Protein AF-A0AA87ZHC2-F1 (afdb_monomer)

Foldseek 3Di:
DDDDDDDDDDDDDDDDDDDDYDDDDDDDDDDDDDDDDDDDDDDDDDDDDDPVDDPVVVVPPPPVVVVVVVVVVVVVVVVVPPDDDDDDDDDDDDQDPLLVDAQKDKDFFDCVQQVLLVVLVVVLLVLLVVLLVVLVVDADPVPRVLLVLQSVLSVVVSLLCVLQCLLLNTFMAMDGDLVSLCSNQVDPPDDGNDFAEEEEEEDEDCQQPPLLLLLLQVQQQQQFPDDQLRYAYEYEYLLLAVLNVVLVLLSLVLSLLLNVLCVVVVDFDRRPVCSVPDPPDPCPPVPDDDDPVNVVSVVVNVVVVVVSVVVSVVSVVVSVDADPVGDADPVRHHRQSSDSQAGAKDKDKCFAPVNFHHPVRHGIHIYMYIYFGHHNVFDCQPVQNSQLLVLLLCLLVWFTQKYAYAYSFKHFRDSCLSSRFCSQLVGPPRNLQAFKEAEQEAAPLADPLNLLLLRVCCCQLRSQSSNQSPFHGFFDRHRMMGGSLLLLQDFRDDDPPPPPPPPPDDDDDDDDDDDDDDDDDDDDDDDDDDDDPPDDDDDDPDPDDDDPVVVVVVVVLCQAQNDQPSSSVSSVPNVSTTDDDDPVCPVVSVVSSSVSSHSCGPVRHCRLPNHHQHGFFLCSRRLSRLSSVLSQGGHHYHYDPGRRMYGHTDLAPVLVLLVLLRQLLRLQRCCVDPNHLVPPSPVGNHDPSNSSNSNSSSCLLVSLVSLLSLLQSLLCCLQVVHDNDDPADPVSVVSVVSSVVSVVSSVVSSCVSSVDDPSSVLSSQLSSSLSSQFSSVVSNVVNVCCVPVVDDDDDDDRRDPPPDDDDVCPVVSVVNSLDHDDDPSCVRLVVSLVSLLVSLLSSVLVCVVVPNPCVVRSVVSNVSSVVSCVSCVSVVCSVQDDDPPDPDPVVVVVVVVVSVVVVVPDDDDDDDDDDDDDDDDDDDDD

Secondary structure (DSSP, 8-state):
--------------------------------------------PPPPP-TTS-GGGGTTTSHHHHHHHHHHHHHHHHTTSS--------------GGGGS-SEEEEEPPHHHHHHHHHHHHHHHHHHHHHHHHHHHS--GGGHHHHHHHHHHHHHHHHHHHHHHGGGSS-EEEEE-HHHHHHHH--TTS---PPPEEEEEEES-TTTS-HHHHHHHHHHHHT-SS-GGGEEEEEEETT--HHHHHHHHHHHHHHHHHHHHHHHHT-S-S-HHHHHH--S-TT--TTS---HHHHHHHHHHHHHHHHHHHHHHHHHHHHTS--TT--B-TTSPBPTTSSTTSB--EEEEEESTTS---TTSPPPPEEEEEE--B-TTS---HHHHHHHHHHHHHHHHT--SEEEEEETTEEESSTTHHHHHHHHHT-TTTGGGEEEEE--EEEES--TT-TT-TT-HIIIIIIHHHHHHHT-PPP-SSSEEEEHHHHTTPPPPPP--------S--------S-----------------------------SS--SHHHHHHHHHHHHHH-S-HHHHHHHH-TTT------HHHHHHHHHHHHHHTSTTTTTTS-BTTTBSSPPSSS-HHHHHHHHHHHTT-EEEE---SS-SEEEEPP-SHHHHHHHHHHHHHHHHHHHHSTT-TTTTTTTSS--HHHHHHHHHHHHGGGGHHHHHHHHHHHHHHHHH---SSPPPPHHHHHHHHHHHHHHHHHHHHHHHHHT--HHHHHHHHHHHHHHIIIIIHHHHHHHHHHHHH----PPPPPP------SSSHHHHHHHHHT-----GGGHHHHHHHHHHHHHHHHHHHHHHHTTTTTHHHHHHHHHHHHHHHHHHHHHHHHHTTT-TT-SHHHHHHHHHHHHHHHHT-----------PPPPPP-----

pLDDT: mean 76.11, std 24.27, range [22.17, 98.5]

Organism: Ficus carica (NCBI:txid3494)

InterPro domains:
  IPR005150 Cellulose synthase [PF03552] (197-895)
  IPR029044 Nucleotide-diphospho-sugar transferases [G3DSA:3.90.550.10] (353-500)
  IPR029044 Nucleotide-diphospho-sugar transferases [SSF53448] (210-492)

Structure (mmCIF, N/CA/C/O backbone):
data_AF-A0AA87ZHC2-F1
#
_entry.id   AF-A0AA87ZHC2-F1
#
loop_
_atom_site.group_PDB
_atom_site.id
_atom_site.type_symbol
_atom_site.label_atom_id
_atom_site.label_alt_id
_atom_site.label_comp_id
_atom_site.label_asym_id
_atom_site.label_entity_id
_atom_site.label_seq_id
_atom_site.pdbx_PDB_ins_code
_atom_site.Cartn_x
_atom_site.Cartn_y
_atom_site.Cartn_z
_atom_site.occupancy
_atom_site.B_iso_or_equiv
_atom_site.auth_seq_id
_atom_site.auth_comp_id
_atom_site.auth_asym_id
_atom_site.auth_atom_id
_atom_site.pdbx_PDB_model_num
ATOM 1 N N . MET A 1 1 ? -36.572 71.016 9.465 1.00 31.11 1 MET A N 1
ATOM 2 C CA . MET A 1 1 ? -35.387 71.655 10.082 1.00 31.11 1 MET A CA 1
ATOM 3 C C . MET A 1 1 ? -34.132 71.050 9.484 1.00 31.11 1 MET A C 1
ATOM 5 O O . MET A 1 1 ? -33.757 69.951 9.841 1.00 31.11 1 MET A O 1
ATOM 9 N N . GLN A 1 2 ? -33.569 71.690 8.475 1.00 32.59 2 GLN A N 1
ATOM 10 C CA . GLN A 1 2 ? -34.267 72.702 7.675 1.00 32.59 2 GLN A CA 1
ATOM 11 C C . GLN A 1 2 ? -33.982 72.366 6.219 1.00 32.59 2 GLN A C 1
ATOM 13 O O . GLN A 1 2 ? -32.884 72.566 5.736 1.00 32.59 2 GLN A O 1
ATOM 18 N N . TYR A 1 3 ? -34.822 71.463 5.712 1.00 26.70 3 TYR A N 1
ATOM 19 C CA . TYR A 1 3 ? -35.963 71.785 4.845 1.00 26.70 3 TYR A CA 1
ATOM 20 C C . TYR A 1 3 ? -35.476 71.956 3.410 1.00 26.70 3 TYR A C 1
ATOM 22 O O . TYR A 1 3 ? -34.701 72.865 3.158 1.00 26.70 3 TYR A O 1
ATOM 30 N N . ASP A 1 4 ? -36.053 71.122 2.536 1.00 27.70 4 ASP A N 1
ATOM 31 C CA . ASP A 1 4 ? -36.396 71.458 1.151 1.00 27.70 4 ASP A CA 1
ATOM 32 C C . ASP A 1 4 ? -35.230 71.702 0.170 1.00 27.70 4 ASP A C 1
ATOM 34 O O . ASP A 1 4 ? -34.186 72.235 0.509 1.00 27.70 4 ASP A O 1
ATOM 38 N N . HIS A 1 5 ? -35.259 71.273 -1.088 1.00 31.70 5 HIS A N 1
ATOM 39 C CA . HIS A 1 5 ? -36.311 71.033 -2.083 1.00 31.70 5 HIS A CA 1
ATOM 40 C C . HIS A 1 5 ? -35.705 70.024 -3.109 1.00 31.70 5 HIS A C 1
ATOM 42 O O . HIS A 1 5 ? -34.486 69.898 -3.174 1.00 31.70 5 HIS A O 1
ATOM 48 N N . THR A 1 6 ? -36.382 69.250 -3.959 1.00 28.50 6 THR A N 1
ATOM 49 C CA . THR A 1 6 ? -37.748 69.267 -4.485 1.00 28.50 6 THR A CA 1
ATOM 50 C C . THR A 1 6 ? -38.011 67.935 -5.213 1.00 28.50 6 THR A C 1
ATOM 52 O O . THR A 1 6 ? -37.174 67.436 -5.960 1.00 28.50 6 THR A O 1
ATOM 55 N N . LEU A 1 7 ? -39.215 67.410 -4.981 1.00 25.09 7 LEU A N 1
ATOM 56 C CA . LEU A 1 7 ? -40.052 66.472 -5.759 1.00 25.09 7 LEU A CA 1
ATOM 57 C C . LEU A 1 7 ? -40.328 66.983 -7.214 1.00 25.09 7 LEU A C 1
ATOM 59 O O . LEU A 1 7 ? -39.813 68.058 -7.524 1.00 25.09 7 LEU A O 1
ATOM 63 N N . PRO A 1 8 ? -41.187 66.368 -8.085 1.00 43.50 8 PRO A N 1
ATOM 64 C CA . PRO A 1 8 ? -42.201 65.320 -7.836 1.00 43.50 8 PRO A CA 1
ATOM 65 C C . PRO A 1 8 ? -42.455 64.259 -8.954 1.00 43.50 8 PRO A C 1
ATOM 67 O O . PRO A 1 8 ? -41.939 64.324 -10.061 1.00 43.50 8 PRO A O 1
ATOM 70 N N . GLN A 1 9 ? -43.406 63.366 -8.630 1.00 28.11 9 GLN A N 1
ATOM 71 C CA . GLN A 1 9 ? -44.553 62.924 -9.458 1.00 28.11 9 GLN A CA 1
ATOM 72 C C . GLN A 1 9 ? -44.499 61.616 -10.285 1.00 28.11 9 GLN A C 1
ATOM 74 O O . GLN A 1 9 ? -43.941 61.527 -11.372 1.00 28.11 9 GLN A O 1
ATOM 79 N N . LEU A 1 10 ? -45.253 60.637 -9.755 1.00 27.33 10 LEU A N 1
ATOM 80 C CA . LEU A 1 10 ? -46.146 59.689 -10.454 1.00 27.33 10 LEU A CA 1
ATOM 81 C C . LEU A 1 10 ? -47.043 60.404 -11.498 1.00 27.33 10 LEU A C 1
ATOM 83 O O . LEU A 1 10 ? -47.338 61.585 -11.299 1.00 27.33 10 LEU A O 1
ATOM 87 N N . PRO A 1 11 ? -47.573 59.713 -12.535 1.00 40.25 11 PRO A N 1
ATOM 88 C CA . PRO A 1 11 ? -48.887 59.067 -12.373 1.00 40.25 11 PRO A CA 1
ATOM 89 C C . PRO A 1 11 ? -49.140 57.769 -13.175 1.00 40.25 11 PRO A C 1
ATOM 91 O O . PRO A 1 11 ? -48.411 57.378 -14.080 1.00 40.25 11 PRO A O 1
ATOM 94 N N . ASN A 1 12 ? -50.246 57.134 -12.777 1.00 25.98 12 ASN A N 1
ATOM 95 C CA . ASN A 1 12 ? -51.012 56.071 -13.429 1.00 25.98 12 ASN A CA 1
ATOM 96 C C . ASN A 1 12 ? -51.354 56.318 -14.914 1.00 25.98 12 ASN A C 1
ATOM 98 O O . ASN A 1 12 ? -51.529 57.461 -15.324 1.00 25.98 12 ASN A O 1
ATOM 102 N N . ALA A 1 13 ? -51.678 55.200 -15.585 1.00 27.06 13 ALA A N 1
ATOM 103 C CA . ALA A 1 13 ? -52.819 54.982 -16.496 1.00 27.06 13 ALA A CA 1
ATOM 104 C C . ALA A 1 13 ? -52.480 54.487 -17.922 1.00 27.06 13 ALA A C 1
ATOM 106 O O . ALA A 1 13 ? -51.641 55.031 -18.630 1.00 27.06 13 ALA A O 1
ATOM 107 N N . GLN A 1 14 ? -53.217 53.432 -18.304 1.00 25.62 14 GLN A N 1
ATOM 108 C CA . GLN A 1 14 ? -53.591 52.961 -19.658 1.00 25.62 14 GLN A CA 1
ATOM 109 C C . GLN A 1 14 ? -54.209 54.115 -20.514 1.00 25.62 14 GLN A C 1
ATOM 111 O O . GLN A 1 14 ? -54.388 55.179 -19.919 1.00 25.62 14 GLN A O 1
ATOM 116 N N . PRO A 1 15 ? -54.670 53.981 -21.799 1.00 41.97 15 PRO A N 1
ATOM 117 C CA . PRO A 1 15 ? -55.132 52.775 -22.534 1.00 41.97 15 PRO A CA 1
ATOM 118 C C . PRO A 1 15 ? -54.991 52.766 -24.098 1.00 41.97 15 PRO A C 1
ATOM 120 O O . PRO A 1 15 ? -54.439 53.678 -24.694 1.00 41.97 15 PRO A O 1
ATOM 123 N N . HIS A 1 16 ? -55.584 51.727 -24.724 1.00 25.98 16 HIS A N 1
ATOM 124 C CA . HIS A 1 16 ? -56.067 51.574 -26.127 1.00 25.98 16 HIS A CA 1
ATOM 125 C C . HIS A 1 16 ? -55.039 51.493 -27.287 1.00 25.98 16 HIS A C 1
ATOM 127 O O . HIS A 1 16 ? -54.141 52.310 -27.380 1.00 25.98 16 HIS A O 1
ATOM 133 N N . MET A 1 17 ? -54.992 50.443 -28.131 1.00 24.05 17 MET A N 1
ATOM 134 C CA . MET A 1 17 ? -55.915 49.810 -29.119 1.00 24.05 17 MET A CA 1
ATOM 135 C C . MET A 1 17 ? -55.617 50.237 -30.580 1.00 24.05 17 MET A C 1
ATOM 137 O O . MET A 1 17 ? -55.303 51.397 -30.805 1.00 24.05 17 MET A O 1
ATOM 141 N N . VAL A 1 18 ? -55.828 49.287 -31.523 1.00 25.59 18 VAL A N 1
ATOM 142 C CA . VAL A 1 18 ? -55.924 49.347 -33.021 1.00 25.59 18 VAL A CA 1
ATOM 143 C C . VAL A 1 18 ? -54.779 48.562 -33.711 1.00 25.59 18 VAL A C 1
ATOM 145 O O . VAL A 1 18 ? -53.622 48.930 -33.567 1.00 25.59 18 VAL A O 1
ATOM 148 N N . LYS A 1 19 ? -54.976 47.318 -34.208 1.00 25.64 19 LYS A N 1
ATOM 149 C CA . LYS A 1 19 ? -55.614 46.806 -35.467 1.00 25.64 19 LYS A CA 1
ATOM 150 C C . LYS A 1 19 ? -54.934 47.295 -36.762 1.00 25.64 19 LYS A C 1
ATOM 152 O O . LYS A 1 19 ? -54.627 48.470 -36.861 1.00 25.64 19 LYS A O 1
ATOM 157 N N . VAL A 1 20 ? -54.616 46.407 -37.717 1.00 26.98 20 VAL A N 1
ATOM 158 C CA . VAL A 1 20 ? -55.362 46.122 -38.981 1.00 26.98 20 VAL A CA 1
ATOM 159 C C . VAL A 1 20 ? -54.621 44.952 -39.697 1.00 26.98 20 VAL A C 1
ATOM 161 O O . VAL A 1 20 ? -53.397 45.002 -39.753 1.00 26.98 20 VAL A O 1
ATOM 164 N N . GLU A 1 21 ? -55.238 43.766 -39.887 1.00 28.72 21 GLU A N 1
ATOM 165 C CA . GLU A 1 21 ? -55.864 43.173 -41.120 1.00 28.72 21 GLU A CA 1
ATOM 166 C C . GLU A 1 21 ? -54.873 42.546 -42.133 1.00 28.72 21 GLU A C 1
ATOM 168 O O . GLU A 1 21 ? -53.756 43.026 -42.248 1.00 28.72 21 GLU A O 1
ATOM 173 N N . ALA A 1 22 ? -55.182 41.527 -42.953 1.00 30.75 22 ALA A N 1
ATOM 174 C CA . ALA A 1 22 ? -56.242 40.502 -43.055 1.00 30.75 22 ALA A CA 1
ATOM 175 C C . ALA A 1 22 ? -55.922 39.569 -44.265 1.00 30.75 22 ALA A C 1
ATOM 177 O O . ALA A 1 22 ? -54.946 39.812 -44.974 1.00 30.75 22 ALA A O 1
ATOM 178 N N . ALA A 1 23 ? -56.829 38.602 -44.500 1.00 29.08 23 ALA A N 1
ATOM 179 C CA . ALA A 1 23 ? -57.080 37.746 -45.679 1.00 29.08 23 ALA A CA 1
ATOM 180 C C . ALA A 1 23 ? -56.372 36.377 -45.760 1.00 29.08 23 ALA A C 1
ATOM 182 O O . ALA A 1 23 ? -55.173 36.277 -45.525 1.00 29.08 23 ALA A O 1
ATOM 183 N N . ASP A 1 24 ? -57.000 35.297 -46.235 1.00 32.06 24 ASP A N 1
ATOM 184 C CA . ASP A 1 24 ? -58.383 34.770 -46.188 1.00 32.06 24 ASP A CA 1
ATOM 185 C C . ASP A 1 24 ? -58.289 33.341 -46.776 1.00 32.06 24 ASP A C 1
ATOM 187 O O . ASP A 1 24 ? -57.481 33.125 -47.678 1.00 32.06 24 ASP A O 1
ATOM 191 N N . ASP A 1 25 ? -59.026 32.363 -46.233 1.00 28.48 25 ASP A N 1
ATOM 192 C CA . ASP A 1 25 ? -60.014 31.538 -46.967 1.00 28.48 25 ASP A CA 1
ATOM 193 C C . ASP A 1 25 ? -60.432 30.244 -46.226 1.00 28.48 25 ASP A C 1
ATOM 195 O O . ASP A 1 25 ? -59.640 29.496 -45.653 1.00 28.48 25 ASP A O 1
ATOM 199 N N . ASN A 1 26 ? -61.747 30.021 -46.260 1.00 32.19 26 ASN A N 1
ATOM 200 C CA . ASN A 1 26 ? -62.583 28.964 -45.656 1.00 32.19 26 ASN A CA 1
ATOM 201 C C . ASN A 1 26 ? -62.763 27.774 -46.659 1.00 32.19 26 ASN A C 1
ATOM 203 O O . ASN A 1 26 ? -62.153 27.849 -47.723 1.00 32.19 26 ASN A O 1
ATOM 207 N N . PRO A 1 27 ? -63.615 26.718 -46.468 1.00 47.16 27 PRO A N 1
ATOM 208 C CA . PRO A 1 27 ? -64.664 26.484 -45.455 1.00 47.16 27 PRO A CA 1
ATOM 209 C C . PRO A 1 27 ? -64.707 25.059 -44.812 1.00 47.16 27 PRO A C 1
ATOM 211 O O . PRO A 1 27 ? -64.013 24.134 -45.218 1.00 47.16 27 PRO A O 1
ATOM 214 N N . GLY A 1 28 ? -65.566 24.874 -43.790 1.00 26.36 28 GLY A N 1
ATOM 215 C CA . GLY A 1 28 ? -65.908 23.576 -43.145 1.00 26.36 28 GLY A CA 1
ATOM 216 C C . GLY A 1 28 ? -66.782 22.631 -44.014 1.00 26.36 28 GLY A C 1
ATOM 217 O O . GLY A 1 28 ? -66.849 22.877 -45.216 1.00 26.36 28 GLY A O 1
ATOM 218 N N . PRO A 1 29 ? -67.537 21.617 -43.482 1.00 48.72 29 PRO A N 1
ATOM 219 C CA . PRO A 1 29 ? -68.101 21.540 -42.116 1.00 48.72 29 PRO A CA 1
ATOM 220 C C . PRO A 1 29 ? -68.317 20.113 -41.485 1.00 48.72 29 PRO A C 1
ATOM 222 O O . PRO A 1 29 ? -68.061 19.084 -42.097 1.00 48.72 29 PRO A O 1
ATOM 225 N N . ARG A 1 30 ? -68.953 20.098 -40.291 1.00 27.59 30 ARG A N 1
ATOM 226 C CA . ARG A 1 30 ? -69.937 19.119 -39.726 1.00 27.59 30 ARG A CA 1
ATOM 227 C C . ARG A 1 30 ? -69.560 18.085 -38.635 1.00 27.59 30 ARG A C 1
ATOM 229 O O . ARG A 1 30 ? -68.548 17.404 -38.644 1.00 27.59 30 ARG A O 1
ATOM 236 N N . LYS A 1 31 ? -70.529 18.013 -37.706 1.00 28.00 31 LYS A N 1
ATOM 237 C CA . LYS A 1 31 ? -70.757 17.206 -36.492 1.00 28.00 31 LYS A CA 1
ATOM 238 C C . LYS A 1 31 ? -70.989 15.702 -36.762 1.00 28.00 31 LYS A C 1
ATOM 240 O O . LYS A 1 31 ? -71.682 15.399 -37.723 1.00 28.00 31 LYS A O 1
ATOM 245 N N . HIS A 1 32 ? -70.580 14.819 -35.837 1.00 27.73 32 HIS A N 1
ATOM 246 C CA . HIS A 1 32 ? -71.424 13.926 -34.995 1.00 27.73 32 HIS A CA 1
ATOM 247 C C . HIS A 1 32 ? -70.695 12.644 -34.517 1.00 27.73 32 HIS A C 1
ATOM 249 O O . HIS A 1 32 ? -70.118 11.905 -35.299 1.00 27.73 32 HIS A O 1
ATOM 255 N N . HIS A 1 33 ? -70.778 12.431 -33.199 1.00 26.30 33 HIS A N 1
ATOM 256 C CA . HIS A 1 33 ? -70.894 11.197 -32.404 1.00 26.30 33 HIS A CA 1
ATOM 257 C C . HIS A 1 33 ? -70.577 9.781 -32.957 1.00 26.30 33 HIS A C 1
ATOM 259 O O . HIS A 1 33 ? -71.157 9.330 -33.935 1.00 26.30 33 HIS A O 1
ATOM 265 N N . ALA A 1 34 ? -69.886 9.040 -32.068 1.00 27.33 34 ALA A N 1
ATOM 266 C CA . ALA A 1 34 ? -70.157 7.672 -31.576 1.00 27.33 34 ALA A CA 1
ATOM 267 C C . ALA A 1 34 ? -69.361 6.461 -32.126 1.00 27.33 34 ALA A C 1
ATOM 269 O O . ALA A 1 34 ? -69.506 6.047 -33.265 1.00 27.33 34 ALA A O 1
ATOM 270 N N . ASN A 1 35 ? -68.632 5.846 -31.176 1.00 28.20 35 ASN A N 1
ATOM 271 C CA . ASN A 1 35 ? -68.568 4.414 -30.833 1.00 28.20 35 ASN A CA 1
ATOM 272 C C . ASN A 1 35 ? -68.185 3.372 -31.903 1.00 28.20 35 ASN A C 1
ATOM 274 O O . ASN A 1 35 ? -69.004 3.009 -32.733 1.00 28.20 35 ASN A O 1
ATOM 278 N N . LEU A 1 36 ? -67.017 2.730 -31.742 1.00 27.66 36 LEU A N 1
ATOM 279 C CA . LEU A 1 36 ? -66.829 1.397 -31.120 1.00 27.66 36 LEU A CA 1
ATOM 280 C C . LEU A 1 36 ? -65.418 0.843 -31.435 1.00 27.66 36 LEU A C 1
ATOM 282 O O . LEU A 1 36 ? -64.934 0.900 -32.558 1.00 27.66 36 LEU A O 1
ATOM 286 N N . LEU A 1 37 ? -64.769 0.330 -30.386 1.00 32.41 37 LEU A N 1
ATOM 287 C CA . LEU A 1 37 ? -63.511 -0.446 -30.340 1.00 32.41 37 LEU A CA 1
ATOM 288 C C . LEU A 1 37 ? -63.624 -1.782 -31.139 1.00 32.41 37 LEU A C 1
ATOM 290 O O . LEU A 1 37 ? -64.762 -2.137 -31.446 1.00 32.41 37 LEU A O 1
ATOM 294 N N . PRO A 1 38 ? -62.551 -2.591 -31.399 1.00 42.56 38 PRO A N 1
ATOM 295 C CA . PRO A 1 38 ? -61.346 -2.738 -30.560 1.00 42.56 38 PRO A CA 1
ATOM 296 C C . PRO A 1 38 ? -59.979 -3.096 -31.219 1.00 42.56 38 PRO A C 1
ATOM 298 O O . PRO A 1 38 ? -59.876 -3.612 -32.322 1.00 42.56 38 PRO A O 1
ATOM 301 N N . SER A 1 39 ? -58.939 -2.956 -30.381 1.00 27.94 39 SER A N 1
ATOM 302 C CA . SER A 1 39 ? -57.760 -3.839 -30.228 1.00 27.94 39 SER A CA 1
ATOM 303 C C . SER A 1 39 ? -56.731 -3.977 -31.366 1.00 27.94 39 SER A C 1
ATOM 305 O O . SER A 1 39 ? -56.902 -4.726 -32.322 1.00 27.94 39 SER A O 1
ATOM 307 N N . GLY A 1 40 ? -55.549 -3.396 -31.121 1.00 24.92 40 GLY A N 1
ATOM 308 C CA . GLY A 1 40 ? -54.285 -3.721 -31.786 1.00 24.92 40 GLY A CA 1
ATOM 309 C C . GLY A 1 40 ? -53.086 -3.255 -30.948 1.00 24.92 40 GLY A C 1
ATOM 310 O O . GLY A 1 40 ? -52.884 -2.063 -30.754 1.00 24.92 40 GLY A O 1
ATOM 311 N N . LYS A 1 41 ? -52.334 -4.222 -30.412 1.00 29.22 41 LYS A N 1
ATOM 312 C CA . LYS A 1 41 ? -51.176 -4.134 -29.497 1.00 29.22 41 LYS A CA 1
ATOM 313 C C . LYS A 1 41 ? -50.097 -3.105 -29.890 1.00 29.22 41 LYS A C 1
ATOM 315 O O . LYS A 1 41 ? -49.656 -3.098 -31.033 1.00 29.22 41 LYS A O 1
ATOM 320 N N . LEU A 1 42 ? -49.529 -2.400 -28.901 1.00 28.36 42 LEU A N 1
ATOM 321 C CA . LEU A 1 42 ? -48.200 -1.773 -28.994 1.00 28.36 42 LEU A CA 1
ATOM 322 C C . LEU A 1 42 ? -47.421 -1.910 -27.673 1.00 28.36 42 LEU A C 1
ATOM 324 O O . LEU A 1 42 ? -47.949 -1.704 -26.584 1.00 28.36 42 LEU A O 1
ATOM 328 N N . GLN A 1 43 ? -46.164 -2.327 -27.819 1.00 28.27 43 GLN A N 1
ATOM 329 C CA . GLN A 1 43 ? -45.157 -2.576 -26.784 1.00 28.27 43 GLN A CA 1
ATOM 330 C C . GLN A 1 43 ? -44.782 -1.293 -26.014 1.00 28.27 43 GLN A C 1
ATOM 332 O O . GLN A 1 43 ? -44.786 -0.219 -26.618 1.00 28.27 43 GLN A O 1
ATOM 337 N N . PRO A 1 44 ? -44.340 -1.359 -24.742 1.00 31.89 44 PRO A N 1
ATOM 338 C CA . PRO A 1 44 ? -43.744 -0.204 -24.091 1.00 31.89 44 PRO A CA 1
ATOM 339 C C . PRO A 1 44 ? -42.242 -0.149 -24.398 1.00 31.89 44 PRO A C 1
ATOM 341 O O . PRO A 1 44 ? -41.423 -0.797 -23.747 1.00 31.89 44 PRO A O 1
ATOM 344 N N . GLY A 1 45 ? -41.879 0.658 -25.394 1.00 26.09 45 GLY A N 1
ATOM 345 C CA . GLY A 1 45 ? -40.528 1.198 -25.510 1.00 26.09 45 GLY A CA 1
ATOM 346 C C . GLY A 1 45 ? -40.289 2.215 -24.392 1.00 26.09 45 GLY A C 1
ATOM 347 O O . GLY A 1 45 ? -41.026 3.194 -24.273 1.00 26.09 45 GLY A O 1
ATOM 348 N N . GLY A 1 46 ? -39.272 1.982 -23.562 1.00 26.75 46 GLY A N 1
ATOM 349 C CA . GLY A 1 46 ? -38.835 2.940 -22.549 1.00 26.75 46 GLY A CA 1
ATOM 350 C C . GLY A 1 46 ? -38.312 4.214 -23.211 1.00 26.75 46 GLY A C 1
ATOM 351 O O . GLY A 1 46 ? -37.315 4.177 -23.930 1.00 26.75 46 GLY A O 1
ATOM 352 N N . ARG A 1 47 ? -38.982 5.347 -22.976 1.00 31.67 47 ARG A N 1
ATOM 353 C CA . ARG A 1 47 ? -38.458 6.667 -23.345 1.00 31.67 47 ARG A CA 1
ATOM 354 C C . ARG A 1 47 ? -37.353 7.062 -22.366 1.00 31.67 47 ARG A C 1
ATOM 356 O O . ARG A 1 47 ? -37.559 7.038 -21.156 1.00 31.67 47 ARG A O 1
ATOM 363 N N . SER A 1 48 ? -36.196 7.445 -22.900 1.00 32.22 48 SER A N 1
ATOM 364 C CA . SER A 1 48 ? -35.184 8.193 -22.152 1.00 32.22 48 SER A CA 1
ATOM 365 C C . SER A 1 48 ? -35.725 9.603 -21.885 1.00 32.22 48 SER A C 1
ATOM 367 O O . SER A 1 48 ? -36.284 10.224 -22.789 1.00 32.22 48 SER A O 1
ATOM 369 N N . LEU A 1 49 ? -35.637 10.064 -20.636 1.00 42.56 49 LEU A N 1
ATOM 370 C CA . LEU A 1 49 ? -36.065 11.405 -20.238 1.00 42.56 49 LEU A CA 1
ATOM 371 C C . LEU A 1 49 ? -35.116 12.449 -20.836 1.00 42.56 49 LEU A C 1
ATOM 373 O O . LEU A 1 49 ? -33.899 12.288 -20.775 1.00 42.56 49 LEU A O 1
ATOM 377 N N . ASP A 1 50 ? -35.692 13.508 -21.400 1.00 42.50 50 ASP A N 1
ATOM 378 C CA . ASP A 1 50 ? -34.964 14.656 -21.939 1.00 42.50 50 ASP A CA 1
ATOM 379 C C . ASP A 1 50 ? -34.230 15.393 -20.797 1.00 42.50 50 ASP A C 1
ATOM 381 O O . ASP A 1 50 ? -34.898 15.926 -19.904 1.00 42.50 50 ASP A O 1
ATOM 385 N N . PRO A 1 51 ? -32.883 15.432 -20.79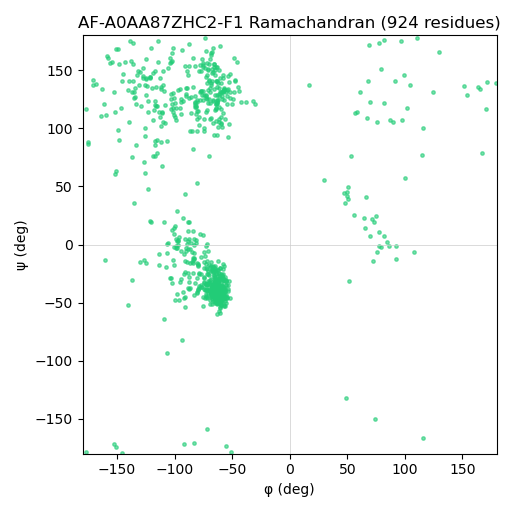5 1.00 48.56 51 PRO A N 1
ATOM 386 C CA . PRO A 1 51 ? -32.093 16.020 -19.713 1.00 48.56 51 PRO A CA 1
ATOM 387 C C . PRO A 1 51 ? -32.183 17.552 -19.646 1.00 48.56 51 PRO A C 1
ATOM 389 O O . PRO A 1 51 ? -31.647 18.147 -18.715 1.00 48.56 51 PRO A O 1
ATOM 392 N N . SER A 1 52 ? -32.846 18.201 -20.609 1.00 43.59 52 SER A N 1
ATOM 393 C CA . SER A 1 52 ? -33.029 19.656 -20.629 1.00 43.59 52 SER A CA 1
ATOM 394 C C . SER A 1 52 ? -34.252 20.153 -19.843 1.00 43.59 52 SER A C 1
ATOM 396 O O . SER A 1 52 ? -34.439 21.363 -19.717 1.00 43.59 52 SER A O 1
ATOM 398 N N . LYS A 1 53 ? -35.082 19.253 -19.289 1.00 39.31 53 LYS A N 1
ATOM 399 C CA . LYS A 1 53 ? -36.287 19.607 -18.517 1.00 39.31 53 LYS A CA 1
ATOM 400 C C . LYS A 1 53 ? -36.189 19.165 -17.061 1.00 39.31 53 LYS A C 1
ATOM 402 O O . LYS A 1 53 ? -35.820 18.031 -16.773 1.00 39.31 53 LYS A O 1
ATOM 407 N N . ASP A 1 54 ? -36.589 20.055 -16.155 1.00 49.41 54 ASP A N 1
ATOM 408 C CA . ASP A 1 54 ? -36.643 19.781 -14.719 1.00 49.41 54 ASP A CA 1
ATOM 409 C C . ASP A 1 54 ? -37.668 18.673 -14.396 1.00 49.41 54 ASP A C 1
ATOM 411 O O . ASP A 1 54 ? -38.757 18.622 -14.977 1.00 49.41 54 ASP A O 1
ATOM 415 N N . LEU A 1 55 ? -37.337 17.783 -13.454 1.00 52.09 55 LEU A N 1
ATOM 416 C CA . LEU A 1 55 ? -38.170 16.641 -13.042 1.00 52.09 55 LEU A CA 1
ATOM 417 C C . LEU A 1 55 ? -39.552 17.080 -12.531 1.00 52.09 55 LEU A C 1
ATOM 419 O O . LEU A 1 55 ? -40.531 16.341 -12.676 1.00 52.09 55 LEU A O 1
ATOM 423 N N . ALA A 1 56 ? -39.653 18.304 -12.008 1.00 51.62 56 ALA A N 1
ATOM 424 C CA . ALA A 1 56 ? -40.910 18.922 -11.595 1.00 51.62 56 ALA A CA 1
ATOM 425 C C . ALA A 1 56 ? -41.910 19.095 -12.757 1.00 51.62 56 ALA A C 1
ATOM 427 O O . ALA A 1 56 ? -43.119 18.985 -12.547 1.00 51.62 56 ALA A O 1
ATOM 428 N N . ALA A 1 57 ? -41.438 19.271 -13.998 1.00 50.09 57 ALA A N 1
ATOM 429 C CA . ALA A 1 57 ? -42.294 19.397 -15.182 1.00 50.09 57 ALA A CA 1
ATOM 430 C C . ALA A 1 57 ? -43.021 18.086 -15.544 1.00 50.09 57 ALA A C 1
ATOM 432 O O . ALA A 1 57 ? -44.037 18.112 -16.236 1.00 50.09 57 ALA A O 1
ATOM 433 N N . TYR A 1 58 ? -42.540 16.944 -15.040 1.00 54.94 58 TYR A N 1
ATOM 434 C CA . TYR A 1 58 ? -43.204 15.641 -15.157 1.00 54.94 58 TYR A CA 1
ATOM 435 C C . TYR A 1 58 ? -44.157 15.349 -13.982 1.00 54.94 58 TYR A C 1
ATOM 437 O O . TYR A 1 58 ? -44.730 14.263 -13.902 1.00 54.94 58 TYR A O 1
ATOM 445 N N . GLY A 1 59 ? -44.351 16.308 -13.068 1.00 43.44 59 GLY A N 1
ATOM 446 C CA . GLY A 1 59 ? -45.296 16.213 -11.952 1.00 43.44 59 GLY A CA 1
ATOM 447 C C . GLY A 1 59 ? -44.790 15.442 -10.727 1.00 43.44 59 GLY A C 1
ATOM 448 O O . GLY A 1 59 ? -45.569 15.230 -9.790 1.00 43.44 59 GLY A O 1
ATOM 449 N N . TYR A 1 60 ? -43.511 15.051 -10.702 1.00 40.06 60 TYR A N 1
ATOM 450 C CA . TYR A 1 60 ? -42.881 14.411 -9.545 1.00 40.06 60 TYR A CA 1
ATOM 451 C C . TYR A 1 60 ? -42.797 15.393 -8.366 1.00 40.06 60 TYR A C 1
ATOM 453 O O . TYR A 1 60 ? -42.255 16.487 -8.496 1.00 40.06 60 TYR A O 1
ATOM 461 N N . GLY A 1 61 ? -43.358 15.003 -7.215 1.00 51.66 61 GLY A N 1
ATOM 462 C CA . GLY A 1 61 ? -43.362 15.810 -5.984 1.00 51.66 61 GLY A CA 1
ATOM 463 C C . GLY A 1 61 ? -44.584 16.718 -5.774 1.00 51.66 61 GLY A C 1
ATOM 464 O O . GLY A 1 61 ? -44.679 17.362 -4.734 1.00 51.66 61 GLY A O 1
ATOM 465 N N . SER A 1 62 ? -45.550 16.751 -6.700 1.00 50.88 62 SER A N 1
ATOM 466 C CA . SER A 1 62 ? -46.806 17.498 -6.507 1.00 50.88 62 SER A CA 1
ATOM 467 C C . SER A 1 62 ? -47.777 16.793 -5.538 1.00 50.88 62 SER A C 1
ATOM 469 O O . SER A 1 62 ? -47.761 15.569 -5.397 1.00 50.88 62 SER A O 1
ATOM 471 N N . VAL A 1 63 ? -48.691 17.538 -4.899 1.00 51.31 63 VAL A N 1
ATOM 472 C CA . VAL A 1 63 ? -49.741 16.975 -4.013 1.00 51.31 63 VAL A CA 1
ATOM 473 C C . VAL A 1 63 ? -50.610 15.937 -4.750 1.00 51.31 63 VAL A C 1
ATOM 475 O O . VAL A 1 63 ? -51.004 14.925 -4.171 1.00 51.31 63 VAL A O 1
ATOM 478 N N . ALA A 1 64 ? -50.799 16.110 -6.063 1.00 46.38 64 ALA A N 1
ATOM 479 C CA . ALA A 1 64 ? -51.505 15.167 -6.934 1.00 46.38 64 ALA A CA 1
ATOM 480 C C . ALA A 1 64 ? -50.739 13.849 -7.194 1.00 46.38 64 ALA A C 1
ATOM 482 O O . ALA A 1 64 ? -51.352 12.838 -7.545 1.00 46.38 64 ALA A O 1
ATOM 483 N N . TRP A 1 65 ? -49.407 13.831 -7.043 1.00 45.12 65 TRP A N 1
ATOM 484 C CA . TRP A 1 65 ? -48.605 12.599 -7.048 1.00 45.12 65 TRP A CA 1
ATOM 485 C C . TRP A 1 65 ? -48.805 11.822 -5.745 1.00 45.12 65 TRP A C 1
ATOM 487 O O . TRP A 1 65 ? -49.085 10.625 -5.779 1.00 45.12 65 TRP A O 1
ATOM 497 N N . LYS A 1 66 ? -48.758 12.518 -4.601 1.00 53.56 66 LYS A N 1
ATOM 498 C CA . LYS A 1 66 ? -48.971 11.910 -3.280 1.00 53.56 66 LYS A CA 1
ATOM 499 C C . LYS A 1 66 ? -50.373 11.300 -3.153 1.00 53.56 66 LYS A C 1
ATOM 501 O O . LYS A 1 66 ? -50.485 10.144 -2.756 1.00 53.56 66 LYS A O 1
ATOM 506 N N . GLN A 1 67 ? -51.412 12.006 -3.609 1.00 50.84 67 GLN A N 1
ATOM 507 C CA . GLN A 1 67 ? -52.788 11.490 -3.637 1.00 50.84 67 GLN A CA 1
ATOM 508 C C . GLN A 1 67 ? -52.965 10.287 -4.576 1.00 50.84 67 GLN A C 1
ATOM 510 O O . GLN A 1 67 ? -53.647 9.333 -4.214 1.00 50.84 67 GLN A O 1
ATOM 515 N N . ARG A 1 68 ? -52.317 10.266 -5.752 1.00 53.94 68 ARG A N 1
ATOM 516 C CA . ARG A 1 68 ? -52.341 9.083 -6.637 1.00 53.94 68 ARG A CA 1
ATOM 517 C C . ARG A 1 68 ? -51.643 7.876 -6.014 1.00 53.94 68 ARG A C 1
ATOM 519 O O . ARG A 1 68 ? -52.105 6.753 -6.184 1.00 53.94 68 ARG A O 1
ATOM 526 N N . MET A 1 69 ? -50.564 8.108 -5.272 1.00 47.56 69 MET A N 1
ATOM 527 C CA . MET A 1 69 ? -49.823 7.062 -4.570 1.00 47.56 69 MET A CA 1
ATOM 528 C C . MET A 1 69 ? -50.619 6.500 -3.381 1.00 47.56 69 MET A C 1
ATOM 530 O O . MET A 1 69 ? -50.594 5.296 -3.139 1.00 47.56 69 MET A O 1
ATOM 534 N N . GLU A 1 70 ? -51.374 7.344 -2.675 1.00 56.22 70 GLU A N 1
ATOM 535 C CA . GLU A 1 70 ? -52.289 6.931 -1.601 1.00 56.22 70 GLU A CA 1
ATOM 536 C C . GLU A 1 70 ? -53.523 6.191 -2.141 1.00 56.22 70 GLU A C 1
ATOM 538 O O . GLU A 1 70 ? -53.868 5.132 -1.620 1.00 56.22 70 GLU A O 1
ATOM 543 N N . HIS A 1 71 ? -54.115 6.655 -3.246 1.00 47.25 71 HIS A N 1
ATOM 544 C CA . HIS A 1 71 ? -55.224 5.971 -3.923 1.00 47.25 71 HIS A CA 1
ATOM 545 C C . HIS A 1 71 ? -54.799 4.606 -4.499 1.00 47.25 71 HIS A C 1
ATOM 547 O O . HIS A 1 71 ? -55.563 3.642 -4.490 1.00 47.25 71 HIS A O 1
ATOM 553 N N . TRP A 1 72 ? -53.551 4.484 -4.965 1.00 46.34 72 TRP A N 1
ATOM 554 C CA . TRP A 1 72 ? -52.977 3.207 -5.396 1.00 46.34 72 TRP A CA 1
ATOM 555 C C . TRP A 1 72 ? -52.735 2.249 -4.215 1.00 46.34 72 TRP A C 1
ATOM 557 O O . TRP A 1 72 ? -53.045 1.062 -4.321 1.00 46.34 72 TRP A O 1
ATOM 567 N N . LYS A 1 73 ? -52.269 2.760 -3.064 1.00 50.38 73 LYS A N 1
ATOM 568 C CA . LYS A 1 73 ? -52.137 1.978 -1.819 1.00 50.38 73 LYS A CA 1
ATOM 569 C C . LYS A 1 73 ? -53.491 1.489 -1.292 1.00 50.38 73 LYS A C 1
ATOM 571 O O . LYS A 1 73 ? -53.593 0.334 -0.890 1.00 50.38 73 LYS A O 1
ATOM 576 N N . GLN A 1 74 ? -54.534 2.320 -1.334 1.00 47.41 74 GLN A N 1
ATOM 577 C CA . GLN A 1 74 ? -55.890 1.917 -0.938 1.00 47.41 74 GLN A CA 1
ATOM 578 C C . GLN A 1 74 ? -56.466 0.830 -1.857 1.00 47.41 74 GLN A C 1
ATOM 580 O O . GLN A 1 74 ? -57.009 -0.156 -1.359 1.00 47.41 74 GLN A O 1
ATOM 585 N N . ASN A 1 75 ? -56.262 0.937 -3.175 1.00 44.94 75 ASN A N 1
ATOM 586 C CA . ASN A 1 75 ? -56.679 -0.109 -4.114 1.00 44.94 75 ASN A CA 1
ATOM 587 C C . ASN A 1 75 ? -55.944 -1.443 -3.881 1.00 44.94 75 ASN A C 1
ATOM 589 O O . ASN A 1 75 ? -56.553 -2.503 -4.030 1.00 44.94 75 ASN A O 1
ATOM 593 N N . GLN A 1 76 ? -54.673 -1.424 -3.459 1.00 45.28 76 GLN A N 1
ATOM 594 C CA . GLN A 1 76 ? -53.973 -2.653 -3.066 1.00 45.28 76 GLN A CA 1
ATOM 595 C C . GLN A 1 76 ? -54.546 -3.277 -1.789 1.00 45.28 76 GLN A C 1
ATOM 597 O O . GLN A 1 76 ? -54.740 -4.489 -1.760 1.00 45.28 76 GLN A O 1
ATOM 602 N N . HIS A 1 77 ? -54.891 -2.476 -0.777 1.00 45.19 77 HIS A N 1
ATOM 603 C CA . HIS A 1 77 ? -55.540 -2.991 0.434 1.00 45.19 77 HIS A CA 1
ATOM 604 C C . HIS A 1 77 ? -56.931 -3.583 0.156 1.00 45.19 77 HIS A C 1
ATOM 606 O O . HIS A 1 77 ? -57.282 -4.591 0.764 1.00 45.19 77 HIS A O 1
ATOM 612 N N . SER A 1 78 ? -57.690 -3.031 -0.801 1.00 38.34 78 SER A N 1
ATOM 613 C CA . SER A 1 78 ? -58.993 -3.589 -1.204 1.00 38.34 78 SER A CA 1
ATOM 614 C C . SER A 1 78 ? -58.898 -4.915 -1.971 1.00 38.34 78 SER A C 1
ATOM 616 O O . SER A 1 78 ? -59.816 -5.724 -1.911 1.00 38.34 78 SER A O 1
ATOM 618 N N . ASN A 1 79 ? -57.772 -5.175 -2.645 1.00 39.66 79 ASN A N 1
ATOM 619 C CA . ASN A 1 79 ? -57.529 -6.434 -3.359 1.00 39.66 79 ASN A CA 1
ATOM 620 C C . ASN A 1 79 ? -56.961 -7.546 -2.456 1.00 39.66 79 ASN A C 1
ATOM 622 O O . ASN A 1 79 ? -56.826 -8.679 -2.907 1.00 39.66 79 ASN A O 1
ATOM 626 N N . LEU A 1 80 ? -56.630 -7.234 -1.198 1.00 42.59 80 LEU A N 1
ATOM 627 C CA . LEU A 1 80 ? -56.091 -8.167 -0.200 1.00 42.59 80 LEU A CA 1
ATOM 628 C C . LEU A 1 80 ? -57.154 -8.693 0.783 1.00 42.59 80 LEU A C 1
ATOM 630 O O . LEU A 1 80 ? -56.837 -9.541 1.609 1.00 42.59 80 LEU A O 1
ATOM 634 N N . SER A 1 81 ? -58.408 -8.233 0.694 1.00 34.62 81 SER A N 1
ATOM 635 C CA . SER A 1 81 ? -59.520 -8.690 1.545 1.00 34.62 81 SER A CA 1
ATOM 636 C C . SER A 1 81 ? -60.391 -9.792 0.921 1.00 34.62 81 SER A C 1
ATOM 638 O O . SER A 1 81 ? -61.395 -10.181 1.515 1.00 34.62 81 SER A O 1
ATOM 640 N N . ILE A 1 82 ? -60.014 -10.340 -0.240 1.00 43.25 82 ILE A N 1
ATOM 641 C CA . ILE A 1 82 ? -60.688 -11.496 -0.852 1.00 43.25 82 ILE A CA 1
ATOM 642 C C . ILE A 1 82 ? -59.706 -12.667 -0.927 1.00 43.25 82 ILE A C 1
ATOM 644 O O . ILE A 1 82 ? -59.157 -12.947 -1.985 1.00 43.25 82 ILE A O 1
ATOM 648 N N . GLN A 1 83 ? -59.465 -13.324 0.208 1.00 34.03 83 GLN A N 1
ATOM 649 C CA . GLN A 1 83 ? -59.070 -14.738 0.304 1.00 34.03 83 GLN A CA 1
ATOM 650 C C . GLN A 1 83 ? -59.010 -15.133 1.788 1.00 34.03 83 GLN A C 1
ATOM 652 O O . GLN A 1 83 ? -57.972 -15.045 2.432 1.00 34.03 83 GLN A O 1
ATOM 657 N N . ASN A 1 84 ? -60.158 -15.543 2.334 1.00 33.81 84 ASN A N 1
ATOM 658 C CA . ASN A 1 84 ? -60.202 -16.376 3.536 1.00 33.81 84 ASN A CA 1
ATOM 659 C C . ASN A 1 84 ? -60.110 -17.842 3.090 1.00 33.81 84 ASN A C 1
ATOM 661 O O . ASN A 1 84 ? -60.911 -18.273 2.259 1.00 33.81 84 ASN A O 1
ATOM 665 N N . GLY A 1 85 ? -59.153 -18.584 3.641 1.00 30.09 85 GLY A N 1
ATOM 666 C CA . GLY A 1 85 ? -58.990 -20.025 3.452 1.00 30.09 85 GLY A CA 1
A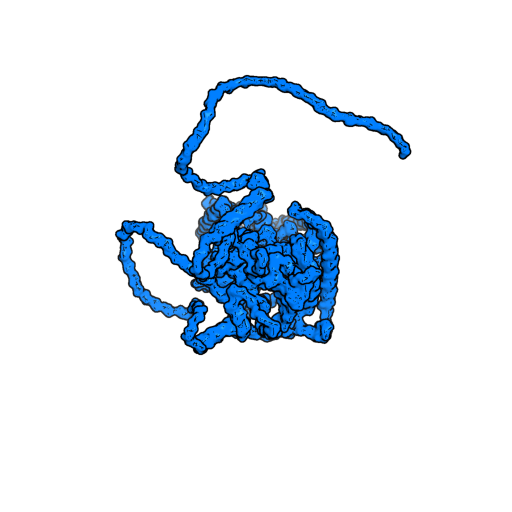TOM 667 C C . GLY A 1 85 ? -57.661 -20.497 4.040 1.00 30.09 85 GLY A C 1
ATOM 668 O O . GLY A 1 85 ? -56.613 -20.029 3.610 1.00 30.09 85 GLY A O 1
ATOM 669 N N . ASP A 1 86 ? -57.748 -21.362 5.047 1.00 37.00 86 ASP A N 1
ATOM 670 C CA . ASP A 1 86 ? -56.706 -21.789 5.989 1.00 37.00 86 ASP A CA 1
ATOM 671 C C . ASP A 1 86 ? -55.449 -22.447 5.375 1.00 37.00 86 ASP A C 1
ATOM 673 O O . ASP A 1 86 ? -55.563 -23.355 4.556 1.00 37.00 86 ASP A O 1
ATOM 677 N N . ASP A 1 87 ? -54.270 -21.965 5.804 1.00 30.27 87 ASP A N 1
ATOM 678 C CA . ASP A 1 87 ? -53.009 -22.671 6.160 1.00 30.27 87 ASP A CA 1
ATOM 679 C C . ASP A 1 87 ? -51.777 -21.763 5.901 1.00 30.27 87 ASP A C 1
ATOM 681 O O . ASP A 1 87 ? -51.721 -21.101 4.862 1.00 30.27 87 ASP A O 1
ATOM 685 N N . PRO A 1 88 ? -50.760 -21.687 6.794 1.00 31.31 88 PRO A N 1
ATOM 686 C CA . PRO A 1 88 ? -49.659 -20.737 6.641 1.00 31.31 88 PRO A CA 1
ATOM 687 C C . PRO A 1 88 ? -48.435 -21.357 5.941 1.00 31.31 88 PRO A C 1
ATOM 689 O O . PRO A 1 88 ? -47.776 -22.224 6.518 1.00 31.31 88 PRO A O 1
ATOM 692 N N . PRO A 1 89 ? -48.014 -20.867 4.759 1.00 32.78 89 PRO A N 1
ATOM 693 C CA . PRO A 1 89 ? -46.632 -20.979 4.334 1.00 32.78 89 PRO A CA 1
ATOM 694 C C . PRO A 1 89 ? -45.875 -19.704 4.720 1.00 32.78 89 PRO A C 1
ATOM 696 O O . PRO A 1 89 ? -46.240 -18.583 4.367 1.00 32.78 89 PRO A O 1
ATOM 699 N N . GLU A 1 90 ? -44.788 -19.915 5.446 1.00 36.00 90 GLU A N 1
ATOM 700 C CA . GLU A 1 90 ? -43.748 -18.957 5.800 1.00 36.00 90 GLU A CA 1
ATOM 701 C C . GLU A 1 90 ? -43.193 -18.278 4.526 1.00 36.00 90 GLU A C 1
ATOM 703 O O . GLU A 1 90 ? -42.306 -18.797 3.848 1.00 36.00 90 GLU A O 1
ATOM 708 N N . HIS A 1 91 ? -43.753 -17.129 4.140 1.00 31.42 91 HIS A N 1
ATOM 709 C CA . HIS A 1 91 ? -43.264 -16.334 3.016 1.00 31.42 91 HIS A CA 1
ATOM 710 C C . HIS A 1 91 ? -42.934 -14.917 3.486 1.00 31.42 91 HIS A C 1
ATOM 712 O O . HIS A 1 91 ? -43.816 -14.152 3.874 1.00 31.42 91 HIS A O 1
ATOM 718 N N . ASP A 1 92 ? -41.642 -14.574 3.429 1.00 34.84 92 ASP A N 1
ATOM 719 C CA . ASP A 1 92 ? -41.143 -13.206 3.580 1.00 34.84 92 ASP A CA 1
ATOM 720 C C . ASP A 1 92 ? -42.001 -12.221 2.762 1.00 34.84 92 ASP A C 1
ATOM 722 O O . ASP A 1 92 ? -42.283 -12.490 1.585 1.00 34.84 92 ASP A O 1
ATOM 726 N N . PRO A 1 93 ? -42.382 -11.057 3.322 1.00 38.84 93 PRO A N 1
ATOM 727 C CA . PRO A 1 93 ? -43.155 -10.068 2.586 1.00 38.84 93 PRO A CA 1
ATOM 728 C C . PRO A 1 93 ? -42.393 -9.643 1.320 1.00 38.84 93 PRO A C 1
ATOM 730 O O . PRO A 1 93 ? -41.159 -9.531 1.343 1.00 38.84 93 PRO A O 1
ATOM 733 N N . PRO A 1 94 ? -43.091 -9.388 0.199 1.00 43.47 94 PRO A N 1
ATOM 734 C CA . PRO A 1 94 ? -42.442 -9.083 -1.066 1.00 43.47 94 PRO A CA 1
ATOM 735 C C . PRO A 1 94 ? -41.605 -7.805 -0.928 1.00 43.47 94 PRO A C 1
ATOM 737 O O . PRO A 1 94 ? -42.135 -6.701 -0.822 1.00 43.47 94 PRO A O 1
ATOM 740 N N . LEU A 1 95 ? -40.272 -7.948 -0.920 1.00 52.44 95 LEU A N 1
ATOM 741 C CA . LEU A 1 95 ? -39.357 -6.816 -1.085 1.00 52.44 95 LEU A CA 1
ATOM 742 C C . LEU A 1 95 ? -39.765 -6.031 -2.341 1.00 52.44 95 LEU A C 1
ATOM 744 O O . LEU A 1 95 ? -39.910 -6.639 -3.403 1.00 52.44 95 LEU A O 1
ATOM 748 N N . MET A 1 96 ? -39.887 -4.702 -2.224 1.00 58.03 96 MET A N 1
ATOM 749 C CA . MET A 1 96 ? -40.096 -3.803 -3.366 1.00 58.03 96 MET A CA 1
ATOM 750 C C . MET A 1 96 ? -39.111 -4.123 -4.504 1.00 58.03 96 MET A C 1
ATOM 752 O O . MET A 1 96 ? -37.934 -4.395 -4.248 1.00 58.03 96 MET A O 1
ATOM 756 N N . ASP A 1 97 ? -39.559 -4.053 -5.760 1.00 60.62 97 ASP A N 1
ATOM 757 C CA . ASP A 1 97 ? -38.751 -4.435 -6.931 1.00 60.62 97 ASP A CA 1
ATOM 758 C C . ASP A 1 97 ? -37.428 -3.651 -7.048 1.00 60.62 97 ASP A C 1
ATOM 760 O O . ASP A 1 97 ? -36.407 -4.190 -7.483 1.00 60.62 97 ASP A O 1
ATOM 764 N N . GLU A 1 98 ? -37.391 -2.404 -6.574 1.00 61.09 98 GLU A N 1
ATOM 765 C CA . GLU A 1 98 ? -36.177 -1.575 -6.515 1.00 61.09 98 GLU A CA 1
ATOM 766 C C . GLU A 1 98 ? -35.123 -2.139 -5.556 1.00 61.09 98 GLU A C 1
ATOM 768 O O . GLU A 1 98 ? -33.924 -2.120 -5.849 1.00 61.09 98 GLU A O 1
ATOM 773 N N . ALA A 1 99 ? -35.558 -2.734 -4.445 1.00 61.03 99 ALA A N 1
ATOM 774 C CA . ALA A 1 99 ? -34.675 -3.370 -3.484 1.00 61.03 99 ALA A CA 1
ATOM 775 C C . ALA A 1 99 ? -34.129 -4.710 -3.992 1.00 61.03 99 ALA A C 1
ATOM 777 O O . ALA A 1 99 ? -33.246 -5.257 -3.345 1.00 61.03 99 ALA A O 1
ATOM 778 N N . ARG A 1 100 ? -34.562 -5.241 -5.147 1.00 72.31 100 ARG A N 1
ATOM 779 C CA . ARG A 1 100 ? -33.970 -6.432 -5.802 1.00 72.31 100 ARG A CA 1
ATOM 780 C C . ARG A 1 100 ? -32.879 -6.088 -6.822 1.00 72.31 100 ARG A C 1
ATOM 782 O O . ARG A 1 100 ? -32.168 -6.978 -7.285 1.00 72.31 100 ARG A O 1
ATOM 789 N N . GLN A 1 101 ? -32.695 -4.806 -7.137 1.00 83.56 101 GLN A N 1
ATOM 790 C CA . GLN A 1 101 ? -31.704 -4.344 -8.112 1.00 83.56 101 GLN A CA 1
ATOM 791 C C . GLN A 1 101 ? -30.252 -4.591 -7.653 1.00 83.56 101 GLN A C 1
ATOM 793 O O . GLN A 1 101 ? -29.979 -4.685 -6.452 1.00 83.56 101 GLN A O 1
ATOM 798 N N . PRO A 1 102 ? -29.282 -4.691 -8.580 1.00 87.50 102 PRO A N 1
ATOM 799 C CA . PRO A 1 102 ? -27.879 -4.872 -8.216 1.00 87.50 102 PRO A CA 1
ATOM 800 C C . PRO A 1 102 ? -27.348 -3.677 -7.408 1.00 87.50 102 PRO A C 1
ATOM 802 O O . PRO A 1 102 ? -27.634 -2.515 -7.722 1.00 87.50 102 PRO A O 1
ATOM 805 N N . LEU A 1 103 ? -26.555 -3.975 -6.372 1.00 92.06 103 LEU A N 1
ATOM 806 C CA . LEU A 1 103 ? -25.963 -2.976 -5.467 1.00 92.06 103 LEU A CA 1
ATOM 807 C C . LEU A 1 103 ? -24.716 -2.308 -6.058 1.00 92.06 103 LEU A C 1
ATOM 809 O O . LEU A 1 103 ? -24.297 -1.244 -5.604 1.00 92.06 103 LEU A O 1
ATOM 813 N N . 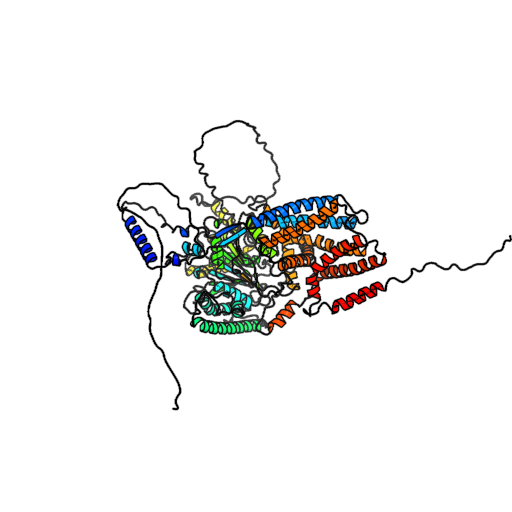SER A 1 104 ? -24.129 -2.931 -7.076 1.00 93.56 104 SER A N 1
ATOM 814 C CA . SER A 1 104 ? -22.985 -2.412 -7.811 1.00 93.56 104 SER A CA 1
ATOM 815 C C . SER A 1 104 ? -23.095 -2.747 -9.294 1.00 93.56 104 SER A C 1
ATOM 817 O O . SER A 1 104 ? -23.767 -3.704 -9.688 1.00 93.56 104 SER A O 1
ATOM 819 N N . ARG A 1 105 ? -22.418 -1.963 -10.130 1.00 92.06 105 ARG A N 1
ATOM 820 C CA . ARG A 1 105 ? -22.302 -2.214 -11.568 1.00 92.06 105 ARG A CA 1
ATOM 821 C C . ARG A 1 105 ? -20.839 -2.390 -11.929 1.00 92.06 105 ARG A C 1
ATOM 823 O O . ARG A 1 105 ? -19.997 -1.610 -11.508 1.00 92.06 105 ARG A O 1
ATOM 830 N N . LYS A 1 106 ? -20.551 -3.410 -12.737 1.00 93.12 106 LYS A N 1
ATOM 831 C CA . LYS A 1 106 ? -19.269 -3.575 -13.428 1.00 93.12 106 LYS A CA 1
ATOM 832 C C . LYS A 1 106 ? -19.478 -3.178 -14.883 1.00 93.12 106 LYS A C 1
ATOM 834 O O . LYS A 1 106 ? -20.353 -3.752 -15.532 1.00 93.12 106 LYS A O 1
ATOM 839 N N . TYR A 1 107 ? -18.685 -2.252 -15.402 1.00 92.06 107 TYR A N 1
ATOM 840 C CA . TYR A 1 107 ? -18.690 -1.921 -16.823 1.00 92.06 107 TYR A CA 1
ATOM 841 C C . TYR A 1 107 ? -17.267 -1.938 -17.381 1.00 92.06 107 TYR A C 1
ATOM 843 O O . TYR A 1 107 ? -16.282 -1.743 -16.670 1.00 92.06 107 TYR A O 1
ATOM 851 N N . ALA A 1 108 ? -17.162 -2.300 -18.656 1.00 90.25 108 ALA A N 1
ATOM 852 C CA . ALA A 1 108 ? -15.897 -2.267 -19.369 1.00 90.25 108 ALA A CA 1
ATOM 853 C C . ALA A 1 108 ? -15.632 -0.844 -19.867 1.00 90.25 108 ALA A C 1
ATOM 855 O O . ALA A 1 108 ? -16.573 -0.094 -20.138 1.00 90.25 108 ALA A O 1
ATOM 856 N N . ILE A 1 109 ? -14.357 -0.507 -20.038 1.00 91.88 109 ILE A N 1
ATOM 857 C CA . ILE A 1 109 ? -13.966 0.721 -20.732 1.00 91.88 109 ILE A CA 1
ATOM 858 C C . ILE A 1 109 ? -14.547 0.715 -22.151 1.00 91.88 109 ILE A C 1
ATOM 860 O O . ILE A 1 109 ? -14.655 -0.343 -22.781 1.00 91.88 109 ILE A O 1
ATOM 864 N N . SER A 1 110 ? -14.920 1.898 -22.649 1.00 93.06 110 SER A N 1
ATOM 865 C CA . SER A 1 110 ? -15.495 2.065 -23.984 1.00 93.06 110 SER A CA 1
ATOM 866 C C . SER A 1 110 ? -14.672 1.341 -25.051 1.00 93.06 110 SER A C 1
ATOM 868 O O . SER A 1 110 ? -13.452 1.519 -25.154 1.00 93.06 110 SER A O 1
ATOM 870 N N . SER A 1 111 ? -15.353 0.568 -25.902 1.00 91.56 111 SER A N 1
ATOM 871 C CA . SER A 1 111 ? -14.734 -0.162 -27.013 1.00 91.56 111 SER A CA 1
ATOM 872 C C . SER A 1 111 ? -13.932 0.752 -27.945 1.00 91.56 111 SER A C 1
ATOM 874 O O . SER A 1 111 ? -12.903 0.327 -28.466 1.00 91.56 111 SER A O 1
ATOM 876 N N . SER A 1 112 ? -14.346 2.016 -28.099 1.00 93.44 112 SER A N 1
ATOM 877 C CA . SER A 1 112 ? -13.646 3.012 -28.923 1.00 93.44 112 SER A CA 1
ATOM 878 C C . SER A 1 112 ? -12.272 3.415 -28.382 1.00 93.44 112 SER A C 1
ATOM 880 O O . SER A 1 112 ? -11.428 3.863 -29.153 1.00 93.44 112 SER A O 1
ATOM 882 N N . GLN A 1 113 ? -12.024 3.250 -27.082 1.00 92.06 113 GLN A N 1
ATOM 883 C CA . GLN A 1 113 ? -10.740 3.561 -26.451 1.00 92.06 113 GLN A CA 1
ATOM 884 C C . GLN A 1 113 ? -9.874 2.307 -26.294 1.00 92.06 113 GLN A C 1
ATOM 886 O O . GLN A 1 113 ? -8.678 2.343 -26.582 1.00 92.06 113 GLN A O 1
ATOM 891 N N . ILE A 1 114 ? -10.472 1.182 -25.885 1.00 94.31 114 ILE A N 1
ATOM 892 C CA . ILE A 1 114 ? -9.709 -0.026 -25.542 1.00 94.31 114 ILE A CA 1
ATOM 893 C C . ILE A 1 114 ? -9.322 -0.881 -26.756 1.00 94.31 114 ILE A C 1
ATOM 895 O O . ILE A 1 114 ? -8.257 -1.496 -26.752 1.00 94.31 114 ILE A O 1
ATOM 899 N N . ASN A 1 115 ? -10.142 -0.932 -27.813 1.00 95.19 115 ASN A N 1
ATOM 900 C CA . ASN A 1 115 ? -9.821 -1.748 -28.989 1.00 95.19 115 ASN A CA 1
ATOM 901 C C . ASN A 1 115 ? -8.589 -1.221 -29.748 1.00 95.19 115 ASN A C 1
ATOM 903 O O . ASN A 1 115 ? -7.717 -2.038 -30.045 1.00 95.19 115 ASN A O 1
ATOM 907 N N . PRO A 1 116 ? -8.432 0.099 -29.993 1.00 96.50 116 PRO A N 1
ATOM 908 C CA . PRO A 1 116 ? -7.193 0.636 -30.559 1.00 96.50 116 PRO A CA 1
ATOM 909 C C . PRO A 1 116 ? -5.957 0.309 -29.713 1.00 96.50 116 PRO A C 1
ATOM 911 O O . PRO A 1 116 ? -4.928 -0.077 -30.262 1.00 96.50 116 PRO A O 1
ATOM 914 N N . TYR A 1 117 ? -6.072 0.395 -28.381 1.00 95.94 117 TYR A N 1
ATOM 915 C CA . TYR A 1 117 ? -4.996 0.033 -27.453 1.00 95.94 117 TYR A CA 1
ATOM 916 C C . TYR A 1 117 ? -4.596 -1.447 -27.591 1.00 95.94 117 TYR A C 1
ATOM 918 O O . TYR A 1 117 ? -3.421 -1.770 -27.729 1.00 95.94 117 TYR A O 1
ATOM 926 N N . ARG A 1 118 ? -5.565 -2.366 -27.662 1.00 95.69 118 ARG A N 1
ATOM 927 C CA . ARG A 1 118 ? -5.278 -3.796 -27.879 1.00 95.69 118 ARG A CA 1
ATOM 928 C C . ARG A 1 118 ? -4.603 -4.060 -29.219 1.00 95.69 118 ARG A C 1
ATOM 930 O O . ARG A 1 118 ? -3.642 -4.823 -29.273 1.00 95.69 118 ARG A O 1
ATOM 937 N N . ILE A 1 119 ? -5.087 -3.427 -30.288 1.00 96.50 119 ILE A N 1
ATOM 938 C CA . ILE A 1 119 ? -4.518 -3.583 -31.631 1.00 96.50 119 ILE A CA 1
ATOM 939 C C . ILE A 1 119 ? -3.060 -3.116 -31.638 1.00 96.50 119 ILE A C 1
ATOM 941 O O . ILE A 1 119 ? -2.193 -3.861 -32.094 1.00 96.50 119 ILE A O 1
ATOM 945 N N . ILE A 1 120 ? -2.764 -1.933 -31.083 1.00 96.69 120 ILE A N 1
ATOM 946 C CA . ILE A 1 120 ? -1.394 -1.408 -31.095 1.00 96.69 120 ILE A CA 1
ATOM 947 C C . ILE A 1 120 ? -0.437 -2.253 -30.247 1.00 96.69 120 ILE A C 1
ATOM 949 O O . ILE A 1 120 ? 0.711 -2.422 -30.641 1.00 96.69 120 ILE A O 1
ATOM 953 N N . ILE A 1 121 ? -0.891 -2.849 -29.137 1.00 96.12 121 ILE A N 1
ATOM 954 C CA . ILE A 1 121 ? -0.063 -3.758 -28.324 1.00 96.12 121 ILE A CA 1
ATOM 955 C C . ILE A 1 121 ? 0.311 -5.012 -29.113 1.00 96.12 121 ILE A C 1
ATOM 957 O O . ILE A 1 121 ? 1.461 -5.443 -29.062 1.00 96.12 121 ILE A O 1
ATOM 961 N N . ILE A 1 122 ? -0.633 -5.590 -29.862 1.00 97.06 122 ILE A N 1
ATOM 962 C CA . ILE A 1 122 ? -0.359 -6.763 -30.701 1.00 97.06 122 ILE A CA 1
ATOM 963 C C . ILE A 1 122 ? 0.586 -6.401 -31.847 1.00 97.06 122 ILE A C 1
ATOM 965 O O . ILE A 1 122 ? 1.554 -7.122 -32.080 1.00 97.06 122 ILE A O 1
ATOM 969 N N . ILE A 1 123 ? 0.373 -5.262 -32.513 1.00 96.56 123 ILE A N 1
ATOM 970 C CA . ILE A 1 123 ? 1.302 -4.762 -33.538 1.00 96.56 123 ILE A CA 1
ATOM 971 C C . ILE A 1 123 ? 2.696 -4.566 -32.932 1.00 96.56 123 ILE A C 1
ATOM 973 O O . ILE A 1 123 ? 3.683 -5.035 -33.494 1.00 96.56 123 ILE A O 1
ATOM 977 N N . ARG A 1 124 ? 2.784 -3.947 -31.750 1.00 96.81 124 ARG A N 1
ATOM 978 C CA . ARG A 1 124 ? 4.043 -3.750 -31.027 1.00 96.81 124 ARG A CA 1
ATOM 979 C C . ARG A 1 124 ? 4.729 -5.075 -30.712 1.00 96.81 124 ARG A C 1
ATOM 981 O O . ARG A 1 124 ? 5.939 -5.159 -30.877 1.00 96.81 124 ARG A O 1
ATOM 988 N N . LEU A 1 125 ? 3.984 -6.100 -30.298 1.00 96.50 125 LEU A N 1
ATOM 989 C CA . LEU A 1 125 ? 4.523 -7.435 -30.034 1.00 96.50 125 LEU A CA 1
ATOM 990 C C . LEU A 1 125 ? 5.123 -8.067 -31.301 1.00 96.50 125 LEU A C 1
ATOM 992 O O . LEU A 1 125 ? 6.218 -8.620 -31.247 1.00 96.50 125 LEU A O 1
ATOM 996 N N . VAL A 1 126 ? 4.441 -7.942 -32.443 1.00 96.19 126 VAL A N 1
ATOM 997 C CA . VAL A 1 126 ? 4.928 -8.442 -33.740 1.00 96.19 126 VAL A CA 1
ATOM 998 C C . VAL A 1 126 ? 6.191 -7.695 -34.178 1.00 96.19 126 VAL A C 1
ATOM 1000 O O . VAL A 1 126 ? 7.197 -8.323 -34.508 1.00 96.19 126 VAL A O 1
ATOM 1003 N N . VAL A 1 127 ? 6.174 -6.359 -34.123 1.00 95.94 127 VAL A N 1
ATOM 1004 C CA . VAL A 1 127 ? 7.332 -5.512 -34.454 1.00 95.94 127 VAL A CA 1
ATOM 1005 C C . VAL A 1 127 ? 8.516 -5.818 -33.536 1.00 95.94 127 VAL A C 1
ATOM 1007 O O . VAL A 1 127 ? 9.644 -5.922 -34.011 1.00 95.94 127 VAL A O 1
ATOM 1010 N N . LEU A 1 128 ? 8.273 -6.022 -32.239 1.00 95.62 128 LEU A N 1
ATOM 1011 C CA . LEU A 1 128 ? 9.295 -6.417 -31.271 1.00 95.62 128 LEU A CA 1
ATOM 1012 C C . LEU A 1 128 ? 9.901 -7.787 -31.610 1.00 95.62 128 LEU A C 1
ATOM 1014 O O . LEU A 1 128 ? 11.113 -7.955 -31.504 1.00 95.62 128 LEU A O 1
ATOM 1018 N N . GLY A 1 129 ? 9.089 -8.745 -32.065 1.00 95.06 129 GLY A N 1
ATOM 1019 C CA . GLY A 1 129 ? 9.562 -10.048 -32.536 1.00 95.06 129 GLY A CA 1
ATOM 1020 C C . GLY A 1 129 ? 10.512 -9.930 -33.731 1.00 95.06 129 GLY A C 1
ATOM 1021 O O . GLY A 1 129 ? 11.610 -10.486 -33.698 1.00 95.06 129 GLY A O 1
ATOM 1022 N N . PHE A 1 130 ? 10.138 -9.151 -34.752 1.00 94.06 130 PHE A N 1
ATOM 1023 C CA . PHE A 1 130 ? 11.009 -8.886 -35.905 1.00 94.06 130 PHE A CA 1
ATOM 1024 C C . PHE A 1 130 ? 12.277 -8.125 -35.518 1.00 94.06 130 PHE A C 1
ATOM 1026 O O . PHE A 1 130 ? 13.365 -8.474 -35.975 1.00 94.06 130 PHE A O 1
ATOM 1033 N N . PHE A 1 131 ? 12.154 -7.132 -34.635 1.00 93.44 131 PHE A N 1
ATOM 1034 C CA . PHE A 1 131 ? 13.287 -6.393 -34.091 1.00 93.44 131 PHE A CA 1
ATOM 1035 C C . PHE A 1 131 ? 14.285 -7.330 -33.398 1.00 93.44 131 PHE A C 1
ATOM 1037 O O . PHE A 1 131 ? 15.465 -7.327 -33.744 1.00 93.44 131 PHE A O 1
ATOM 1044 N N . LEU A 1 132 ? 13.829 -8.177 -32.470 1.00 93.56 132 LEU A N 1
ATOM 1045 C CA . LEU A 1 132 ? 14.703 -9.107 -31.748 1.00 93.56 132 LEU A CA 1
ATOM 1046 C C . LEU A 1 132 ? 15.303 -10.171 -32.672 1.00 93.56 132 LEU A C 1
ATOM 1048 O O . LEU A 1 132 ? 16.485 -10.488 -32.548 1.00 93.56 132 LEU A O 1
ATOM 1052 N N . HIS A 1 133 ? 14.528 -10.690 -33.626 1.00 93.31 133 HIS A N 1
ATOM 1053 C CA . HIS A 1 133 ? 15.035 -11.632 -34.623 1.00 93.31 133 HIS A CA 1
ATOM 1054 C C . HIS A 1 133 ? 16.152 -11.010 -35.470 1.00 93.31 133 HIS A C 1
ATOM 1056 O O . HIS A 1 133 ? 17.209 -11.619 -35.647 1.00 93.31 133 HIS A O 1
ATOM 1062 N N . TYR A 1 134 ? 15.961 -9.773 -35.936 1.00 91.12 134 TYR A N 1
ATOM 1063 C CA . TYR A 1 134 ? 16.999 -9.028 -36.646 1.00 91.12 134 TYR A CA 1
ATOM 1064 C C . TYR A 1 134 ? 18.239 -8.832 -35.767 1.00 91.12 134 TYR A C 1
ATOM 1066 O O . TYR A 1 134 ? 19.358 -9.116 -36.197 1.00 91.12 134 TYR A O 1
ATOM 1074 N N . ARG A 1 135 ? 18.044 -8.409 -34.511 1.00 90.75 135 ARG A N 1
ATOM 1075 C CA . ARG A 1 135 ? 19.136 -8.192 -33.557 1.00 90.75 135 ARG A CA 1
ATOM 1076 C C . ARG A 1 135 ? 19.957 -9.453 -33.324 1.00 90.75 135 ARG A C 1
ATOM 1078 O O . ARG A 1 135 ? 21.173 -9.334 -33.328 1.00 90.75 135 ARG A O 1
ATOM 1085 N N . LEU A 1 136 ? 19.324 -10.619 -33.179 1.00 91.19 136 LEU A N 1
ATOM 1086 C CA . LEU A 1 136 ? 19.986 -11.913 -32.955 1.00 91.19 136 LEU A CA 1
ATOM 1087 C C . LEU A 1 136 ? 20.729 -12.446 -34.189 1.00 91.19 136 LEU A C 1
ATOM 1089 O O . LEU A 1 136 ? 21.765 -13.090 -34.045 1.00 91.19 136 LEU A O 1
ATOM 1093 N N . THR A 1 137 ? 20.220 -12.181 -35.392 1.00 90.81 137 THR A N 1
ATOM 1094 C CA . THR A 1 137 ? 20.802 -12.681 -36.652 1.00 90.81 137 THR A CA 1
ATOM 1095 C C . THR A 1 137 ? 21.947 -11.817 -37.186 1.00 90.81 137 THR A C 1
ATOM 1097 O O . THR A 1 137 ? 22.726 -12.293 -38.008 1.00 90.81 137 THR A O 1
ATOM 1100 N N . HIS A 1 138 ? 22.097 -10.580 -36.697 1.00 89.75 138 HIS A N 1
ATOM 1101 C CA . HIS A 1 138 ? 23.110 -9.623 -37.158 1.00 89.75 138 HIS A CA 1
ATOM 1102 C C . HIS A 1 138 ? 24.078 -9.218 -36.025 1.00 89.75 138 HIS A C 1
ATOM 1104 O O . HIS A 1 138 ? 23.970 -8.116 -35.471 1.00 89.75 138 HIS A O 1
ATOM 1110 N N . PRO A 1 139 ? 25.036 -10.091 -35.652 1.00 88.75 139 PRO A N 1
ATOM 1111 C CA . PRO A 1 139 ? 26.014 -9.794 -34.612 1.00 88.75 139 PRO A CA 1
ATOM 1112 C C . PRO A 1 139 ? 27.064 -8.771 -35.058 1.00 88.75 139 PRO A C 1
ATOM 1114 O O . PRO A 1 139 ? 27.622 -8.856 -36.153 1.00 88.75 139 PRO A O 1
ATOM 1117 N N . VAL A 1 140 ? 27.410 -7.839 -34.165 1.00 89.06 140 VAL A N 1
ATOM 1118 C CA . VAL A 1 140 ? 28.491 -6.866 -34.399 1.00 89.06 140 VAL A CA 1
ATOM 1119 C C . VAL A 1 140 ? 29.831 -7.486 -34.008 1.00 89.06 140 VAL A C 1
ATOM 1121 O O . VAL A 1 140 ? 30.201 -7.495 -32.833 1.00 89.06 140 VAL A O 1
ATOM 1124 N N . LYS A 1 141 ? 30.572 -8.010 -34.992 1.00 86.06 141 LYS A N 1
ATOM 1125 C CA . LYS A 1 141 ? 31.844 -8.725 -34.769 1.00 86.06 141 LYS A CA 1
ATOM 1126 C C . LYS A 1 141 ? 32.902 -7.853 -34.075 1.00 86.06 141 LYS A C 1
ATOM 1128 O O . LYS A 1 141 ? 33.529 -8.309 -33.121 1.00 86.06 141 LYS A O 1
ATOM 1133 N N . ASP A 1 142 ? 33.005 -6.577 -34.444 1.00 85.69 142 ASP A N 1
ATOM 1134 C CA . ASP A 1 142 ? 33.993 -5.637 -33.880 1.00 85.69 142 ASP A CA 1
ATOM 1135 C C . ASP A 1 142 ? 33.770 -5.317 -32.392 1.00 85.69 142 ASP A C 1
ATOM 1137 O O . ASP A 1 142 ? 34.684 -4.893 -31.670 1.00 85.69 142 ASP A O 1
ATOM 1141 N N . ALA A 1 143 ? 32.548 -5.535 -31.905 1.00 88.06 143 ALA A N 1
ATOM 1142 C CA . ALA A 1 143 ? 32.107 -5.216 -30.554 1.00 88.06 143 ALA A CA 1
ATOM 1143 C C . ALA A 1 143 ? 31.304 -6.364 -29.923 1.00 88.06 143 ALA A C 1
ATOM 1145 O O . ALA A 1 143 ? 30.383 -6.113 -29.146 1.00 88.06 143 ALA A O 1
ATOM 1146 N N . TYR A 1 144 ? 31.668 -7.618 -30.217 1.00 90.44 144 TYR A N 1
ATOM 1147 C CA . TYR A 1 144 ? 30.846 -8.791 -29.896 1.00 90.44 144 TYR A CA 1
ATOM 1148 C C . TYR A 1 144 ? 30.401 -8.855 -28.428 1.00 90.44 144 TYR A C 1
ATOM 1150 O O . TYR A 1 144 ? 29.220 -9.031 -28.153 1.00 90.44 144 TYR A O 1
ATOM 1158 N N . LYS A 1 145 ? 31.311 -8.612 -27.473 1.00 91.69 145 LYS A N 1
ATOM 1159 C CA . LYS A 1 145 ? 30.975 -8.602 -26.035 1.00 91.69 145 LYS A CA 1
ATOM 1160 C C . LYS A 1 145 ? 29.931 -7.534 -25.674 1.00 91.69 145 LYS A C 1
ATOM 1162 O O . LYS A 1 145 ? 29.015 -7.819 -24.915 1.00 91.69 145 LYS A O 1
ATOM 1167 N N . LEU A 1 146 ? 30.051 -6.321 -26.223 1.00 91.38 146 LEU A N 1
ATOM 1168 C CA . LEU A 1 146 ? 29.095 -5.229 -25.980 1.00 91.38 146 LEU A CA 1
ATOM 1169 C C . LEU A 1 146 ? 27.742 -5.518 -26.639 1.00 91.38 146 LEU A C 1
ATOM 1171 O O . LEU A 1 146 ? 26.697 -5.244 -26.053 1.00 91.38 146 LEU A O 1
ATOM 1175 N N . TRP A 1 147 ? 27.770 -6.102 -27.837 1.00 93.94 147 TRP A N 1
ATOM 1176 C CA . TRP A 1 147 ? 26.574 -6.535 -28.550 1.00 93.94 147 TRP A CA 1
ATOM 1177 C C . TRP A 1 147 ? 25.817 -7.622 -27.780 1.00 93.94 147 TRP A C 1
ATOM 1179 O O . TRP A 1 147 ? 24.626 -7.445 -27.540 1.00 93.94 147 TRP A O 1
ATOM 1189 N N . VAL A 1 148 ? 26.500 -8.679 -27.316 1.00 94.06 148 VAL A N 1
ATOM 1190 C CA . VAL A 1 148 ? 25.887 -9.753 -26.512 1.00 94.06 148 VAL A CA 1
ATOM 1191 C C . VAL A 1 148 ? 25.210 -9.173 -25.270 1.00 94.06 148 VAL A C 1
ATOM 1193 O O . VAL A 1 148 ? 24.043 -9.467 -25.021 1.00 94.06 148 VAL A O 1
ATOM 1196 N N . THR A 1 149 ? 25.904 -8.306 -24.522 1.00 94.44 149 THR A N 1
ATOM 1197 C CA . THR A 1 149 ? 25.327 -7.655 -23.336 1.00 94.44 149 THR A CA 1
ATOM 1198 C C . THR A 1 149 ? 24.063 -6.870 -23.680 1.00 94.44 149 THR A C 1
ATOM 1200 O O . THR A 1 149 ? 23.062 -6.997 -22.978 1.00 94.44 149 THR A O 1
ATOM 1203 N N . SER A 1 150 ? 24.076 -6.095 -24.770 1.00 94.81 150 SER A N 1
ATOM 1204 C CA . SER A 1 150 ? 22.899 -5.334 -25.205 1.00 94.81 150 SER A CA 1
ATOM 1205 C C . SER A 1 150 ? 21.728 -6.232 -25.570 1.00 94.81 150 SER A C 1
ATOM 1207 O O . SER A 1 150 ? 20.626 -6.010 -25.084 1.00 94.81 150 SER A O 1
ATOM 1209 N N . VAL A 1 151 ? 21.963 -7.276 -26.370 1.00 95.06 151 VAL A N 1
ATOM 1210 C CA . VAL A 1 151 ? 20.904 -8.191 -26.813 1.00 95.06 151 VAL A CA 1
ATOM 1211 C C . VAL A 1 151 ? 20.291 -8.939 -25.629 1.00 95.06 151 VAL A C 1
ATOM 1213 O O . VAL A 1 151 ? 19.072 -9.055 -25.558 1.00 95.06 151 VAL A O 1
ATOM 1216 N N . ILE A 1 152 ? 21.095 -9.381 -24.657 1.00 95.88 152 ILE A N 1
ATOM 1217 C CA . ILE A 1 152 ? 20.579 -10.005 -23.427 1.00 95.88 152 ILE A CA 1
ATOM 1218 C C . ILE A 1 152 ? 19.679 -9.029 -22.656 1.00 95.88 152 ILE A C 1
ATOM 1220 O O . ILE A 1 152 ? 18.591 -9.412 -22.224 1.00 95.88 152 ILE A O 1
ATOM 1224 N N . CYS A 1 153 ? 20.096 -7.766 -22.511 1.00 96.56 153 CYS A N 1
ATOM 1225 C CA . CYS A 1 153 ? 19.281 -6.745 -21.848 1.00 96.56 153 CYS A CA 1
ATOM 1226 C C . CYS A 1 153 ? 17.980 -6.467 -22.619 1.00 96.56 153 CYS A C 1
ATOM 1228 O O . CYS A 1 153 ? 16.911 -6.425 -22.017 1.00 96.56 153 CYS A O 1
ATOM 1230 N N . GLU A 1 154 ? 18.051 -6.327 -23.945 1.00 95.62 154 GLU A N 1
ATOM 1231 C CA . GLU A 1 154 ? 16.898 -6.093 -24.825 1.00 95.62 154 GLU A CA 1
ATOM 1232 C C . GLU A 1 154 ? 15.882 -7.246 -24.749 1.00 95.62 154 GLU A C 1
ATOM 1234 O O . GLU A 1 154 ? 14.681 -7.001 -24.622 1.00 95.62 154 GLU A O 1
ATOM 1239 N N . VAL A 1 155 ? 16.347 -8.502 -24.756 1.00 96.62 155 VAL A N 1
ATOM 1240 C CA . VAL A 1 155 ? 15.493 -9.689 -24.583 1.00 96.62 155 VAL A CA 1
ATOM 1241 C C . VAL A 1 155 ? 14.845 -9.697 -23.197 1.00 96.62 155 VAL A C 1
ATOM 1243 O O . VAL A 1 155 ? 13.648 -9.964 -23.084 1.00 96.62 155 VAL A O 1
ATOM 1246 N N . TRP A 1 156 ? 15.590 -9.357 -22.141 1.00 96.62 156 TRP A N 1
ATOM 1247 C CA . TRP A 1 156 ? 15.023 -9.262 -20.795 1.00 96.62 156 TRP A CA 1
ATOM 1248 C C . TRP A 1 156 ? 13.948 -8.175 -20.701 1.00 96.62 156 TRP A C 1
ATOM 1250 O O . TRP A 1 156 ? 12.874 -8.420 -20.152 1.00 96.62 156 TRP A O 1
ATOM 1260 N N . PHE A 1 157 ? 14.186 -6.985 -21.260 1.00 96.31 157 PHE A N 1
ATOM 1261 C CA . PHE A 1 157 ? 13.182 -5.918 -21.268 1.00 96.31 157 PHE A CA 1
ATOM 1262 C C . PHE A 1 157 ? 11.957 -6.280 -22.096 1.00 96.31 157 PHE A C 1
ATOM 1264 O O . PHE A 1 157 ? 10.849 -5.939 -21.693 1.00 96.31 157 PHE A O 1
ATOM 1271 N N . ALA A 1 158 ? 12.123 -7.004 -23.204 1.00 96.12 158 ALA A N 1
ATOM 1272 C CA . ALA A 1 158 ? 10.999 -7.522 -23.972 1.00 96.12 158 ALA A CA 1
ATOM 1273 C C . ALA A 1 158 ? 10.127 -8.461 -23.125 1.00 96.12 158 ALA A C 1
ATOM 1275 O O . ALA A 1 158 ? 8.910 -8.287 -23.078 1.00 96.12 158 ALA A O 1
ATOM 1276 N N . LEU A 1 159 ? 10.740 -9.402 -22.400 1.00 95.31 159 LEU A N 1
ATOM 1277 C CA . LEU A 1 159 ? 10.027 -10.301 -21.487 1.00 95.31 159 LEU A CA 1
ATOM 1278 C C . LEU A 1 159 ? 9.355 -9.534 -20.341 1.00 95.31 159 LEU A C 1
ATOM 1280 O O . LEU A 1 159 ? 8.170 -9.738 -20.084 1.00 95.31 159 LEU A O 1
ATOM 1284 N N . SER A 1 160 ? 10.076 -8.612 -19.698 1.00 95.12 160 SER A N 1
ATOM 1285 C CA . SER A 1 160 ? 9.537 -7.761 -18.630 1.00 95.12 160 SER A CA 1
ATOM 1286 C C . SER A 1 160 ? 8.345 -6.935 -19.118 1.00 95.12 160 SER A C 1
ATOM 1288 O O . SER A 1 160 ? 7.354 -6.816 -18.405 1.00 95.12 160 SER A O 1
ATOM 1290 N N . TRP A 1 161 ? 8.412 -6.395 -20.336 1.00 95.31 161 TRP A N 1
ATOM 1291 C CA . TRP A 1 161 ? 7.327 -5.629 -20.942 1.00 95.31 161 TRP A CA 1
ATOM 1292 C C . TRP A 1 161 ? 6.100 -6.504 -21.226 1.00 95.31 161 TRP A C 1
ATOM 1294 O O . TRP A 1 161 ? 4.984 -6.102 -20.914 1.00 95.31 161 TRP A O 1
ATOM 1304 N N . ILE A 1 162 ? 6.282 -7.718 -21.754 1.00 95.25 162 ILE A N 1
ATOM 1305 C CA . ILE A 1 162 ? 5.174 -8.658 -21.997 1.00 95.25 162 ILE A CA 1
ATOM 1306 C C . ILE A 1 162 ? 4.461 -9.012 -20.684 1.00 95.25 162 ILE A C 1
ATOM 1308 O O . ILE A 1 162 ? 3.229 -8.958 -20.616 1.00 95.25 162 ILE A O 1
ATOM 1312 N N . LEU A 1 163 ? 5.232 -9.344 -19.641 1.00 94.56 163 LEU A N 1
ATOM 1313 C CA . LEU A 1 163 ? 4.704 -9.683 -18.315 1.00 94.56 163 LEU A CA 1
ATOM 1314 C C . LEU A 1 163 ? 3.935 -8.518 -17.681 1.00 94.56 163 LEU A C 1
ATOM 1316 O O . LEU A 1 163 ? 2.936 -8.743 -17.002 1.00 94.56 163 LEU A O 1
ATOM 1320 N N . ASP A 1 164 ? 4.376 -7.286 -17.919 1.00 93.50 164 ASP A N 1
ATOM 1321 C CA . ASP A 1 164 ? 3.742 -6.078 -17.402 1.00 93.50 164 ASP A CA 1
ATOM 1322 C C . ASP A 1 164 ? 2.494 -5.656 -18.203 1.00 93.50 164 ASP A C 1
ATOM 1324 O O . ASP A 1 164 ? 1.506 -5.196 -17.627 1.00 93.50 164 ASP A O 1
ATOM 1328 N N . GLN A 1 165 ? 2.490 -5.813 -19.528 1.00 95.06 165 GLN A N 1
ATOM 1329 C CA . GLN A 1 165 ? 1.398 -5.325 -20.376 1.00 95.06 165 GLN A CA 1
ATOM 1330 C C . GLN A 1 165 ? 0.180 -6.239 -20.413 1.00 95.06 165 GLN A C 1
ATOM 1332 O O . GLN A 1 165 ? -0.950 -5.755 -20.398 1.00 95.06 165 GLN A O 1
ATOM 1337 N N . PHE A 1 166 ? 0.363 -7.559 -20.467 1.00 95.31 166 PHE A N 1
ATOM 1338 C CA . PHE A 1 166 ? -0.775 -8.471 -20.603 1.00 95.31 166 PHE A CA 1
ATOM 1339 C C . PHE A 1 166 ? -1.777 -8.407 -19.439 1.00 95.31 166 PHE A C 1
ATOM 1341 O O . PHE A 1 166 ? -2.978 -8.462 -19.708 1.00 95.31 166 PHE A O 1
ATOM 1348 N N . PRO A 1 167 ? -1.373 -8.213 -18.170 1.00 95.19 167 PRO A N 1
ATOM 1349 C CA . PRO A 1 167 ? -2.328 -7.983 -17.086 1.00 95.19 167 PRO A CA 1
ATOM 1350 C C . PRO A 1 167 ? -3.242 -6.759 -17.289 1.00 95.19 167 PRO A C 1
ATOM 1352 O O . PRO A 1 167 ? -4.337 -6.712 -16.733 1.00 95.19 167 PRO A O 1
ATOM 1355 N N . LYS A 1 168 ? -2.851 -5.794 -18.134 1.00 94.94 168 LYS A N 1
ATOM 1356 C CA . LYS A 1 168 ? -3.641 -4.597 -18.477 1.00 94.94 168 LYS A CA 1
ATOM 1357 C C . LYS A 1 168 ? -4.675 -4.833 -19.586 1.00 94.94 168 LYS A C 1
ATOM 1359 O O . LYS A 1 168 ? -5.334 -3.894 -20.017 1.00 94.94 168 LYS A O 1
ATOM 1364 N N . TRP A 1 169 ? -4.843 -6.065 -20.075 1.00 94.56 169 TRP A N 1
ATOM 1365 C CA . TRP A 1 169 ? -5.656 -6.369 -21.265 1.00 94.56 169 TRP A CA 1
ATOM 1366 C C . TRP A 1 169 ? -7.164 -6.086 -21.110 1.00 94.56 169 TRP A C 1
ATOM 1368 O O . TRP A 1 169 ? -7.868 -5.770 -22.083 1.00 94.56 169 TRP A O 1
ATOM 1378 N N . LEU A 1 170 ? -7.688 -6.232 -19.889 1.00 93.69 170 LEU A N 1
ATOM 1379 C CA . LEU A 1 170 ? -9.121 -6.164 -19.583 1.00 93.69 170 LEU A CA 1
ATOM 1380 C C . LEU A 1 170 ? -9.412 -5.139 -18.480 1.00 93.69 170 LEU A C 1
ATOM 1382 O O . LEU A 1 170 ? -9.944 -5.526 -17.447 1.00 93.69 170 LEU A O 1
ATOM 1386 N N . PRO A 1 171 ? -9.115 -3.843 -18.662 1.00 95.25 171 PRO A N 1
ATOM 1387 C CA . PRO A 1 171 ? -9.421 -2.865 -17.634 1.00 95.25 171 PRO A CA 1
ATOM 1388 C C . PRO A 1 171 ? -10.937 -2.714 -17.479 1.00 95.25 171 PRO A C 1
ATOM 1390 O O . PRO A 1 171 ? -11.700 -2.750 -18.454 1.00 95.25 171 PRO A O 1
ATOM 1393 N N . VAL A 1 172 ? -11.376 -2.581 -16.232 1.00 94.81 172 VAL A N 1
ATOM 1394 C CA . VAL A 1 172 ? -12.790 -2.452 -15.868 1.00 94.81 172 VAL A CA 1
ATOM 1395 C C . VAL A 1 172 ? -12.963 -1.365 -14.826 1.00 94.81 172 VAL A C 1
ATOM 1397 O O . VAL A 1 172 ? -12.050 -1.067 -14.058 1.00 94.81 172 VAL A O 1
ATOM 1400 N N . GLU A 1 173 ? -14.164 -0.808 -14.789 1.00 93.38 173 GLU A N 1
ATOM 1401 C CA . GLU A 1 173 ? -14.568 0.153 -13.777 1.00 93.38 173 GLU A CA 1
ATOM 1402 C C . GLU A 1 173 ? -15.835 -0.322 -13.070 1.00 93.38 173 GLU A C 1
ATOM 1404 O O . GLU A 1 173 ? -16.568 -1.211 -13.539 1.00 93.38 173 GLU A O 1
ATOM 1409 N N . ARG A 1 174 ? -16.050 0.235 -11.878 1.00 93.75 174 ARG A N 1
ATOM 1410 C CA . ARG A 1 174 ? -17.141 -0.154 -10.998 1.00 93.75 174 ARG A CA 1
ATOM 1411 C C . ARG A 1 174 ? -17.775 1.045 -10.339 1.00 93.75 174 ARG A C 1
ATOM 1413 O O . ARG A 1 174 ? -17.087 1.934 -9.857 1.00 93.75 174 ARG A O 1
ATOM 1420 N N . GLU A 1 175 ? -19.089 0.967 -10.236 1.00 93.19 175 GLU A N 1
ATOM 1421 C CA . GLU A 1 175 ? -19.923 1.917 -9.514 1.00 93.19 175 GLU A CA 1
ATOM 1422 C C . GLU A 1 175 ? -20.662 1.212 -8.380 1.00 93.19 175 GLU A C 1
ATOM 1424 O O . GLU A 1 175 ? -21.050 0.042 -8.496 1.00 93.19 175 GLU A O 1
ATOM 1429 N N . THR A 1 176 ? -20.888 1.947 -7.296 1.00 95.06 176 THR A N 1
ATOM 1430 C CA . THR A 1 176 ? -21.664 1.523 -6.129 1.00 95.06 176 THR A CA 1
ATOM 1431 C C . THR A 1 176 ? -22.947 2.343 -6.025 1.00 95.06 176 THR A C 1
ATOM 1433 O O . THR A 1 176 ? -22.968 3.539 -6.308 1.00 95.06 176 THR A O 1
ATOM 1436 N N . TYR A 1 177 ? -24.039 1.705 -5.600 1.00 94.44 177 TYR A N 1
ATOM 1437 C CA . TYR A 1 177 ? -25.337 2.361 -5.428 1.00 94.44 177 TYR A CA 1
ATOM 1438 C C . TYR A 1 177 ? -25.764 2.317 -3.961 1.00 94.44 177 TYR A C 1
ATOM 1440 O O . TYR A 1 177 ? -26.516 1.437 -3.537 1.00 94.44 177 TYR A O 1
ATOM 1448 N N . LEU A 1 178 ? -25.292 3.294 -3.184 1.00 93.81 178 LEU A N 1
ATOM 1449 C CA . LEU A 1 178 ? -25.505 3.354 -1.731 1.00 93.81 178 LEU A CA 1
ATOM 1450 C C . LEU A 1 178 ? -26.988 3.430 -1.342 1.00 93.81 178 LEU A C 1
ATOM 1452 O O . LEU A 1 178 ? -27.406 2.769 -0.400 1.00 93.81 178 LEU A O 1
ATOM 1456 N N . HIS A 1 179 ? -27.805 4.153 -2.112 1.00 91.56 179 HIS A N 1
ATOM 1457 C CA . HIS A 1 179 ? -29.250 4.244 -1.879 1.00 91.56 179 HIS A CA 1
ATOM 1458 C C . HIS A 1 179 ? -29.937 2.867 -1.903 1.00 91.56 179 HIS A C 1
ATOM 1460 O O . HIS A 1 179 ? -30.769 2.567 -1.053 1.00 91.56 179 HIS A O 1
ATOM 1466 N N . ARG A 1 180 ? -29.544 1.985 -2.836 1.00 92.50 180 ARG A N 1
ATOM 1467 C CA . ARG A 1 180 ? -30.100 0.623 -2.933 1.00 92.50 180 ARG A CA 1
ATOM 1468 C C . ARG A 1 180 ? -29.660 -0.266 -1.773 1.00 92.50 180 ARG A C 1
ATOM 1470 O O . ARG A 1 180 ? -30.411 -1.149 -1.371 1.00 92.50 180 ARG A O 1
ATOM 1477 N N . LEU A 1 181 ? -28.452 -0.042 -1.249 1.00 92.88 181 LEU A N 1
ATOM 1478 C CA . LEU A 1 181 ? -27.969 -0.732 -0.053 1.00 92.88 181 LEU A CA 1
ATOM 1479 C C . LEU A 1 181 ? -28.839 -0.360 1.152 1.00 92.88 181 LEU A C 1
ATOM 1481 O O . LEU A 1 181 ? -29.331 -1.259 1.831 1.00 92.88 181 LEU A O 1
ATOM 1485 N N . SER A 1 182 ? -29.074 0.937 1.362 1.00 91.88 182 SER A N 1
ATOM 1486 C CA . SER A 1 182 ? -29.911 1.433 2.456 1.00 91.88 182 SER A CA 1
ATOM 1487 C C . SER A 1 182 ? -31.358 0.960 2.331 1.00 91.88 182 SER A C 1
ATOM 1489 O O . SER A 1 182 ? -31.874 0.373 3.272 1.00 91.88 182 SER A O 1
ATOM 1491 N N . LEU A 1 183 ? -31.981 1.054 1.150 1.00 90.19 183 LEU A N 1
ATOM 1492 C CA . LEU A 1 183 ? -33.337 0.524 0.935 1.00 90.19 183 LEU A CA 1
ATOM 1493 C C . LEU A 1 183 ? -33.476 -0.970 1.278 1.00 90.19 183 LEU A C 1
ATOM 1495 O O . LEU A 1 183 ? -34.534 -1.411 1.725 1.00 90.19 183 LEU A O 1
ATOM 1499 N N . ARG A 1 184 ? -32.427 -1.768 1.038 1.00 89.81 184 ARG A N 1
ATOM 1500 C CA . ARG A 1 184 ? -32.460 -3.217 1.273 1.00 89.81 184 ARG A CA 1
ATOM 1501 C C . ARG A 1 184 ? -32.186 -3.586 2.731 1.00 89.81 184 ARG A C 1
ATOM 1503 O O . ARG A 1 184 ? -32.860 -4.474 3.246 1.00 89.81 184 ARG A O 1
ATOM 1510 N N . TYR A 1 185 ? -31.194 -2.957 3.362 1.00 90.56 185 TYR A N 1
ATOM 1511 C CA . TYR A 1 185 ? -30.657 -3.382 4.663 1.00 90.56 185 TYR A CA 1
ATOM 1512 C C . TYR A 1 185 ? -30.905 -2.397 5.814 1.00 90.56 185 TYR A C 1
ATOM 1514 O O . TYR A 1 185 ? -30.642 -2.736 6.963 1.00 90.56 185 TYR A O 1
ATOM 1522 N N . GLU A 1 186 ? -31.421 -1.202 5.546 1.00 88.62 186 GLU A N 1
ATOM 1523 C CA . GLU A 1 186 ? -31.738 -0.171 6.541 1.00 88.62 186 GLU A CA 1
ATOM 1524 C C . GLU A 1 186 ? -33.199 0.260 6.373 1.00 88.62 186 GLU A C 1
ATOM 1526 O O . GLU A 1 186 ? -33.506 1.345 5.885 1.00 88.62 186 GLU A O 1
ATOM 1531 N N . LYS A 1 187 ? -34.121 -0.630 6.748 1.00 85.50 187 LYS A N 1
ATOM 1532 C CA . LYS A 1 187 ? -35.558 -0.343 6.705 1.00 85.50 187 LYS A CA 1
ATOM 1533 C C . LYS A 1 187 ? -35.937 0.586 7.858 1.00 85.50 187 LYS A C 1
ATOM 1535 O O . LYS A 1 187 ? -35.577 0.323 9.004 1.00 85.50 187 LYS A O 1
ATOM 1540 N N . GLU A 1 188 ? -36.686 1.646 7.562 1.00 79.88 188 GLU A N 1
ATOM 1541 C CA . GLU A 1 188 ? -37.173 2.575 8.586 1.00 79.88 188 GLU A CA 1
ATOM 1542 C C . GLU A 1 188 ? -37.999 1.838 9.655 1.00 79.88 188 GLU A C 1
ATOM 1544 O O . GLU A 1 188 ? -38.836 0.992 9.341 1.00 79.88 188 GLU A O 1
ATOM 1549 N N . GLY A 1 189 ? -37.734 2.136 10.930 1.00 80.19 189 GLY A N 1
ATOM 1550 C CA . GLY A 1 189 ? -38.401 1.501 12.074 1.00 80.19 189 GLY A CA 1
ATOM 1551 C C . GLY A 1 189 ? -37.907 0.092 12.433 1.00 80.19 189 GLY A C 1
ATOM 1552 O O . GLY A 1 189 ? -38.382 -0.470 13.416 1.00 80.19 189 GLY A O 1
ATOM 1553 N N . GLN A 1 190 ? -36.950 -0.481 11.690 1.00 86.75 190 GLN A N 1
ATOM 1554 C CA . GLN A 1 190 ? -36.323 -1.771 12.004 1.00 86.75 190 GLN A CA 1
ATOM 1555 C C . GLN A 1 190 ? -34.835 -1.610 12.333 1.00 86.75 190 GLN A C 1
ATOM 1557 O O . GLN A 1 190 ? -34.182 -0.652 11.919 1.00 86.75 190 GLN A O 1
ATOM 1562 N N . ALA A 1 191 ? -34.278 -2.576 13.068 1.00 85.31 191 ALA A N 1
ATOM 1563 C CA . ALA A 1 191 ? -32.840 -2.628 13.310 1.00 85.31 191 ALA A CA 1
ATOM 1564 C C . ALA A 1 191 ? -32.074 -2.817 11.989 1.00 85.31 191 ALA A C 1
ATOM 1566 O O . ALA A 1 191 ? -32.486 -3.592 11.122 1.00 85.31 191 ALA A O 1
ATOM 1567 N N . SER A 1 192 ? -30.935 -2.131 11.850 1.00 90.62 192 SER A N 1
ATOM 1568 C CA . SER A 1 192 ? -30.110 -2.229 10.647 1.00 90.62 192 SER A CA 1
ATOM 1569 C C . SER A 1 192 ? -29.600 -3.658 10.438 1.00 90.62 192 SER A C 1
ATOM 1571 O O . SER A 1 192 ? -28.977 -4.266 11.315 1.00 90.62 192 SER A O 1
ATOM 1573 N N . GLN A 1 193 ? -29.829 -4.181 9.235 1.00 91.75 193 GLN A N 1
ATOM 1574 C CA . GLN A 1 193 ? -29.351 -5.486 8.779 1.00 91.75 193 GLN A CA 1
ATOM 1575 C C . GLN A 1 193 ? -27.946 -5.409 8.161 1.00 91.75 193 GLN A C 1
ATOM 1577 O O . GLN A 1 193 ? -27.434 -6.402 7.635 1.00 91.75 193 GLN A O 1
ATOM 1582 N N . LEU A 1 194 ? -27.305 -4.237 8.207 1.00 93.88 194 LEU A N 1
ATOM 1583 C CA . LEU A 1 194 ? -25.907 -4.092 7.830 1.00 93.88 194 LEU A CA 1
ATOM 1584 C C . LEU A 1 194 ? -25.017 -4.973 8.716 1.00 93.88 194 LEU A C 1
ATOM 1586 O O . LEU A 1 194 ? -25.213 -5.112 9.928 1.00 93.88 194 LEU A O 1
ATOM 1590 N N . ARG A 1 195 ? -24.020 -5.600 8.090 1.00 93.94 195 ARG A N 1
ATOM 1591 C CA . ARG A 1 195 ? -23.089 -6.498 8.779 1.00 93.94 195 ARG A CA 1
ATOM 1592 C C . ARG A 1 195 ? -22.026 -5.695 9.527 1.00 93.94 195 ARG A C 1
ATOM 1594 O O . ARG A 1 195 ? -21.648 -4.608 9.095 1.00 93.94 195 ARG A O 1
ATOM 1601 N N . ALA A 1 196 ? -21.547 -6.242 10.641 1.00 95.38 196 ALA A N 1
ATOM 1602 C CA . ALA A 1 196 ? -20.511 -5.598 11.440 1.00 95.38 196 ALA A CA 1
ATOM 1603 C C . ALA A 1 196 ? -19.160 -5.543 10.704 1.00 95.38 196 ALA A C 1
ATOM 1605 O O . ALA A 1 196 ? -18.849 -6.418 9.887 1.00 95.38 196 ALA A O 1
ATOM 1606 N N . VAL A 1 197 ? -18.364 -4.521 11.019 1.00 97.44 197 VAL A N 1
ATOM 1607 C CA . VAL A 1 197 ? -17.014 -4.293 10.500 1.00 97.44 197 VAL A CA 1
ATOM 1608 C C . VAL A 1 197 ? -16.077 -3.949 11.659 1.00 97.44 197 VAL A C 1
ATOM 1610 O O . VAL A 1 197 ? -16.267 -2.939 12.340 1.00 97.44 197 VAL A O 1
ATOM 1613 N N . ASP A 1 198 ? -15.036 -4.758 11.840 1.00 98.06 198 ASP A N 1
ATOM 1614 C CA . ASP A 1 198 ? -13.920 -4.417 12.725 1.00 98.06 198 ASP A CA 1
ATOM 1615 C C . ASP A 1 198 ? -12.860 -3.651 11.926 1.00 98.06 198 ASP A C 1
ATOM 1617 O O . ASP A 1 198 ? -12.515 -4.039 10.810 1.00 98.06 198 ASP A O 1
ATOM 1621 N N . ILE A 1 199 ? -12.333 -2.562 12.474 1.00 98.50 199 ILE A N 1
ATOM 1622 C CA . ILE A 1 199 ? -11.348 -1.701 11.815 1.00 98.50 199 ILE A CA 1
ATOM 1623 C C . ILE A 1 199 ? -10.048 -1.768 12.602 1.00 98.50 199 ILE A C 1
ATOM 1625 O O . ILE A 1 199 ? -10.021 -1.433 13.783 1.00 98.50 199 ILE A O 1
ATOM 1629 N N . PHE A 1 200 ? -8.982 -2.222 11.957 1.00 98.38 200 PHE A N 1
ATOM 1630 C CA . PHE A 1 200 ? -7.680 -2.464 12.564 1.00 98.38 200 PHE A CA 1
ATOM 1631 C C . PHE A 1 200 ? -6.715 -1.340 12.207 1.00 98.38 200 PHE A C 1
ATOM 1633 O O . PHE A 1 200 ? -6.552 -1.014 11.033 1.00 98.38 200 PHE A O 1
ATOM 1640 N N . VAL A 1 201 ? -6.068 -0.785 13.230 1.00 97.69 201 VAL A N 1
ATOM 1641 C CA . VAL A 1 201 ? -4.993 0.202 13.121 1.00 97.69 201 VAL A CA 1
ATOM 1642 C C . VAL A 1 201 ? -3.769 -0.346 13.838 1.00 97.69 201 VAL A C 1
ATOM 1644 O O . VAL A 1 201 ? -3.839 -0.676 15.020 1.00 97.69 201 VAL A O 1
ATOM 1647 N N . THR A 1 202 ? -2.638 -0.443 13.146 1.00 94.44 202 THR A N 1
ATOM 1648 C CA . THR A 1 202 ? -1.369 -0.887 13.747 1.00 94.44 202 THR A CA 1
ATOM 1649 C C . THR A 1 202 ? -0.392 0.274 13.869 1.00 94.44 202 THR A C 1
ATOM 1651 O O . THR A 1 202 ? -0.170 0.980 12.885 1.00 94.44 202 THR A O 1
ATOM 1654 N N . THR A 1 203 ? 0.220 0.433 15.041 1.00 92.88 203 THR A N 1
ATOM 1655 C CA . THR A 1 203 ? 1.298 1.396 15.314 1.00 92.88 203 THR A CA 1
ATOM 1656 C C . THR A 1 203 ? 2.514 0.668 15.877 1.00 92.88 203 THR A C 1
ATOM 1658 O O . THR A 1 203 ? 2.370 -0.313 16.611 1.00 92.88 203 THR A O 1
ATOM 1661 N N . VAL A 1 204 ? 3.717 1.111 15.504 1.00 88.38 204 VAL A N 1
ATOM 1662 C CA . VAL A 1 204 ? 4.966 0.451 15.925 1.00 88.38 204 VAL A CA 1
ATOM 1663 C C . VAL A 1 204 ? 5.624 1.164 17.097 1.00 88.38 204 VAL A C 1
ATOM 1665 O O . VAL A 1 204 ? 6.086 0.508 18.023 1.00 88.38 204 VAL A O 1
ATOM 1668 N N . ASP A 1 205 ? 5.746 2.486 17.018 1.00 86.50 205 ASP A N 1
ATOM 1669 C CA . ASP A 1 205 ? 6.508 3.283 17.979 1.00 86.50 205 ASP A CA 1
ATOM 1670 C C . ASP A 1 205 ? 6.063 4.752 17.887 1.00 86.50 205 ASP A C 1
ATOM 1672 O O . ASP A 1 205 ? 6.204 5.353 16.812 1.00 86.50 205 ASP A O 1
ATOM 1676 N N . PRO A 1 206 ? 5.566 5.355 18.982 1.00 87.25 206 PRO A N 1
ATOM 1677 C CA . PRO A 1 206 ? 5.063 6.726 18.964 1.00 87.25 206 PRO A CA 1
ATOM 1678 C C . PRO A 1 206 ? 6.141 7.779 18.661 1.00 87.25 206 PRO A C 1
ATOM 1680 O O . PRO A 1 206 ? 5.816 8.889 18.242 1.00 87.25 206 PRO A O 1
ATOM 1683 N N . MET A 1 207 ? 7.430 7.459 18.820 1.00 83.44 207 MET A N 1
ATOM 1684 C CA . MET A 1 207 ? 8.522 8.373 18.462 1.00 83.44 207 MET A CA 1
ATOM 1685 C C . MET A 1 207 ? 8.795 8.399 16.954 1.00 83.44 207 MET A C 1
ATOM 1687 O O . MET A 1 207 ? 9.324 9.380 16.431 1.00 83.44 207 MET A O 1
ATOM 1691 N N . LYS A 1 208 ? 8.442 7.328 16.235 1.00 82.00 208 LYS A N 1
ATOM 1692 C CA . LYS A 1 208 ? 8.581 7.239 14.770 1.00 82.00 208 LYS A CA 1
ATOM 1693 C C . LYS A 1 208 ? 7.299 7.627 14.049 1.00 82.00 208 LYS A C 1
ATOM 1695 O O . LYS A 1 208 ? 7.363 8.103 12.913 1.00 82.00 208 LYS A O 1
ATOM 1700 N N . GLU A 1 209 ? 6.167 7.382 14.697 1.00 83.75 209 GLU A N 1
ATOM 1701 C CA . GLU A 1 209 ? 4.816 7.609 14.205 1.00 83.75 209 GLU A CA 1
ATOM 1702 C C . GLU A 1 209 ? 4.085 8.481 15.234 1.00 83.75 209 GLU A C 1
ATOM 1704 O O . GLU A 1 209 ? 3.550 7.952 16.207 1.00 83.75 209 GLU A O 1
ATOM 1709 N N . PRO A 1 210 ? 4.091 9.819 15.063 1.00 87.75 210 PRO A N 1
ATOM 1710 C CA . PRO A 1 210 ? 3.606 10.737 16.088 1.00 87.75 210 PRO A CA 1
ATOM 1711 C C . PRO A 1 210 ? 2.182 10.391 16.553 1.00 87.75 210 PRO A C 1
ATOM 1713 O O . PRO A 1 210 ? 1.305 10.219 15.698 1.00 87.75 210 PRO A O 1
ATOM 1716 N N . PRO A 1 211 ? 1.895 10.368 17.872 1.00 92.31 211 PRO A N 1
ATOM 1717 C CA . PRO A 1 211 ? 0.589 9.952 18.389 1.00 92.31 211 PRO A CA 1
ATOM 1718 C C . PRO A 1 211 ? -0.581 10.764 17.834 1.00 92.31 211 PRO A C 1
ATOM 1720 O O . PRO A 1 211 ? -1.669 10.226 17.655 1.00 92.31 211 PRO A O 1
ATOM 1723 N N . ILE A 1 212 ? -0.357 12.040 17.497 1.00 94.00 212 ILE A N 1
ATOM 1724 C CA . ILE A 1 212 ? -1.378 12.899 16.887 1.00 94.00 212 ILE A CA 1
ATOM 1725 C C . ILE A 1 212 ? -1.851 12.379 15.520 1.00 94.00 212 ILE A C 1
ATOM 1727 O O . ILE A 1 212 ? -3.023 12.532 15.178 1.00 94.00 212 ILE A O 1
ATOM 1731 N N . VAL A 1 213 ? -0.977 11.731 14.743 1.00 92.69 213 VAL A N 1
ATOM 1732 C CA . VAL A 1 213 ? -1.334 11.129 13.449 1.00 92.69 213 VAL A CA 1
ATOM 1733 C C . VAL A 1 213 ? -2.242 9.923 13.685 1.00 92.69 213 VAL A C 1
ATOM 1735 O O . VAL A 1 213 ? -3.328 9.851 13.111 1.00 92.69 213 VAL A O 1
ATOM 1738 N N . THR A 1 214 ? -1.854 9.042 14.611 1.00 94.75 214 THR A N 1
ATOM 1739 C CA . THR A 1 214 ? -2.668 7.891 15.027 1.00 94.75 214 THR A CA 1
ATOM 1740 C C . THR A 1 214 ? -4.025 8.337 15.578 1.00 94.75 214 THR A C 1
ATOM 1742 O O . THR A 1 214 ? -5.054 7.790 15.183 1.00 94.75 214 THR A O 1
ATOM 1745 N N . ALA A 1 215 ? -4.058 9.378 16.415 1.00 96.69 215 ALA A N 1
ATOM 1746 C CA . ALA A 1 215 ? -5.286 9.950 16.961 1.00 96.69 215 ALA A CA 1
ATOM 1747 C C . ALA A 1 215 ? -6.232 10.459 15.864 1.00 96.69 215 ALA A C 1
ATOM 1749 O O . ALA A 1 215 ? -7.422 10.154 15.882 1.00 96.69 215 ALA A O 1
ATOM 1750 N N . ASN A 1 216 ? -5.715 11.181 14.866 1.00 96.31 216 ASN A N 1
ATOM 1751 C CA . ASN A 1 216 ? -6.508 11.660 13.731 1.00 96.31 216 ASN A CA 1
ATOM 1752 C C . ASN A 1 216 ? -7.110 10.511 12.908 1.00 96.31 216 ASN A C 1
ATOM 1754 O O . ASN A 1 216 ? -8.276 10.580 12.509 1.00 96.31 216 ASN A O 1
ATOM 1758 N N . THR A 1 217 ? -6.342 9.443 12.692 1.00 96.75 217 THR A N 1
ATOM 1759 C CA . THR A 1 217 ? -6.826 8.225 12.034 1.00 96.75 217 THR A CA 1
ATOM 1760 C C . THR A 1 217 ? -7.950 7.578 12.844 1.00 96.75 217 THR A C 1
ATOM 1762 O O . THR A 1 217 ? -9.029 7.346 12.297 1.00 96.75 217 THR A O 1
ATOM 1765 N N . VAL A 1 218 ? -7.766 7.388 14.155 1.00 98.00 218 VAL A N 1
ATOM 1766 C CA . VAL A 1 218 ? -8.794 6.837 15.058 1.00 98.00 218 VAL A CA 1
ATOM 1767 C C . VAL A 1 218 ? -10.058 7.705 15.075 1.00 98.00 218 VAL A C 1
ATOM 1769 O O . VAL A 1 218 ? -11.160 7.185 14.920 1.00 98.00 218 VAL A O 1
ATOM 1772 N N . LEU A 1 219 ? -9.930 9.030 15.168 1.00 98.12 219 LEU A N 1
ATOM 1773 C CA . LEU A 1 219 ? -11.070 9.956 15.135 1.00 98.12 219 LEU A CA 1
ATOM 1774 C C . LEU A 1 219 ? -11.841 9.873 13.813 1.00 98.12 219 LEU A C 1
ATOM 1776 O O . LEU A 1 219 ? -13.072 9.904 13.818 1.00 98.12 219 LEU A O 1
ATOM 1780 N N . SER A 1 220 ? -11.136 9.715 12.688 1.00 97.81 220 SER A N 1
ATOM 1781 C CA . SER A 1 220 ? -11.777 9.526 11.382 1.00 97.81 220 SER A CA 1
ATOM 1782 C C . SER A 1 220 ? -12.578 8.221 11.305 1.00 97.81 220 SER A C 1
ATOM 1784 O O . SER A 1 220 ? -13.642 8.190 10.688 1.00 97.81 220 SER A O 1
ATOM 1786 N N . ILE A 1 221 ? -12.093 7.171 11.976 1.00 98.00 221 ILE A N 1
ATOM 1787 C CA . ILE A 1 221 ? -12.730 5.854 12.056 1.00 98.00 221 ILE A CA 1
ATOM 1788 C C . ILE A 1 221 ? -13.983 5.901 12.933 1.00 98.00 221 ILE A C 1
ATOM 1790 O O . ILE A 1 221 ? -15.030 5.398 12.536 1.00 98.00 221 ILE A O 1
ATOM 1794 N N . LEU A 1 222 ? -13.914 6.538 14.101 1.00 97.19 222 LEU A N 1
ATOM 1795 C CA . LEU A 1 222 ? -15.056 6.644 15.018 1.00 97.19 222 LEU A CA 1
ATOM 1796 C C . LEU A 1 222 ? -16.197 7.513 14.450 1.00 97.19 222 LEU A C 1
ATOM 1798 O O . LEU A 1 222 ? -17.348 7.382 14.867 1.00 97.19 222 LEU A O 1
ATOM 1802 N N . ALA A 1 223 ? -15.896 8.381 13.480 1.00 96.94 223 ALA A N 1
ATOM 1803 C CA . ALA A 1 223 ? -16.842 9.302 12.848 1.00 96.94 223 ALA A CA 1
ATOM 1804 C C . ALA A 1 223 ? -17.384 8.830 11.479 1.00 96.94 223 ALA A C 1
ATOM 1806 O O . ALA A 1 223 ? -17.936 9.642 10.728 1.00 96.94 223 ALA A O 1
ATOM 1807 N N . VAL A 1 224 ? -17.240 7.547 11.128 1.00 96.75 224 VAL A N 1
ATOM 1808 C CA . VAL A 1 224 ? -17.797 6.985 9.883 1.00 96.75 224 VAL A CA 1
ATOM 1809 C C . VAL A 1 224 ? -19.327 7.019 9.848 1.00 96.75 224 VAL A C 1
ATOM 1811 O O . VAL A 1 224 ? -20.005 6.961 10.879 1.00 96.75 224 VAL A O 1
ATOM 1814 N N . ASP A 1 225 ? -19.878 7.079 8.634 1.00 95.62 225 ASP A N 1
ATOM 1815 C CA . ASP A 1 225 ? -21.315 6.955 8.390 1.00 95.62 225 ASP A CA 1
ATOM 1816 C C . ASP A 1 225 ? -21.696 5.469 8.312 1.00 95.62 225 ASP A C 1
ATOM 1818 O O . ASP A 1 225 ? -21.770 4.868 7.238 1.00 95.62 225 ASP A O 1
ATOM 1822 N N . TYR A 1 226 ? -21.871 4.868 9.487 1.00 95.94 226 TYR A N 1
ATOM 1823 C CA . TYR A 1 226 ? -22.314 3.490 9.676 1.00 95.94 226 TYR A CA 1
ATOM 1824 C C . TYR A 1 226 ? -23.000 3.352 11.052 1.00 95.94 226 TYR A C 1
ATOM 1826 O O . TYR A 1 226 ? -22.717 4.171 11.942 1.00 95.94 226 TYR A O 1
ATOM 1834 N N . PRO A 1 227 ? -23.883 2.352 11.259 1.00 94.56 227 PRO A N 1
ATOM 1835 C CA . PRO A 1 227 ? -24.493 2.109 12.567 1.00 94.56 227 PRO A CA 1
ATOM 1836 C C . PRO A 1 227 ? -23.441 1.866 13.660 1.00 94.56 227 PRO A C 1
ATOM 1838 O O . PRO A 1 227 ? -22.463 1.142 13.445 1.00 94.56 227 PRO A O 1
ATOM 1841 N N . VAL A 1 228 ? -23.618 2.505 14.821 1.00 92.44 228 VAL A N 1
ATOM 1842 C CA . VAL A 1 228 ? -22.602 2.566 15.892 1.00 92.44 228 VAL A CA 1
ATOM 1843 C C . VAL A 1 228 ? -22.321 1.195 16.502 1.00 92.44 228 VAL A C 1
ATOM 1845 O O . VAL A 1 228 ? -21.174 0.871 16.789 1.00 92.44 228 VAL A O 1
ATOM 1848 N N . GLU A 1 229 ? -23.344 0.353 16.591 1.00 90.56 229 GLU A N 1
ATOM 1849 C CA . GLU A 1 229 ? -23.297 -1.012 17.104 1.00 90.56 229 GLU A CA 1
ATOM 1850 C C . GLU A 1 229 ? -22.625 -2.002 16.140 1.00 90.56 229 GLU A C 1
ATOM 1852 O O . GLU A 1 229 ? -22.360 -3.150 16.499 1.00 90.56 229 GLU A O 1
ATOM 1857 N N . LYS A 1 230 ? -22.355 -1.577 14.899 1.00 93.69 230 LYS A N 1
ATOM 1858 C CA . LYS A 1 230 ? -21.760 -2.408 13.845 1.00 93.69 230 LYS A CA 1
ATOM 1859 C C . LYS A 1 230 ? -20.304 -2.057 13.549 1.00 93.69 230 LYS A C 1
ATOM 1861 O O . LYS A 1 230 ? -19.678 -2.783 12.783 1.00 93.69 230 LYS A O 1
ATOM 1866 N N . VAL A 1 231 ? -19.761 -0.981 14.119 1.00 95.75 231 VAL A N 1
ATOM 1867 C CA . VAL A 1 231 ? -18.357 -0.583 13.931 1.00 95.75 231 VAL A CA 1
ATOM 1868 C C . VAL A 1 231 ? -17.591 -0.749 15.232 1.00 95.75 231 VAL A C 1
ATOM 1870 O O . VAL A 1 231 ? -18.031 -0.312 16.292 1.00 95.75 231 VAL A O 1
ATOM 1873 N N . SER A 1 232 ? -16.413 -1.356 15.155 1.00 96.81 232 SER A N 1
ATOM 1874 C CA . SER A 1 232 ? -15.470 -1.416 16.273 1.00 96.81 232 SER A CA 1
ATOM 1875 C C . SER A 1 232 ? -14.062 -1.101 15.785 1.00 96.81 232 SER A C 1
ATOM 1877 O O . SER A 1 232 ? -13.609 -1.644 14.782 1.00 96.81 232 SER A O 1
ATOM 1879 N N . CYS A 1 233 ? -13.375 -0.199 16.478 1.00 98.12 233 CYS A N 1
ATOM 1880 C CA . CYS A 1 233 ? -12.010 0.216 16.183 1.00 98.12 233 CYS A CA 1
ATOM 1881 C C . CYS A 1 233 ? -11.039 -0.496 17.126 1.00 98.12 233 CYS A C 1
ATOM 1883 O O . CYS A 1 233 ? -11.169 -0.406 18.346 1.00 98.12 233 CYS A O 1
ATOM 1885 N N . TYR A 1 234 ? -10.040 -1.160 16.558 1.00 98.38 234 TYR A N 1
ATOM 1886 C CA . TYR A 1 234 ? -8.978 -1.852 17.273 1.00 98.38 234 TYR A CA 1
ATOM 1887 C C . TYR A 1 234 ? -7.639 -1.207 16.943 1.00 98.38 234 TYR A C 1
ATOM 1889 O O . TYR A 1 234 ? -7.252 -1.139 15.777 1.00 98.38 234 TYR A O 1
ATOM 1897 N N . VAL A 1 235 ? -6.921 -0.760 17.968 1.00 98.00 235 VAL A N 1
ATOM 1898 C CA . VAL A 1 235 ? -5.584 -0.182 17.834 1.00 98.00 235 VAL A CA 1
ATOM 1899 C C . VAL A 1 235 ? -4.579 -1.138 18.462 1.00 98.00 235 VAL A C 1
ATOM 1901 O O . VAL A 1 235 ? -4.594 -1.346 19.673 1.00 98.00 235 VAL A O 1
ATOM 1904 N N . SER A 1 236 ? -3.718 -1.728 17.634 1.00 96.62 236 SER A N 1
ATOM 1905 C CA . SER A 1 236 ? -2.606 -2.567 18.081 1.00 96.62 236 SER A CA 1
ATOM 1906 C C . SER A 1 236 ? -1.335 -1.739 18.190 1.00 96.62 236 SER A C 1
ATOM 1908 O O . SER A 1 236 ? -0.870 -1.187 17.191 1.00 96.62 236 SER A O 1
ATOM 1910 N N . ASP A 1 237 ? -0.744 -1.725 19.378 1.00 94.94 237 ASP A N 1
ATOM 1911 C CA . ASP A 1 237 ? 0.523 -1.064 19.672 1.00 94.94 237 ASP A CA 1
ATOM 1912 C C . ASP A 1 237 ? 1.635 -2.093 19.890 1.00 94.94 237 ASP A C 1
ATOM 1914 O O . ASP A 1 237 ? 1.723 -2.751 20.933 1.00 94.94 237 ASP A O 1
ATOM 1918 N N . ASP A 1 238 ? 2.495 -2.225 18.880 1.00 91.88 238 ASP A N 1
ATOM 1919 C CA . ASP A 1 238 ? 3.676 -3.082 18.940 1.00 91.88 238 ASP A CA 1
ATOM 1920 C C . ASP A 1 238 ? 4.789 -2.469 19.816 1.00 91.88 238 ASP A C 1
ATOM 1922 O O . ASP A 1 238 ? 5.710 -3.189 20.196 1.00 91.88 238 ASP A O 1
ATOM 1926 N N . GLY A 1 239 ? 4.734 -1.181 20.155 1.00 90.12 239 GLY A N 1
ATOM 1927 C CA . GLY A 1 239 ? 5.714 -0.528 21.024 1.00 90.12 239 GLY A CA 1
ATOM 1928 C C . GLY A 1 239 ? 5.420 -0.693 22.514 1.00 90.12 239 GLY A C 1
ATOM 1929 O O . GLY A 1 239 ? 6.305 -0.428 23.322 1.00 90.12 239 GLY A O 1
ATOM 1930 N N . ALA A 1 240 ? 4.200 -1.117 22.871 1.00 93.31 240 ALA A N 1
ATOM 1931 C CA . ALA A 1 240 ? 3.702 -1.188 24.251 1.00 93.31 240 ALA A CA 1
ATOM 1932 C C . ALA A 1 240 ? 3.963 0.109 25.045 1.00 93.31 240 ALA A C 1
ATOM 1934 O O . ALA A 1 240 ? 4.277 0.083 26.238 1.00 93.31 240 ALA A O 1
ATOM 1935 N N . ALA A 1 241 ? 3.878 1.257 24.369 1.00 92.75 241 ALA A N 1
ATOM 1936 C CA . ALA A 1 241 ? 4.336 2.528 24.902 1.00 92.75 241 ALA A CA 1
ATOM 1937 C C . ALA A 1 241 ? 3.213 3.235 25.667 1.00 92.75 241 ALA A C 1
ATOM 1939 O O . ALA A 1 241 ? 2.133 3.474 25.120 1.00 92.75 241 ALA A O 1
ATOM 1940 N N . MET A 1 242 ? 3.500 3.666 26.902 1.00 93.25 242 MET A N 1
ATOM 1941 C CA . MET A 1 242 ? 2.544 4.421 27.724 1.00 93.25 242 MET A CA 1
ATOM 1942 C C . MET A 1 242 ? 2.040 5.686 27.007 1.00 93.25 242 MET A C 1
ATOM 1944 O O . MET A 1 242 ? 0.861 6.014 27.095 1.00 93.25 242 MET A O 1
ATOM 1948 N N . LEU A 1 243 ? 2.898 6.347 26.219 1.00 94.38 243 LEU A N 1
ATOM 1949 C CA . LEU A 1 243 ? 2.526 7.512 25.408 1.00 94.38 243 LEU A CA 1
ATOM 1950 C C . LEU A 1 243 ? 1.371 7.214 24.440 1.00 94.38 243 LEU A C 1
ATOM 1952 O O . LEU A 1 243 ? 0.449 8.017 24.322 1.00 94.38 243 LEU A O 1
ATOM 1956 N N . THR A 1 244 ? 1.402 6.072 23.746 1.00 94.56 244 THR A N 1
ATOM 1957 C CA . THR A 1 244 ? 0.322 5.673 22.832 1.00 94.56 244 THR A CA 1
ATOM 1958 C C . THR A 1 244 ? -0.975 5.462 23.608 1.00 94.56 244 THR A C 1
ATOM 1960 O O . THR A 1 244 ? -2.033 5.917 23.179 1.00 94.56 244 THR A O 1
ATOM 1963 N N . PHE A 1 245 ? -0.890 4.809 24.768 1.00 94.44 245 PHE A N 1
ATOM 1964 C CA . PHE A 1 245 ? -2.031 4.544 25.638 1.00 94.44 245 PHE A CA 1
ATOM 1965 C C . PHE A 1 245 ? -2.674 5.835 26.179 1.00 94.44 245 PHE A C 1
ATOM 1967 O O . PHE A 1 245 ? -3.878 6.033 26.005 1.00 94.44 245 PHE A O 1
ATOM 1974 N N . GLU A 1 246 ? -1.885 6.745 26.763 1.00 94.12 246 GLU A N 1
ATOM 1975 C CA . GLU A 1 246 ? -2.374 8.041 27.260 1.00 94.12 246 GLU A CA 1
ATOM 1976 C C . GLU A 1 246 ? -2.944 8.897 26.116 1.00 94.12 246 GLU A C 1
ATOM 1978 O O . GLU A 1 246 ? -4.018 9.484 26.254 1.00 94.12 246 GLU A O 1
ATOM 1983 N N . ALA A 1 247 ? -2.286 8.911 24.949 1.00 96.00 247 ALA A N 1
ATOM 1984 C CA . ALA A 1 247 ? -2.781 9.627 23.776 1.00 96.00 247 ALA A CA 1
ATOM 1985 C C . ALA A 1 247 ? -4.133 9.084 23.285 1.00 96.00 247 ALA A C 1
ATOM 1987 O O . ALA A 1 247 ? -4.999 9.867 22.890 1.00 96.00 247 ALA A O 1
ATOM 1988 N N . LEU A 1 248 ? -4.347 7.764 23.317 1.00 96.12 248 LEU A N 1
ATOM 1989 C CA . LEU A 1 248 ? -5.637 7.156 22.976 1.00 96.12 248 LEU A CA 1
ATOM 1990 C C . LEU A 1 248 ? -6.729 7.496 23.994 1.00 96.12 248 LEU A C 1
ATOM 1992 O O . LEU A 1 248 ? -7.867 7.729 23.586 1.00 96.12 248 LEU A O 1
ATOM 1996 N N . SER A 1 249 ? -6.385 7.570 25.281 1.00 94.50 249 SER A N 1
ATOM 1997 C CA . SER A 1 249 ? -7.308 8.008 26.331 1.00 94.50 249 SER A CA 1
ATOM 1998 C C . SER A 1 249 ? -7.804 9.435 26.064 1.00 94.50 249 SER A C 1
ATOM 2000 O O . SER A 1 249 ? -9.007 9.655 25.913 1.00 94.50 249 SER A O 1
ATOM 2002 N N . GLU A 1 250 ? -6.891 10.386 25.840 1.00 95.62 250 GLU A N 1
ATOM 2003 C CA . GLU A 1 250 ? -7.231 11.767 25.454 1.00 95.62 250 GLU A CA 1
ATOM 2004 C C . GLU A 1 250 ? -8.031 11.833 24.144 1.00 95.62 250 GLU A C 1
ATOM 2006 O O . GLU A 1 250 ? -8.967 12.623 23.995 1.00 95.62 250 GLU A O 1
ATOM 2011 N N . THR A 1 251 ? -7.686 10.975 23.180 1.00 97.12 251 THR A N 1
ATOM 2012 C CA . THR A 1 251 ? -8.401 10.879 21.900 1.00 97.12 251 THR A CA 1
ATOM 2013 C C . THR A 1 251 ? -9.842 10.423 22.108 1.00 97.12 251 THR A C 1
ATOM 2015 O O . THR A 1 251 ? -10.741 10.928 21.434 1.00 97.12 251 THR A O 1
ATOM 2018 N N . SER A 1 252 ? -10.082 9.496 23.040 1.00 95.25 252 SER A N 1
ATOM 2019 C CA . SER A 1 252 ? -11.422 8.994 23.347 1.00 95.25 252 SER A CA 1
ATOM 2020 C C . SER A 1 252 ? -12.327 10.086 23.923 1.00 95.25 252 SER A C 1
ATOM 2022 O O . SER A 1 252 ? -13.472 10.217 23.491 1.00 95.25 252 SER A O 1
ATOM 2024 N N . GLU A 1 253 ? -11.790 10.949 24.787 1.00 94.75 253 GLU A N 1
ATOM 2025 C CA . GLU A 1 253 ? -12.518 12.090 25.347 1.00 94.75 253 GLU A CA 1
ATOM 2026 C C . GLU A 1 253 ? -12.821 13.155 24.289 1.00 94.75 253 GLU A C 1
ATOM 2028 O O . GLU A 1 253 ? -13.951 13.644 24.188 1.00 94.75 253 GLU A O 1
ATOM 2033 N N . PHE A 1 254 ? -11.860 13.465 23.413 1.00 96.94 254 PHE A N 1
ATOM 2034 C CA . PHE A 1 254 ? -12.120 14.374 22.296 1.00 96.94 254 PHE A CA 1
ATOM 2035 C C . PHE A 1 254 ? -13.139 13.793 21.296 1.00 96.94 254 PHE A C 1
ATOM 2037 O O . PHE A 1 254 ? -13.989 14.526 20.776 1.00 96.94 254 PHE A O 1
ATOM 2044 N N . ALA A 1 255 ? -13.129 12.474 21.065 1.00 96.56 255 ALA A N 1
ATOM 2045 C CA . ALA A 1 255 ? -14.078 11.802 20.178 1.00 96.56 255 ALA A CA 1
ATOM 2046 C C . ALA A 1 255 ? -15.539 12.022 20.607 1.00 96.56 255 ALA A C 1
ATOM 2048 O O . ALA A 1 255 ? -16.391 12.232 19.740 1.00 96.56 255 ALA A O 1
ATOM 2049 N N . ARG A 1 256 ? -15.826 12.072 21.919 1.00 95.31 256 ARG A N 1
ATOM 2050 C CA . ARG A 1 256 ? -17.175 12.352 22.457 1.00 95.31 256 ARG A CA 1
ATOM 2051 C C . ARG A 1 256 ? -17.744 13.692 21.993 1.00 95.31 256 ARG A C 1
ATOM 2053 O O . ARG A 1 256 ? -18.959 13.824 21.886 1.00 95.31 256 ARG A O 1
ATOM 2060 N N . LYS A 1 257 ? -16.881 14.676 21.717 1.00 95.56 257 LYS A N 1
ATOM 2061 C CA . LYS A 1 257 ? -17.258 16.003 21.200 1.00 95.56 257 LYS A CA 1
ATOM 2062 C C . LYS A 1 257 ? -17.218 16.044 19.668 1.00 95.56 257 LYS A C 1
ATOM 2064 O O . LYS A 1 257 ? -18.094 16.624 19.028 1.00 95.56 257 LYS A O 1
ATOM 2069 N N . TRP A 1 258 ? -16.209 15.416 19.064 1.00 96.50 258 TRP A N 1
ATOM 2070 C CA . TRP A 1 258 ? -15.961 15.455 17.619 1.00 96.50 258 TRP A CA 1
ATOM 2071 C C . TRP A 1 258 ? -16.959 14.637 16.792 1.00 96.50 258 TRP A C 1
ATOM 2073 O O . TRP A 1 258 ? -17.451 15.117 15.769 1.00 96.50 258 TRP A O 1
ATOM 2083 N N . VAL A 1 259 ? -17.279 13.413 17.219 1.00 95.81 259 VAL A N 1
ATOM 2084 C CA . VAL A 1 259 ? -18.170 12.493 16.492 1.00 95.81 259 VAL A CA 1
ATOM 2085 C C . VAL A 1 259 ? -19.586 13.059 16.304 1.00 95.81 259 VAL A C 1
ATOM 2087 O O . VAL A 1 259 ? -20.049 13.067 15.156 1.00 95.81 259 VAL A O 1
ATOM 2090 N N . PRO A 1 260 ? -20.281 13.583 17.338 1.00 94.44 260 PRO A N 1
ATOM 2091 C CA . PRO A 1 260 ? -21.611 14.160 17.140 1.00 94.44 260 PRO A CA 1
ATOM 2092 C C . PRO A 1 260 ? -21.578 15.392 16.230 1.00 94.44 260 PRO A C 1
ATOM 2094 O O . PRO A 1 260 ? -22.436 15.520 15.356 1.00 94.44 260 PRO A O 1
ATOM 2097 N N . PHE A 1 261 ? -20.560 16.254 16.352 1.00 94.19 261 PHE A N 1
ATOM 2098 C CA . PHE A 1 261 ? -20.361 17.394 15.449 1.00 94.19 261 PHE A CA 1
ATOM 2099 C C . PHE A 1 261 ? -20.194 16.936 13.992 1.00 94.19 261 PHE A C 1
ATOM 2101 O O . PHE A 1 261 ? -20.873 17.434 13.089 1.00 94.19 261 PHE A O 1
ATOM 2108 N N . CYS A 1 262 ? -19.348 15.927 13.770 1.00 93.94 262 CYS A N 1
ATOM 2109 C CA . CYS A 1 262 ? -19.130 15.316 12.466 1.00 93.94 262 CYS A CA 1
ATOM 2110 C C . CYS A 1 262 ? -20.426 14.800 11.843 1.00 93.94 262 CYS A C 1
ATOM 2112 O O . CYS A 1 262 ? -20.721 15.103 10.683 1.00 93.94 262 CYS A O 1
ATOM 2114 N N . LYS A 1 263 ? -21.184 13.985 12.582 1.00 91.50 263 LYS A N 1
ATOM 2115 C CA . LYS A 1 263 ? -22.399 13.344 12.066 1.00 91.50 263 LYS A CA 1
ATOM 2116 C C . LYS A 1 263 ? -23.507 14.370 11.816 1.00 91.50 263 LYS A C 1
ATOM 2118 O O . LYS A 1 263 ? -24.074 14.375 10.727 1.00 91.50 263 LYS A O 1
ATOM 2123 N N . LYS A 1 264 ? -23.728 15.301 12.752 1.00 91.00 264 LYS A N 1
ATOM 2124 C CA . LYS A 1 264 ? -24.756 16.353 12.661 1.00 91.00 264 LYS A CA 1
ATOM 2125 C C . LYS A 1 264 ? -24.603 17.232 11.421 1.00 91.00 264 LYS A C 1
ATOM 2127 O O . LYS A 1 264 ? -25.584 17.493 10.735 1.00 91.00 264 LYS A O 1
ATOM 2132 N N . PHE A 1 265 ? -23.383 17.670 11.116 1.00 90.00 265 PHE A N 1
ATOM 2133 C CA . PHE A 1 265 ? -23.129 18.566 9.982 1.00 90.00 265 PHE A CA 1
ATOM 2134 C C . PHE A 1 265 ? -22.622 17.848 8.727 1.00 90.00 265 PHE A C 1
ATOM 2136 O O . PHE A 1 265 ? -22.421 18.488 7.700 1.00 90.00 265 PHE A O 1
ATOM 2143 N N . SER A 1 266 ? -22.440 16.523 8.781 1.00 90.38 266 SER A N 1
ATOM 2144 C CA . SER A 1 266 ? -21.927 15.714 7.664 1.00 90.38 266 SER A CA 1
ATOM 2145 C C . SER A 1 266 ? -20.627 16.265 7.055 1.00 90.38 266 SER A C 1
ATOM 2147 O O . SER A 1 266 ? -20.465 16.258 5.837 1.00 90.38 266 SER A O 1
ATOM 2149 N N . ILE A 1 267 ? -19.714 16.766 7.895 1.00 90.25 267 ILE A N 1
ATOM 2150 C CA . ILE A 1 267 ? -18.451 17.363 7.431 1.00 90.25 267 ILE A CA 1
ATOM 2151 C C . ILE A 1 267 ? -17.503 16.299 6.882 1.00 90.25 267 ILE A C 1
ATOM 2153 O O . ILE A 1 267 ? -17.483 15.169 7.370 1.00 90.25 267 ILE A O 1
ATOM 2157 N N . GLU A 1 268 ? -16.649 16.680 5.935 1.00 90.12 268 GLU A N 1
ATOM 2158 C CA . GLU A 1 268 ? -15.571 15.830 5.438 1.00 90.12 268 GLU A CA 1
ATOM 2159 C C . GLU A 1 268 ? -14.318 16.664 5.091 1.00 90.12 268 GLU A C 1
ATOM 2161 O O . GLU A 1 268 ? -14.458 17.778 4.582 1.00 90.12 268 GLU A O 1
ATOM 2166 N N . PRO A 1 269 ? -13.086 16.141 5.266 1.00 92.56 269 PRO A N 1
ATOM 2167 C CA . PRO A 1 269 ? -12.746 14.817 5.800 1.00 92.56 269 PRO A CA 1
ATOM 2168 C C . PRO A 1 269 ? -13.072 14.668 7.293 1.00 92.56 269 PRO A C 1
ATOM 2170 O O . PRO A 1 269 ? -13.295 15.652 7.991 1.00 92.56 269 PRO A O 1
ATOM 2173 N N . ARG A 1 270 ? -13.097 13.423 7.787 1.00 93.25 270 ARG A N 1
ATOM 2174 C CA . ARG A 1 270 ? -13.396 13.111 9.200 1.00 93.25 270 ARG A CA 1
ATOM 2175 C C . ARG A 1 270 ? -12.189 13.247 10.134 1.00 93.25 270 ARG A C 1
ATOM 2177 O O . ARG A 1 270 ? -12.362 13.227 11.349 1.00 93.25 270 ARG A O 1
ATOM 2184 N N . ALA A 1 271 ? -10.986 13.391 9.579 1.00 95.06 271 ALA A N 1
ATOM 2185 C CA . ALA A 1 271 ? -9.774 13.677 10.339 1.00 95.06 271 ALA A CA 1
ATOM 2186 C C . ALA A 1 271 ? -9.686 15.186 10.652 1.00 95.06 271 ALA A C 1
ATOM 2188 O O . ALA A 1 271 ? -9.624 15.984 9.709 1.00 95.06 271 ALA A O 1
ATOM 2189 N N . PRO A 1 272 ? -9.681 15.599 11.933 1.00 94.56 272 PRO A N 1
ATOM 2190 C CA . PRO A 1 272 ? -9.755 17.011 12.308 1.00 94.56 272 PRO A CA 1
ATOM 2191 C C . PRO A 1 272 ? -8.538 17.836 11.872 1.00 94.56 272 PRO A C 1
ATOM 2193 O O . PRO A 1 272 ? -8.742 18.955 11.402 1.00 94.56 272 PRO A O 1
ATOM 2196 N N . GLU A 1 273 ? -7.308 17.307 11.935 1.00 92.12 273 GLU A N 1
ATOM 2197 C CA . GLU A 1 273 ? -6.104 18.029 11.476 1.00 92.12 273 GLU A CA 1
ATOM 2198 C C . GLU A 1 273 ? -6.266 18.469 10.020 1.00 92.12 273 GLU A C 1
ATOM 2200 O O . GLU A 1 273 ? -6.122 19.644 9.689 1.00 92.12 273 GLU A O 1
ATOM 2205 N N . TRP A 1 274 ? -6.657 17.532 9.157 1.00 89.44 274 TRP A N 1
ATOM 2206 C CA . TRP A 1 274 ? -6.830 17.778 7.729 1.00 89.44 274 TRP A CA 1
ATOM 2207 C C . TRP A 1 274 ? -8.065 18.621 7.421 1.00 89.44 274 TRP A C 1
ATOM 2209 O O . TRP A 1 274 ? -8.027 19.449 6.513 1.00 89.44 274 TRP A O 1
ATOM 2219 N N . TYR A 1 275 ? -9.151 18.454 8.178 1.00 90.81 275 TYR A N 1
ATOM 2220 C CA . TYR A 1 275 ? -10.349 19.278 8.032 1.00 90.81 275 TYR A CA 1
ATOM 2221 C C . TYR A 1 275 ? -10.070 20.750 8.361 1.00 90.81 275 TYR A C 1
ATOM 2223 O O . TYR A 1 275 ? -10.442 21.633 7.589 1.00 90.81 275 TYR A O 1
ATOM 2231 N N . PHE A 1 276 ? -9.391 21.031 9.478 1.00 91.25 276 PHE A N 1
ATOM 2232 C CA . PHE A 1 276 ? -9.099 22.403 9.898 1.00 91.25 276 PHE A CA 1
ATOM 2233 C C . PHE A 1 276 ? -7.926 23.042 9.147 1.00 91.25 276 PHE A C 1
ATOM 2235 O O . PHE A 1 276 ? -7.906 24.268 9.027 1.00 91.25 276 PHE A O 1
ATOM 2242 N N . ALA A 1 277 ? -6.989 22.247 8.619 1.00 86.88 277 ALA A N 1
ATOM 2243 C CA . ALA A 1 277 ? -5.902 22.731 7.765 1.00 86.88 277 ALA A CA 1
ATOM 2244 C C . ALA A 1 277 ? -6.364 23.090 6.342 1.00 86.88 277 ALA A C 1
ATOM 2246 O O . ALA A 1 277 ? -5.680 23.837 5.637 1.00 86.88 277 ALA A O 1
ATOM 2247 N N . ASN A 1 278 ? -7.510 22.566 5.897 1.00 79.50 278 ASN A N 1
ATOM 2248 C CA . ASN A 1 278 ? -8.002 22.812 4.550 1.00 79.50 278 ASN A CA 1
ATOM 2249 C C . ASN A 1 278 ? -8.393 24.291 4.359 1.00 79.50 278 ASN A C 1
ATOM 2251 O O . ASN A 1 278 ? -9.234 24.825 5.081 1.00 79.50 278 ASN A O 1
ATOM 2255 N N . LYS A 1 279 ? -7.792 24.947 3.357 1.00 71.31 279 LYS A N 1
ATOM 2256 C CA . LYS A 1 279 ? -8.037 26.362 3.015 1.00 71.31 279 LYS A CA 1
ATOM 2257 C C . LYS A 1 279 ? -9.277 26.570 2.128 1.00 71.31 279 LYS A C 1
ATOM 2259 O O . LYS A 1 279 ? -9.558 27.702 1.748 1.00 71.31 279 LYS A O 1
ATOM 2264 N N . VAL A 1 280 ? -9.987 25.499 1.759 1.00 69.50 280 VAL A N 1
ATOM 2265 C CA . VAL A 1 280 ? -11.243 25.581 0.995 1.00 69.50 280 VAL A CA 1
ATOM 2266 C C . VAL A 1 280 ? -12.301 26.316 1.818 1.00 69.50 280 VAL A C 1
ATOM 2268 O O . VAL A 1 280 ? -12.392 26.128 3.032 1.00 69.50 280 VAL A O 1
ATOM 2271 N N . ASP A 1 281 ? -13.097 27.151 1.148 1.00 68.50 281 ASP A N 1
ATOM 2272 C CA . ASP A 1 281 ? -14.186 27.883 1.784 1.00 68.50 281 ASP A CA 1
ATOM 2273 C C . ASP A 1 281 ? -15.214 26.902 2.370 1.00 68.50 281 ASP A C 1
ATOM 2275 O O . ASP A 1 281 ? -15.982 26.258 1.656 1.00 68.50 281 ASP A O 1
ATOM 2279 N N . TYR A 1 282 ? -15.195 26.780 3.696 1.00 69.00 282 TYR A N 1
ATOM 2280 C CA . TYR A 1 282 ? -16.037 25.874 4.475 1.00 69.00 282 TYR A CA 1
ATOM 2281 C C . TYR A 1 282 ? -17.506 26.323 4.539 1.00 69.00 282 TYR A C 1
ATOM 2283 O O . TYR A 1 282 ? -18.312 25.647 5.179 1.00 69.00 282 TYR A O 1
ATOM 2291 N N . LEU A 1 283 ? -17.847 27.466 3.932 1.00 68.50 283 LEU A N 1
ATOM 2292 C CA . LEU A 1 283 ? -19.214 27.972 3.791 1.00 68.50 283 LEU A CA 1
ATOM 2293 C C . LEU A 1 283 ? -19.797 27.723 2.390 1.00 68.50 283 LEU A C 1
ATOM 2295 O O . LEU A 1 283 ? -21.008 27.828 2.227 1.00 68.50 283 LEU A O 1
ATOM 2299 N N . ASN A 1 284 ? -18.973 27.359 1.400 1.00 58.75 284 ASN A N 1
ATOM 2300 C CA . ASN A 1 284 ? -19.386 27.200 -0.001 1.00 58.75 284 ASN A CA 1
ATOM 2301 C C . ASN A 1 284 ? -19.833 25.773 -0.356 1.00 58.75 284 ASN A C 1
ATOM 2303 O O . ASN A 1 284 ? -19.488 25.258 -1.423 1.00 58.75 284 ASN A O 1
ATOM 2307 N N . ASP A 1 285 ? -20.618 25.128 0.507 1.00 56.78 285 ASP A N 1
ATOM 2308 C CA . ASP A 1 285 ? -21.338 23.923 0.092 1.00 56.78 285 ASP A CA 1
ATOM 2309 C C . ASP A 1 285 ? -22.596 24.361 -0.674 1.00 56.78 285 ASP A C 1
ATOM 2311 O O . ASP A 1 285 ? -23.593 24.765 -0.076 1.00 56.78 285 ASP A O 1
ATOM 2315 N N . LYS A 1 286 ? -22.522 24.362 -2.014 1.00 48.31 286 LYS A N 1
ATOM 2316 C CA . LYS A 1 286 ? -23.580 24.879 -2.910 1.00 48.31 286 LYS A CA 1
ATOM 2317 C C . LYS A 1 286 ? -24.941 24.196 -2.715 1.00 48.31 286 LYS A C 1
ATOM 2319 O O . LYS A 1 286 ? -25.953 24.757 -3.123 1.00 48.31 286 LYS A O 1
ATOM 2324 N N . ASP A 1 287 ? -24.955 23.036 -2.061 1.00 51.31 287 ASP A N 1
ATOM 2325 C CA . ASP A 1 287 ? -26.120 22.164 -1.943 1.00 51.31 287 ASP A CA 1
ATOM 2326 C C . ASP A 1 287 ? -26.764 22.168 -0.542 1.00 51.31 287 ASP A C 1
ATOM 2328 O O . ASP A 1 287 ? -27.752 21.461 -0.324 1.00 51.31 287 ASP A O 1
ATOM 2332 N N . LYS A 1 288 ? -26.246 22.941 0.433 1.00 56.66 288 LYS A N 1
ATOM 2333 C CA . LYS A 1 288 ? -26.814 22.992 1.794 1.00 56.66 288 LYS A CA 1
ATOM 2334 C C . LYS A 1 288 ? -26.899 24.413 2.362 1.00 56.66 288 LYS A C 1
ATOM 2336 O O . LYS A 1 288 ? -25.895 25.122 2.387 1.00 56.66 288 LYS A O 1
ATOM 2341 N N . PRO A 1 289 ? -28.054 24.827 2.919 1.00 58.22 289 PRO A N 1
ATOM 2342 C CA . PRO A 1 289 ? -28.137 26.081 3.655 1.00 58.22 289 PRO A CA 1
ATOM 2343 C C . PRO A 1 289 ? -27.230 26.013 4.892 1.00 58.22 289 PRO A C 1
ATOM 2345 O O . PRO A 1 289 ? -27.353 25.107 5.720 1.00 58.22 289 PRO A O 1
ATOM 2348 N N . VAL A 1 290 ? -26.311 26.974 5.027 1.00 63.25 290 VAL A N 1
ATOM 2349 C CA . VAL A 1 290 ? -25.438 27.083 6.202 1.00 63.25 290 VAL A CA 1
ATOM 2350 C C . VAL A 1 290 ? -26.311 27.366 7.424 1.00 63.25 290 VAL A C 1
ATOM 2352 O O . VAL A 1 290 ? -26.806 28.479 7.600 1.00 63.25 290 VAL A O 1
ATOM 2355 N N . LEU A 1 291 ? -26.504 26.367 8.291 1.00 68.94 291 LEU A N 1
ATOM 2356 C CA . LEU A 1 291 ? -27.198 26.580 9.559 1.00 68.94 291 LEU A CA 1
ATOM 2357 C C . LEU A 1 291 ? -26.433 27.630 10.388 1.00 68.94 291 LEU A C 1
ATOM 2359 O O . LEU A 1 291 ? -25.232 27.460 10.606 1.00 68.94 291 LEU A O 1
ATOM 2363 N N . PRO A 1 292 ? -27.090 28.667 10.942 1.00 72.81 292 PRO A N 1
ATOM 2364 C CA . PRO A 1 292 ? -26.422 29.658 11.793 1.00 72.81 292 PRO A CA 1
ATOM 2365 C C . PRO A 1 292 ? -25.677 29.038 12.990 1.00 72.81 292 PRO A C 1
ATOM 2367 O O . PRO A 1 292 ? -24.630 29.533 13.416 1.00 72.81 292 PRO A O 1
ATOM 2370 N N . SER A 1 293 ? -26.173 27.906 13.502 1.00 84.56 293 SER A N 1
ATOM 2371 C CA . SER A 1 293 ? -25.532 27.124 14.565 1.00 84.56 293 SER A CA 1
ATOM 2372 C C . SER A 1 293 ? -24.181 26.528 14.153 1.00 84.56 293 SER A C 1
ATOM 2374 O O . SER A 1 293 ? -23.284 26.434 14.994 1.00 84.56 293 SER A O 1
ATOM 2376 N N . PHE A 1 294 ? -23.978 26.211 12.869 1.00 87.88 294 PHE A N 1
ATOM 2377 C CA . PHE A 1 294 ? -22.744 25.604 12.363 1.00 87.88 294 PHE A CA 1
ATOM 2378 C C . PHE A 1 294 ? -21.519 26.478 12.633 1.00 87.88 294 PHE A C 1
ATOM 2380 O O . PHE A 1 294 ? -20.507 25.989 13.126 1.00 87.88 294 PHE A O 1
ATOM 2387 N N . ILE A 1 295 ? -21.601 27.788 12.377 1.00 86.06 295 ILE A N 1
ATOM 2388 C CA . ILE A 1 295 ? -20.461 28.705 12.548 1.00 86.06 295 ILE A CA 1
ATOM 2389 C C . ILE A 1 295 ? -20.054 28.811 14.025 1.00 86.06 295 ILE A C 1
ATOM 2391 O O . ILE A 1 295 ? -18.864 28.920 14.344 1.00 86.06 295 ILE A O 1
ATOM 2395 N N . LYS A 1 296 ? -21.033 28.805 14.939 1.00 90.19 296 LYS A N 1
ATOM 2396 C CA . LYS A 1 296 ? -20.789 28.846 16.388 1.00 90.19 296 LYS A CA 1
ATOM 2397 C C . LYS A 1 296 ? -20.163 27.535 16.869 1.00 90.19 296 LYS A C 1
ATOM 2399 O O . LYS A 1 296 ? -19.107 27.573 17.498 1.00 90.19 296 LYS A O 1
ATOM 2404 N N . GLU A 1 297 ? -20.766 26.399 16.524 1.00 92.12 297 GLU A N 1
ATOM 2405 C CA . GLU A 1 297 ? -20.297 25.067 16.931 1.00 92.12 297 GLU A CA 1
ATOM 2406 C C . GLU A 1 297 ? -18.926 24.737 16.324 1.00 92.12 297 GLU A C 1
ATOM 2408 O O . GLU A 1 297 ? -18.026 24.314 17.045 1.00 92.12 297 GLU A O 1
ATOM 2413 N N . ARG A 1 298 ? -18.694 25.046 15.041 1.00 92.12 298 ARG A N 1
ATOM 2414 C CA . ARG A 1 298 ? -17.392 24.854 14.381 1.00 92.12 298 ARG A CA 1
ATOM 2415 C C . ARG A 1 298 ? -16.276 25.628 15.078 1.00 92.12 298 ARG A C 1
ATOM 2417 O O . ARG A 1 298 ? -15.180 25.100 15.235 1.00 92.12 298 ARG A O 1
ATOM 2424 N N . ARG A 1 299 ? -16.528 26.878 15.488 1.00 91.19 299 ARG A N 1
ATOM 2425 C CA . ARG A 1 299 ? -15.539 27.685 16.226 1.00 91.19 299 ARG A CA 1
ATOM 2426 C C . ARG A 1 299 ? -15.240 27.099 17.603 1.00 91.19 299 ARG A C 1
ATOM 2428 O O . ARG A 1 299 ? -14.080 27.102 17.998 1.00 91.19 299 ARG A O 1
ATOM 2435 N N . ALA A 1 300 ? -16.254 26.606 18.313 1.00 94.94 300 ALA A N 1
ATOM 2436 C CA . ALA A 1 300 ? -16.063 25.943 19.601 1.00 94.94 300 ALA A CA 1
ATOM 2437 C C . ALA A 1 300 ? -15.227 24.662 19.449 1.00 94.94 300 ALA A C 1
ATOM 2439 O O . ALA A 1 300 ? -14.191 24.535 20.093 1.00 94.94 300 ALA A O 1
ATOM 2440 N N . ILE A 1 301 ? -15.600 23.784 18.513 1.00 95.69 301 ILE A N 1
ATOM 2441 C CA . ILE A 1 301 ? -14.882 22.529 18.249 1.00 95.69 301 ILE A CA 1
ATOM 2442 C C . ILE A 1 301 ? -13.454 22.775 17.751 1.00 95.69 301 ILE A C 1
ATOM 2444 O O . ILE A 1 301 ? -12.552 22.025 18.107 1.00 95.69 301 ILE A O 1
ATOM 2448 N N . LYS A 1 302 ? -13.209 23.841 16.977 1.00 95.00 302 LYS A N 1
ATOM 2449 C CA . LYS A 1 302 ? -11.842 24.206 16.585 1.00 95.00 302 LYS A CA 1
ATOM 2450 C C . LYS A 1 302 ? -10.968 24.521 17.805 1.00 95.00 302 LYS A C 1
ATOM 2452 O O . LYS A 1 302 ? -9.835 24.068 17.848 1.00 95.00 302 LYS A O 1
ATOM 2457 N N . ARG A 1 303 ? -11.478 25.271 18.789 1.00 96.06 303 ARG A N 1
ATOM 2458 C CA . ARG A 1 303 ? -10.722 25.574 20.022 1.00 96.06 303 ARG A CA 1
ATOM 2459 C C . ARG A 1 303 ? -10.445 24.312 20.831 1.00 96.06 303 ARG A C 1
ATOM 2461 O O . ARG A 1 303 ? -9.303 24.071 21.190 1.00 96.06 303 ARG A O 1
ATOM 2468 N N . GLU A 1 304 ? -11.466 23.480 21.012 1.00 96.88 304 GLU A N 1
ATOM 2469 C CA . GLU A 1 304 ? -11.349 22.174 21.672 1.00 96.88 304 GLU A CA 1
ATOM 2470 C C . GLU A 1 304 ? -10.299 21.277 20.999 1.00 96.88 304 GLU A C 1
ATOM 2472 O O . GLU A 1 304 ? -9.548 20.578 21.675 1.00 96.88 304 GLU A O 1
ATOM 2477 N N . TYR A 1 305 ? -10.213 21.320 19.666 1.00 96.81 305 TYR A N 1
ATOM 2478 C CA . TYR A 1 305 ? -9.204 20.581 18.916 1.00 96.81 305 TYR A CA 1
ATOM 2479 C C . TYR A 1 305 ? -7.784 21.123 19.134 1.00 96.81 305 TYR A C 1
ATOM 2481 O O . TYR A 1 305 ? -6.857 20.338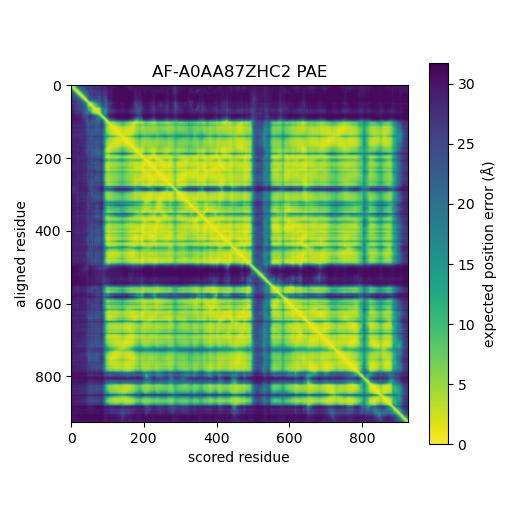 19.319 1.00 96.81 305 TYR A O 1
ATOM 2489 N N . GLU A 1 306 ? -7.593 22.444 19.149 1.00 96.56 306 GLU A N 1
ATOM 2490 C CA . GLU A 1 306 ? -6.279 23.033 19.448 1.00 96.56 306 GLU A CA 1
ATOM 2491 C C . GLU A 1 306 ? -5.840 22.731 20.890 1.00 96.56 306 GLU A C 1
ATOM 2493 O O . GLU A 1 306 ? -4.689 22.369 21.121 1.00 96.56 306 GLU A O 1
ATOM 2498 N N . GLU A 1 307 ? -6.755 22.782 21.861 1.00 96.88 307 GLU A N 1
ATOM 2499 C CA . GLU A 1 307 ? -6.471 22.373 23.243 1.00 96.88 307 GLU A CA 1
ATOM 2500 C C . GLU A 1 307 ? -6.109 20.886 23.336 1.00 96.88 307 GLU A C 1
ATOM 2502 O O . GLU A 1 307 ? -5.152 20.520 24.019 1.00 96.88 307 GLU A O 1
ATOM 2507 N N . PHE A 1 308 ? -6.829 20.025 22.611 1.00 97.31 308 PHE A N 1
ATOM 2508 C CA . PHE A 1 308 ? -6.492 18.609 22.480 1.00 97.31 308 PHE A CA 1
ATOM 2509 C C . PHE A 1 308 ? -5.078 18.414 21.908 1.00 97.31 308 PHE A C 1
ATOM 2511 O O . PHE A 1 308 ? -4.292 17.654 22.475 1.00 97.31 308 PHE A O 1
ATOM 2518 N N . LYS A 1 309 ? -4.701 19.144 20.850 1.00 95.69 309 LYS A N 1
ATOM 2519 C CA . LYS A 1 309 ? -3.337 19.103 20.291 1.00 95.69 309 LYS A CA 1
ATOM 2520 C C . LYS A 1 309 ? -2.283 19.505 21.315 1.00 95.69 309 LYS A C 1
ATOM 2522 O O . LYS A 1 309 ? -1.249 18.848 21.405 1.00 95.69 309 LYS A O 1
ATOM 2527 N N . VAL A 1 310 ? -2.538 20.552 22.100 1.00 96.62 310 VAL A N 1
ATOM 2528 C CA . VAL A 1 310 ? -1.628 20.988 23.168 1.00 96.62 310 VAL A CA 1
ATOM 2529 C C . VAL A 1 310 ? -1.455 19.892 24.221 1.00 96.62 310 VAL A C 1
ATOM 2531 O O . VAL A 1 310 ? -0.319 19.599 24.592 1.00 96.62 310 VAL A O 1
ATOM 2534 N N . ARG A 1 311 ? -2.539 19.229 24.652 1.00 96.81 311 ARG A N 1
ATOM 2535 C CA . ARG A 1 311 ? -2.460 18.103 25.601 1.00 96.81 311 ARG A CA 1
ATOM 2536 C C . ARG A 1 311 ? -1.648 16.937 25.042 1.00 96.81 311 ARG A C 1
ATOM 2538 O O . ARG A 1 311 ? -0.737 16.465 25.716 1.00 96.81 311 ARG A O 1
ATOM 2545 N N . ILE A 1 312 ? -1.889 16.532 23.793 1.00 95.00 312 ILE A N 1
ATOM 2546 C CA . ILE A 1 312 ? -1.093 15.484 23.133 1.00 95.00 312 ILE A CA 1
ATOM 2547 C C . ILE A 1 312 ? 0.389 15.876 23.056 1.00 95.00 312 ILE A C 1
ATOM 2549 O O . ILE A 1 312 ? 1.255 15.067 23.379 1.00 95.00 312 ILE A O 1
ATOM 2553 N N . ASN A 1 313 ? 0.704 17.119 22.686 1.00 94.06 313 ASN A N 1
ATOM 2554 C CA . ASN A 1 313 ? 2.087 17.595 22.629 1.00 94.06 313 ASN A CA 1
ATOM 2555 C C . ASN A 1 313 ? 2.760 17.598 24.011 1.00 94.06 313 ASN A C 1
ATOM 2557 O O . ASN A 1 313 ? 3.939 17.258 24.113 1.00 94.06 313 ASN A O 1
ATOM 2561 N N . ALA A 1 314 ? 2.021 17.926 25.074 1.00 94.94 314 ALA A N 1
ATOM 2562 C CA . ALA A 1 314 ? 2.518 17.834 26.443 1.00 94.94 314 ALA A CA 1
ATOM 2563 C C . ALA A 1 314 ? 2.844 16.381 26.833 1.00 94.94 314 ALA A C 1
ATOM 2565 O O . ALA A 1 314 ? 3.897 16.135 27.423 1.00 94.94 314 ALA A O 1
ATOM 2566 N N . LEU A 1 315 ? 2.005 15.413 26.440 1.00 93.50 315 LEU A N 1
ATOM 2567 C CA . LEU A 1 315 ? 2.283 13.984 26.634 1.00 93.50 315 LEU A CA 1
ATOM 2568 C C . LEU A 1 315 ? 3.533 13.540 25.865 1.00 93.50 315 LEU A C 1
ATOM 2570 O O . LEU A 1 315 ? 4.391 12.864 26.427 1.00 93.50 315 LEU A O 1
ATOM 2574 N N . VAL A 1 316 ? 3.686 13.965 24.606 1.00 93.31 316 VAL A N 1
ATOM 2575 C CA . VAL A 1 316 ? 4.879 13.665 23.795 1.00 93.31 316 VAL A CA 1
ATOM 2576 C C . VAL A 1 316 ? 6.142 14.232 24.449 1.00 93.31 316 VAL A C 1
ATOM 2578 O O . VAL A 1 316 ? 7.144 13.529 24.554 1.00 93.31 316 VAL A O 1
ATOM 2581 N N . ALA A 1 317 ? 6.101 15.476 24.934 1.00 92.12 317 ALA A N 1
ATOM 2582 C CA . ALA A 1 317 ? 7.231 16.096 25.624 1.00 92.12 317 ALA A CA 1
ATOM 2583 C C . ALA A 1 317 ? 7.565 15.393 26.953 1.00 92.12 317 ALA A C 1
ATOM 2585 O O . ALA A 1 317 ? 8.739 15.192 27.264 1.00 92.12 317 ALA A O 1
ATOM 2586 N N . LYS A 1 318 ? 6.547 14.971 27.717 1.00 90.44 318 LYS A N 1
ATOM 2587 C CA . LYS A 1 318 ? 6.712 14.171 28.943 1.00 90.44 318 LYS A CA 1
ATOM 2588 C C . LYS A 1 318 ? 7.375 12.826 28.636 1.00 90.44 318 LYS A C 1
ATOM 2590 O O . LYS A 1 318 ? 8.323 12.448 29.316 1.00 90.44 318 LYS A O 1
ATOM 2595 N N . ALA A 1 319 ? 6.937 12.146 27.578 1.00 88.88 319 ALA A N 1
ATOM 2596 C CA . ALA A 1 319 ? 7.429 10.830 27.175 1.00 88.88 319 ALA A CA 1
ATOM 2597 C C . ALA A 1 319 ? 8.902 10.806 26.730 1.00 88.88 319 ALA A C 1
ATOM 2599 O O . ALA A 1 319 ? 9.534 9.752 26.771 1.00 88.88 319 ALA A O 1
ATOM 2600 N N . GLN A 1 320 ? 9.477 11.952 26.343 1.00 88.38 320 GLN A N 1
ATOM 2601 C CA . GLN A 1 320 ? 10.908 12.054 26.025 1.00 88.38 320 GLN A CA 1
ATOM 2602 C C . GLN A 1 320 ? 11.808 11.863 27.255 1.00 88.38 320 GLN A C 1
ATOM 2604 O O . GLN A 1 320 ? 12.980 11.521 27.107 1.00 88.38 320 GLN A O 1
ATOM 2609 N N . LYS A 1 321 ? 11.277 12.082 28.463 1.00 87.81 321 LYS A N 1
ATOM 2610 C CA . LYS A 1 321 ? 11.995 11.924 29.730 1.00 87.81 321 LYS A CA 1
ATOM 2611 C C . LYS A 1 321 ? 11.504 10.661 30.431 1.00 87.81 321 LYS A C 1
ATOM 2613 O O . LYS A 1 321 ? 10.560 10.707 31.213 1.00 87.81 321 LYS A O 1
ATOM 2618 N N . VAL A 1 322 ? 12.139 9.533 30.125 1.00 84.38 322 VAL A N 1
ATOM 2619 C CA . VAL A 1 322 ? 11.809 8.243 30.746 1.00 84.38 322 VAL A CA 1
ATOM 2620 C C . VAL A 1 322 ? 12.257 8.252 32.218 1.00 84.38 322 VAL A C 1
ATOM 2622 O O . VAL A 1 322 ? 13.431 8.531 32.469 1.00 84.38 322 VAL A O 1
ATOM 2625 N N . PRO A 1 323 ? 11.372 7.967 33.192 1.00 87.81 323 PRO A N 1
ATOM 2626 C CA . PRO A 1 323 ? 11.759 7.857 34.599 1.00 87.81 323 PRO A CA 1
ATOM 2627 C C . PRO A 1 323 ? 12.708 6.675 34.842 1.00 87.81 323 PRO A C 1
ATOM 2629 O O . PRO A 1 323 ? 12.543 5.618 34.235 1.00 87.81 323 PRO A O 1
ATOM 2632 N N . GLU A 1 324 ? 13.649 6.808 35.783 1.00 84.31 324 GLU A N 1
ATOM 2633 C CA . GLU A 1 324 ? 14.607 5.734 36.117 1.00 84.31 324 GLU A CA 1
ATOM 2634 C C . GLU A 1 324 ? 13.922 4.462 36.635 1.00 84.31 324 GLU A C 1
ATOM 2636 O O . GLU A 1 324 ? 14.343 3.353 36.318 1.00 84.31 324 GLU A O 1
ATOM 2641 N N . GLN A 1 325 ? 12.831 4.616 37.392 1.00 83.50 325 GLN A N 1
ATOM 2642 C CA . GLN A 1 325 ? 12.037 3.499 37.921 1.00 83.50 325 GLN A CA 1
ATOM 2643 C C . GLN A 1 325 ? 11.043 2.923 36.895 1.00 83.50 325 GLN A C 1
ATOM 2645 O O . GLN A 1 325 ? 10.269 2.022 37.215 1.00 83.50 325 GLN A O 1
ATOM 2650 N N . GLY A 1 326 ? 11.063 3.424 35.656 1.00 87.25 326 GLY A N 1
ATOM 2651 C CA . GLY A 1 326 ? 10.087 3.098 34.625 1.00 87.25 326 GLY A CA 1
ATOM 2652 C C . GLY A 1 326 ? 8.793 3.901 34.753 1.00 87.25 326 GLY A C 1
ATOM 2653 O O . GLY A 1 326 ? 8.599 4.708 35.662 1.00 87.25 326 GLY A O 1
ATOM 2654 N N . TRP A 1 327 ? 7.900 3.702 33.792 1.00 90.50 327 TRP A N 1
ATOM 2655 C CA . TRP A 1 327 ? 6.599 4.353 33.772 1.00 90.50 327 TRP A CA 1
ATOM 2656 C C . TRP A 1 327 ? 5.670 3.757 34.831 1.00 90.50 327 TRP A C 1
ATOM 2658 O O . TRP A 1 327 ? 5.678 2.545 35.072 1.00 90.50 327 TRP A O 1
ATOM 2668 N N . THR A 1 328 ? 4.837 4.609 35.422 1.00 88.81 328 THR A N 1
ATOM 2669 C CA . THR A 1 328 ? 3.791 4.248 36.384 1.00 88.81 328 THR A CA 1
ATOM 2670 C C . THR A 1 328 ? 2.441 4.769 35.905 1.00 88.81 328 THR A C 1
ATOM 2672 O O . THR A 1 328 ? 2.343 5.848 35.318 1.00 88.81 328 THR A O 1
ATOM 2675 N N . MET A 1 329 ? 1.393 3.981 36.121 1.00 85.62 329 MET A N 1
ATOM 2676 C CA . MET A 1 329 ? 0.010 4.367 35.864 1.00 85.62 329 MET A CA 1
ATOM 2677 C C . MET A 1 329 ? -0.481 5.382 36.908 1.00 85.62 329 MET A C 1
ATOM 2679 O O . MET A 1 329 ? 0.139 5.587 37.952 1.00 85.62 329 MET A O 1
ATOM 2683 N N . GLN A 1 330 ? -1.621 6.021 36.633 1.00 80.12 330 GLN A N 1
ATOM 2684 C CA . GLN A 1 330 ? -2.221 7.011 37.541 1.00 80.12 330 GLN A CA 1
ATOM 2685 C C . GLN A 1 330 ? -2.652 6.417 38.891 1.00 80.12 330 GLN A C 1
ATOM 2687 O O . GLN A 1 330 ? -2.707 7.137 39.882 1.00 80.12 330 GLN A O 1
ATOM 2692 N N . ASP A 1 331 ? -2.931 5.115 38.936 1.00 80.69 331 ASP A N 1
ATOM 2693 C CA . ASP A 1 331 ? -3.265 4.368 40.153 1.00 80.69 331 ASP A CA 1
ATOM 2694 C C . ASP A 1 331 ? -2.028 3.950 40.977 1.00 80.69 331 ASP A C 1
ATOM 2696 O O . ASP A 1 331 ? -2.160 3.299 42.011 1.00 80.69 331 ASP A O 1
ATOM 2700 N N . GLY A 1 332 ? -0.823 4.326 40.533 1.00 83.31 332 GLY A N 1
ATOM 2701 C CA . GLY A 1 332 ? 0.444 4.014 41.191 1.00 83.31 332 GLY A CA 1
ATOM 2702 C C . GLY A 1 332 ? 1.044 2.657 40.815 1.00 83.31 332 GLY A C 1
ATOM 2703 O O . GLY A 1 332 ? 2.138 2.337 41.281 1.00 83.31 332 GLY A O 1
ATOM 2704 N N . THR A 1 333 ? 0.390 1.862 39.964 1.00 88.06 333 THR A N 1
ATOM 2705 C CA . THR A 1 333 ? 0.937 0.576 39.510 1.00 88.06 333 THR A CA 1
ATOM 2706 C C . THR A 1 333 ? 2.029 0.762 38.444 1.00 88.06 333 THR A C 1
ATOM 2708 O O . THR A 1 333 ? 2.001 1.732 37.678 1.00 88.06 333 THR A O 1
ATOM 2711 N N . PRO A 1 334 ? 3.035 -0.130 38.364 1.00 91.12 334 PRO A N 1
ATOM 2712 C CA . PRO A 1 334 ? 4.051 -0.056 37.317 1.00 91.12 334 PRO A CA 1
ATOM 2713 C C . PRO A 1 334 ? 3.447 -0.380 35.944 1.00 91.12 334 PRO A C 1
ATOM 2715 O O . PRO A 1 334 ? 2.667 -1.321 35.803 1.00 91.12 334 PRO A O 1
ATOM 2718 N N . TRP A 1 335 ? 3.847 0.361 34.909 1.00 93.12 335 TRP A N 1
ATOM 2719 C CA . TRP A 1 335 ? 3.406 0.110 33.537 1.00 93.12 335 TRP A CA 1
ATOM 2720 C C . TRP A 1 335 ? 3.892 -1.273 33.054 1.00 93.12 335 TRP A C 1
ATOM 2722 O O . TRP A 1 335 ? 5.106 -1.506 32.995 1.00 93.12 335 TRP A O 1
ATOM 2732 N N . PRO A 1 336 ? 2.990 -2.190 32.647 1.00 89.88 336 PRO A N 1
ATOM 2733 C CA . PRO A 1 336 ? 3.377 -3.543 32.245 1.00 89.88 336 PRO A CA 1
ATOM 2734 C C . PRO A 1 336 ? 4.309 -3.582 31.028 1.00 89.88 336 PRO A C 1
ATOM 2736 O O . PRO A 1 336 ? 5.094 -4.515 30.889 1.00 89.88 336 PRO A O 1
ATOM 2739 N N . GLY A 1 337 ? 4.243 -2.571 30.156 1.00 90.25 337 GLY A N 1
ATOM 2740 C CA . GLY A 1 337 ? 5.064 -2.446 28.949 1.00 90.25 337 GLY A CA 1
ATOM 2741 C C . GLY A 1 337 ? 6.406 -1.732 29.149 1.00 90.25 337 GLY A C 1
ATOM 2742 O O . GLY A 1 337 ? 6.966 -1.240 28.175 1.00 90.25 337 GLY A O 1
ATOM 2743 N N . ASN A 1 338 ? 6.928 -1.623 30.380 1.00 89.44 338 ASN A N 1
ATOM 2744 C CA . ASN A 1 338 ? 8.222 -0.967 30.635 1.00 89.44 338 ASN A CA 1
ATOM 2745 C C . ASN A 1 338 ? 9.389 -1.625 29.876 1.00 89.44 338 ASN A C 1
ATOM 2747 O O . ASN A 1 338 ? 10.328 -0.937 29.477 1.00 89.44 338 ASN A O 1
ATOM 2751 N N . ASN A 1 339 ? 9.317 -2.937 29.627 1.00 89.75 339 ASN A N 1
ATOM 2752 C CA . ASN A 1 339 ? 10.251 -3.650 28.759 1.00 89.75 339 ASN A CA 1
ATOM 2753 C C . ASN A 1 339 ? 9.558 -4.094 27.461 1.00 89.75 339 ASN A C 1
ATOM 2755 O O . ASN A 1 339 ? 8.824 -5.075 27.432 1.00 89.75 339 ASN A O 1
ATOM 2759 N N . VAL A 1 340 ? 9.855 -3.410 26.354 1.00 87.75 340 VAL A N 1
ATOM 2760 C CA . VAL A 1 340 ? 9.245 -3.672 25.033 1.00 87.75 340 VAL A CA 1
ATOM 2761 C C . VAL A 1 340 ? 9.533 -5.090 24.504 1.00 87.75 340 VAL A C 1
ATOM 2763 O O . VAL A 1 340 ? 8.774 -5.622 23.695 1.00 87.75 340 VAL A O 1
ATOM 2766 N N . GLY A 1 341 ? 10.633 -5.719 24.931 1.00 87.56 341 GLY A N 1
ATOM 2767 C CA . GLY A 1 341 ? 10.998 -7.081 24.524 1.00 87.56 341 GLY A CA 1
ATOM 2768 C C . GLY A 1 341 ? 10.434 -8.192 25.417 1.00 87.56 341 GLY A C 1
ATOM 2769 O O . GLY A 1 341 ? 10.458 -9.355 25.011 1.00 87.56 341 GLY A O 1
ATOM 2770 N N . ASP A 1 342 ? 9.952 -7.852 26.614 1.00 93.00 342 ASP A N 1
ATOM 2771 C CA . ASP A 1 342 ? 9.430 -8.793 27.611 1.00 93.00 342 ASP A CA 1
ATOM 2772 C C . ASP A 1 342 ? 8.312 -8.127 28.421 1.00 93.00 342 ASP A C 1
ATOM 2774 O O . ASP A 1 342 ? 8.562 -7.468 29.431 1.00 93.00 342 ASP A O 1
ATOM 2778 N N . HIS A 1 343 ? 7.077 -8.263 27.945 1.00 92.62 343 HIS A N 1
ATOM 2779 C CA . HIS A 1 343 ? 5.902 -7.708 28.607 1.00 92.62 343 HIS A CA 1
ATOM 2780 C C . HIS A 1 343 ? 4.664 -8.571 28.379 1.00 92.62 343 HIS A C 1
ATOM 2782 O O . HIS A 1 343 ? 4.535 -9.285 27.379 1.00 92.62 343 HIS A O 1
ATOM 2788 N N . LEU A 1 344 ? 3.721 -8.464 29.316 1.00 90.69 344 LEU A N 1
ATOM 2789 C CA . LEU A 1 344 ? 2.427 -9.132 29.237 1.00 90.69 344 LEU A CA 1
ATOM 2790 C C . LEU A 1 344 ? 1.543 -8.509 28.148 1.00 90.69 344 LEU A C 1
ATOM 2792 O O . LEU A 1 344 ? 1.695 -7.340 27.783 1.00 90.69 344 LEU A O 1
ATOM 2796 N N . GLY A 1 345 ? 0.600 -9.305 27.640 1.00 91.31 345 GLY A N 1
ATOM 2797 C CA . GLY A 1 345 ? -0.450 -8.809 26.757 1.00 91.31 345 GLY A CA 1
ATOM 2798 C C . GLY A 1 345 ? -1.413 -7.890 27.511 1.00 91.31 345 GLY A C 1
ATOM 2799 O O . GLY A 1 345 ? -1.814 -8.192 28.633 1.00 91.31 345 GLY A O 1
ATOM 2800 N N . MET A 1 346 ? -1.787 -6.775 26.892 1.00 92.25 346 MET A N 1
ATOM 2801 C CA . MET A 1 346 ? -2.661 -5.751 27.466 1.00 92.25 346 MET A CA 1
ATOM 2802 C C . MET A 1 346 ? -3.863 -5.528 26.553 1.00 92.25 346 MET A C 1
ATOM 2804 O O . MET A 1 346 ? -3.706 -5.420 25.337 1.00 92.25 346 MET A O 1
ATOM 2808 N N . ILE A 1 347 ? -5.057 -5.432 27.138 1.00 93.19 347 ILE A N 1
ATOM 2809 C CA . ILE A 1 347 ? -6.294 -5.092 26.430 1.00 93.19 347 ILE A CA 1
ATOM 2810 C C . ILE A 1 347 ? -7.033 -4.043 27.256 1.00 93.19 347 ILE A C 1
ATOM 2812 O O . ILE A 1 347 ? -7.306 -4.275 28.429 1.00 93.19 347 ILE A O 1
ATOM 2816 N N . GLN A 1 348 ? -7.388 -2.920 26.634 1.00 91.38 348 GLN A N 1
ATOM 2817 C CA . GLN A 1 348 ? -8.204 -1.873 27.247 1.00 91.38 348 GLN A CA 1
ATOM 2818 C C . GLN A 1 348 ? -9.340 -1.474 26.306 1.00 91.38 348 GLN A C 1
ATOM 2820 O O . GLN A 1 348 ? -9.124 -1.287 25.111 1.00 91.38 348 GLN A O 1
ATOM 2825 N N . VAL A 1 349 ? -10.548 -1.301 26.841 1.00 91.69 349 VAL A N 1
ATOM 2826 C CA . VAL A 1 349 ? -11.702 -0.778 26.093 1.00 91.69 349 VAL A CA 1
ATOM 2827 C C . VAL A 1 349 ? -11.996 0.639 26.586 1.00 91.69 349 VAL A C 1
ATOM 2829 O O . VAL A 1 349 ? -12.250 0.829 27.771 1.00 91.69 349 VAL A O 1
ATOM 2832 N N . PHE A 1 350 ? -11.931 1.630 25.694 1.00 89.19 350 PHE A N 1
ATOM 2833 C CA . PHE A 1 350 ? -12.133 3.051 26.022 1.00 89.19 350 PHE A CA 1
ATOM 2834 C C . PHE A 1 350 ? -13.568 3.525 25.759 1.00 89.19 350 PHE A C 1
ATOM 2836 O O . PHE A 1 350 ? -14.177 4.180 26.596 1.00 89.19 350 PHE A O 1
ATOM 2843 N N . LEU A 1 351 ? -14.108 3.192 24.584 1.00 88.19 351 LEU A N 1
ATOM 2844 C CA . LEU A 1 351 ? -15.453 3.575 24.135 1.00 88.19 351 LEU A CA 1
ATOM 2845 C C . LEU A 1 351 ? -16.295 2.331 23.839 1.00 88.19 351 LEU A C 1
ATOM 2847 O O . LEU A 1 351 ? -15.766 1.222 23.744 1.00 88.19 351 LEU A O 1
ATOM 2851 N N . GLY A 1 352 ? -17.596 2.522 23.632 1.00 82.88 352 GLY A N 1
ATOM 2852 C CA . GLY A 1 352 ? -18.593 1.471 23.420 1.00 82.88 352 GLY A CA 1
ATOM 2853 C C . GLY A 1 352 ? -19.612 1.452 24.559 1.00 82.88 352 GLY A C 1
ATOM 2854 O O . GLY A 1 352 ? -19.642 2.371 25.371 1.00 82.88 352 GLY A O 1
ATOM 2855 N N . HIS A 1 353 ? -20.407 0.385 24.653 1.00 75.62 353 HIS A N 1
ATOM 2856 C CA . HIS A 1 353 ? -21.493 0.273 25.639 1.00 75.62 353 HIS A CA 1
ATOM 2857 C C . HIS A 1 353 ? -21.048 0.510 27.099 1.00 75.62 353 HIS A C 1
ATOM 2859 O O . HIS A 1 353 ? -21.738 1.167 27.868 1.00 75.62 353 HIS A O 1
ATOM 2865 N N . SER A 1 354 ? -19.854 0.039 27.475 1.00 72.19 354 SER A N 1
ATOM 2866 C CA . SER A 1 354 ? -19.279 0.227 28.817 1.00 72.19 354 SER A CA 1
ATOM 2867 C C . SER A 1 354 ? -18.428 1.497 28.968 1.00 72.19 354 SER A C 1
ATOM 2869 O O . SER A 1 354 ? -17.954 1.783 30.061 1.00 72.19 354 SER A O 1
ATOM 2871 N N . GLY A 1 355 ? -18.186 2.235 27.880 1.00 70.06 355 GLY A N 1
ATOM 2872 C CA . GLY A 1 355 ? -17.239 3.353 27.812 1.00 70.06 355 GLY A CA 1
ATOM 2873 C C . GLY A 1 355 ? -17.890 4.734 27.897 1.00 70.06 355 GLY A C 1
ATOM 2874 O O . GLY A 1 355 ? -17.252 5.723 27.554 1.00 70.06 355 GLY A O 1
ATOM 2875 N N . GLY A 1 356 ? -19.158 4.833 28.304 1.00 74.81 356 GLY A N 1
ATOM 2876 C CA . GLY A 1 356 ? -19.905 6.093 28.408 1.00 74.81 356 GLY A CA 1
ATOM 2877 C C . GLY A 1 356 ? -20.417 6.651 27.070 1.00 74.81 356 GLY A C 1
ATOM 2878 O O . GLY A 1 356 ? -20.074 6.162 25.996 1.00 74.81 356 GLY A O 1
ATOM 2879 N N . HIS A 1 357 ? -21.219 7.716 27.141 1.00 86.06 357 HIS A N 1
ATOM 2880 C CA . HIS A 1 357 ? -21.938 8.289 25.993 1.00 86.06 357 HIS A CA 1
ATOM 2881 C C . HIS A 1 357 ? -21.265 9.551 25.416 1.00 86.06 357 HIS A C 1
ATOM 2883 O O . HIS A 1 357 ? -20.332 10.105 26.008 1.00 86.06 357 HIS A O 1
ATOM 2889 N N . ASP A 1 358 ? -21.729 10.000 24.247 1.00 86.12 358 ASP A N 1
ATOM 2890 C CA . ASP A 1 358 ? -21.383 11.300 23.665 1.00 86.12 358 ASP A CA 1
ATOM 2891 C C . ASP A 1 358 ? -22.077 12.463 24.409 1.00 86.12 358 ASP A C 1
ATOM 2893 O O . ASP A 1 358 ? -22.872 12.266 25.334 1.00 86.12 358 ASP A O 1
ATOM 2897 N N . THR A 1 359 ? -21.804 13.703 23.991 1.00 82.81 359 THR A N 1
ATOM 2898 C CA . THR A 1 359 ? -22.434 14.905 24.576 1.00 82.81 359 THR A CA 1
ATOM 2899 C C . THR A 1 359 ? -23.960 14.935 24.444 1.00 82.81 359 THR A C 1
ATOM 2901 O O . THR A 1 359 ? -24.626 15.649 25.189 1.00 82.81 359 THR A O 1
ATOM 2904 N N . ASN A 1 360 ? -24.517 14.168 23.506 1.00 86.69 360 ASN A N 1
ATOM 2905 C CA . ASN A 1 360 ? -25.944 14.053 23.225 1.00 86.69 360 ASN A CA 1
ATOM 2906 C C . ASN A 1 360 ? -26.557 12.779 23.843 1.00 86.69 360 ASN A C 1
ATOM 2908 O O . ASN A 1 360 ? -27.712 12.473 23.559 1.00 86.69 360 ASN A O 1
ATOM 2912 N N . ARG A 1 361 ? -25.807 12.058 24.693 1.00 86.50 361 ARG A N 1
ATOM 2913 C CA . ARG A 1 361 ? -26.176 10.778 25.322 1.00 86.50 361 ARG A CA 1
ATOM 2914 C C . ARG A 1 361 ? -26.360 9.596 24.356 1.00 86.50 361 ARG A C 1
ATOM 2916 O O . ARG A 1 361 ? -27.005 8.619 24.718 1.00 86.50 361 ARG A O 1
ATOM 2923 N N . ASN A 1 362 ? -25.767 9.641 23.167 1.00 89.31 362 ASN A N 1
ATOM 2924 C CA . ASN A 1 362 ? -25.714 8.503 22.247 1.00 89.31 362 ASN A CA 1
ATOM 2925 C C . ASN A 1 362 ? -24.453 7.662 22.470 1.00 89.31 362 ASN A C 1
ATOM 2927 O O . ASN A 1 362 ? -23.415 8.165 22.904 1.00 89.31 362 ASN A O 1
ATOM 2931 N N . GLU A 1 363 ? -24.524 6.380 22.128 1.00 90.94 363 GLU A N 1
ATOM 2932 C CA . GLU A 1 363 ? -23.357 5.499 22.141 1.00 90.94 363 GLU A CA 1
ATOM 2933 C C . GLU A 1 363 ? -22.382 5.824 20.996 1.00 90.94 363 GLU A C 1
ATOM 2935 O O . GLU A 1 363 ? -22.781 6.190 19.886 1.00 90.94 363 GLU A O 1
ATOM 2940 N N . LEU A 1 364 ? -21.084 5.648 21.258 1.00 93.12 364 LEU A N 1
ATOM 2941 C CA . LEU A 1 364 ? -20.029 5.717 20.246 1.00 93.12 364 LEU A CA 1
ATOM 2942 C C . LEU A 1 364 ? -19.545 4.310 19.859 1.00 93.12 364 LEU A C 1
ATOM 2944 O O . LEU A 1 364 ? -19.647 3.385 20.670 1.00 93.12 364 LEU A O 1
ATOM 2948 N N . PRO A 1 365 ? -18.951 4.143 18.659 1.00 94.75 365 PRO A N 1
ATOM 2949 C CA . PRO A 1 365 ? -18.290 2.897 18.286 1.00 94.75 365 PRO A CA 1
ATOM 2950 C C . PRO A 1 365 ? -17.239 2.477 19.319 1.00 94.75 365 PRO A C 1
ATOM 2952 O O . PRO A 1 365 ? -16.537 3.314 19.895 1.00 94.75 365 PRO A O 1
ATOM 2955 N N . ARG A 1 366 ? -17.104 1.164 19.530 1.00 93.69 366 ARG A N 1
ATOM 2956 C CA . ARG A 1 366 ? -16.142 0.614 20.491 1.00 93.69 366 ARG A CA 1
ATOM 2957 C C . ARG A 1 366 ? -14.710 0.951 20.070 1.00 93.69 366 ARG A C 1
ATOM 2959 O O . ARG A 1 366 ? -14.362 0.767 18.906 1.00 93.69 366 ARG A O 1
ATOM 2966 N N . LEU A 1 367 ? -13.877 1.381 21.018 1.00 96.56 367 LEU A N 1
ATOM 2967 C CA . LEU A 1 367 ? -12.438 1.587 20.819 1.00 96.56 367 LEU A CA 1
ATOM 2968 C C . LEU A 1 367 ? -11.661 0.649 21.744 1.00 96.56 367 LEU A C 1
ATOM 2970 O O . LEU A 1 367 ? -11.759 0.778 22.964 1.00 96.56 367 LEU A O 1
ATOM 2974 N N . VAL A 1 368 ? -10.904 -0.281 21.166 1.00 95.88 368 VAL A N 1
ATOM 2975 C CA . VAL A 1 368 ? -10.124 -1.291 21.889 1.00 95.88 368 VAL A CA 1
ATOM 2976 C C . VAL A 1 368 ? -8.636 -1.074 21.623 1.00 95.88 368 VAL A C 1
ATOM 2978 O O . VAL A 1 368 ? -8.190 -1.152 20.479 1.00 95.88 368 VAL A O 1
ATOM 2981 N N . TYR A 1 369 ? -7.863 -0.818 22.672 1.00 96.38 369 TYR A N 1
ATOM 2982 C CA . TYR A 1 369 ? -6.404 -0.830 22.642 1.00 96.38 369 TYR A CA 1
ATOM 2983 C C . TYR A 1 369 ? -5.889 -2.223 22.970 1.00 96.38 369 TYR A C 1
ATOM 2985 O O . TYR A 1 369 ? -6.362 -2.857 23.915 1.00 96.38 369 TYR A O 1
ATOM 2993 N N . ILE A 1 370 ? -4.921 -2.690 22.188 1.00 95.94 370 ILE A N 1
ATOM 2994 C CA . ILE A 1 370 ? -4.293 -3.994 22.362 1.00 95.94 370 ILE A CA 1
ATOM 2995 C C . ILE A 1 370 ? -2.782 -3.840 22.248 1.00 95.94 370 ILE A C 1
ATOM 2997 O O . ILE A 1 370 ? -2.271 -3.250 21.298 1.00 95.94 370 ILE A O 1
ATOM 3001 N N . SER A 1 371 ? -2.064 -4.464 23.171 1.00 95.31 371 SER A N 1
ATOM 3002 C CA . SER A 1 371 ? -0.650 -4.772 23.012 1.00 95.31 371 SER A CA 1
ATOM 3003 C C . SER A 1 371 ? -0.459 -6.269 23.221 1.00 95.31 371 SER A C 1
ATOM 3005 O O . SER A 1 371 ? -0.970 -6.841 24.183 1.00 95.31 371 SER A O 1
ATOM 3007 N N . ARG A 1 372 ? 0.208 -6.936 22.280 1.00 94.31 372 ARG A N 1
ATOM 3008 C CA . ARG A 1 372 ? 0.405 -8.395 22.322 1.00 94.31 372 ARG A CA 1
ATOM 3009 C C . ARG A 1 372 ? 1.465 -8.760 23.347 1.00 94.31 372 ARG A C 1
ATOM 3011 O O . ARG A 1 372 ? 2.375 -7.978 23.572 1.00 94.31 372 ARG A O 1
ATOM 3018 N N . GLU A 1 373 ? 1.413 -9.971 23.887 1.00 94.56 373 GLU A N 1
ATOM 3019 C CA . GLU A 1 373 ? 2.506 -10.454 24.732 1.00 94.56 373 GLU A CA 1
ATOM 3020 C C . GLU A 1 373 ? 3.791 -10.626 23.906 1.00 94.56 373 GLU A C 1
ATOM 3022 O O . GLU A 1 373 ? 3.776 -11.217 22.817 1.00 94.56 373 GLU A O 1
ATOM 3027 N N . LYS A 1 374 ? 4.916 -10.145 24.440 1.00 93.50 374 LYS A N 1
ATOM 3028 C CA . LYS A 1 374 ? 6.244 -10.314 23.841 1.00 93.50 374 LYS A CA 1
ATOM 3029 C C . LYS A 1 374 ? 7.209 -10.896 24.847 1.00 93.50 374 LYS A C 1
ATOM 3031 O O . LYS A 1 374 ? 7.132 -10.578 26.025 1.00 93.50 374 LYS A O 1
ATOM 3036 N N . ARG A 1 375 ? 8.099 -11.763 24.363 1.00 92.50 375 ARG A N 1
ATOM 3037 C CA . ARG A 1 375 ? 9.090 -12.496 25.156 1.00 92.50 375 ARG A CA 1
ATOM 3038 C C . ARG A 1 375 ? 10.363 -12.658 24.324 1.00 92.50 375 ARG A C 1
ATOM 3040 O O . ARG A 1 375 ? 10.242 -13.035 23.157 1.00 92.50 375 ARG A O 1
ATOM 3047 N N . PRO A 1 376 ? 11.573 -12.542 24.900 1.00 88.19 376 PRO A N 1
ATOM 3048 C CA . PRO A 1 376 ? 12.826 -12.529 24.133 1.00 88.19 376 PRO A CA 1
ATOM 3049 C C . PRO A 1 376 ? 13.085 -13.764 23.254 1.00 88.19 376 PRO A C 1
ATOM 3051 O O . PRO A 1 376 ? 13.817 -13.688 22.271 1.00 88.19 376 PRO A O 1
ATOM 3054 N N . ARG A 1 377 ? 12.505 -14.921 23.601 1.00 86.88 377 ARG A N 1
ATOM 3055 C CA . ARG A 1 377 ? 12.696 -16.193 22.878 1.00 86.88 377 ARG A CA 1
ATOM 3056 C C . ARG A 1 377 ? 11.686 -16.434 21.750 1.00 86.88 377 ARG A C 1
ATOM 3058 O O . ARG A 1 377 ? 11.786 -17.451 21.070 1.00 86.88 377 ARG A O 1
ATOM 3065 N N . PHE A 1 378 ? 10.715 -15.543 21.555 1.00 86.38 378 PHE A N 1
ATOM 3066 C CA . PHE A 1 378 ? 9.647 -15.712 20.570 1.00 86.38 378 PHE A CA 1
ATOM 3067 C C . PHE A 1 378 ? 9.808 -14.728 19.410 1.00 86.38 378 PHE A C 1
ATOM 3069 O O . PHE A 1 378 ? 10.081 -13.549 19.602 1.00 86.38 378 PHE A O 1
ATOM 3076 N N . ASN A 1 379 ? 9.612 -15.204 18.179 1.00 86.75 379 ASN A N 1
ATOM 3077 C CA . ASN A 1 379 ? 9.528 -14.318 17.022 1.00 86.75 379 ASN A CA 1
ATOM 3078 C C . ASN A 1 379 ? 8.108 -13.745 16.924 1.00 86.75 379 ASN A C 1
ATOM 3080 O O . ASN A 1 379 ? 7.134 -14.489 16.922 1.00 86.75 379 ASN A O 1
ATOM 3084 N N . HIS A 1 380 ? 7.991 -12.423 16.824 1.00 86.75 380 HIS A N 1
ATOM 3085 C CA . HIS A 1 380 ? 6.698 -11.729 16.861 1.00 86.75 380 HIS A CA 1
ATOM 3086 C C . HIS A 1 380 ? 6.164 -11.325 15.482 1.00 86.75 380 HIS A C 1
ATOM 3088 O O . HIS A 1 380 ? 5.082 -10.740 15.393 1.00 86.75 380 HIS A O 1
ATOM 3094 N N . HIS A 1 381 ? 6.924 -11.603 14.415 1.00 88.44 381 HIS A N 1
ATOM 3095 C CA . HIS A 1 381 ? 6.512 -11.425 13.017 1.00 88.44 381 HIS A CA 1
ATOM 3096 C C . HIS A 1 381 ? 6.038 -10.005 12.642 1.00 88.44 381 HIS A C 1
ATOM 3098 O O . HIS A 1 381 ? 5.293 -9.834 11.678 1.00 88.44 381 HIS A O 1
ATOM 3104 N N . LYS A 1 382 ? 6.500 -8.973 13.370 1.00 88.19 382 LYS A N 1
ATOM 3105 C CA . LYS A 1 382 ? 6.201 -7.548 13.116 1.00 88.19 382 LYS A CA 1
ATOM 3106 C C . LYS A 1 382 ? 4.684 -7.325 12.912 1.00 88.19 382 LYS A C 1
ATOM 3108 O O . LYS A 1 382 ? 3.880 -7.863 13.676 1.00 88.19 382 LYS A O 1
ATOM 3113 N N . LYS A 1 383 ? 4.306 -6.591 11.853 1.00 90.94 383 LYS A N 1
ATOM 3114 C CA . LYS A 1 383 ? 2.922 -6.268 11.481 1.00 90.94 383 LYS A CA 1
ATOM 3115 C C . LYS A 1 383 ? 2.074 -7.508 11.195 1.00 90.94 383 LYS A C 1
ATOM 3117 O O . LYS A 1 383 ? 0.943 -7.560 11.660 1.00 90.94 383 LYS A O 1
ATOM 3122 N N . ALA A 1 384 ? 2.605 -8.526 10.514 1.00 92.75 384 ALA A N 1
ATOM 3123 C CA . ALA A 1 384 ? 1.851 -9.749 10.217 1.00 92.75 384 ALA A CA 1
ATOM 3124 C C . ALA A 1 384 ? 1.351 -10.438 11.500 1.00 92.75 384 ALA A C 1
ATOM 3126 O O . ALA A 1 384 ? 0.179 -10.798 11.603 1.00 92.75 384 ALA A O 1
ATOM 3127 N N . GLY A 1 385 ? 2.220 -10.552 12.510 1.00 94.00 385 GLY A N 1
ATOM 3128 C CA . GLY A 1 385 ? 1.829 -11.089 13.812 1.00 94.00 385 GLY A CA 1
ATOM 3129 C C . GLY A 1 385 ? 0.840 -10.183 14.556 1.00 94.00 385 GLY A C 1
ATOM 3130 O O . GLY A 1 385 ? -0.049 -10.684 15.244 1.00 94.00 385 GLY A O 1
ATOM 3131 N N . ALA A 1 386 ? 0.971 -8.855 14.421 1.00 94.88 386 ALA A N 1
ATOM 3132 C CA . ALA A 1 386 ? 0.041 -7.895 15.021 1.00 94.88 386 ALA A CA 1
ATOM 3133 C C . ALA A 1 386 ? -1.367 -8.071 14.449 1.00 94.88 386 ALA A C 1
ATOM 3135 O O . ALA A 1 386 ? -2.331 -8.247 15.193 1.00 94.88 386 ALA A O 1
ATOM 3136 N N . MET A 1 387 ? -1.461 -8.140 13.122 1.00 95.75 387 MET A N 1
ATOM 3137 C CA . MET A 1 387 ? -2.705 -8.387 12.403 1.00 95.75 387 MET A CA 1
ATOM 3138 C C . MET A 1 387 ? -3.320 -9.737 12.773 1.00 95.75 387 MET A C 1
ATOM 3140 O O . MET A 1 387 ? -4.517 -9.806 13.038 1.00 95.75 387 MET A O 1
ATOM 3144 N N . ASN A 1 388 ? -2.524 -10.806 12.861 1.00 96.38 388 ASN A N 1
ATOM 3145 C CA . ASN A 1 388 ? -3.034 -12.126 13.237 1.00 96.38 388 ASN A CA 1
ATOM 3146 C C . ASN A 1 388 ? -3.574 -12.165 14.671 1.00 96.38 388 ASN A C 1
ATOM 3148 O O . ASN A 1 388 ? -4.641 -12.738 14.898 1.00 96.38 388 ASN A O 1
ATOM 3152 N N . ALA A 1 389 ? -2.907 -11.514 15.627 1.00 96.56 389 ALA A N 1
ATOM 3153 C CA . ALA A 1 389 ? -3.440 -11.398 16.981 1.00 96.56 389 ALA A CA 1
ATOM 3154 C C . ALA A 1 389 ? -4.735 -10.574 17.018 1.00 96.56 389 ALA A C 1
ATOM 3156 O O . ALA A 1 389 ? -5.686 -10.990 17.677 1.00 96.56 389 ALA A O 1
ATOM 3157 N N . LEU A 1 390 ? -4.809 -9.467 16.262 1.00 97.44 390 LEU A N 1
ATOM 3158 C CA . LEU A 1 390 ? -6.029 -8.665 16.113 1.00 97.44 390 LEU A CA 1
ATOM 3159 C C . LEU A 1 390 ? -7.195 -9.488 15.541 1.00 97.44 390 LEU A C 1
ATOM 3161 O O . LEU A 1 390 ? -8.317 -9.404 16.040 1.00 97.44 390 LEU A O 1
ATOM 3165 N N . VAL A 1 391 ? -6.944 -10.338 14.539 1.00 96.62 391 VAL A N 1
ATOM 3166 C CA . VAL A 1 391 ? -7.974 -11.237 13.992 1.00 96.62 391 VAL A CA 1
ATOM 3167 C C . VAL A 1 391 ? -8.506 -12.179 15.071 1.00 96.62 391 VAL A C 1
ATOM 3169 O O . VAL A 1 391 ? -9.721 -12.373 15.148 1.00 96.62 391 VAL A O 1
ATOM 3172 N N . ARG A 1 392 ? -7.628 -12.773 15.888 1.00 95.62 392 ARG A N 1
ATOM 3173 C CA . ARG A 1 392 ? -8.030 -13.714 16.945 1.00 95.62 392 ARG A CA 1
ATOM 3174 C C . ARG A 1 392 ? -8.813 -13.024 18.053 1.00 95.62 392 ARG A C 1
ATOM 3176 O O . ARG A 1 392 ? -9.917 -13.445 18.377 1.00 95.62 392 ARG A O 1
ATOM 3183 N N . VAL A 1 393 ? -8.278 -11.936 18.593 1.00 95.25 393 VAL A N 1
ATOM 3184 C CA . VAL A 1 393 ? -8.889 -11.228 19.722 1.00 95.25 393 VAL A CA 1
ATOM 3185 C C . VAL A 1 393 ? -10.209 -10.564 19.342 1.00 95.25 393 VAL A C 1
ATOM 3187 O O . VAL A 1 393 ? -11.164 -10.635 20.113 1.00 95.25 393 VAL A O 1
ATOM 3190 N N . SER A 1 394 ? -10.339 -9.993 18.138 1.00 95.19 394 SER A N 1
ATOM 3191 C CA . SER A 1 394 ? -11.621 -9.408 17.735 1.00 95.19 394 SER A CA 1
ATOM 3192 C C . SER A 1 394 ? -12.677 -10.481 17.445 1.00 95.19 394 SER A C 1
ATOM 3194 O O . SER A 1 394 ? -13.855 -10.236 17.678 1.00 95.19 394 SER A O 1
ATOM 3196 N N . ALA A 1 395 ? -12.287 -11.709 17.075 1.00 92.38 395 ALA A N 1
ATOM 3197 C CA . ALA A 1 395 ? -13.224 -12.834 16.996 1.00 92.38 395 ALA A CA 1
ATOM 3198 C C . ALA A 1 395 ? -13.807 -13.227 18.363 1.00 92.38 395 ALA A C 1
ATOM 3200 O O . ALA A 1 395 ? -14.928 -13.721 18.428 1.00 92.38 395 ALA A O 1
ATOM 3201 N N . VAL A 1 396 ? -13.069 -13.003 19.451 1.00 90.94 396 VAL A N 1
ATOM 3202 C CA . VAL A 1 396 ? -13.564 -13.236 20.816 1.00 90.94 396 VAL A CA 1
ATOM 3203 C C . VAL A 1 396 ? -14.448 -12.072 21.282 1.00 90.94 396 VAL A C 1
ATOM 3205 O O . VAL A 1 396 ? -15.465 -12.294 21.929 1.00 90.94 396 VAL A O 1
ATOM 3208 N N . LEU A 1 397 ? -14.092 -10.828 20.942 1.00 89.25 397 LEU A N 1
ATOM 3209 C CA . LEU A 1 397 ? -14.740 -9.632 21.498 1.00 89.25 397 LEU A CA 1
ATOM 3210 C C . LEU A 1 397 ? -15.986 -9.140 20.736 1.00 89.25 397 LEU A C 1
ATOM 3212 O O . LEU A 1 397 ? -16.908 -8.615 21.366 1.00 89.25 397 LEU A O 1
ATOM 3216 N N . THR A 1 398 ? -15.998 -9.226 19.403 1.00 89.75 398 THR A N 1
ATOM 3217 C CA . THR A 1 398 ? -17.073 -8.676 18.539 1.00 89.75 398 THR A CA 1
ATOM 3218 C C . THR A 1 398 ? -17.483 -9.613 17.407 1.00 89.75 398 THR A C 1
ATOM 3220 O O . THR A 1 398 ? -18.641 -9.599 16.997 1.00 89.75 398 THR A O 1
ATOM 3223 N N . ASN A 1 399 ? -16.553 -10.430 16.907 1.00 91.69 399 ASN A N 1
ATOM 3224 C CA . ASN A 1 399 ? -16.735 -11.381 15.813 1.00 91.69 399 ASN A CA 1
ATOM 3225 C C . ASN A 1 399 ? -17.376 -10.769 14.553 1.00 91.69 399 ASN A C 1
ATOM 3227 O O . ASN A 1 399 ? -18.344 -11.302 14.002 1.00 91.69 399 ASN A O 1
ATOM 3231 N N . ALA A 1 400 ? -16.852 -9.630 14.082 1.00 94.06 400 ALA A N 1
ATOM 3232 C CA . ALA A 1 400 ? -17.361 -9.008 12.863 1.00 94.06 400 ALA A CA 1
ATOM 3233 C C . ALA A 1 400 ? -16.981 -9.828 11.611 1.00 94.06 400 ALA A C 1
ATOM 3235 O O . ALA A 1 400 ? -15.806 -10.159 11.434 1.00 94.06 400 ALA A O 1
ATOM 3236 N N . PRO A 1 401 ? -17.907 -10.116 10.677 1.00 94.19 401 PRO A N 1
ATOM 3237 C CA . PRO A 1 401 ? -17.612 -10.910 9.476 1.00 94.19 401 PRO A CA 1
ATOM 3238 C C . PRO A 1 401 ? -16.656 -10.212 8.496 1.00 94.19 401 PRO A C 1
ATOM 3240 O O . PRO A 1 401 ? -16.054 -10.875 7.640 1.00 94.19 401 PRO A O 1
ATOM 3243 N N . TYR A 1 402 ? -16.509 -8.890 8.613 1.00 97.06 402 TYR A N 1
ATOM 3244 C CA . TYR A 1 402 ? -15.635 -8.076 7.781 1.00 97.06 402 TYR A CA 1
ATOM 3245 C C . TYR A 1 402 ? -14.604 -7.323 8.620 1.00 97.06 402 TYR A C 1
ATOM 3247 O O . TYR A 1 402 ? -14.903 -6.865 9.721 1.00 97.06 402 TYR A O 1
ATOM 3255 N N . ILE A 1 403 ? -13.392 -7.195 8.082 1.00 98.12 403 ILE A N 1
ATOM 3256 C CA . ILE A 1 403 ? -12.255 -6.548 8.742 1.00 98.12 403 ILE A CA 1
ATOM 3257 C C . ILE A 1 403 ? -11.659 -5.515 7.791 1.00 98.12 403 ILE A C 1
ATOM 3259 O O . ILE A 1 403 ? -11.187 -5.877 6.717 1.00 98.12 403 ILE A O 1
ATOM 3263 N N . LEU A 1 404 ? -11.649 -4.242 8.167 1.00 98.38 404 LEU A N 1
ATOM 3264 C CA . LEU A 1 404 ? -10.924 -3.195 7.453 1.00 98.38 404 LEU A CA 1
ATOM 3265 C C . LEU A 1 404 ? -9.532 -3.039 8.065 1.00 98.38 404 LEU A C 1
ATOM 3267 O O . LEU A 1 404 ? -9.414 -2.756 9.250 1.00 98.38 404 LEU A O 1
ATOM 3271 N N . ASN A 1 405 ? -8.484 -3.171 7.257 1.00 97.31 405 ASN A N 1
ATOM 3272 C CA . ASN A 1 405 ? -7.123 -2.864 7.692 1.00 97.31 405 ASN A CA 1
ATOM 3273 C C . ASN A 1 405 ? -6.695 -1.445 7.280 1.00 97.31 405 ASN A C 1
ATOM 3275 O O . ASN A 1 405 ? -6.836 -1.081 6.105 1.00 97.31 405 ASN A O 1
ATOM 3279 N N . LEU A 1 406 ? -6.114 -0.692 8.219 1.00 95.44 406 LEU A N 1
ATOM 3280 C CA . LEU A 1 406 ? -5.533 0.632 8.015 1.00 95.44 406 LEU A CA 1
ATOM 3281 C C . LEU A 1 406 ? -4.178 0.795 8.712 1.00 95.44 406 LEU A C 1
ATOM 3283 O O . LEU A 1 406 ? -3.970 0.375 9.847 1.00 95.44 406 LEU A O 1
ATOM 3287 N N . ASP A 1 407 ? -3.264 1.476 8.027 1.00 92.81 407 ASP A N 1
ATOM 3288 C CA . ASP A 1 407 ? -2.048 2.003 8.647 1.00 92.81 407 ASP A CA 1
ATOM 3289 C C . ASP A 1 407 ? -2.362 3.243 9.495 1.00 92.81 407 ASP A C 1
ATOM 3291 O O . ASP A 1 407 ? -3.297 3.989 9.202 1.00 92.81 407 ASP A O 1
ATOM 3295 N N . CYS A 1 408 ? -1.552 3.506 10.525 1.00 90.56 408 CYS A N 1
ATOM 3296 C CA . CYS A 1 408 ? -1.760 4.633 11.442 1.00 90.56 408 CYS A CA 1
ATOM 3297 C C . CYS A 1 408 ? -1.731 6.014 10.760 1.00 90.56 408 CYS A C 1
ATOM 3299 O O . CYS A 1 408 ? -2.267 6.975 11.306 1.00 90.56 408 CYS A O 1
ATOM 3301 N N . ASP A 1 409 ? -1.131 6.118 9.572 1.00 87.69 409 ASP A N 1
ATOM 3302 C CA . ASP A 1 409 ? -1.027 7.333 8.763 1.00 87.69 409 ASP A CA 1
ATOM 3303 C C . ASP A 1 409 ? -2.082 7.442 7.657 1.00 87.69 409 ASP A C 1
ATOM 3305 O O . ASP A 1 409 ? -2.031 8.402 6.890 1.00 87.69 409 ASP A O 1
ATOM 3309 N N . HIS A 1 410 ? -3.021 6.494 7.563 1.00 92.25 410 HIS A N 1
ATOM 3310 C CA . HIS A 1 410 ? -4.108 6.509 6.588 1.00 92.25 410 HIS A CA 1
ATOM 3311 C C . HIS A 1 410 ? -5.459 6.683 7.278 1.00 92.25 410 HIS A C 1
ATOM 3313 O O . HIS A 1 410 ? -5.946 5.790 7.968 1.00 92.25 410 HIS A O 1
ATOM 3319 N N . TYR A 1 411 ? -6.105 7.816 7.021 1.00 94.88 411 TYR A N 1
ATOM 3320 C CA . TYR A 1 411 ? -7.397 8.166 7.597 1.00 94.88 411 TYR A CA 1
ATOM 3321 C C . TYR A 1 411 ? -8.538 7.994 6.585 1.00 94.88 411 TYR A C 1
ATOM 3323 O O . TYR A 1 411 ? -8.338 7.976 5.364 1.00 94.88 411 TYR A O 1
ATOM 3331 N N . ILE A 1 412 ? -9.767 7.901 7.098 1.00 96.12 412 ILE A N 1
ATOM 3332 C CA . ILE A 1 412 ? -10.983 7.834 6.282 1.00 96.12 412 ILE A CA 1
ATOM 3333 C C . ILE A 1 412 ? -11.346 9.242 5.804 1.00 96.12 412 ILE A C 1
ATOM 3335 O O . ILE A 1 412 ? -11.777 10.100 6.579 1.00 96.12 412 ILE A O 1
ATOM 3339 N N . ASN A 1 413 ? -11.178 9.484 4.506 1.00 94.75 413 ASN A N 1
ATOM 3340 C CA . ASN A 1 413 ? -11.505 10.760 3.875 1.00 94.75 413 ASN A CA 1
ATOM 3341 C C . ASN A 1 413 ? -12.974 10.820 3.422 1.00 94.75 413 ASN A C 1
ATOM 3343 O O . ASN A 1 413 ? -13.604 11.866 3.567 1.00 94.75 413 ASN A O 1
ATOM 3347 N N . ASN A 1 414 ? -13.521 9.715 2.905 1.00 94.00 414 ASN A N 1
ATOM 3348 C CA . ASN A 1 414 ? -14.941 9.578 2.565 1.00 94.00 414 ASN A CA 1
ATOM 3349 C C . ASN A 1 414 ? -15.647 8.741 3.638 1.00 94.00 414 ASN A C 1
ATOM 3351 O O . ASN A 1 414 ? -15.365 7.551 3.801 1.00 94.00 414 ASN A O 1
ATOM 3355 N N . SER A 1 415 ? -16.605 9.336 4.343 1.00 95.19 415 SER A N 1
ATOM 3356 C CA . SER A 1 415 ? -17.305 8.656 5.441 1.00 95.19 415 SER A CA 1
ATOM 3357 C C . SER A 1 415 ? -18.207 7.500 5.015 1.00 95.19 415 SER A C 1
ATOM 3359 O O . SER A 1 415 ? -18.551 6.664 5.848 1.00 95.19 415 SER A O 1
ATOM 3361 N N . LYS A 1 416 ? -18.529 7.410 3.721 1.00 95.75 416 LYS A N 1
ATOM 3362 C CA . LYS A 1 416 ? -19.370 6.363 3.128 1.00 95.75 416 LYS A CA 1
ATOM 3363 C C . LYS A 1 416 ? -18.582 5.135 2.666 1.00 95.75 416 LYS A C 1
ATOM 3365 O O . LYS A 1 416 ? -19.183 4.176 2.191 1.00 95.75 416 LYS A O 1
ATOM 3370 N N . THR A 1 417 ? -17.260 5.120 2.840 1.00 95.81 417 THR A N 1
ATOM 3371 C CA . THR A 1 417 ? -16.370 4.041 2.368 1.00 95.81 417 THR A CA 1
ATOM 3372 C C . THR A 1 417 ? -16.803 2.644 2.837 1.00 95.81 417 THR A C 1
ATOM 3374 O O . THR A 1 417 ? -16.767 1.688 2.063 1.00 95.81 417 THR A O 1
ATOM 3377 N N . LEU A 1 418 ? -17.264 2.500 4.087 1.00 97.25 418 LEU A N 1
ATOM 3378 C CA . LEU A 1 418 ? -17.752 1.207 4.590 1.00 97.25 418 LEU A CA 1
ATOM 3379 C C . LEU A 1 418 ? -19.006 0.745 3.842 1.00 97.25 418 LEU A C 1
ATOM 3381 O O . LEU A 1 418 ? -19.104 -0.419 3.456 1.00 97.25 418 LEU A O 1
ATOM 3385 N N . ARG A 1 419 ? -19.936 1.667 3.572 1.00 97.00 419 ARG A N 1
ATOM 3386 C CA . ARG A 1 419 ? -21.151 1.397 2.793 1.00 97.00 419 ARG A CA 1
ATOM 3387 C C . ARG A 1 419 ? -20.800 0.997 1.357 1.00 97.00 419 ARG A C 1
ATOM 3389 O O . ARG A 1 419 ? -21.359 0.033 0.841 1.00 97.00 419 ARG A O 1
ATOM 3396 N N . GLU A 1 420 ? -19.822 1.660 0.740 1.00 96.88 420 GLU A N 1
ATOM 3397 C CA . GLU A 1 420 ? -19.320 1.293 -0.593 1.00 96.88 420 GLU A CA 1
ATOM 3398 C C . GLU A 1 420 ? -18.740 -0.125 -0.624 1.00 96.88 420 GLU A C 1
ATOM 3400 O O . GLU A 1 420 ? -19.045 -0.899 -1.532 1.00 96.88 420 GLU A O 1
ATOM 3405 N N . ALA A 1 421 ? -17.956 -0.509 0.387 1.00 97.38 421 ALA A N 1
ATOM 3406 C CA . ALA A 1 421 ? -17.447 -1.873 0.496 1.00 97.38 421 ALA A CA 1
ATOM 3407 C C . ALA A 1 421 ? -18.587 -2.896 0.657 1.00 97.38 421 ALA A C 1
ATOM 3409 O O . ALA A 1 421 ? -18.572 -3.956 0.020 1.00 97.38 421 ALA A O 1
ATOM 3410 N N . MET A 1 422 ? -19.609 -2.572 1.458 1.00 96.81 422 MET A N 1
ATOM 3411 C CA . MET A 1 422 ? -20.768 -3.444 1.665 1.00 96.81 422 MET A CA 1
ATOM 3412 C C . MET A 1 422 ? -21.600 -3.646 0.395 1.00 96.81 422 MET A C 1
ATOM 3414 O O . MET A 1 422 ? -22.100 -4.752 0.193 1.00 96.81 422 MET A O 1
ATOM 3418 N N . CYS A 1 423 ? -21.672 -2.668 -0.517 1.00 96.25 423 CYS A N 1
ATOM 3419 C CA . CYS A 1 423 ? -22.308 -2.859 -1.828 1.00 96.25 423 CYS A CA 1
ATOM 3420 C C . CYS A 1 423 ? -21.723 -4.045 -2.612 1.00 96.25 423 CYS A C 1
ATOM 3422 O O . CYS A 1 423 ? -22.449 -4.684 -3.370 1.00 96.25 423 CYS A O 1
ATOM 3424 N N . PHE A 1 424 ? -20.435 -4.359 -2.436 1.00 96.25 424 PHE A N 1
ATOM 3425 C CA . PHE A 1 424 ? -19.809 -5.522 -3.068 1.00 96.25 424 PHE A CA 1
ATOM 3426 C C . PHE A 1 424 ? -19.887 -6.773 -2.196 1.00 96.25 424 PHE A C 1
ATOM 3428 O O . PHE A 1 424 ? -20.200 -7.851 -2.697 1.00 96.25 424 PHE A O 1
ATOM 3435 N N . MET A 1 425 ? -19.598 -6.648 -0.900 1.00 94.75 425 MET A N 1
ATOM 3436 C CA . MET A 1 425 ? -19.466 -7.795 0.008 1.00 94.75 425 MET A CA 1
ATOM 3437 C C . MET A 1 425 ? -20.811 -8.427 0.381 1.00 94.75 425 MET A C 1
ATOM 3439 O O . MET A 1 425 ? -20.878 -9.643 0.582 1.00 94.75 425 MET A O 1
ATOM 3443 N N . MET A 1 426 ? -21.871 -7.616 0.452 1.00 92.94 426 MET A N 1
ATOM 3444 C CA . MET A 1 426 ? -23.235 -8.036 0.788 1.00 92.94 426 MET A CA 1
ATOM 3445 C C . MET A 1 426 ? -24.114 -8.281 -0.445 1.00 92.94 426 MET A C 1
ATOM 3447 O O . MET A 1 426 ? -25.284 -8.620 -0.295 1.00 92.94 426 MET A O 1
ATOM 3451 N N . ASP A 1 427 ? -23.580 -8.156 -1.665 1.00 90.38 427 ASP A N 1
ATOM 3452 C CA . ASP A 1 427 ? -24.330 -8.513 -2.871 1.00 90.38 427 ASP A CA 1
ATOM 3453 C C . ASP A 1 427 ? -24.668 -10.025 -2.860 1.00 90.38 427 ASP A C 1
ATOM 3455 O O . ASP A 1 427 ? -23.749 -10.852 -2.817 1.00 90.38 427 ASP A O 1
ATOM 3459 N N . PRO A 1 428 ? -25.955 -10.426 -2.918 1.00 85.75 428 PRO A N 1
ATOM 3460 C CA . PRO A 1 428 ? -26.344 -11.834 -2.813 1.00 85.75 428 PRO A CA 1
ATOM 3461 C C . PRO A 1 428 ? -25.785 -12.733 -3.925 1.00 85.75 428 PRO A C 1
ATOM 3463 O O . PRO A 1 428 ? -25.576 -13.929 -3.704 1.00 85.75 428 PRO A O 1
ATOM 3466 N N . LEU A 1 429 ? -25.545 -12.173 -5.117 1.00 84.12 429 LEU A N 1
ATOM 3467 C CA . LEU A 1 429 ? -25.113 -12.906 -6.307 1.00 84.12 429 LEU A CA 1
ATOM 3468 C C . LEU A 1 429 ? -23.589 -12.952 -6.415 1.00 84.12 429 LEU A C 1
ATOM 3470 O O . LEU A 1 429 ? -23.001 -13.998 -6.708 1.00 84.12 429 LEU A O 1
ATOM 3474 N N . LEU A 1 430 ? -22.937 -11.807 -6.211 1.00 84.12 430 LEU A N 1
ATOM 3475 C CA . LEU A 1 430 ? -21.503 -11.652 -6.457 1.00 84.12 430 LEU A CA 1
ATOM 3476 C C . LEU A 1 430 ? -20.668 -11.642 -5.172 1.00 84.12 430 LEU A C 1
ATOM 3478 O O . LEU A 1 430 ? -19.525 -12.104 -5.204 1.00 84.12 430 LEU A O 1
ATOM 3482 N N . GLY A 1 431 ? -21.231 -11.191 -4.050 1.00 88.00 431 GLY A N 1
ATOM 3483 C CA . GLY A 1 431 ? -20.502 -10.910 -2.811 1.00 88.00 431 GLY A CA 1
ATOM 3484 C C . GLY A 1 431 ? -19.937 -12.140 -2.105 1.00 88.00 431 GLY A C 1
ATOM 3485 O O . GLY A 1 431 ? -18.855 -12.067 -1.520 1.00 88.00 431 GLY A O 1
ATOM 3486 N N . LYS A 1 432 ? -20.584 -13.309 -2.236 1.00 88.88 432 LYS A N 1
ATOM 3487 C CA . LYS A 1 432 ? -20.146 -14.565 -1.586 1.00 88.88 432 LYS A CA 1
ATOM 3488 C C . LYS A 1 432 ? -18.734 -15.015 -1.982 1.00 88.88 432 LYS A C 1
ATOM 3490 O O . LYS A 1 432 ? -18.081 -15.712 -1.216 1.00 88.88 432 LYS A O 1
ATOM 3495 N N . ARG A 1 433 ? -18.257 -14.630 -3.171 1.00 90.75 433 ARG A N 1
ATOM 3496 C CA . ARG A 1 433 ? -16.918 -14.985 -3.684 1.00 90.75 433 ARG A CA 1
ATOM 3497 C C . ARG A 1 433 ? -15.877 -13.886 -3.485 1.00 90.75 433 ARG A C 1
ATOM 3499 O O . ARG A 1 433 ? -14.719 -14.085 -3.853 1.00 90.75 433 ARG A O 1
ATOM 3506 N N . VAL A 1 434 ? -16.280 -12.736 -2.946 1.00 95.62 434 VAL A N 1
ATOM 3507 C CA . VAL A 1 434 ? -15.367 -11.624 -2.697 1.00 95.62 434 VAL A CA 1
ATOM 3508 C C . VAL A 1 434 ? -14.629 -11.875 -1.385 1.00 95.62 434 VAL A C 1
ATOM 3510 O O . VAL A 1 434 ? -15.262 -12.008 -0.333 1.00 95.62 434 VAL A O 1
ATOM 3513 N N . CYS A 1 435 ? -13.299 -11.969 -1.454 1.00 95.88 435 CYS A N 1
ATOM 3514 C CA . CYS A 1 435 ? -12.450 -12.063 -0.268 1.00 95.88 435 CYS A CA 1
ATOM 3515 C C . CYS A 1 435 ? -12.084 -10.699 0.294 1.00 95.88 435 CYS A C 1
ATOM 3517 O O . CYS A 1 435 ? -12.014 -10.569 1.511 1.00 95.88 435 CYS A O 1
ATOM 3519 N N . TYR A 1 436 ? -11.842 -9.704 -0.557 1.00 98.00 436 TYR A N 1
ATOM 3520 C CA . TYR A 1 436 ? -11.584 -8.347 -0.106 1.00 98.00 436 TYR A CA 1
ATOM 3521 C C . TYR A 1 436 ? -11.902 -7.285 -1.158 1.00 98.00 436 TYR A C 1
ATOM 3523 O O . TYR A 1 436 ? -11.892 -7.553 -2.365 1.00 98.00 436 TYR A O 1
ATOM 3531 N N . VAL A 1 437 ? -12.168 -6.070 -0.679 1.00 98.25 437 VAL A N 1
ATOM 3532 C CA . VAL A 1 437 ? -12.330 -4.854 -1.486 1.00 98.25 437 VAL A CA 1
ATOM 3533 C C . VAL A 1 437 ? -11.149 -3.929 -1.204 1.00 98.25 437 VAL A C 1
ATOM 3535 O O . VAL A 1 437 ? -11.006 -3.446 -0.081 1.00 98.25 437 VAL A O 1
ATOM 3538 N N . GLN A 1 438 ? -10.311 -3.695 -2.214 1.00 98.19 438 GLN A N 1
ATOM 3539 C CA . GLN A 1 438 ? -9.155 -2.803 -2.148 1.00 98.19 438 GLN A CA 1
ATOM 3540 C C . GLN A 1 438 ? -9.531 -1.418 -2.681 1.00 98.19 438 GLN A C 1
ATOM 3542 O O . GLN A 1 438 ? -10.116 -1.296 -3.760 1.00 98.19 438 GLN A O 1
ATOM 3547 N N . PHE A 1 439 ? -9.131 -0.381 -1.951 1.00 97.12 439 PHE A N 1
ATOM 3548 C CA . PHE A 1 439 ? -9.269 1.012 -2.367 1.00 97.12 439 PHE A CA 1
ATOM 3549 C C . PHE A 1 439 ? -7.910 1.601 -2.793 1.00 97.12 439 PHE A C 1
ATOM 3551 O O . PHE A 1 439 ? -6.867 1.144 -2.310 1.00 97.12 439 PHE A O 1
ATOM 3558 N N . PRO A 1 440 ? -7.880 2.601 -3.696 1.00 94.75 440 PRO A N 1
ATOM 3559 C CA . PRO A 1 440 ? -6.659 3.329 -4.038 1.00 94.75 440 PRO A CA 1
ATOM 3560 C C . PRO A 1 440 ? -6.086 4.046 -2.815 1.00 94.75 440 PRO A C 1
ATOM 3562 O O . PRO A 1 440 ? -6.812 4.751 -2.111 1.00 94.75 440 PRO A O 1
ATOM 3565 N N . GLN A 1 441 ? -4.773 3.940 -2.614 1.00 90.44 441 GLN A N 1
ATOM 3566 C CA . GLN A 1 441 ? -4.067 4.781 -1.650 1.00 90.44 441 GLN A CA 1
ATOM 3567 C C . GLN A 1 441 ? -3.799 6.135 -2.301 1.00 90.44 441 GLN A C 1
ATOM 3569 O O . GLN A 1 441 ? -3.185 6.215 -3.365 1.00 90.44 441 GLN A O 1
ATOM 3574 N N . ARG A 1 442 ? -4.287 7.208 -1.681 1.00 91.50 442 ARG A N 1
ATOM 3575 C CA . ARG A 1 442 ? -4.000 8.582 -2.099 1.00 91.50 442 ARG A CA 1
ATOM 3576 C C . ARG A 1 442 ? -3.249 9.287 -0.982 1.00 91.50 442 ARG A C 1
ATOM 3578 O O . ARG A 1 442 ? -3.473 8.989 0.187 1.00 91.50 442 ARG A O 1
ATOM 3585 N N . PHE A 1 443 ? -2.386 10.231 -1.340 1.00 88.69 443 PHE A N 1
ATOM 3586 C CA . PHE A 1 443 ? -1.573 10.941 -0.359 1.00 88.69 443 PHE A CA 1
ATOM 3587 C C . PHE A 1 443 ? -1.801 12.451 -0.399 1.00 88.69 443 PHE A C 1
ATOM 3589 O O . PHE A 1 443 ? -1.993 13.034 -1.469 1.00 88.69 443 PHE A O 1
ATOM 3596 N N . ASP A 1 444 ? -1.761 13.067 0.778 1.00 83.31 444 ASP A N 1
ATOM 3597 C CA . ASP A 1 444 ? -1.724 14.512 0.977 1.00 83.31 444 ASP A CA 1
ATOM 3598 C C . ASP A 1 444 ? -0.266 15.000 1.112 1.00 83.31 444 ASP A C 1
ATOM 3600 O O . ASP A 1 444 ? 0.666 14.203 1.250 1.00 83.31 444 ASP A O 1
ATOM 3604 N N . GLY A 1 445 ? -0.053 16.320 1.046 1.00 73.50 445 GLY A N 1
ATOM 3605 C CA . GLY A 1 445 ? 1.273 16.928 1.249 1.00 73.50 445 GLY A CA 1
ATOM 3606 C C . GLY A 1 445 ? 2.273 16.721 0.102 1.00 73.50 445 GLY A C 1
ATOM 3607 O O . GLY A 1 445 ? 3.478 16.850 0.298 1.00 73.50 445 GLY A O 1
ATOM 3608 N N . ILE A 1 446 ? 1.792 16.391 -1.099 1.00 75.25 446 ILE A N 1
ATOM 3609 C CA . ILE A 1 446 ? 2.636 16.203 -2.286 1.00 75.25 446 ILE A CA 1
ATOM 3610 C C . ILE A 1 446 ? 2.915 17.562 -2.944 1.00 75.25 446 ILE A C 1
ATOM 3612 O O . ILE A 1 446 ? 1.992 18.353 -3.146 1.00 75.25 446 ILE A O 1
ATOM 3616 N N . ASP A 1 447 ? 4.173 17.814 -3.328 1.00 70.69 447 ASP A N 1
ATOM 3617 C CA . ASP A 1 447 ? 4.554 18.973 -4.151 1.00 70.69 447 ASP A CA 1
ATOM 3618 C C . ASP A 1 447 ? 3.687 19.048 -5.423 1.00 70.69 447 ASP A C 1
ATOM 3620 O O . ASP A 1 447 ? 3.329 18.024 -6.011 1.00 70.69 447 ASP A O 1
ATOM 3624 N N . LYS A 1 448 ? 3.396 20.264 -5.900 1.00 70.50 448 LYS A N 1
ATOM 3625 C CA . LYS A 1 448 ? 2.642 20.504 -7.145 1.00 70.50 448 LYS A CA 1
ATOM 3626 C C . LYS A 1 448 ? 3.241 19.755 -8.336 1.00 70.50 448 LYS A C 1
ATOM 3628 O O . LYS A 1 448 ? 2.510 19.357 -9.235 1.00 70.50 448 LYS A O 1
ATOM 3633 N N . HIS A 1 449 ? 4.559 19.567 -8.329 1.00 69.88 449 HIS A N 1
ATOM 3634 C CA . HIS A 1 449 ? 5.288 18.878 -9.387 1.00 69.88 449 HIS A CA 1
ATOM 3635 C C . HIS A 1 449 ? 5.562 17.400 -9.085 1.00 69.88 449 HIS A C 1
ATOM 3637 O O . HIS A 1 449 ? 6.291 16.805 -9.859 1.00 69.88 449 HIS A O 1
ATOM 3643 N N . ASP A 1 450 ? 5.091 16.817 -7.978 1.00 78.44 450 ASP A N 1
ATOM 3644 C CA . ASP A 1 450 ? 5.300 15.404 -7.597 1.00 78.44 450 ASP A CA 1
ATOM 3645 C C . ASP A 1 450 ? 6.623 14.781 -8.108 1.00 78.44 450 ASP A C 1
ATOM 3647 O O . ASP A 1 450 ? 6.644 13.805 -8.860 1.00 78.44 450 ASP A O 1
ATOM 3651 N N . ARG A 1 451 ? 7.762 15.409 -7.777 1.00 74.38 451 ARG A N 1
ATOM 3652 C CA . ARG A 1 451 ? 9.068 15.085 -8.390 1.00 74.38 451 ARG A CA 1
ATOM 3653 C C . ARG A 1 451 ? 9.473 13.623 -8.210 1.00 74.38 451 ARG A C 1
ATOM 3655 O O . ARG A 1 451 ? 10.219 13.096 -9.029 1.00 74.38 451 ARG A O 1
ATOM 3662 N N . TYR A 1 452 ? 9.014 13.010 -7.126 1.00 76.38 452 TYR A N 1
ATOM 3663 C CA . TYR A 1 452 ? 9.356 11.648 -6.730 1.00 76.38 452 TYR A CA 1
ATOM 3664 C C . TYR A 1 452 ? 8.243 10.639 -7.049 1.00 76.38 452 TYR A C 1
ATOM 3666 O O . TYR A 1 452 ? 8.303 9.512 -6.560 1.00 76.38 452 TYR A O 1
ATOM 3674 N N . ALA A 1 453 ? 7.244 11.035 -7.853 1.00 84.06 453 ALA A N 1
ATOM 3675 C CA . ALA A 1 453 ? 6.119 10.196 -8.272 1.00 84.06 453 ALA A CA 1
ATOM 3676 C C . ALA A 1 453 ? 5.429 9.487 -7.087 1.00 84.06 453 ALA A C 1
ATOM 3678 O O . ALA A 1 453 ? 5.085 8.303 -7.146 1.00 84.06 453 ALA A O 1
ATOM 3679 N N . ASN A 1 454 ? 5.242 10.206 -5.977 1.00 82.19 454 ASN A N 1
ATOM 3680 C CA . ASN A 1 454 ? 4.670 9.664 -4.747 1.00 82.19 454 ASN A CA 1
ATOM 3681 C C . ASN A 1 454 ? 3.198 9.276 -4.913 1.00 82.19 454 ASN A C 1
ATOM 3683 O O . ASN A 1 454 ? 2.720 8.407 -4.185 1.00 82.19 454 ASN A O 1
ATOM 3687 N N . ARG A 1 455 ? 2.479 9.870 -5.876 1.00 83.81 455 ARG A N 1
ATOM 3688 C CA . ARG A 1 455 ? 1.091 9.486 -6.175 1.00 83.81 455 ARG A CA 1
ATOM 3689 C C . ARG A 1 455 ? 0.962 8.068 -6.727 1.00 83.81 455 ARG A C 1
ATOM 3691 O O . ARG A 1 455 ? -0.099 7.474 -6.565 1.00 83.81 455 ARG A O 1
ATOM 3698 N N . ASN A 1 456 ? 2.008 7.548 -7.377 1.00 86.88 456 ASN A N 1
ATOM 3699 C CA . ASN A 1 456 ? 2.029 6.223 -8.005 1.00 86.88 456 ASN A CA 1
ATOM 3700 C C . ASN A 1 456 ? 0.775 5.941 -8.869 1.00 86.88 456 ASN A C 1
ATOM 3702 O O . ASN A 1 456 ? 0.156 4.877 -8.773 1.00 86.88 456 ASN A O 1
ATOM 3706 N N . THR A 1 457 ? 0.358 6.928 -9.676 1.00 86.69 457 THR A N 1
ATOM 3707 C CA . THR A 1 457 ? -0.913 6.884 -10.419 1.00 86.69 457 THR A CA 1
ATOM 3708 C C . THR A 1 457 ? -0.935 5.790 -11.476 1.00 86.69 457 THR A C 1
ATOM 3710 O O . THR A 1 457 ? -1.962 5.150 -11.646 1.00 86.69 457 THR A O 1
ATOM 3713 N N . VAL A 1 458 ? 0.193 5.464 -12.112 1.00 90.19 458 VAL A N 1
ATOM 3714 C CA . VAL A 1 458 ? 0.263 4.339 -13.065 1.00 90.19 458 VAL A CA 1
ATOM 3715 C C . VAL A 1 458 ? -0.136 3.020 -12.391 1.00 90.19 458 VAL A C 1
ATOM 3717 O O . VAL A 1 458 ? -0.962 2.268 -12.904 1.00 90.19 458 VAL A O 1
ATOM 3720 N N . PHE A 1 459 ? 0.368 2.744 -11.190 1.00 92.94 459 PHE A N 1
ATOM 3721 C CA . PHE A 1 459 ? 0.014 1.518 -10.481 1.00 92.94 459 PHE A CA 1
ATOM 3722 C C . PHE A 1 459 ? -1.465 1.483 -10.060 1.00 92.94 459 PHE A C 1
ATOM 3724 O O . PHE A 1 459 ? -2.152 0.492 -10.312 1.00 92.94 459 PHE A O 1
ATOM 3731 N N . PHE A 1 460 ? -1.975 2.556 -9.447 1.00 93.94 460 PHE A N 1
ATOM 3732 C CA . PHE A 1 460 ? -3.344 2.578 -8.916 1.00 93.94 460 PHE A CA 1
ATOM 3733 C C . PHE A 1 460 ? -4.424 2.814 -9.986 1.00 93.94 460 PHE A C 1
ATOM 3735 O O . PHE A 1 460 ? -5.490 2.212 -9.916 1.00 93.94 460 PHE A O 1
ATOM 3742 N N . ASP A 1 461 ? -4.164 3.632 -11.003 1.00 92.75 461 ASP A N 1
ATOM 3743 C CA . ASP A 1 461 ? -5.172 4.042 -11.988 1.00 92.75 461 ASP A CA 1
ATOM 3744 C C . ASP A 1 461 ? -5.087 3.274 -13.318 1.00 92.75 461 ASP A C 1
ATOM 3746 O O . ASP A 1 461 ? -6.079 3.232 -14.048 1.00 92.75 461 ASP A O 1
ATOM 3750 N N . ILE A 1 462 ? -3.962 2.607 -13.617 1.00 94.38 462 ILE A N 1
ATOM 3751 C CA . ILE A 1 462 ? -3.795 1.761 -14.815 1.00 94.38 462 ILE A CA 1
ATOM 3752 C C . ILE A 1 462 ? -3.743 0.283 -14.412 1.00 94.38 462 ILE A C 1
ATOM 3754 O O . ILE A 1 462 ? -4.643 -0.489 -14.760 1.00 94.38 462 ILE A O 1
ATOM 3758 N N . ASN A 1 463 ? -2.722 -0.124 -13.649 1.00 95.12 463 ASN A N 1
ATOM 3759 C CA . ASN A 1 463 ? -2.456 -1.547 -13.395 1.00 95.12 463 ASN A CA 1
ATOM 3760 C C . ASN A 1 463 ? -3.589 -2.204 -12.596 1.00 95.12 463 ASN A C 1
ATOM 3762 O O . ASN A 1 463 ? -4.120 -3.231 -13.014 1.00 95.12 463 ASN A O 1
ATOM 3766 N N . MET A 1 464 ? -4.006 -1.596 -11.482 1.00 95.50 464 MET A N 1
ATOM 3767 C CA . MET A 1 464 ? -5.055 -2.153 -10.615 1.00 95.50 464 MET A CA 1
ATOM 3768 C C . MET A 1 464 ? -6.411 -2.288 -11.312 1.00 95.50 464 MET A C 1
ATOM 3770 O O . MET A 1 464 ? -7.104 -3.288 -11.109 1.00 95.50 464 MET A O 1
ATOM 3774 N N . LYS A 1 465 ? -6.770 -1.335 -12.186 1.00 95.00 465 LYS A N 1
ATOM 3775 C CA . LYS A 1 465 ? -7.982 -1.433 -13.017 1.00 95.00 465 LYS A CA 1
ATOM 3776 C C . LYS A 1 465 ? -7.897 -2.596 -14.012 1.00 95.00 465 LYS A C 1
ATOM 3778 O O . LYS A 1 465 ? -8.902 -3.267 -14.248 1.00 95.00 465 LYS A O 1
ATOM 3783 N N . GLY A 1 466 ? -6.710 -2.859 -14.567 1.00 94.81 466 GLY A N 1
ATOM 3784 C CA . GLY A 1 466 ? -6.429 -4.032 -15.403 1.00 94.81 466 GLY A CA 1
ATOM 3785 C C . GLY A 1 466 ? -6.663 -5.354 -14.664 1.00 94.81 466 GLY A C 1
ATOM 3786 O O . GLY A 1 466 ? -7.413 -6.211 -15.138 1.00 94.81 466 GLY A O 1
ATOM 3787 N N . LEU A 1 467 ? -6.097 -5.480 -13.459 1.00 95.75 467 LEU A N 1
ATOM 3788 C CA . LEU A 1 467 ? -6.219 -6.682 -12.622 1.00 95.75 467 LEU A CA 1
ATOM 3789 C C . LEU A 1 467 ? -7.658 -6.958 -12.169 1.00 95.75 467 LEU A C 1
ATOM 3791 O O . LEU A 1 467 ? -8.107 -8.108 -12.168 1.00 95.75 467 LEU A O 1
ATOM 3795 N N . ASP A 1 468 ? -8.439 -5.915 -11.869 1.00 96.25 468 ASP A N 1
ATOM 3796 C CA . ASP A 1 468 ? -9.853 -6.059 -11.486 1.00 96.25 468 ASP A CA 1
ATOM 3797 C C . ASP A 1 468 ? -10.734 -6.683 -12.592 1.00 96.25 468 ASP A C 1
ATOM 3799 O O . ASP A 1 468 ? -11.786 -7.298 -12.338 1.00 96.25 468 ASP A O 1
ATOM 3803 N N . GLY A 1 469 ? -10.280 -6.606 -13.844 1.00 94.12 469 GLY A N 1
ATOM 3804 C CA . GLY A 1 469 ? -10.891 -7.295 -14.971 1.00 94.12 469 GLY A CA 1
ATOM 3805 C C . GLY A 1 469 ? -10.791 -8.811 -14.903 1.00 94.12 469 GLY A C 1
ATOM 3806 O O . GLY A 1 469 ? -11.722 -9.502 -15.340 1.00 94.12 469 GLY A O 1
ATOM 3807 N N . ILE A 1 470 ? -9.692 -9.313 -14.338 1.00 95.12 470 ILE A N 1
ATOM 3808 C CA . ILE A 1 470 ? -9.266 -10.711 -14.370 1.00 95.12 470 ILE A CA 1
ATOM 3809 C C . ILE A 1 470 ? -9.772 -11.432 -13.120 1.00 95.12 470 ILE A C 1
ATOM 3811 O O . ILE A 1 470 ? -10.803 -12.117 -13.186 1.00 95.12 470 ILE A O 1
ATOM 3815 N N . GLN A 1 471 ? -9.075 -11.301 -11.991 1.00 95.56 471 GLN A N 1
ATOM 3816 C CA . GLN A 1 471 ? -9.441 -11.917 -10.714 1.00 95.56 471 GLN A CA 1
ATOM 3817 C C . GLN A 1 471 ? -9.568 -10.896 -9.576 1.00 95.56 471 GLN A C 1
ATOM 3819 O O . GLN A 1 471 ? -10.236 -11.198 -8.585 1.00 95.56 471 GLN A O 1
ATOM 3824 N N . GLY A 1 472 ? -9.050 -9.682 -9.747 1.00 95.25 472 GLY A N 1
ATOM 3825 C CA . GLY A 1 472 ? -9.109 -8.631 -8.738 1.00 95.25 472 GLY A CA 1
ATOM 3826 C C . GLY A 1 472 ? -7.738 -8.003 -8.481 1.00 95.25 472 GLY A C 1
ATOM 3827 O O . GLY A 1 472 ? -6.727 -8.571 -8.873 1.00 95.25 472 GLY A O 1
ATOM 3828 N N . PRO A 1 473 ? -7.679 -6.841 -7.814 1.00 96.31 473 PRO A N 1
ATOM 3829 C CA . PRO A 1 473 ? -6.418 -6.201 -7.444 1.00 96.31 473 PRO A CA 1
ATOM 3830 C C . PRO A 1 473 ? -5.638 -7.040 -6.425 1.00 96.31 473 PRO A C 1
ATOM 3832 O O . PRO A 1 473 ? -6.240 -7.777 -5.639 1.00 96.31 473 PRO A O 1
ATOM 3835 N N . ILE A 1 474 ? -4.318 -6.857 -6.383 1.00 95.38 474 ILE A N 1
ATOM 3836 C CA . ILE A 1 474 ? -3.471 -7.375 -5.301 1.00 95.38 474 ILE A CA 1
ATOM 3837 C C . ILE A 1 474 ? -3.676 -6.558 -4.016 1.00 95.38 474 ILE A C 1
ATOM 3839 O O . ILE A 1 474 ? -4.006 -5.371 -4.065 1.00 95.38 474 ILE A O 1
ATOM 3843 N N . TYR A 1 475 ? -3.465 -7.184 -2.859 1.00 96.44 475 TYR A N 1
ATOM 3844 C CA . TYR A 1 475 ? -3.506 -6.497 -1.569 1.00 96.44 475 TYR A CA 1
ATOM 3845 C C . TYR A 1 475 ? -2.216 -5.692 -1.339 1.00 96.44 475 TYR A C 1
ATOM 3847 O O . TYR A 1 475 ? -1.122 -6.216 -1.530 1.00 96.44 475 TYR A O 1
ATOM 3855 N N . VAL A 1 476 ? -2.358 -4.427 -0.927 1.00 93.25 476 VAL A N 1
ATOM 3856 C CA . VAL A 1 476 ? -1.255 -3.441 -0.842 1.00 93.25 476 VAL A CA 1
ATOM 3857 C C . VAL A 1 476 ? -1.035 -2.867 0.567 1.00 93.25 476 VAL A C 1
ATOM 3859 O O . VAL A 1 476 ? -0.500 -1.771 0.728 1.00 93.25 476 VAL A O 1
ATOM 3862 N N . GLY A 1 477 ? -1.510 -3.561 1.604 1.00 91.44 477 GLY A N 1
ATOM 3863 C CA . GLY A 1 477 ? -1.117 -3.288 2.993 1.00 91.44 477 GLY A CA 1
ATOM 3864 C C . GLY A 1 477 ? -1.991 -2.318 3.802 1.00 91.44 477 GLY A C 1
ATOM 3865 O O . GLY A 1 477 ? -1.846 -2.295 5.025 1.00 91.44 477 GLY A O 1
ATOM 3866 N N . THR A 1 478 ? -2.909 -1.570 3.177 1.00 93.62 478 THR A N 1
ATOM 3867 C CA . THR A 1 478 ? -3.857 -0.642 3.841 1.00 93.62 478 THR A CA 1
ATOM 3868 C C . THR A 1 478 ? -5.077 -0.353 2.950 1.00 93.62 478 THR A C 1
ATOM 3870 O O . THR A 1 478 ? -5.045 -0.607 1.739 1.00 93.62 478 THR A O 1
ATOM 3873 N N . GLY A 1 479 ? -6.165 0.156 3.539 1.00 95.62 479 GLY A N 1
ATOM 3874 C CA . GLY A 1 479 ? -7.377 0.575 2.827 1.00 95.62 479 GLY A CA 1
ATOM 3875 C C . GLY A 1 479 ? -8.121 -0.593 2.183 1.00 95.62 479 GLY A C 1
ATOM 3876 O O . GLY A 1 479 ? -8.544 -0.500 1.031 1.00 95.62 479 GLY A O 1
ATOM 3877 N N . CYS A 1 480 ? -8.217 -1.718 2.894 1.00 97.69 480 CYS A N 1
ATOM 3878 C CA . CYS A 1 480 ? -8.751 -2.965 2.353 1.00 97.69 480 CYS A CA 1
ATOM 3879 C C . CYS A 1 480 ? -9.730 -3.633 3.325 1.00 97.69 480 CYS A C 1
ATOM 3881 O O . CYS A 1 480 ? -9.380 -3.877 4.481 1.00 97.69 480 CYS A O 1
ATOM 3883 N N . VAL A 1 481 ? -10.944 -3.936 2.851 1.00 98.25 481 VAL A N 1
ATOM 3884 C CA . VAL A 1 481 ? -11.993 -4.614 3.633 1.00 98.25 481 VAL A CA 1
ATOM 3885 C C . VAL A 1 481 ? -11.998 -6.099 3.298 1.00 98.25 481 VAL A C 1
ATOM 3887 O O . VAL A 1 481 ? -12.450 -6.488 2.224 1.00 98.25 481 VAL A O 1
ATOM 3890 N N . PHE A 1 482 ? -11.523 -6.927 4.221 1.00 98.06 482 PHE A N 1
ATOM 3891 C CA . PHE A 1 482 ? -11.448 -8.379 4.120 1.00 98.06 482 PHE A CA 1
ATOM 3892 C C . PHE A 1 482 ? -12.705 -9.074 4.633 1.00 98.06 482 PHE A C 1
ATOM 3894 O O . PHE A 1 482 ? -13.340 -8.640 5.590 1.00 98.06 482 PHE A O 1
ATOM 3901 N N . ARG A 1 483 ? -13.013 -10.229 4.046 1.00 95.69 483 ARG A N 1
ATOM 3902 C CA . ARG A 1 483 ? -13.911 -11.244 4.597 1.00 95.69 483 ARG A CA 1
ATOM 3903 C C . ARG A 1 483 ? -13.130 -12.103 5.586 1.00 95.69 483 ARG A C 1
ATOM 3905 O O . ARG A 1 483 ? -12.173 -12.773 5.198 1.00 95.69 483 ARG A O 1
ATOM 3912 N N . ARG A 1 484 ? -13.591 -12.160 6.834 1.00 94.62 484 ARG A N 1
ATOM 3913 C CA . ARG A 1 484 ? -12.951 -12.918 7.920 1.00 94.62 484 ARG A CA 1
ATOM 3914 C C . ARG A 1 484 ? -12.751 -14.402 7.585 1.00 94.62 484 ARG A C 1
ATOM 3916 O O . ARG A 1 484 ? -11.658 -14.922 7.767 1.00 94.62 484 ARG A O 1
ATOM 3923 N N . GLN A 1 485 ? -13.750 -15.065 6.997 1.00 91.50 485 GLN A N 1
ATOM 3924 C CA . GLN A 1 485 ? -13.631 -16.473 6.566 1.00 91.50 485 GLN A CA 1
ATOM 3925 C C . GLN A 1 485 ? -12.479 -16.702 5.578 1.00 91.50 485 GLN A C 1
ATOM 3927 O O . GLN A 1 485 ? -11.800 -17.725 5.631 1.00 91.50 485 GLN A O 1
ATOM 3932 N N . ALA A 1 486 ? -12.238 -15.748 4.679 1.00 92.94 486 ALA A N 1
ATOM 3933 C CA . ALA A 1 486 ? -11.161 -15.880 3.712 1.00 92.94 486 ALA A CA 1
ATOM 3934 C C . ALA A 1 486 ? -9.785 -15.780 4.400 1.00 92.94 486 ALA A C 1
ATOM 3936 O O . ALA A 1 486 ? -8.863 -16.492 4.013 1.00 92.94 486 ALA A O 1
ATOM 3937 N N . LEU A 1 487 ? -9.664 -14.970 5.461 1.00 94.12 487 LEU A N 1
ATOM 3938 C CA . LEU A 1 487 ? -8.463 -14.901 6.305 1.00 94.12 487 LEU A CA 1
ATOM 3939 C C . LEU A 1 487 ? -8.257 -16.173 7.139 1.00 94.12 487 LEU A C 1
ATOM 3941 O O . LEU A 1 487 ? -7.121 -16.572 7.362 1.00 94.12 487 LEU A O 1
ATOM 3945 N N . TYR A 1 488 ? -9.328 -16.865 7.533 1.00 92.19 488 TYR A N 1
ATOM 3946 C CA . TYR A 1 488 ? -9.247 -18.175 8.198 1.00 92.19 488 TYR A CA 1
ATOM 3947 C C . TYR A 1 488 ? -8.827 -19.334 7.277 1.00 92.19 488 TYR A C 1
ATOM 3949 O O . TYR A 1 488 ? -8.711 -20.480 7.717 1.00 92.19 488 TYR A O 1
ATOM 3957 N N . GLY A 1 489 ? -8.575 -19.054 5.995 1.00 85.88 489 GLY A N 1
ATOM 3958 C CA . GLY A 1 489 ? -8.133 -20.059 5.033 1.00 85.88 489 GLY A CA 1
ATOM 3959 C C . GLY A 1 489 ? -9.252 -21.004 4.590 1.00 85.88 489 GLY A C 1
ATOM 3960 O O . GLY A 1 489 ? -8.976 -22.134 4.186 1.00 85.88 489 GLY A O 1
ATOM 3961 N N . PHE A 1 490 ? -10.520 -20.581 4.677 1.00 84.81 490 PHE A N 1
ATOM 3962 C CA . PHE A 1 490 ? -11.609 -21.304 4.020 1.00 84.81 490 PHE A CA 1
ATOM 3963 C C . PHE A 1 490 ? -11.509 -21.138 2.498 1.00 84.81 490 PHE A C 1
ATOM 3965 O O . PHE A 1 490 ? -11.166 -20.067 1.990 1.00 84.81 490 PHE A O 1
ATOM 3972 N N . GLY A 1 491 ? -11.809 -22.207 1.757 1.00 79.88 491 GLY A N 1
ATOM 3973 C CA . GLY A 1 491 ? -11.925 -22.153 0.300 1.00 79.88 491 GLY A CA 1
ATOM 3974 C C . GLY A 1 491 ? -13.141 -21.340 -0.145 1.00 79.88 491 GLY A C 1
ATOM 3975 O O . GLY A 1 491 ? -14.064 -21.098 0.634 1.00 79.88 491 GLY A O 1
ATOM 3976 N N . THR A 1 492 ? -13.158 -20.922 -1.411 1.00 83.19 492 THR A N 1
ATOM 3977 C CA . THR A 1 492 ? -14.336 -20.227 -1.948 1.00 83.19 492 THR A CA 1
ATOM 3978 C C . THR A 1 492 ? -15.596 -21.094 -1.896 1.00 83.19 492 THR A C 1
ATOM 3980 O O . THR A 1 492 ? -15.527 -22.296 -2.170 1.00 83.19 492 THR A O 1
ATOM 3983 N N . PRO A 1 493 ? -16.775 -20.500 -1.625 1.00 77.88 493 PRO A N 1
ATOM 3984 C CA . PRO A 1 493 ? -18.035 -21.223 -1.725 1.00 77.88 493 PRO A CA 1
ATOM 3985 C C . PRO A 1 493 ? -18.218 -21.807 -3.134 1.00 77.88 493 PRO A C 1
ATOM 3987 O O . PRO A 1 493 ? -18.174 -21.073 -4.130 1.00 77.88 493 PRO A O 1
ATOM 3990 N N . LYS A 1 494 ? -18.434 -23.128 -3.228 1.00 67.12 494 LYS A N 1
ATOM 3991 C CA . LYS A 1 494 ? -18.659 -23.818 -4.508 1.00 67.12 494 LYS A CA 1
ATOM 3992 C C . LYS A 1 494 ? -19.912 -23.249 -5.184 1.00 67.12 494 LYS A C 1
ATOM 3994 O O . LYS A 1 494 ? -20.978 -23.147 -4.578 1.00 67.12 494 LYS A O 1
ATOM 3999 N N . THR A 1 495 ? -19.809 -22.907 -6.467 1.00 55.69 495 THR A N 1
ATOM 4000 C CA . THR A 1 495 ? -20.980 -22.560 -7.279 1.00 55.69 495 THR A CA 1
ATOM 4001 C C . THR A 1 495 ? -21.879 -23.786 -7.397 1.00 55.69 495 THR A C 1
ATOM 4003 O O . THR A 1 495 ? -21.463 -24.778 -8.002 1.00 55.69 495 THR A O 1
ATOM 4006 N N . LYS A 1 496 ? -23.116 -23.730 -6.884 1.00 44.47 496 LYS A N 1
ATOM 4007 C CA . LYS A 1 496 ? -24.147 -24.677 -7.327 1.00 44.47 496 LYS A CA 1
ATOM 4008 C C . LYS A 1 496 ? -24.270 -24.482 -8.837 1.00 44.47 496 LYS A C 1
ATOM 4010 O O . LYS A 1 496 ? -24.624 -23.389 -9.279 1.00 44.47 496 LYS A O 1
ATOM 4015 N N . LYS A 1 497 ? -23.894 -25.490 -9.633 1.00 32.19 497 LYS A N 1
ATOM 4016 C CA . LYS A 1 497 ? -24.201 -25.476 -11.066 1.00 32.19 497 LYS A CA 1
ATOM 4017 C C . LYS A 1 497 ? -25.710 -25.277 -11.162 1.00 32.19 497 LYS A C 1
ATOM 4019 O O . LYS A 1 497 ? -26.456 -26.062 -10.582 1.00 32.19 497 LYS A O 1
ATOM 4024 N N . SER A 1 498 ? -26.138 -24.210 -11.834 1.00 33.03 498 SER A N 1
ATOM 4025 C CA . SER A 1 498 ? -27.518 -24.114 -12.295 1.00 33.03 498 SER A CA 1
ATOM 4026 C C . SER A 1 498 ? -27.804 -25.418 -13.030 1.00 33.03 498 SER A C 1
ATOM 4028 O O . SER A 1 498 ? -27.057 -25.777 -13.944 1.00 33.03 498 SER A O 1
ATOM 4030 N N . THR A 1 499 ? -28.805 -26.173 -12.586 1.00 29.89 499 THR A N 1
ATOM 4031 C CA . THR A 1 499 ? -29.372 -27.230 -13.412 1.00 29.89 499 THR A CA 1
ATOM 4032 C C . THR A 1 499 ? -29.800 -26.538 -14.693 1.00 29.89 499 THR A C 1
ATOM 4034 O O . THR A 1 499 ? -30.712 -25.714 -14.678 1.00 29.89 499 THR A O 1
ATOM 4037 N N . ASN A 1 500 ? -29.072 -26.786 -15.785 1.00 31.73 500 ASN A N 1
ATOM 4038 C CA . ASN A 1 500 ? -29.471 -26.312 -17.097 1.00 31.73 500 ASN A CA 1
ATOM 4039 C C . ASN A 1 500 ? -30.908 -26.793 -17.307 1.00 31.73 500 ASN A C 1
ATOM 4041 O O . ASN A 1 500 ? -31.139 -27.972 -17.561 1.00 31.73 500 ASN A O 1
ATOM 4045 N N . ARG A 1 501 ? -31.880 -25.886 -17.178 1.00 36.84 501 ARG A N 1
ATOM 4046 C CA . ARG A 1 501 ? -33.205 -26.068 -17.756 1.00 36.84 501 ARG A CA 1
ATOM 4047 C C . ARG A 1 501 ? -33.011 -25.945 -19.261 1.00 36.84 501 ARG A C 1
ATOM 4049 O O . ARG A 1 501 ? -33.259 -24.899 -19.848 1.00 36.84 501 ARG A O 1
ATOM 4056 N N . THR A 1 502 ? -32.478 -26.991 -19.881 1.00 32.84 502 THR A N 1
ATOM 4057 C CA . THR A 1 502 ? -32.652 -27.184 -21.313 1.00 32.84 502 THR A CA 1
ATOM 4058 C C . THR A 1 502 ? -34.131 -27.464 -21.512 1.00 32.84 502 THR A C 1
ATOM 4060 O O . THR A 1 502 ? -34.620 -28.532 -21.146 1.00 32.84 502 THR A O 1
ATOM 4063 N N . CYS A 1 503 ? -34.853 -26.464 -22.016 1.00 32.62 503 CYS A N 1
ATOM 4064 C CA . CYS A 1 503 ? -36.188 -26.652 -22.558 1.00 32.62 503 CYS A CA 1
ATOM 4065 C C . CYS A 1 503 ? -36.133 -27.789 -23.580 1.00 32.62 503 CYS A C 1
ATOM 4067 O O . CYS A 1 503 ? -35.318 -27.779 -24.501 1.00 32.62 503 CYS A O 1
ATOM 4069 N N . ASN A 1 504 ? -36.996 -28.777 -23.373 1.00 37.56 504 ASN A N 1
ATOM 4070 C CA . ASN A 1 504 ? -37.066 -30.023 -24.120 1.00 37.56 504 ASN A CA 1
ATOM 4071 C C . ASN A 1 504 ? -37.810 -29.821 -25.453 1.00 37.56 504 ASN A C 1
ATOM 4073 O O . ASN A 1 504 ? -38.788 -30.501 -25.748 1.00 37.56 504 ASN A O 1
ATOM 4077 N N . CYS A 1 505 ? -37.380 -28.835 -26.241 1.00 37.75 505 CYS A N 1
ATOM 4078 C CA . CYS A 1 505 ? -38.056 -28.439 -27.469 1.00 37.75 505 CYS A CA 1
ATOM 4079 C C . CYS A 1 505 ? -37.025 -28.197 -28.574 1.00 37.75 505 CYS A C 1
ATOM 4081 O O . CYS A 1 505 ? -36.749 -27.047 -28.887 1.00 37.75 505 CYS A O 1
ATOM 4083 N N . TRP A 1 506 ? -36.458 -29.263 -29.151 1.00 26.19 506 TRP A N 1
ATOM 4084 C CA . TRP A 1 506 ? -36.184 -29.342 -30.595 1.00 26.19 506 TRP A CA 1
ATOM 4085 C C . TRP A 1 506 ? -35.922 -30.794 -31.040 1.00 26.19 506 TRP A C 1
ATOM 4087 O O . TRP A 1 506 ? -35.195 -31.517 -30.354 1.00 26.19 506 TRP A O 1
ATOM 4097 N N . PRO A 1 507 ? -36.535 -31.253 -32.150 1.00 37.62 507 PRO A N 1
ATOM 4098 C CA . PRO A 1 507 ? -36.473 -32.639 -32.580 1.00 37.62 507 PRO A CA 1
ATOM 4099 C C . PRO A 1 507 ? -35.261 -32.946 -33.469 1.00 37.62 507 PRO A C 1
ATOM 4101 O O . PRO A 1 507 ? -34.717 -32.102 -34.175 1.00 37.62 507 PRO A O 1
ATOM 4104 N N . LYS A 1 508 ? -34.889 -34.224 -33.396 1.00 34.94 508 LYS A N 1
ATOM 4105 C CA . LYS A 1 508 ? -33.895 -34.989 -34.157 1.00 34.94 508 LYS A CA 1
ATOM 4106 C C . LYS A 1 508 ? -33.659 -34.519 -35.603 1.00 34.94 508 LYS A C 1
ATOM 4108 O O . LYS A 1 508 ? -34.524 -34.715 -36.450 1.00 34.94 508 LYS A O 1
ATOM 4113 N N . TRP A 1 509 ? -32.414 -34.151 -35.917 1.00 26.42 509 TRP A N 1
ATOM 4114 C CA . TRP A 1 509 ? -31.796 -34.520 -37.195 1.00 26.42 509 TRP A CA 1
ATOM 4115 C C . TRP A 1 509 ? -30.265 -34.593 -37.076 1.00 26.42 509 TRP A C 1
ATOM 4117 O O . TRP A 1 509 ? -29.643 -33.680 -36.543 1.00 26.42 509 TRP A O 1
ATOM 4127 N N . GLY A 1 510 ? -29.671 -35.687 -37.570 1.00 27.22 510 GLY A N 1
ATOM 4128 C CA . GLY A 1 510 ? -28.255 -35.721 -37.961 1.00 27.22 510 GLY A CA 1
ATOM 4129 C C . GLY A 1 510 ? -27.247 -36.346 -36.992 1.00 27.22 510 GLY A C 1
ATOM 4130 O O . GLY A 1 510 ? -26.260 -35.714 -36.639 1.00 27.22 510 GLY A O 1
ATOM 4131 N N . CYS A 1 511 ? -27.441 -37.612 -36.617 1.00 26.58 511 CYS A N 1
ATOM 4132 C CA . CYS A 1 511 ? -26.332 -38.495 -36.237 1.00 26.58 511 CYS A CA 1
ATOM 4133 C C . CYS A 1 511 ? -25.602 -38.922 -37.520 1.00 26.58 511 CYS A C 1
ATOM 4135 O O . CYS A 1 511 ? -26.275 -39.475 -38.380 1.00 26.58 511 CYS A O 1
ATOM 4137 N N . CYS A 1 512 ? -24.287 -38.694 -37.636 1.00 27.16 512 CYS A N 1
ATOM 4138 C CA . CYS A 1 512 ? -23.316 -39.552 -38.342 1.00 27.16 512 CYS A CA 1
ATOM 4139 C C . CYS A 1 512 ? -21.904 -38.936 -38.276 1.00 27.16 512 CYS A C 1
ATOM 4141 O O . CYS A 1 512 ? -21.754 -37.743 -38.509 1.00 27.16 512 CYS A O 1
ATOM 4143 N N . LEU A 1 513 ? -20.895 -39.797 -38.055 1.00 27.89 513 LEU A N 1
ATOM 4144 C CA . LEU A 1 513 ? -19.435 -39.559 -37.965 1.00 27.89 513 LEU A CA 1
ATOM 4145 C C . LEU A 1 513 ? -18.937 -39.169 -36.555 1.00 27.89 513 LEU A C 1
ATOM 4147 O O . LEU A 1 513 ? -19.142 -38.059 -36.096 1.00 27.89 513 LEU A O 1
ATOM 4151 N N . GLY A 1 514 ? -18.237 -39.994 -35.779 1.00 26.16 514 GLY A N 1
ATOM 4152 C CA . GLY A 1 514 ? -17.782 -41.371 -35.921 1.00 26.16 514 GLY A CA 1
ATOM 4153 C C . GLY A 1 514 ? -17.214 -41.801 -34.561 1.00 26.16 514 GLY A C 1
ATOM 4154 O O . GLY A 1 514 ? -16.549 -41.020 -33.879 1.00 26.16 514 GLY A O 1
ATOM 4155 N N . LYS A 1 515 ? -17.538 -43.023 -34.129 1.00 29.50 515 LYS A N 1
ATOM 4156 C CA . LYS A 1 515 ? -16.994 -43.640 -32.915 1.00 29.50 515 LYS A CA 1
ATOM 4157 C C . LYS A 1 515 ? -15.523 -43.987 -33.146 1.00 29.50 515 LYS A C 1
ATOM 4159 O O . LYS A 1 515 ? -15.216 -44.771 -34.034 1.00 29.50 515 LYS A O 1
ATOM 4164 N N . GLY A 1 516 ? -14.645 -43.445 -32.310 1.00 25.53 516 GLY A N 1
ATOM 4165 C CA . GLY A 1 516 ? -13.281 -43.927 -32.124 1.00 25.53 516 GLY A CA 1
ATOM 4166 C C . GLY A 1 516 ? -13.063 -44.206 -30.644 1.00 25.53 516 GLY A C 1
ATOM 4167 O O . GLY A 1 516 ? -12.875 -43.281 -29.856 1.00 25.53 516 GLY A O 1
ATOM 4168 N N . GLU A 1 517 ? -13.142 -45.478 -30.267 1.00 28.42 517 GLU A N 1
ATOM 4169 C CA . GLU A 1 517 ? -12.785 -45.966 -28.939 1.00 28.42 517 GLU A CA 1
ATOM 4170 C C . GLU A 1 517 ? -11.320 -45.628 -28.629 1.00 28.42 517 GLU A C 1
ATOM 4172 O O . GLU A 1 517 ? -10.413 -45.976 -29.385 1.00 28.42 517 GLU A O 1
ATOM 4177 N N . LYS A 1 518 ? -11.062 -44.992 -27.481 1.00 26.78 518 LYS A N 1
ATOM 4178 C CA . LYS A 1 518 ? -9.734 -45.005 -26.863 1.00 26.78 518 LYS A CA 1
ATOM 4179 C C . LYS A 1 518 ? -9.825 -45.654 -25.492 1.00 26.78 518 LYS A C 1
ATOM 4181 O O . LYS A 1 518 ? -10.358 -45.090 -24.539 1.00 26.78 518 LYS A O 1
ATOM 4186 N N . LYS A 1 519 ? -9.290 -46.875 -25.459 1.00 24.41 519 LYS A N 1
ATOM 4187 C CA . LYS A 1 519 ? -8.986 -47.699 -24.291 1.00 24.41 519 LYS A CA 1
ATOM 4188 C C . LYS A 1 519 ? -8.322 -46.862 -23.192 1.00 24.41 519 LYS A C 1
ATOM 4190 O O . LYS A 1 519 ? -7.351 -46.149 -23.450 1.00 24.41 519 LYS A O 1
ATOM 4195 N N . LYS A 1 520 ? -8.821 -47.003 -21.959 1.00 24.72 520 LYS A N 1
ATOM 4196 C CA . LYS A 1 520 ? -8.090 -46.648 -20.737 1.00 24.72 520 LYS A CA 1
ATOM 4197 C C . LYS A 1 520 ? -6.812 -47.487 -20.700 1.00 24.72 520 LYS A C 1
ATOM 4199 O O . LYS A 1 520 ? -6.881 -48.695 -20.506 1.00 24.72 520 LYS A O 1
ATOM 4204 N N . ALA A 1 521 ? -5.669 -46.844 -20.900 1.00 24.59 521 ALA A N 1
ATOM 4205 C CA . ALA A 1 521 ? -4.384 -47.380 -20.486 1.00 24.59 521 ALA A CA 1
ATOM 4206 C C . ALA A 1 521 ? -4.079 -46.804 -19.101 1.00 24.59 521 ALA A C 1
ATOM 4208 O O . ALA A 1 521 ? -3.883 -45.595 -18.955 1.00 24.59 521 ALA A O 1
ATOM 4209 N N . GLU A 1 522 ? -4.083 -47.667 -18.089 1.00 28.08 522 GLU A N 1
ATOM 4210 C CA . GLU A 1 522 ? -3.456 -47.388 -16.803 1.00 28.08 522 GLU A CA 1
ATOM 4211 C C . GLU A 1 522 ? -1.967 -47.128 -17.039 1.00 28.08 522 GLU A C 1
ATOM 4213 O O . GLU A 1 522 ? -1.230 -47.994 -17.507 1.00 28.08 522 GLU A O 1
ATOM 4218 N N . LYS A 1 523 ? -1.522 -45.911 -16.726 1.00 23.36 523 LYS A N 1
ATOM 4219 C CA . LYS A 1 523 ? -0.109 -45.610 -16.525 1.00 23.36 523 LYS A CA 1
ATOM 4220 C C . LYS A 1 523 ? 0.085 -45.285 -15.054 1.00 23.36 523 LYS A C 1
ATOM 4222 O O . LYS A 1 523 ? -0.244 -44.195 -14.592 1.00 23.36 523 LYS A O 1
ATOM 4227 N N . ILE A 1 524 ? 0.610 -46.275 -14.342 1.00 31.19 524 ILE A N 1
ATOM 4228 C CA . ILE A 1 524 ? 1.264 -46.124 -13.048 1.00 31.19 524 ILE A CA 1
ATOM 4229 C C . ILE A 1 524 ? 2.445 -45.177 -13.267 1.00 31.19 524 ILE A C 1
ATOM 4231 O O . ILE A 1 524 ? 3.457 -45.574 -13.832 1.00 31.19 524 ILE A O 1
ATOM 4235 N N . ASN A 1 525 ? 2.308 -43.930 -12.826 1.00 23.31 525 ASN A N 1
ATOM 4236 C CA . ASN A 1 525 ? 3.445 -43.070 -12.529 1.00 23.31 525 ASN A CA 1
ATOM 4237 C C . ASN A 1 525 ? 3.412 -42.781 -11.029 1.00 23.31 525 ASN A C 1
ATOM 4239 O O . ASN A 1 525 ? 2.787 -41.838 -10.548 1.00 23.31 525 ASN A O 1
ATOM 4243 N N . SER A 1 526 ? 4.098 -43.664 -10.305 1.00 27.91 526 SER A N 1
ATOM 4244 C CA . SER A 1 526 ? 4.863 -43.297 -9.120 1.00 27.91 526 SER A CA 1
ATOM 4245 C C . SER A 1 526 ? 5.602 -41.993 -9.422 1.00 27.91 526 SER A C 1
ATOM 4247 O O . SER A 1 526 ? 6.284 -41.931 -10.438 1.00 27.91 526 SER A O 1
ATOM 4249 N N . TRP A 1 527 ? 5.355 -40.965 -8.610 1.00 22.17 527 TRP A N 1
ATOM 4250 C CA . TRP A 1 527 ? 6.262 -39.920 -8.111 1.00 22.17 527 TRP A CA 1
ATOM 4251 C C . TRP A 1 527 ? 5.410 -39.096 -7.133 1.00 22.17 527 TRP A C 1
ATOM 4253 O O . TRP A 1 527 ? 4.705 -38.157 -7.498 1.00 22.17 527 TRP A O 1
ATOM 4263 N N . LYS A 1 528 ? 5.393 -39.541 -5.871 1.00 22.47 528 LYS A N 1
ATOM 4264 C CA . LYS A 1 528 ? 4.751 -38.846 -4.750 1.00 22.47 528 LYS A CA 1
ATOM 4265 C C . LYS A 1 528 ? 5.629 -37.649 -4.372 1.00 22.47 528 LYS A C 1
ATOM 4267 O O . LYS A 1 528 ? 6.614 -37.804 -3.662 1.00 22.47 528 LYS A O 1
ATOM 4272 N N . GLY A 1 529 ? 5.268 -36.468 -4.865 1.00 23.58 529 GLY A N 1
ATOM 4273 C CA . GLY A 1 529 ? 5.609 -35.195 -4.236 1.00 23.58 529 GLY A CA 1
ATOM 4274 C C . GLY A 1 529 ? 4.399 -34.727 -3.433 1.00 23.58 529 GLY A C 1
ATOM 4275 O O . GLY A 1 529 ? 3.326 -34.529 -3.999 1.00 23.58 529 GLY A O 1
ATOM 4276 N N . GLU A 1 530 ? 4.544 -34.610 -2.116 1.00 29.22 530 GLU A N 1
ATOM 4277 C CA . GLU A 1 530 ? 3.506 -34.112 -1.212 1.00 29.22 530 GLU A CA 1
ATOM 4278 C C . GLU A 1 530 ? 3.146 -32.655 -1.545 1.00 29.22 530 GLU A C 1
ATOM 4280 O O . GLU A 1 530 ? 3.854 -31.720 -1.175 1.00 29.22 530 GLU A O 1
ATOM 4285 N N . ALA A 1 531 ? 2.028 -32.442 -2.241 1.00 24.53 531 ALA A N 1
ATOM 4286 C CA . ALA A 1 531 ? 1.405 -31.129 -2.363 1.00 24.53 531 ALA A CA 1
ATOM 4287 C C . ALA A 1 531 ? -0.116 -31.246 -2.562 1.00 24.53 531 ALA A C 1
ATOM 4289 O O . ALA A 1 531 ? -0.594 -31.716 -3.589 1.00 24.53 531 ALA A O 1
ATOM 4290 N N . LEU A 1 532 ? -0.849 -30.761 -1.553 1.00 35.03 532 LEU A N 1
ATOM 4291 C CA . LEU A 1 532 ? -2.257 -30.344 -1.560 1.00 35.03 532 LEU A CA 1
ATOM 4292 C C . LEU A 1 532 ? -3.309 -31.340 -2.092 1.00 35.03 532 LEU A C 1
ATOM 4294 O O . LEU A 1 532 ? -3.961 -31.113 -3.107 1.00 35.03 532 LEU A O 1
ATOM 4298 N N . GLN A 1 533 ? -3.621 -32.338 -1.268 1.00 24.44 533 GLN A N 1
ATOM 4299 C CA . GLN A 1 533 ? -5.004 -32.790 -1.077 1.00 24.44 533 GLN A CA 1
ATOM 4300 C C . GLN A 1 533 ? -5.430 -32.423 0.348 1.00 24.44 533 GLN A C 1
ATOM 4302 O O . GLN A 1 533 ? -5.231 -33.175 1.295 1.00 24.44 533 GLN A O 1
ATOM 4307 N N . GLY A 1 534 ? -5.962 -31.211 0.513 1.00 27.19 534 GLY A N 1
ATOM 4308 C CA . GLY A 1 534 ? -6.734 -30.862 1.701 1.00 27.19 534 GLY A CA 1
ATOM 4309 C C . GLY A 1 534 ? -8.152 -31.384 1.511 1.00 27.19 534 GLY A C 1
ATOM 4310 O O . GLY A 1 534 ? -8.839 -30.906 0.611 1.00 27.19 534 GLY A O 1
ATOM 4311 N N . SER A 1 535 ? -8.533 -32.380 2.317 1.00 27.45 535 SER A N 1
ATOM 4312 C CA . SER A 1 535 ? -9.840 -33.040 2.325 1.00 27.45 535 SER A CA 1
ATOM 4313 C C . SER A 1 535 ? -11.004 -32.086 2.082 1.00 27.45 535 SER A C 1
ATOM 4315 O O . SER A 1 535 ? -11.248 -31.141 2.833 1.00 27.45 535 SER A O 1
ATOM 4317 N N . GLU A 1 536 ? -11.749 -32.420 1.038 1.00 35.84 536 GLU A N 1
ATOM 4318 C CA . GLU A 1 536 ? -13.169 -32.160 0.935 1.00 35.84 536 GLU A CA 1
ATOM 4319 C C . GLU A 1 536 ? -13.886 -32.960 2.023 1.00 35.84 536 GLU A C 1
ATOM 4321 O O . GLU A 1 536 ? -13.781 -34.176 2.037 1.00 35.84 536 GLU A O 1
ATOM 4326 N N . GLU A 1 537 ? -14.613 -32.287 2.907 1.00 27.19 537 GLU A N 1
ATOM 4327 C CA . GLU A 1 537 ? -15.833 -32.810 3.523 1.00 27.19 537 GLU A CA 1
ATOM 4328 C C . GLU A 1 537 ? -16.565 -31.623 4.149 1.00 27.19 537 GLU A C 1
ATOM 4330 O O . GLU A 1 537 ? -16.090 -30.969 5.078 1.00 27.19 537 GLU A O 1
ATOM 4335 N N . GLY A 1 538 ? -17.703 -31.267 3.554 1.00 27.44 538 GLY A N 1
ATOM 4336 C CA . GLY A 1 538 ? -18.647 -30.374 4.202 1.00 27.44 538 GLY A CA 1
ATOM 4337 C C . GLY A 1 538 ? -19.299 -31.150 5.334 1.00 27.44 538 GLY A C 1
ATOM 4338 O O . GLY A 1 538 ? -19.993 -32.127 5.068 1.00 27.44 538 GLY A O 1
ATOM 4339 N N . ILE A 1 539 ? -19.075 -30.714 6.570 1.00 29.48 539 ILE A N 1
ATOM 4340 C CA . ILE A 1 539 ? -19.764 -31.238 7.748 1.00 29.48 539 ILE A CA 1
ATOM 4341 C C . ILE A 1 539 ? -21.241 -30.848 7.613 1.00 29.48 539 ILE A C 1
ATOM 4343 O O . ILE A 1 539 ? -21.643 -29.733 7.940 1.00 29.48 539 ILE A O 1
ATOM 4347 N N . LYS A 1 540 ? -22.052 -31.754 7.064 1.00 24.61 540 LYS A N 1
ATOM 4348 C CA . LYS A 1 540 ? -23.458 -31.845 7.444 1.00 24.61 540 LYS A CA 1
ATOM 4349 C C . LYS A 1 540 ? -23.479 -32.629 8.745 1.00 24.61 540 LYS A C 1
ATOM 4351 O O . LYS A 1 540 ? -22.947 -33.733 8.786 1.00 24.61 540 LYS A O 1
ATOM 4356 N N . VAL A 1 541 ? -24.067 -32.043 9.781 1.00 26.80 541 VAL A N 1
ATOM 4357 C CA . VAL A 1 541 ? -24.404 -32.746 11.019 1.00 26.80 541 VAL A CA 1
ATOM 4358 C C . VAL A 1 541 ? -25.343 -33.888 10.629 1.00 26.80 541 VAL A C 1
ATOM 4360 O O . VAL A 1 541 ? -26.502 -33.658 10.295 1.00 26.80 541 VAL A O 1
ATOM 4363 N N . VAL A 1 542 ? -24.797 -35.097 10.551 1.00 24.22 542 VAL A N 1
ATOM 4364 C CA . VAL A 1 542 ? -25.561 -36.340 10.533 1.00 24.22 542 VAL A CA 1
ATOM 4365 C C . VAL A 1 542 ? -25.457 -36.860 11.956 1.00 24.22 542 VAL A C 1
ATOM 4367 O O . VAL A 1 542 ? -24.367 -37.172 12.431 1.00 24.22 542 VAL A O 1
ATOM 4370 N N . GLU A 1 543 ? -26.580 -36.836 12.664 1.00 27.78 543 GLU A N 1
ATOM 4371 C CA . GLU A 1 543 ? -26.702 -37.453 13.978 1.00 27.78 543 GLU A CA 1
ATOM 4372 C C . GLU A 1 543 ? -26.471 -38.964 13.846 1.00 27.78 543 GLU A C 1
ATOM 4374 O O . GLU A 1 543 ? -27.153 -39.632 13.072 1.00 27.78 543 GLU A O 1
ATOM 4379 N N . GLY A 1 544 ? -25.505 -39.483 14.611 1.00 32.41 544 GLY A N 1
ATOM 4380 C CA . GLY A 1 544 ? -25.304 -40.918 14.827 1.00 32.41 544 GLY A CA 1
ATOM 4381 C C . GLY A 1 544 ? -23.995 -41.482 14.271 1.00 32.41 544 GLY A C 1
ATOM 4382 O O . GLY A 1 544 ? -24.027 -42.122 13.233 1.00 32.41 544 GLY A O 1
ATOM 43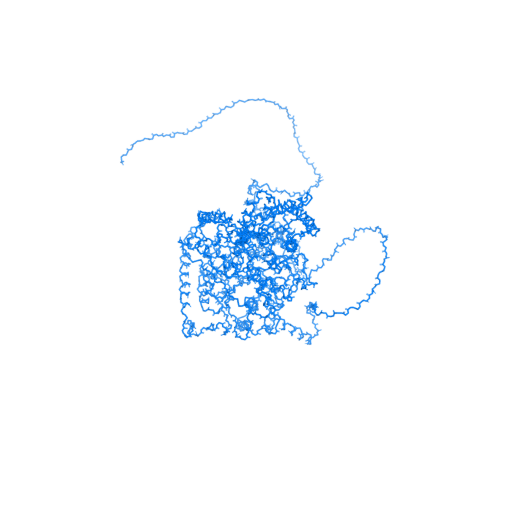83 N N . GLU A 1 545 ? -22.877 -41.237 14.977 1.00 30.94 545 GLU A N 1
ATOM 4384 C CA . GLU A 1 545 ? -21.642 -42.061 15.098 1.00 30.94 545 GLU A CA 1
ATOM 4385 C C . GLU A 1 545 ? -20.529 -41.187 15.745 1.00 30.94 545 GLU A C 1
ATOM 4387 O O . GLU A 1 545 ? -19.705 -40.568 15.073 1.00 30.94 545 GLU A O 1
ATOM 4392 N N . THR A 1 546 ? -20.567 -41.019 17.076 1.00 41.12 546 THR A N 1
ATOM 4393 C CA . THR A 1 546 ? -20.135 -39.774 17.760 1.00 41.12 546 THR A CA 1
ATOM 4394 C C . THR A 1 546 ? -19.034 -39.903 18.830 1.00 41.12 546 THR A C 1
ATOM 4396 O O . THR A 1 546 ? -19.145 -39.306 19.898 1.00 41.12 546 THR A O 1
ATOM 4399 N N . SER A 1 547 ? -17.914 -40.593 18.584 1.00 34.16 547 SER A N 1
ATOM 4400 C CA . SER A 1 547 ? -16.768 -40.459 19.518 1.00 34.16 547 SER A CA 1
ATOM 4401 C C . SER A 1 547 ? -15.385 -40.402 18.874 1.00 34.16 547 SER A C 1
ATOM 4403 O O . SER A 1 547 ? -14.648 -39.453 19.120 1.00 34.16 547 SER A O 1
ATOM 4405 N N . SER A 1 548 ? -15.002 -41.335 18.003 1.00 33.50 548 SER A N 1
ATOM 4406 C CA . SER A 1 548 ? -13.655 -41.315 17.402 1.00 33.50 548 SER A CA 1
ATOM 4407 C C . SER A 1 548 ? -13.490 -40.255 16.304 1.00 33.50 548 SER A C 1
ATOM 4409 O O . SER A 1 548 ? -12.438 -39.631 16.183 1.00 33.50 548 SER A O 1
ATOM 4411 N N . THR A 1 549 ? -14.531 -40.016 15.509 1.00 40.06 549 THR A N 1
ATOM 4412 C CA . THR A 1 549 ? -14.552 -39.058 14.390 1.00 40.06 549 THR A CA 1
ATOM 4413 C C . THR A 1 549 ? -14.679 -37.606 14.855 1.00 40.06 549 THR A C 1
ATOM 4415 O O . THR A 1 549 ? -14.038 -36.732 14.266 1.00 40.06 549 THR A O 1
ATOM 4418 N N . SER A 1 550 ? -15.425 -37.338 15.936 1.00 51.03 550 SER A N 1
ATOM 4419 C CA . SER A 1 550 ? -15.519 -35.993 16.529 1.00 51.03 550 SER A CA 1
ATOM 4420 C C . SER A 1 550 ? -14.185 -35.565 17.145 1.00 51.03 550 SER A C 1
ATOM 4422 O O . SER A 1 550 ? -13.702 -34.480 16.827 1.00 51.03 550 SER A O 1
ATOM 4424 N N . LEU A 1 551 ? -13.513 -36.452 17.887 1.00 48.56 551 LEU A N 1
ATOM 4425 C CA . LEU A 1 551 ? -12.196 -36.187 18.481 1.00 48.56 551 LEU A CA 1
ATOM 4426 C C . LEU A 1 551 ? -11.120 -35.895 17.420 1.00 48.56 551 LEU A C 1
ATOM 4428 O O . LEU A 1 551 ? -10.333 -34.961 17.568 1.00 48.56 551 LEU A O 1
ATOM 4432 N N . ILE A 1 552 ? -11.106 -36.641 16.307 1.00 50.88 552 ILE A N 1
ATOM 4433 C CA . ILE A 1 552 ? -10.184 -36.384 15.183 1.00 50.88 552 ILE A CA 1
ATOM 4434 C C . ILE A 1 552 ? -10.502 -35.040 14.502 1.00 50.88 552 ILE A C 1
ATOM 4436 O O . ILE A 1 552 ? -9.595 -34.370 14.000 1.00 50.88 552 ILE A O 1
ATOM 4440 N N . SER A 1 553 ? -11.773 -34.626 14.469 1.00 72.81 553 SER A N 1
ATOM 4441 C CA . SER A 1 553 ? -12.183 -33.330 13.917 1.00 72.81 553 SER A CA 1
ATOM 4442 C C . SER A 1 553 ? -11.791 -32.155 14.822 1.00 72.81 553 SER A C 1
ATOM 4444 O O . SER A 1 553 ? -11.277 -31.153 14.322 1.00 72.81 553 SER A O 1
ATOM 4446 N N . GLU A 1 554 ? -11.914 -32.309 16.142 1.00 74.44 554 GLU A N 1
ATOM 4447 C CA . GLU A 1 554 ? -11.518 -31.308 17.138 1.00 74.44 554 GLU A CA 1
ATOM 4448 C C . GLU A 1 554 ? -10.000 -31.122 17.171 1.00 74.44 554 GLU A C 1
ATOM 4450 O O . GLU A 1 554 ? -9.524 -29.999 17.029 1.00 74.44 554 GLU A O 1
ATOM 4455 N N . GLN A 1 555 ? -9.219 -32.207 17.196 1.00 78.50 555 GLN A N 1
ATOM 4456 C CA . GLN A 1 555 ? -7.752 -32.131 17.131 1.00 78.50 555 GLN A CA 1
ATOM 4457 C C . GLN A 1 555 ? -7.253 -31.441 15.851 1.00 78.50 555 GLN A C 1
ATOM 4459 O O . GLN A 1 555 ? -6.258 -30.709 15.866 1.00 78.50 555 GLN A O 1
ATOM 4464 N N . LYS A 1 556 ? -7.941 -31.643 14.718 1.00 84.12 556 LYS A N 1
ATOM 4465 C CA . LYS A 1 556 ? -7.636 -30.934 13.465 1.00 84.12 556 LYS A CA 1
ATOM 4466 C C . LYS A 1 556 ? -7.957 -29.444 13.568 1.00 84.12 556 LYS A C 1
ATOM 4468 O O . LYS A 1 556 ? -7.175 -28.636 13.065 1.00 84.12 556 LYS A O 1
ATOM 4473 N N . LEU A 1 557 ? -9.073 -29.073 14.196 1.00 85.62 557 LEU A N 1
ATOM 4474 C CA . LEU A 1 557 ? -9.444 -27.675 14.423 1.00 85.62 557 LEU A CA 1
ATOM 4475 C C . LEU A 1 557 ? -8.485 -26.988 15.399 1.00 85.62 557 LEU A C 1
ATOM 4477 O O . LEU A 1 557 ? -8.061 -25.873 15.114 1.00 85.62 557 LEU A O 1
ATOM 4481 N N . GLU A 1 558 ? -8.059 -27.661 16.466 1.00 86.81 558 GLU A N 1
ATOM 4482 C CA . GLU A 1 558 ? -7.063 -27.146 17.411 1.00 86.81 558 GLU A CA 1
ATOM 4483 C C . GLU A 1 558 ? -5.702 -26.937 16.748 1.00 86.81 558 GLU A C 1
ATOM 4485 O O . GLU A 1 558 ? -5.089 -25.878 16.886 1.00 86.81 558 GLU A O 1
ATOM 4490 N N . LYS A 1 559 ? -5.236 -27.909 15.954 1.00 89.69 559 LYS A N 1
ATOM 4491 C CA . LYS A 1 559 ? -4.001 -27.753 15.175 1.00 89.69 559 LYS A CA 1
ATOM 4492 C C . LYS A 1 559 ? -4.113 -26.599 14.177 1.00 89.69 559 LYS A C 1
ATOM 4494 O O . LYS A 1 559 ? -3.139 -25.896 13.922 1.00 89.69 559 LYS A O 1
ATOM 4499 N N . LYS A 1 560 ? -5.296 -26.389 13.601 1.00 89.56 560 LYS A N 1
ATOM 4500 C CA . LYS A 1 560 ? -5.521 -25.340 12.610 1.00 89.56 560 LYS A CA 1
ATOM 4501 C C . LYS A 1 560 ? -5.599 -23.947 13.251 1.00 89.56 560 LYS A C 1
ATOM 4503 O O . LYS A 1 560 ? -4.875 -23.047 12.836 1.00 89.56 560 LYS A O 1
ATOM 4508 N N . TYR A 1 561 ? -6.458 -23.772 14.250 1.00 90.56 561 TYR A N 1
ATOM 4509 C CA . TYR A 1 561 ? -6.860 -22.474 14.801 1.00 90.56 561 TYR A CA 1
ATOM 4510 C C . TYR A 1 561 ? -6.287 -22.162 16.188 1.00 90.56 561 TYR A C 1
ATOM 4512 O O . TYR A 1 561 ? -6.226 -20.984 16.554 1.00 90.56 561 TYR A O 1
ATOM 4520 N N . GLY A 1 562 ? -5.831 -23.171 16.926 1.00 91.25 562 GLY A N 1
ATOM 4521 C CA . GLY A 1 562 ? -5.278 -23.063 18.276 1.00 91.25 562 GLY A CA 1
ATOM 4522 C C . GLY A 1 562 ? -6.167 -23.683 19.356 1.00 91.25 562 GLY A C 1
ATOM 4523 O O . GLY A 1 562 ? -7.254 -24.175 19.081 1.00 91.25 562 GLY A O 1
ATOM 4524 N N . GLN A 1 563 ? -5.672 -23.652 20.594 1.00 89.19 563 GLN A N 1
ATOM 4525 C CA . GLN A 1 563 ? -6.236 -24.372 21.747 1.00 89.19 563 GLN A CA 1
ATOM 4526 C C . GLN A 1 563 ? -7.489 -23.717 22.358 1.00 89.19 563 GLN A C 1
ATOM 4528 O O . GLN A 1 563 ? -8.148 -24.315 23.202 1.00 89.19 563 GLN A O 1
ATOM 4533 N N . SER A 1 564 ? -7.821 -22.487 21.961 1.00 88.81 564 SER A N 1
ATOM 4534 C CA . SER A 1 564 ? -8.986 -21.773 22.486 1.00 88.81 564 SER A CA 1
ATOM 4535 C C . SER A 1 564 ? -10.287 -22.331 21.906 1.00 88.81 564 SER A C 1
ATOM 4537 O O . SER A 1 564 ? -10.629 -22.067 20.750 1.00 88.81 564 SER A O 1
ATOM 4539 N N . SER A 1 565 ? -11.058 -23.051 22.723 1.00 84.62 565 SER A N 1
ATOM 4540 C CA . SER A 1 565 ? -12.376 -23.570 22.332 1.00 84.62 565 SER A CA 1
ATOM 4541 C C . SER A 1 565 ? -13.376 -22.448 22.028 1.00 84.62 565 SER A C 1
ATOM 4543 O O . SER A 1 565 ? -14.180 -22.564 21.101 1.00 84.62 565 SER A O 1
ATOM 4545 N N . VAL A 1 566 ? -13.288 -21.325 22.748 1.00 86.06 566 VAL A N 1
ATOM 4546 C CA . VAL A 1 566 ? -14.118 -20.130 22.527 1.00 86.06 566 VAL A CA 1
ATOM 4547 C C . VAL A 1 566 ? -13.819 -19.513 21.163 1.00 86.06 566 VAL A C 1
ATOM 4549 O O . VAL A 1 566 ? -14.743 -19.226 20.401 1.00 86.06 566 VAL A O 1
ATOM 4552 N N . PHE A 1 567 ? -12.537 -19.347 20.819 1.00 87.62 567 PHE A N 1
ATOM 4553 C CA . PHE A 1 567 ? -12.140 -18.843 19.509 1.00 87.62 567 PHE A CA 1
ATOM 4554 C C . PHE A 1 567 ? -12.583 -19.796 18.397 1.00 87.62 567 PHE A C 1
ATOM 4556 O O . PHE A 1 567 ? -13.228 -19.355 17.449 1.00 87.62 567 PHE A O 1
ATOM 4563 N N . VAL A 1 568 ? -12.302 -21.097 18.525 1.00 86.25 568 VAL A N 1
ATOM 4564 C CA . VAL A 1 568 ? -12.697 -22.107 17.530 1.00 86.25 568 VAL A CA 1
ATOM 4565 C C . VAL A 1 568 ? -14.211 -22.085 17.310 1.00 86.25 568 VAL A C 1
ATOM 4567 O O . VAL A 1 568 ? -14.654 -21.988 16.167 1.00 86.25 568 VAL A O 1
ATOM 4570 N N . THR A 1 569 ? -15.010 -22.057 18.377 1.00 83.38 569 THR A N 1
ATOM 4571 C CA . THR A 1 569 ? -16.476 -21.968 18.281 1.00 83.38 569 THR A CA 1
ATOM 4572 C C . THR A 1 569 ? -16.920 -20.677 17.587 1.00 83.38 569 THR A C 1
ATOM 4574 O O . THR A 1 569 ? -17.747 -20.716 16.676 1.00 83.38 569 THR A O 1
ATOM 4577 N N . SER A 1 570 ? -16.308 -19.539 17.933 1.00 82.94 570 SER A N 1
ATOM 4578 C CA . SER A 1 570 ? -16.563 -18.249 17.280 1.00 82.94 570 SER A CA 1
ATOM 4579 C C . SER A 1 570 ? -16.261 -18.286 15.773 1.00 82.94 570 SER A C 1
ATOM 4581 O O . SER A 1 570 ? -17.024 -17.742 14.968 1.00 82.94 570 SER A O 1
ATOM 4583 N N . THR A 1 571 ? -15.210 -19.008 15.354 1.00 80.06 571 THR A N 1
ATOM 4584 C CA . THR A 1 571 ? -14.896 -19.192 13.926 1.00 80.06 571 THR A CA 1
ATOM 4585 C C . THR A 1 571 ? -15.897 -20.070 13.168 1.00 80.06 571 THR A C 1
ATOM 4587 O O . THR A 1 571 ? -15.955 -19.999 11.941 1.00 80.06 571 THR A O 1
ATOM 4590 N N . LEU A 1 572 ? -16.699 -20.888 13.852 1.00 77.50 572 LEU A N 1
ATOM 4591 C CA . LEU A 1 572 ? -17.722 -21.723 13.214 1.00 77.50 572 LEU A CA 1
ATOM 4592 C C . LEU A 1 572 ? -19.066 -20.986 13.068 1.00 77.50 572 LEU A C 1
ATOM 4594 O O . LEU A 1 572 ? -19.819 -21.272 12.143 1.00 77.50 572 LEU A O 1
ATOM 4598 N N . GLN A 1 573 ? -19.335 -19.976 13.901 1.00 68.75 573 GLN A N 1
ATOM 4599 C CA . GLN A 1 573 ? -20.599 -19.215 13.943 1.00 68.75 573 GLN A CA 1
ATOM 4600 C C . GLN A 1 573 ? -20.654 -17.998 12.985 1.00 68.75 573 GLN A C 1
ATOM 4602 O O . GLN A 1 573 ? -21.458 -17.081 13.155 1.00 68.75 573 GLN A O 1
ATOM 4607 N N . ILE A 1 574 ? -19.797 -17.946 11.957 1.00 59.44 574 ILE A N 1
ATOM 4608 C CA . ILE A 1 574 ? -19.553 -16.712 11.180 1.00 59.44 574 ILE A CA 1
ATOM 4609 C C . ILE A 1 574 ? -20.722 -16.290 10.263 1.00 59.44 574 ILE A C 1
ATOM 4611 O O . ILE A 1 574 ? -20.780 -15.120 9.880 1.00 59.44 574 ILE A O 1
ATOM 4615 N N . GLU A 1 575 ? -21.643 -17.183 9.872 1.00 55.22 575 GLU A N 1
ATOM 4616 C CA . GLU A 1 575 ? -22.720 -16.805 8.930 1.00 55.22 575 GLU A CA 1
ATOM 4617 C C . GLU A 1 575 ? -23.649 -15.709 9.488 1.00 55.22 575 GLU A C 1
ATOM 4619 O O . GLU A 1 575 ? -24.055 -14.816 8.734 1.00 55.22 575 GLU A O 1
ATOM 4624 N N . ASP A 1 576 ? -23.868 -15.693 10.807 1.00 52.91 576 ASP A N 1
ATOM 4625 C CA . ASP A 1 576 ? -24.634 -14.647 11.492 1.00 52.91 576 ASP A CA 1
ATOM 4626 C C . ASP A 1 576 ? -23.758 -13.624 12.235 1.00 52.91 576 ASP A C 1
ATOM 4628 O O . ASP A 1 576 ? -24.099 -12.435 12.247 1.00 52.91 576 ASP A O 1
ATOM 4632 N N . GLY A 1 577 ? -22.569 -14.032 12.703 1.00 57.09 577 GLY A N 1
ATOM 4633 C CA . GLY A 1 577 ? -21.615 -13.179 13.423 1.00 57.09 577 GLY A CA 1
ATOM 4634 C C . GLY A 1 577 ? -22.100 -12.758 14.819 1.00 57.09 577 GLY A C 1
ATOM 4635 O O . GLY A 1 577 ? -23.252 -12.966 15.189 1.00 57.09 577 GLY A O 1
ATOM 4636 N N . GLY A 1 578 ? -21.213 -12.131 15.598 1.00 62.97 578 GLY A N 1
ATOM 4637 C CA . GLY A 1 578 ? -21.501 -11.681 16.968 1.00 62.97 578 GLY A CA 1
ATOM 4638 C C . GLY A 1 578 ? -21.039 -12.644 18.070 1.00 62.97 578 GLY A C 1
ATOM 4639 O O . GLY A 1 578 ? -20.511 -13.722 17.799 1.00 62.97 578 GLY A O 1
ATOM 4640 N N . THR A 1 579 ? -21.194 -12.212 19.324 1.00 61.03 579 THR A N 1
ATOM 4641 C CA . THR A 1 579 ? -20.833 -12.967 20.534 1.00 61.03 579 THR A CA 1
ATOM 4642 C C . THR A 1 579 ? -22.090 -13.411 21.302 1.00 61.03 579 THR A C 1
ATOM 4644 O O . THR A 1 579 ? -23.105 -12.705 21.267 1.00 61.03 579 THR A O 1
ATOM 4647 N N . PRO A 1 580 ? -22.061 -14.553 22.018 1.00 54.62 580 PRO A N 1
ATOM 4648 C CA . PRO A 1 580 ? -23.132 -14.932 22.943 1.00 54.62 580 PRO A CA 1
ATOM 4649 C C . PRO A 1 580 ? -23.346 -13.836 24.004 1.00 54.62 580 PRO A C 1
ATOM 4651 O O . PRO A 1 580 ? -22.380 -13.328 24.575 1.00 54.62 580 PRO A O 1
ATOM 4654 N N . LYS A 1 581 ? -24.600 -13.435 24.257 1.00 47.50 581 LYS A N 1
ATOM 4655 C CA . LYS A 1 581 ? -24.937 -12.328 25.175 1.00 47.50 581 LYS A CA 1
ATOM 4656 C C . LYS A 1 581 ? -25.048 -12.811 26.633 1.00 47.50 581 LYS A C 1
ATOM 4658 O O . LYS A 1 581 ? -25.834 -13.711 26.904 1.00 47.50 581 LYS A O 1
ATOM 4663 N N . GLY A 1 582 ? -24.324 -12.170 27.562 1.00 48.59 582 GLY A N 1
ATOM 4664 C CA . GLY A 1 582 ? -24.477 -12.326 29.022 1.00 48.59 582 GLY A CA 1
ATOM 4665 C C . GLY A 1 582 ? -23.375 -11.620 29.839 1.00 48.59 582 GLY A C 1
ATOM 4666 O O . GLY A 1 582 ? -22.209 -11.661 29.457 1.00 48.59 582 GLY A O 1
ATOM 4667 N N . GLU A 1 583 ? -23.715 -10.983 30.967 1.00 45.06 583 GLU A N 1
ATOM 4668 C CA . GLU A 1 583 ? -22.767 -10.208 31.805 1.00 45.06 583 GLU A CA 1
ATOM 4669 C C . GLU A 1 583 ? -21.699 -11.081 32.489 1.00 45.06 583 GLU A C 1
ATOM 4671 O O . GLU A 1 583 ? -20.522 -10.722 32.507 1.00 45.06 583 GLU A O 1
ATOM 4676 N N . SER A 1 584 ? -22.069 -12.285 32.949 1.00 48.53 584 SER A N 1
ATOM 4677 C CA . SER A 1 584 ? -21.129 -13.285 33.494 1.00 48.53 584 SER A CA 1
ATOM 4678 C C . SER A 1 584 ? -20.082 -13.743 32.463 1.00 48.53 584 SER A C 1
ATOM 4680 O O . SER A 1 584 ? -18.968 -14.123 32.830 1.00 48.53 584 SER A O 1
ATOM 4682 N N . TYR A 1 585 ? -20.397 -13.635 31.168 1.00 59.97 585 TYR A N 1
ATOM 4683 C CA . TYR A 1 585 ? -19.502 -14.010 30.077 1.00 59.97 585 TYR A CA 1
ATOM 4684 C C . TYR A 1 585 ? -18.400 -12.969 29.832 1.00 59.97 585 TYR A C 1
ATOM 4686 O O . TYR A 1 585 ? -17.324 -13.336 29.371 1.00 59.97 585 TYR A O 1
ATOM 4694 N N . VAL A 1 586 ? -18.592 -11.691 30.180 1.00 64.06 586 VAL A N 1
ATOM 4695 C CA . VAL A 1 586 ? -17.652 -10.608 29.825 1.00 64.06 586 VAL A CA 1
ATOM 4696 C C . VAL A 1 586 ? -16.275 -10.794 30.473 1.00 64.06 586 VAL A C 1
ATOM 4698 O O . VAL A 1 586 ? -15.258 -10.698 29.787 1.00 64.06 586 VAL A O 1
ATOM 4701 N N . ALA A 1 587 ? -16.219 -11.137 31.763 1.00 65.19 587 ALA A N 1
ATOM 4702 C CA . ALA A 1 587 ? -14.950 -11.402 32.451 1.00 65.19 587 ALA A CA 1
ATOM 4703 C C . ALA A 1 587 ? -14.228 -12.636 31.875 1.00 65.19 587 ALA A C 1
ATOM 4705 O O . ALA A 1 587 ? -13.009 -12.622 31.687 1.00 65.19 587 ALA A O 1
ATOM 4706 N N . SER A 1 588 ? -14.987 -13.683 31.528 1.00 76.12 588 SER A N 1
ATOM 4707 C CA . SER A 1 588 ? -14.441 -14.872 30.865 1.00 76.12 588 SER A CA 1
ATOM 4708 C C . SER A 1 588 ? -13.913 -14.559 29.457 1.00 76.12 588 SER A C 1
ATOM 4710 O O . SER A 1 588 ? -12.841 -15.037 29.089 1.00 76.12 588 SER A O 1
ATOM 4712 N N . LEU A 1 589 ? -14.590 -13.673 28.714 1.00 81.06 589 LEU A N 1
ATOM 4713 C CA . LEU A 1 589 ? -14.176 -13.217 27.386 1.00 81.06 589 LEU A CA 1
ATOM 4714 C C . LEU A 1 589 ? -12.874 -12.417 27.440 1.00 81.06 589 LEU A C 1
ATOM 4716 O O . LEU A 1 589 ? -12.044 -12.587 26.556 1.00 81.06 589 LEU A O 1
ATOM 4720 N N . PHE A 1 590 ? -12.653 -11.582 28.461 1.00 82.38 590 PHE A N 1
ATOM 4721 C CA . PHE A 1 590 ? -11.383 -10.860 28.611 1.00 82.38 590 PHE A CA 1
ATOM 4722 C C . PHE A 1 590 ? -10.214 -11.791 28.932 1.00 82.38 590 PHE A C 1
ATOM 4724 O O . PHE A 1 590 ? -9.147 -11.654 28.333 1.00 82.38 590 PHE A O 1
ATOM 4731 N N . LYS A 1 591 ? -10.413 -12.771 29.823 1.00 86.06 591 LYS A N 1
ATOM 4732 C CA . LYS A 1 591 ? -9.395 -13.795 30.106 1.00 86.06 591 LYS A CA 1
ATOM 4733 C C . LYS A 1 591 ? -9.018 -14.559 28.835 1.00 86.06 591 LYS A C 1
ATOM 4735 O O . LYS A 1 591 ? -7.838 -14.762 28.555 1.00 86.06 591 LYS A O 1
ATOM 4740 N N . GLU A 1 592 ? -10.021 -14.922 28.046 1.00 89.88 592 GLU A N 1
ATOM 4741 C CA . GLU A 1 592 ? -9.831 -15.618 26.779 1.00 89.88 592 GLU A CA 1
ATOM 4742 C C . GLU A 1 592 ? -9.168 -14.733 25.714 1.00 89.88 592 GLU A C 1
ATOM 4744 O O . GLU A 1 592 ? -8.248 -15.159 25.018 1.00 89.88 592 GLU A O 1
ATOM 4749 N N . ALA A 1 593 ? -9.572 -13.465 25.627 1.00 91.12 593 ALA A N 1
ATOM 4750 C CA . ALA A 1 593 ? -8.984 -12.472 24.739 1.00 91.12 593 ALA A CA 1
ATOM 4751 C C . ALA A 1 593 ? -7.482 -12.282 25.016 1.00 91.12 593 ALA A C 1
ATOM 4753 O O . ALA A 1 593 ? -6.699 -12.193 24.072 1.00 91.12 593 ALA A O 1
ATOM 4754 N N . ILE A 1 594 ? -7.070 -12.281 26.291 1.00 89.94 594 ILE A N 1
ATOM 4755 C CA . ILE A 1 594 ? -5.655 -12.244 26.695 1.00 89.94 594 ILE A CA 1
ATOM 4756 C C . ILE A 1 594 ? -4.939 -13.546 26.301 1.00 89.94 594 ILE A C 1
ATOM 4758 O O . ILE A 1 594 ? -3.823 -13.503 25.783 1.00 89.94 594 ILE A O 1
ATOM 4762 N N . HIS A 1 595 ? -5.578 -14.706 26.480 1.00 92.56 595 HIS A N 1
ATOM 4763 C CA . HIS A 1 595 ? -4.992 -15.995 26.103 1.00 92.56 595 HIS A CA 1
ATOM 4764 C C . HIS A 1 595 ? -4.675 -16.080 24.599 1.00 92.56 595 HIS A C 1
ATOM 4766 O O . HIS A 1 595 ? -3.564 -16.468 24.221 1.00 92.56 595 HIS A O 1
ATOM 4772 N N . VAL A 1 596 ? -5.598 -15.654 23.728 1.00 93.31 596 VAL A N 1
ATOM 4773 C CA . VAL A 1 596 ? -5.418 -15.745 22.266 1.00 93.31 596 VAL A CA 1
ATOM 4774 C C . VAL A 1 596 ? -4.383 -14.763 21.696 1.00 93.31 596 VAL A C 1
ATOM 4776 O O . VAL A 1 596 ? -3.940 -14.937 20.557 1.00 93.31 596 VAL A O 1
ATOM 4779 N N . ILE A 1 597 ? -3.956 -13.750 22.458 1.00 94.38 597 ILE A N 1
ATOM 4780 C CA . ILE A 1 597 ? -2.873 -12.820 22.071 1.00 94.38 597 ILE A CA 1
ATOM 4781 C C . ILE A 1 597 ? -1.516 -13.166 22.700 1.00 94.38 597 ILE A C 1
ATOM 4783 O O . ILE A 1 597 ? -0.555 -12.413 22.522 1.00 94.38 597 ILE A O 1
ATOM 4787 N N . SER A 1 598 ? -1.428 -14.288 23.420 1.00 92.94 598 SER A N 1
ATOM 4788 C CA . SER A 1 598 ? -0.180 -14.757 24.026 1.00 92.94 598 SER A CA 1
ATOM 4789 C C . SER A 1 598 ? 0.868 -15.131 22.972 1.00 92.94 598 SER A C 1
ATOM 4791 O O . SER A 1 598 ? 0.550 -15.582 21.865 1.00 92.94 598 SER A O 1
ATOM 4793 N N . CYS A 1 599 ? 2.149 -14.979 23.316 1.00 88.62 599 CYS A N 1
ATOM 4794 C CA . CYS A 1 599 ? 3.251 -15.208 22.375 1.00 88.62 599 CYS A CA 1
ATOM 4795 C C . CYS A 1 599 ? 3.378 -16.679 21.939 1.00 88.62 599 CYS A C 1
ATOM 4797 O O . CYS A 1 599 ? 3.870 -16.967 20.849 1.00 88.62 599 CYS A O 1
ATOM 4799 N N . GLY A 1 600 ? 2.928 -17.613 22.784 1.00 88.94 600 GLY A N 1
ATOM 4800 C CA . GLY A 1 600 ? 2.984 -19.054 22.535 1.00 88.94 600 GLY A CA 1
ATOM 4801 C C . GLY A 1 600 ? 1.829 -19.607 21.701 1.00 88.94 600 GLY A C 1
ATOM 4802 O O . GLY A 1 600 ? 1.937 -20.734 21.217 1.00 88.94 600 GLY A O 1
ATOM 4803 N N . TYR A 1 601 ? 0.758 -18.831 21.497 1.00 92.00 601 TYR A N 1
ATOM 4804 C CA . TYR A 1 601 ? -0.479 -19.315 20.875 1.00 92.00 601 TYR A CA 1
ATOM 4805 C C . TYR A 1 601 ? -0.253 -19.880 19.462 1.00 92.00 601 TYR A C 1
ATOM 4807 O O . TYR A 1 601 ? -0.877 -20.856 19.056 1.00 92.00 601 TYR A O 1
ATOM 4815 N N . GLU A 1 602 ? 0.681 -19.296 18.710 1.00 91.50 602 GLU A N 1
ATOM 4816 C CA . GLU A 1 602 ? 0.895 -19.620 17.295 1.00 91.50 602 GLU A CA 1
ATOM 4817 C C . GLU A 1 602 ? 1.843 -20.812 17.071 1.00 91.50 602 GLU A C 1
ATOM 4819 O O . GLU A 1 602 ? 1.851 -21.397 15.986 1.00 91.50 602 GLU A O 1
ATOM 4824 N N . ALA A 1 603 ? 2.613 -21.223 18.085 1.00 85.69 603 ALA A N 1
ATOM 4825 C CA . ALA A 1 603 ? 3.775 -22.104 17.922 1.00 85.69 603 ALA A CA 1
ATOM 4826 C C . ALA A 1 603 ? 3.453 -23.468 17.277 1.00 85.69 603 ALA A C 1
ATOM 4828 O O . ALA A 1 603 ? 4.215 -23.962 16.443 1.00 85.69 603 ALA A O 1
ATOM 4829 N N . LYS A 1 604 ? 2.314 -24.072 17.637 1.00 86.69 604 LYS A N 1
ATOM 4830 C CA . LYS A 1 604 ? 1.877 -25.395 17.146 1.00 86.69 604 LYS A CA 1
ATOM 4831 C C . LYS A 1 604 ? 0.679 -25.321 16.198 1.00 86.69 604 LYS A C 1
ATOM 4833 O O . LYS A 1 604 ? -0.001 -26.322 15.996 1.00 86.69 604 LYS A O 1
ATOM 4838 N N . THR A 1 605 ? 0.437 -24.146 15.622 1.00 92.62 605 THR A N 1
ATOM 4839 C CA . THR A 1 605 ? -0.730 -23.898 14.770 1.00 92.62 605 THR A CA 1
ATOM 4840 C C . THR A 1 605 ? -0.345 -23.609 13.319 1.00 92.62 605 THR A C 1
ATOM 4842 O O . THR A 1 605 ? 0.843 -23.495 12.979 1.00 92.62 605 THR A O 1
ATOM 4845 N N . GLU A 1 606 ? -1.360 -23.475 12.464 1.00 93.25 606 GLU A N 1
ATOM 4846 C CA . GLU A 1 606 ? -1.223 -23.064 11.061 1.00 93.25 606 GLU A CA 1
ATOM 4847 C C . GLU A 1 606 ? -1.274 -21.532 10.862 1.00 93.25 606 GLU A C 1
ATOM 4849 O O . GLU A 1 606 ? -1.195 -21.047 9.725 1.00 93.25 606 GLU A O 1
ATOM 4854 N N . TRP A 1 607 ? -1.366 -20.751 11.950 1.00 94.25 607 TRP A N 1
ATOM 4855 C CA . TRP A 1 607 ? -1.305 -19.286 11.910 1.00 94.25 607 TRP A CA 1
ATOM 4856 C C . TRP A 1 607 ? -0.001 -18.791 11.285 1.00 94.25 607 TRP A C 1
ATOM 4858 O O . TRP A 1 607 ? 1.091 -19.253 11.611 1.00 94.25 607 TRP A O 1
ATOM 4868 N N . GLY A 1 608 ? -0.131 -17.866 10.336 1.00 90.38 608 GLY A N 1
ATOM 4869 C CA . GLY A 1 608 ? 0.969 -17.298 9.567 1.00 90.38 608 GLY A CA 1
ATOM 4870 C C . GLY A 1 608 ? 1.599 -18.231 8.532 1.00 90.38 608 GLY A C 1
ATOM 4871 O O . GLY A 1 608 ? 2.311 -17.757 7.653 1.00 90.38 608 GLY A O 1
ATOM 4872 N N . LYS A 1 609 ? 1.330 -19.539 8.576 1.00 89.81 609 LYS A N 1
ATOM 4873 C CA . LYS A 1 609 ? 1.810 -20.504 7.572 1.00 89.81 609 LYS A CA 1
ATOM 4874 C C . LYS A 1 609 ? 0.799 -20.658 6.442 1.00 89.81 609 LYS A C 1
ATOM 4876 O O . LYS A 1 609 ? 1.128 -20.490 5.272 1.00 89.81 609 LYS A O 1
ATOM 4881 N N . GLU A 1 610 ? -0.443 -20.957 6.812 1.00 87.31 610 GLU A N 1
ATOM 4882 C CA . GLU A 1 610 ? -1.551 -21.200 5.883 1.00 87.31 610 GLU A CA 1
ATOM 4883 C C . GLU A 1 610 ? -2.772 -20.311 6.191 1.00 87.31 610 GLU A C 1
ATOM 4885 O O . GLU A 1 610 ? -3.675 -20.205 5.360 1.00 87.31 610 GLU A O 1
ATOM 4890 N N . ILE A 1 611 ? -2.803 -19.665 7.365 1.00 92.62 611 ILE A N 1
ATOM 4891 C CA . ILE A 1 611 ? -3.943 -18.895 7.890 1.00 92.62 611 ILE A CA 1
ATOM 4892 C C . ILE A 1 611 ? -3.513 -17.487 8.295 1.00 92.62 611 ILE A C 1
ATOM 4894 O O . ILE A 1 611 ? -2.431 -17.293 8.846 1.00 92.62 611 ILE A O 1
ATOM 4898 N N . GLY A 1 612 ? -4.399 -16.515 8.087 1.00 93.81 612 GLY A N 1
ATOM 4899 C CA . GLY A 1 612 ? -4.171 -15.115 8.416 1.00 93.81 612 GLY A CA 1
ATOM 4900 C C . GLY A 1 612 ? -3.205 -14.441 7.444 1.00 93.81 612 GLY A C 1
ATOM 4901 O O . GLY A 1 612 ? -3.130 -14.791 6.266 1.00 93.81 612 GLY A O 1
ATOM 4902 N N . TRP A 1 613 ? -2.472 -13.455 7.949 1.00 95.38 613 TRP A N 1
ATOM 4903 C CA . TRP A 1 613 ? -1.354 -12.826 7.257 1.00 95.38 613 TRP A CA 1
ATOM 4904 C C . TRP A 1 613 ? -0.161 -13.771 7.231 1.00 95.38 613 TRP A C 1
ATOM 4906 O O . TRP A 1 613 ? 0.278 -14.241 8.281 1.00 95.38 613 TRP A O 1
ATOM 4916 N N . ILE A 1 614 ? 0.362 -14.029 6.034 1.00 93.94 614 ILE A N 1
ATOM 4917 C CA . ILE A 1 614 ? 1.399 -15.037 5.804 1.00 93.94 614 ILE A CA 1
ATOM 4918 C C . ILE A 1 614 ? 2.777 -14.520 6.233 1.00 93.94 614 ILE A C 1
ATOM 4920 O O . ILE A 1 614 ? 3.195 -13.424 5.863 1.00 93.94 614 ILE A O 1
ATOM 4924 N N . TYR A 1 615 ? 3.502 -15.327 7.003 1.00 91.06 615 TYR A N 1
ATOM 4925 C CA . TYR A 1 615 ? 4.839 -15.032 7.511 1.00 91.06 615 TYR A CA 1
ATOM 4926 C C . TYR A 1 615 ? 5.927 -15.367 6.485 1.00 91.06 615 TYR A C 1
ATOM 4928 O O . TYR A 1 615 ? 5.742 -16.181 5.584 1.00 91.06 615 TYR A O 1
ATOM 4936 N N . GLY A 1 616 ? 7.109 -14.772 6.667 1.00 76.19 616 GLY A N 1
ATOM 4937 C CA . GLY A 1 616 ? 8.328 -15.160 5.945 1.00 76.19 616 GLY A CA 1
ATOM 4938 C C . GLY A 1 616 ? 8.807 -14.181 4.873 1.00 76.19 616 GLY A C 1
ATOM 4939 O O . GLY A 1 616 ? 9.911 -14.362 4.373 1.00 76.19 616 GLY A O 1
ATOM 4940 N N . SER A 1 617 ? 8.045 -13.127 4.571 1.00 79.94 617 SER A N 1
ATOM 4941 C CA . SER A 1 617 ? 8.488 -12.016 3.716 1.00 79.94 617 SER A CA 1
ATOM 4942 C C . SER A 1 617 ? 8.278 -10.669 4.411 1.00 79.94 617 SER A C 1
ATOM 4944 O O . SER A 1 617 ? 7.383 -10.526 5.243 1.00 79.94 617 SER A O 1
ATOM 4946 N N . VAL A 1 618 ? 9.104 -9.674 4.071 1.00 79.88 618 VAL A N 1
ATOM 4947 C CA . VAL A 1 618 ? 8.902 -8.260 4.446 1.00 79.88 618 VAL A CA 1
ATOM 4948 C C . VAL A 1 618 ? 7.666 -7.643 3.769 1.00 79.88 618 VAL A C 1
ATOM 4950 O O . VAL A 1 618 ? 7.176 -6.618 4.236 1.00 79.88 618 VAL A O 1
ATOM 4953 N N . THR A 1 619 ? 7.172 -8.243 2.683 1.00 83.88 619 THR A N 1
ATOM 4954 C CA . THR A 1 619 ? 5.937 -7.853 1.981 1.00 83.88 619 THR A CA 1
ATOM 4955 C C . THR A 1 619 ? 4.874 -8.933 2.175 1.00 83.88 619 THR A C 1
ATOM 4957 O O . THR A 1 619 ? 4.524 -9.670 1.248 1.00 83.88 619 THR A O 1
ATOM 4960 N N . GLU A 1 620 ? 4.388 -9.083 3.411 1.00 88.69 620 GLU A N 1
ATOM 4961 C CA . GLU A 1 620 ? 3.342 -10.056 3.746 1.00 88.69 620 GLU A CA 1
ATOM 4962 C C . GLU A 1 620 ? 2.006 -9.760 3.048 1.00 88.69 620 GLU A C 1
ATOM 4964 O O . GLU A 1 620 ? 1.163 -10.644 2.899 1.00 88.69 620 GLU A O 1
ATOM 4969 N N . ASP A 1 621 ? 1.799 -8.515 2.626 1.00 93.25 621 ASP A N 1
ATOM 4970 C CA . ASP A 1 621 ? 0.590 -8.026 1.978 1.00 93.25 621 ASP A CA 1
ATOM 4971 C C . ASP A 1 621 ? 0.334 -8.722 0.634 1.00 93.25 621 ASP A C 1
ATOM 4973 O O . ASP A 1 621 ? -0.664 -9.436 0.478 1.00 93.25 621 ASP A O 1
ATOM 4977 N N . ILE A 1 622 ? 1.268 -8.612 -0.310 1.00 94.38 622 ILE A N 1
ATOM 4978 C CA . ILE A 1 622 ? 1.153 -9.243 -1.630 1.00 94.38 622 ILE A CA 1
ATOM 4979 C C . ILE A 1 622 ? 1.034 -10.762 -1.474 1.00 94.38 622 ILE A C 1
ATOM 4981 O O . ILE A 1 622 ? 0.201 -11.389 -2.134 1.00 94.38 622 ILE A O 1
ATOM 4985 N N . LEU A 1 623 ? 1.820 -11.348 -0.564 1.00 93.06 623 LEU A N 1
ATOM 4986 C CA . LEU A 1 623 ? 1.834 -12.787 -0.310 1.00 93.06 623 LEU A CA 1
ATOM 4987 C C . LEU A 1 623 ? 0.486 -13.300 0.222 1.00 93.06 623 LEU A C 1
ATOM 4989 O O . LEU A 1 623 ? -0.023 -14.319 -0.254 1.00 93.06 623 LEU A O 1
ATOM 4993 N N . THR A 1 624 ? -0.123 -12.575 1.161 1.00 95.06 624 THR A N 1
ATOM 4994 C CA . THR A 1 624 ? -1.443 -12.916 1.713 1.00 95.06 624 THR A CA 1
ATOM 4995 C C . THR A 1 624 ? -2.515 -12.842 0.625 1.00 95.06 624 THR A C 1
ATOM 4997 O O . THR A 1 624 ? -3.286 -13.787 0.449 1.00 95.06 624 THR A O 1
ATOM 5000 N N . GLY A 1 625 ? -2.519 -11.776 -0.185 1.00 95.50 625 GLY A N 1
ATOM 5001 C CA . GLY A 1 625 ? -3.445 -11.644 -1.315 1.00 95.50 625 GLY A CA 1
ATOM 5002 C C . GLY A 1 625 ? -3.293 -12.773 -2.344 1.00 95.50 625 GLY A C 1
ATOM 5003 O O . GLY A 1 625 ? -4.287 -13.392 -2.733 1.00 95.50 625 GLY A O 1
ATOM 5004 N N . PHE A 1 626 ? -2.051 -13.093 -2.719 1.00 95.56 626 PHE A N 1
ATOM 5005 C CA . PHE A 1 626 ? -1.714 -14.172 -3.651 1.00 95.56 626 PHE A CA 1
ATOM 5006 C C . PHE A 1 626 ? -2.227 -15.530 -3.170 1.00 95.56 626 PHE A C 1
ATOM 5008 O O . PHE A 1 626 ? -2.853 -16.277 -3.930 1.00 95.56 626 PHE A O 1
ATOM 5015 N N . LYS A 1 627 ? -2.015 -15.845 -1.888 1.00 93.62 627 LYS A N 1
ATOM 5016 C CA . LYS A 1 627 ? -2.494 -17.087 -1.278 1.00 93.62 627 LYS A CA 1
ATOM 5017 C C . LYS A 1 627 ? -4.016 -17.190 -1.360 1.00 93.62 627 LYS A C 1
ATOM 5019 O O . LYS A 1 627 ? -4.527 -18.217 -1.806 1.00 93.62 627 LYS A O 1
ATOM 5024 N N . MET A 1 628 ? -4.742 -16.128 -1.012 1.00 93.94 628 MET A N 1
ATOM 5025 C CA . MET A 1 628 ? -6.208 -16.107 -1.093 1.00 93.94 628 MET A CA 1
ATOM 5026 C C . MET A 1 628 ? -6.707 -16.317 -2.531 1.00 93.94 628 MET A C 1
ATOM 5028 O O . MET A 1 628 ? -7.626 -17.108 -2.758 1.00 93.94 628 MET A O 1
ATOM 5032 N N . HIS A 1 629 ? -6.083 -15.676 -3.521 1.00 95.69 629 HIS A N 1
ATOM 5033 C CA . HIS A 1 629 ? -6.424 -15.881 -4.935 1.00 95.69 629 HIS A CA 1
ATOM 5034 C C . HIS A 1 629 ? -6.115 -17.302 -5.422 1.00 95.69 629 HIS A C 1
ATOM 5036 O O . HIS A 1 629 ? -6.894 -17.861 -6.198 1.00 95.69 629 HIS A O 1
ATOM 5042 N N . CYS A 1 630 ? -5.052 -17.939 -4.918 1.00 94.06 630 CYS A N 1
ATOM 5043 C CA . CYS A 1 630 ? -4.776 -19.357 -5.179 1.00 94.06 630 CYS A CA 1
ATOM 5044 C C . CYS A 1 630 ? -5.887 -20.282 -4.656 1.00 94.06 630 CYS A C 1
ATOM 5046 O O . CYS A 1 630 ? -6.174 -21.300 -5.285 1.00 94.06 630 CYS A O 1
ATOM 5048 N N . HIS A 1 631 ? -6.574 -19.907 -3.571 1.00 91.31 631 HIS A N 1
ATOM 5049 C CA . HIS A 1 631 ? -7.768 -20.602 -3.060 1.00 91.31 631 HIS A CA 1
ATOM 5050 C C . HIS A 1 631 ? -9.062 -20.283 -3.848 1.00 91.31 631 HIS A C 1
ATOM 5052 O O . HIS A 1 631 ? -10.163 -20.674 -3.450 1.00 91.31 631 HIS A O 1
ATOM 5058 N N . GLY A 1 632 ? -8.940 -19.590 -4.986 1.00 92.31 632 GLY A N 1
ATOM 5059 C CA . GLY A 1 632 ? -10.031 -19.266 -5.906 1.00 92.31 632 GLY A CA 1
ATOM 5060 C C . GLY A 1 632 ? -10.821 -18.016 -5.540 1.00 92.31 632 GLY A C 1
ATOM 5061 O O . GLY A 1 632 ? -11.780 -17.683 -6.240 1.00 92.31 632 GLY A O 1
ATOM 5062 N N . TRP A 1 633 ? -10.441 -17.314 -4.468 1.00 95.06 633 TRP A N 1
ATOM 5063 C CA . TRP A 1 633 ? -11.114 -16.084 -4.069 1.00 95.06 633 TRP A CA 1
ATOM 5064 C C . TRP A 1 633 ? -10.923 -14.974 -5.100 1.00 95.06 633 TRP A C 1
ATOM 5066 O O . TRP A 1 633 ? -9.927 -14.927 -5.826 1.00 95.06 633 TRP A O 1
ATOM 5076 N N . ARG A 1 634 ? -11.898 -14.064 -5.140 1.00 95.69 634 ARG A N 1
ATOM 5077 C CA . ARG A 1 634 ? -11.896 -12.887 -6.004 1.00 95.69 634 ARG A CA 1
ATOM 5078 C C . ARG A 1 634 ? -11.764 -11.628 -5.155 1.00 95.69 634 ARG A C 1
ATOM 5080 O O . ARG A 1 634 ? -12.486 -11.496 -4.170 1.00 95.69 634 ARG A O 1
ATOM 5087 N N . SER A 1 635 ? -10.923 -10.684 -5.552 1.00 97.69 635 SER A N 1
ATOM 5088 C CA . SER A 1 635 ? -10.917 -9.339 -4.962 1.00 97.69 635 SER A CA 1
ATOM 5089 C C . SER A 1 635 ? -11.604 -8.326 -5.877 1.00 97.69 635 SER A C 1
ATOM 5091 O O . SER A 1 635 ? -11.893 -8.602 -7.045 1.00 97.69 635 SER A O 1
ATOM 5093 N N . ILE A 1 636 ? -11.941 -7.166 -5.321 1.00 97.69 636 ILE A N 1
ATOM 5094 C CA . ILE A 1 636 ? -12.604 -6.067 -6.029 1.00 97.69 636 ILE A CA 1
ATOM 5095 C C . ILE A 1 636 ? -11.786 -4.796 -5.845 1.00 97.69 636 ILE A C 1
ATOM 5097 O O . ILE A 1 636 ? -11.340 -4.517 -4.734 1.00 97.69 636 ILE A O 1
ATOM 5101 N N . TYR A 1 637 ? -11.626 -4.021 -6.916 1.00 97.69 637 TYR A N 1
ATOM 5102 C CA . TYR A 1 637 ? -11.054 -2.680 -6.847 1.00 97.69 637 TYR A CA 1
ATOM 5103 C C . TYR A 1 637 ? -12.166 -1.628 -6.873 1.00 97.69 637 TYR A C 1
ATOM 5105 O O . TYR A 1 637 ? -12.980 -1.614 -7.796 1.00 97.69 637 TYR A O 1
ATOM 5113 N N . CYS A 1 638 ? -12.236 -0.775 -5.849 1.00 96.06 638 CYS A N 1
ATOM 5114 C CA . CYS A 1 638 ? -13.250 0.276 -5.744 1.00 96.06 638 CYS A CA 1
ATOM 5115 C C . CYS A 1 638 ? -12.592 1.655 -5.767 1.00 96.06 638 CYS A C 1
ATOM 5117 O O . CYS A 1 638 ? -11.793 1.977 -4.889 1.00 96.06 638 CYS A O 1
ATOM 5119 N N . VAL A 1 639 ? -12.955 2.476 -6.754 1.00 94.88 639 VAL A N 1
ATOM 5120 C CA . VAL A 1 639 ? -12.451 3.846 -6.915 1.00 94.88 639 VAL A CA 1
ATOM 5121 C C . VAL A 1 639 ? -13.625 4.819 -6.776 1.00 94.88 639 VAL A C 1
ATOM 5123 O O . VAL A 1 639 ? -14.277 5.129 -7.771 1.00 94.88 639 VAL A O 1
ATOM 5126 N N . PRO A 1 640 ? -13.943 5.274 -5.552 1.00 93.06 640 PRO A N 1
ATOM 5127 C CA . PRO A 1 640 ? -14.988 6.270 -5.355 1.00 93.06 640 PRO A CA 1
ATOM 5128 C C . PRO A 1 640 ? -14.593 7.647 -5.885 1.00 93.06 640 PRO A C 1
ATOM 5130 O O . PRO A 1 640 ? -13.410 7.969 -6.011 1.00 93.06 640 PRO A O 1
ATOM 5133 N N . THR A 1 641 ? -15.601 8.484 -6.141 1.00 90.69 641 THR A N 1
ATOM 5134 C CA . THR A 1 641 ? -15.427 9.861 -6.635 1.00 90.69 641 THR A CA 1
ATOM 5135 C C . THR A 1 641 ? -14.588 10.708 -5.680 1.00 90.69 641 THR A C 1
ATOM 5137 O O . THR A 1 641 ? -13.646 11.381 -6.097 1.00 90.69 641 THR A O 1
ATOM 5140 N N . ARG A 1 642 ? -14.884 10.638 -4.378 1.00 90.69 642 ARG A N 1
ATOM 5141 C CA . ARG A 1 642 ? -14.010 11.141 -3.318 1.00 90.69 642 ARG A CA 1
ATOM 5142 C C . ARG A 1 642 ? -13.073 10.013 -2.888 1.00 90.69 642 ARG A C 1
ATOM 5144 O O . ARG A 1 642 ? -13.586 8.962 -2.509 1.00 90.69 642 ARG A O 1
ATOM 5151 N N . PRO A 1 643 ? -11.741 10.218 -2.844 1.00 94.25 643 PRO A N 1
ATOM 5152 C CA . PRO A 1 643 ? -10.817 9.206 -2.345 1.00 94.25 643 PRO A CA 1
ATOM 5153 C C . PRO A 1 643 ? -11.266 8.648 -0.994 1.00 94.25 643 PRO A C 1
ATOM 5155 O O . PRO A 1 643 ? -11.481 9.423 -0.062 1.00 94.25 643 PRO A O 1
ATOM 5158 N N . ALA A 1 644 ? -11.406 7.326 -0.898 1.00 94.50 644 ALA A N 1
ATOM 5159 C CA . ALA A 1 644 ? -11.846 6.650 0.321 1.00 94.50 644 ALA A CA 1
ATOM 5160 C C . ALA A 1 644 ? -10.897 6.922 1.490 1.00 94.50 644 ALA A C 1
ATOM 5162 O O . ALA A 1 644 ? -11.306 7.406 2.548 1.00 94.50 644 ALA A O 1
ATOM 5163 N N . PHE A 1 645 ? -9.612 6.678 1.242 1.00 95.31 645 PHE A N 1
ATOM 5164 C CA . PHE A 1 645 ? -8.541 6.831 2.209 1.00 95.31 645 PHE A CA 1
ATOM 5165 C C . PHE A 1 645 ? -7.507 7.817 1.694 1.00 95.31 645 PHE A C 1
ATOM 5167 O O . PHE A 1 645 ? -7.207 7.864 0.495 1.00 95.31 645 PHE A O 1
ATOM 5174 N N . LYS A 1 646 ? -6.956 8.593 2.620 1.00 93.19 646 LYS A N 1
ATOM 5175 C CA . LYS A 1 646 ? -5.822 9.471 2.371 1.00 93.19 646 LYS A CA 1
ATOM 5176 C C . LYS A 1 646 ? -4.786 9.286 3.466 1.00 93.19 646 LYS A C 1
ATOM 5178 O O . LYS A 1 646 ? -5.153 9.040 4.611 1.00 93.19 646 LYS A O 1
ATOM 5183 N N . GLY A 1 647 ? -3.514 9.401 3.113 1.00 88.19 647 GLY A N 1
ATOM 5184 C CA . GLY A 1 647 ? -2.427 9.375 4.084 1.00 88.19 647 GLY A CA 1
ATOM 5185 C C . GLY A 1 647 ? -1.340 10.398 3.801 1.00 88.19 647 GLY A C 1
ATOM 5186 O O . GLY A 1 647 ? -1.365 11.096 2.789 1.00 88.19 647 GLY A O 1
ATOM 5187 N N . SER A 1 648 ? -0.367 10.496 4.696 1.00 79.62 648 SER A N 1
ATOM 5188 C CA . SER A 1 648 ? 0.766 11.411 4.523 1.00 79.62 648 SER A CA 1
ATOM 5189 C C . SER A 1 648 ? 1.836 10.787 3.620 1.00 79.62 648 SER A C 1
ATOM 5191 O O . SER A 1 648 ? 2.363 9.716 3.922 1.00 79.62 648 SER A O 1
ATOM 5193 N N . ALA A 1 649 ? 2.187 11.449 2.512 1.00 73.69 649 ALA A N 1
ATOM 5194 C CA . ALA A 1 649 ? 3.283 10.996 1.651 1.00 73.69 649 ALA A CA 1
ATOM 5195 C C . ALA A 1 649 ? 4.660 11.212 2.303 1.00 73.69 649 ALA A C 1
ATOM 5197 O O . ALA A 1 649 ? 4.859 12.097 3.134 1.00 73.69 649 ALA A O 1
ATOM 5198 N N . ARG A 1 650 ? 5.653 10.424 1.870 1.00 66.19 650 ARG A N 1
ATOM 5199 C CA . ARG A 1 650 ? 7.060 10.664 2.219 1.00 66.19 650 ARG A CA 1
ATOM 5200 C C . ARG A 1 650 ? 7.584 11.874 1.455 1.00 66.19 650 ARG A C 1
ATOM 5202 O O . ARG A 1 650 ? 7.470 11.941 0.235 1.00 66.19 650 ARG A O 1
ATOM 5209 N N . ILE A 1 651 ? 8.180 12.808 2.184 1.00 67.56 651 ILE A N 1
ATOM 5210 C CA . ILE A 1 651 ? 8.504 14.136 1.657 1.00 67.56 651 ILE A CA 1
ATOM 5211 C C . ILE A 1 651 ? 9.884 14.146 0.970 1.00 67.56 651 ILE A C 1
ATOM 5213 O O . ILE A 1 651 ? 10.072 14.830 -0.034 1.00 67.56 651 ILE A O 1
ATOM 5217 N N . ASN A 1 652 ? 10.837 13.336 1.448 1.00 73.12 652 ASN A N 1
ATOM 5218 C CA . ASN A 1 652 ? 12.203 13.290 0.918 1.00 73.12 652 ASN A CA 1
ATOM 5219 C C . ASN A 1 652 ? 12.476 12.048 0.035 1.00 73.12 652 ASN A C 1
ATOM 5221 O O . ASN A 1 652 ? 11.831 11.002 0.157 1.00 73.12 652 ASN A O 1
ATOM 5225 N N . LEU A 1 653 ? 13.466 12.165 -0.860 1.00 77.75 653 LEU A N 1
ATOM 5226 C CA . LEU A 1 653 ? 13.847 11.096 -1.792 1.00 77.75 653 LEU A CA 1
ATOM 5227 C C . LEU A 1 653 ? 14.449 9.877 -1.078 1.00 77.75 653 LEU A C 1
ATOM 5229 O O . LEU A 1 653 ? 14.185 8.744 -1.470 1.00 77.75 653 LEU A O 1
ATOM 5233 N N . SER A 1 654 ? 15.261 10.093 -0.043 1.00 79.25 654 SER A N 1
ATOM 5234 C CA . SER A 1 654 ? 15.994 9.017 0.636 1.00 79.25 654 SER A CA 1
ATOM 5235 C C . SER A 1 654 ? 15.051 8.048 1.357 1.00 79.25 654 SER A C 1
ATOM 5237 O O . SER A 1 654 ? 15.181 6.833 1.207 1.00 79.25 654 SER A O 1
ATOM 5239 N N . ASP A 1 655 ? 14.033 8.562 2.048 1.00 79.31 655 ASP A N 1
ATOM 5240 C CA . ASP A 1 655 ? 12.996 7.760 2.703 1.00 79.31 655 ASP A CA 1
ATOM 5241 C C . ASP A 1 655 ? 12.127 7.038 1.675 1.00 79.31 655 ASP A C 1
ATOM 5243 O O . ASP A 1 655 ? 11.736 5.886 1.888 1.00 79.31 655 ASP A O 1
ATOM 5247 N N . ARG A 1 656 ? 11.852 7.689 0.538 1.00 83.56 656 ARG A N 1
ATOM 5248 C CA . ARG A 1 656 ? 11.134 7.071 -0.576 1.00 83.56 656 ARG A CA 1
ATOM 5249 C C . ARG A 1 656 ? 11.934 5.912 -1.183 1.00 83.56 656 ARG A C 1
ATOM 5251 O O . ARG A 1 656 ? 11.368 4.845 -1.405 1.00 83.56 656 ARG A O 1
ATOM 5258 N N . LEU A 1 657 ? 13.246 6.059 -1.372 1.00 87.94 657 LEU A N 1
ATOM 5259 C CA . LEU A 1 657 ? 14.120 4.974 -1.834 1.00 87.94 657 LEU A CA 1
ATOM 5260 C C . LEU A 1 657 ? 14.228 3.838 -0.812 1.00 87.94 657 LEU A C 1
ATOM 5262 O O . LEU A 1 657 ? 14.178 2.677 -1.205 1.00 87.94 657 LEU A O 1
ATOM 5266 N N . HIS A 1 658 ? 14.297 4.138 0.488 1.00 86.44 658 HIS A N 1
ATOM 5267 C CA . HIS A 1 658 ? 14.242 3.111 1.537 1.00 86.44 658 HIS A CA 1
ATOM 5268 C C . HIS A 1 658 ? 12.904 2.363 1.531 1.00 86.44 658 HIS A C 1
ATOM 5270 O O . HIS A 1 658 ? 12.862 1.160 1.774 1.00 86.44 658 HIS A O 1
ATOM 5276 N N . GLN A 1 659 ? 11.791 3.039 1.242 1.00 85.75 659 GLN A N 1
ATOM 5277 C CA . GLN A 1 659 ? 10.496 2.380 1.084 1.00 85.75 659 GLN A CA 1
ATOM 5278 C C . GLN A 1 659 ? 10.491 1.427 -0.117 1.00 85.75 659 GLN A C 1
ATOM 5280 O O . GLN A 1 659 ? 10.116 0.267 0.038 1.00 85.75 659 GLN A O 1
ATOM 5285 N N . VAL A 1 660 ? 10.959 1.883 -1.279 1.00 91.12 660 VAL A N 1
ATOM 5286 C CA . VAL A 1 660 ? 11.040 1.057 -2.495 1.00 91.12 660 VAL A CA 1
ATOM 5287 C C . VAL A 1 660 ? 12.014 -0.113 -2.322 1.00 91.12 660 VAL A C 1
ATOM 5289 O O . VAL A 1 660 ? 11.717 -1.219 -2.767 1.00 91.12 660 VAL A O 1
ATOM 5292 N N . LEU A 1 661 ? 13.129 0.089 -1.612 1.00 92.31 661 LEU A N 1
ATOM 5293 C CA . LEU A 1 661 ? 14.079 -0.968 -1.249 1.00 92.31 661 LEU A CA 1
ATOM 5294 C C . LEU A 1 661 ? 13.380 -2.090 -0.475 1.00 92.31 661 LEU A C 1
ATOM 5296 O O . LEU A 1 661 ? 13.584 -3.260 -0.781 1.00 92.31 661 LEU A O 1
ATOM 5300 N N . ARG A 1 662 ? 12.522 -1.748 0.496 1.00 88.25 662 ARG A N 1
ATOM 5301 C CA . ARG A 1 662 ? 11.775 -2.739 1.288 1.00 88.25 662 ARG A CA 1
ATOM 5302 C C . ARG A 1 662 ? 10.787 -3.534 0.439 1.00 88.25 662 ARG A C 1
ATOM 5304 O O . ARG A 1 662 ? 10.694 -4.745 0.613 1.00 88.25 662 ARG A O 1
ATOM 5311 N N . TRP A 1 663 ? 10.084 -2.872 -0.478 1.00 91.88 663 TRP A N 1
ATOM 5312 C CA . TRP A 1 663 ? 9.169 -3.537 -1.411 1.00 91.88 663 TRP A CA 1
ATOM 5313 C C . TRP A 1 663 ? 9.907 -4.499 -2.346 1.00 91.88 663 TRP A C 1
ATOM 5315 O O . TRP A 1 663 ? 9.498 -5.648 -2.515 1.00 91.88 663 TRP A O 1
ATOM 5325 N N . ALA A 1 664 ? 11.040 -4.055 -2.892 1.00 94.12 664 ALA A N 1
ATOM 5326 C CA . ALA A 1 664 ? 11.876 -4.873 -3.757 1.00 94.12 664 ALA A CA 1
ATOM 5327 C C . ALA A 1 664 ? 12.482 -6.067 -3.003 1.00 94.12 664 ALA A C 1
ATOM 5329 O O . ALA A 1 664 ? 12.460 -7.181 -3.520 1.00 94.12 664 ALA A O 1
ATOM 5330 N N . LEU A 1 665 ? 12.953 -5.864 -1.767 1.00 91.75 665 LEU A N 1
ATOM 5331 C CA . LEU A 1 665 ? 13.491 -6.934 -0.925 1.00 91.75 665 LEU A CA 1
ATOM 5332 C C . LEU A 1 665 ? 12.424 -7.998 -0.641 1.00 91.75 665 LEU A C 1
ATOM 5334 O O . LEU A 1 665 ? 12.679 -9.180 -0.850 1.00 91.75 665 LEU A O 1
ATOM 5338 N N . GLY A 1 666 ? 11.221 -7.588 -0.226 1.00 90.62 666 GLY A N 1
ATOM 5339 C CA . GLY A 1 666 ? 10.127 -8.525 0.034 1.00 90.62 666 GLY A CA 1
ATOM 5340 C C . GLY A 1 666 ? 9.701 -9.306 -1.214 1.00 90.62 666 GLY A C 1
ATOM 5341 O O . GLY A 1 666 ? 9.460 -10.510 -1.132 1.00 90.62 666 GLY A O 1
ATOM 5342 N N . SER A 1 667 ? 9.721 -8.667 -2.387 1.00 94.06 667 SER A N 1
ATOM 5343 C CA . SER A 1 667 ? 9.433 -9.320 -3.672 1.00 94.06 667 SER A CA 1
ATOM 5344 C C . SER A 1 667 ? 10.487 -10.373 -4.044 1.00 94.06 667 SER A C 1
ATOM 5346 O O . SER A 1 667 ? 10.134 -11.474 -4.472 1.00 94.06 667 SER A O 1
ATOM 5348 N N . VAL A 1 668 ? 11.775 -10.080 -3.813 1.00 93.44 668 VAL A N 1
ATOM 5349 C CA . VAL A 1 668 ? 12.881 -11.042 -3.990 1.00 93.44 668 VAL A CA 1
ATOM 5350 C C . VAL A 1 668 ? 12.761 -12.205 -3.001 1.00 93.44 668 VAL A C 1
ATOM 5352 O O . VAL A 1 668 ? 12.944 -13.357 -3.390 1.00 93.44 668 VAL A O 1
ATOM 5355 N N . GLU A 1 669 ? 12.392 -11.937 -1.746 1.00 91.19 669 GLU A N 1
ATOM 5356 C CA . GLU A 1 669 ? 12.128 -12.983 -0.751 1.00 91.19 669 GLU A CA 1
ATOM 5357 C C . GLU A 1 669 ? 10.976 -13.896 -1.185 1.00 91.19 669 GLU A C 1
ATOM 5359 O O . GLU A 1 669 ? 11.113 -15.114 -1.112 1.00 91.19 669 GLU A O 1
ATOM 5364 N N . ILE A 1 670 ? 9.869 -13.342 -1.699 1.00 91.94 670 ILE A N 1
ATOM 5365 C CA . ILE A 1 670 ? 8.751 -14.146 -2.219 1.00 91.94 670 ILE A CA 1
ATOM 5366 C C . ILE A 1 670 ? 9.218 -15.014 -3.392 1.00 91.94 670 ILE A C 1
ATOM 5368 O O . ILE A 1 670 ? 8.906 -16.207 -3.415 1.00 91.94 670 ILE A O 1
ATOM 5372 N N . PHE A 1 671 ? 9.981 -14.449 -4.332 1.00 93.56 671 PHE A N 1
ATOM 5373 C CA . PHE A 1 671 ? 10.514 -15.175 -5.489 1.00 93.56 671 PHE A CA 1
ATOM 5374 C C . PHE A 1 671 ? 11.385 -16.376 -5.087 1.00 93.56 671 PHE A C 1
ATOM 5376 O O . PHE A 1 671 ? 11.291 -17.434 -5.704 1.00 93.56 671 PHE A O 1
ATOM 5383 N N . LEU A 1 672 ? 12.197 -16.229 -4.038 1.00 90.50 672 LEU A N 1
ATOM 5384 C CA . LEU A 1 672 ? 13.081 -17.282 -3.526 1.00 90.50 672 LEU A CA 1
ATOM 5385 C C . LEU A 1 672 ? 12.412 -18.197 -2.480 1.00 90.50 672 LEU A C 1
ATOM 5387 O O . LEU A 1 672 ? 13.025 -19.157 -2.018 1.00 90.50 672 LEU A O 1
ATOM 5391 N N . SER A 1 673 ? 11.164 -17.920 -2.093 1.00 89.00 673 SER A N 1
ATOM 5392 C CA . SER A 1 673 ? 10.423 -18.696 -1.091 1.00 89.00 673 SER A CA 1
ATOM 5393 C C . SER A 1 673 ? 9.657 -19.888 -1.685 1.00 89.00 673 SER A C 1
ATOM 5395 O O . SER A 1 673 ? 9.472 -20.014 -2.898 1.00 89.00 673 SER A O 1
ATOM 5397 N N . ARG A 1 674 ? 9.078 -20.728 -0.808 1.00 88.62 674 ARG A N 1
ATOM 5398 C CA . ARG A 1 674 ? 8.121 -21.787 -1.199 1.00 88.62 674 ARG A CA 1
ATOM 5399 C C . ARG A 1 674 ? 6.919 -21.237 -1.979 1.00 88.62 674 ARG A C 1
ATOM 5401 O O . ARG A 1 674 ? 6.337 -21.958 -2.783 1.00 88.62 674 ARG A O 1
ATOM 5408 N N . HIS A 1 675 ? 6.550 -19.980 -1.748 1.00 89.88 675 HIS A N 1
ATOM 5409 C CA . HIS A 1 675 ? 5.359 -19.346 -2.307 1.00 89.88 675 HIS A CA 1
ATOM 5410 C C . HIS A 1 675 ? 5.612 -18.604 -3.628 1.00 89.88 675 HIS A C 1
ATOM 5412 O O . HIS A 1 675 ? 4.839 -17.717 -3.988 1.00 89.88 675 HIS A O 1
ATOM 5418 N N . CYS A 1 676 ? 6.658 -18.952 -4.379 1.00 93.31 676 CYS A N 1
ATOM 5419 C CA . CYS A 1 676 ? 6.909 -18.320 -5.669 1.00 93.31 676 CYS A CA 1
ATOM 5420 C C . CYS A 1 676 ? 5.797 -18.639 -6.693 1.00 93.31 676 CYS A C 1
ATOM 5422 O O . CYS A 1 676 ? 5.510 -19.816 -6.946 1.00 93.31 676 CYS A O 1
ATOM 5424 N N . PRO A 1 677 ? 5.214 -17.626 -7.365 1.00 94.62 677 PRO A N 1
ATOM 5425 C CA . PRO A 1 677 ? 4.159 -17.814 -8.366 1.00 94.62 677 PRO A CA 1
ATOM 5426 C C . PRO A 1 677 ? 4.518 -18.724 -9.553 1.00 94.62 677 PRO A C 1
ATOM 5428 O O . PRO A 1 677 ? 3.612 -19.218 -10.233 1.00 94.62 677 PRO A O 1
ATOM 5431 N N . LEU A 1 678 ? 5.813 -18.962 -9.799 1.00 93.81 678 LEU A N 1
ATOM 5432 C CA . LEU A 1 678 ? 6.306 -19.822 -10.878 1.00 93.81 678 LEU A CA 1
ATOM 5433 C C . LEU A 1 678 ? 6.042 -21.312 -10.650 1.00 93.81 678 LEU A C 1
ATOM 5435 O O . LEU A 1 678 ? 5.813 -22.015 -11.631 1.00 93.81 678 LEU A O 1
ATOM 5439 N N . TRP A 1 679 ? 6.027 -21.783 -9.398 1.00 92.44 679 TRP A N 1
ATOM 5440 C CA . TRP A 1 679 ? 5.809 -23.202 -9.057 1.00 92.44 679 TRP A CA 1
ATOM 5441 C C . TRP A 1 679 ? 4.732 -23.435 -7.991 1.00 92.44 679 TRP A C 1
ATOM 5443 O O . TRP A 1 679 ? 4.234 -24.550 -7.852 1.00 92.44 679 TRP A O 1
ATOM 5453 N N . TYR A 1 680 ? 4.312 -22.406 -7.254 1.00 92.50 680 TYR A N 1
ATOM 5454 C CA . TYR A 1 680 ? 3.304 -22.534 -6.205 1.00 92.50 680 TYR A CA 1
ATOM 5455 C C . TYR A 1 680 ? 1.867 -22.363 -6.724 1.00 92.50 680 TYR A C 1
ATOM 5457 O O . TYR A 1 680 ? 1.589 -21.559 -7.615 1.00 92.50 680 TYR A O 1
ATOM 5465 N N . GLY A 1 681 ? 0.916 -23.089 -6.129 1.00 88.06 681 GLY A N 1
ATOM 5466 C CA . GLY A 1 681 ? -0.519 -22.904 -6.376 1.00 88.06 681 GLY A CA 1
ATOM 5467 C C . GLY A 1 681 ? -1.005 -23.377 -7.751 1.00 88.06 681 GLY A C 1
ATOM 5468 O O . GLY A 1 681 ? -2.030 -22.887 -8.230 1.00 88.06 681 GLY A O 1
ATOM 5469 N N . TYR A 1 682 ? -0.278 -24.276 -8.423 1.00 89.19 682 TYR A N 1
ATOM 5470 C CA . TYR A 1 682 ? -0.787 -24.978 -9.610 1.00 89.19 682 TYR A CA 1
ATOM 5471 C C . TYR A 1 682 ? -1.886 -25.965 -9.203 1.00 89.19 682 TYR A C 1
ATOM 5473 O O . TYR A 1 682 ? -1.811 -26.573 -8.141 1.00 89.19 682 TYR A O 1
ATOM 5481 N N . GLY A 1 683 ? -2.941 -26.069 -10.016 1.00 78.75 683 GLY A N 1
ATOM 5482 C CA . GLY A 1 683 ? -4.162 -26.808 -9.659 1.00 78.75 683 GLY A CA 1
ATOM 5483 C C . GLY A 1 683 ? -5.128 -26.047 -8.734 1.00 78.75 683 GLY A C 1
ATOM 5484 O O . GLY A 1 683 ? -6.202 -26.558 -8.432 1.00 78.75 683 GLY A O 1
ATOM 5485 N N . GLY A 1 684 ? -4.775 -24.827 -8.308 1.00 83.69 684 GLY A N 1
ATOM 5486 C CA . GLY A 1 684 ? -5.650 -23.932 -7.545 1.00 83.69 684 GLY A CA 1
ATOM 5487 C C . GLY A 1 684 ? -6.611 -23.108 -8.414 1.00 83.69 684 GLY A C 1
ATOM 5488 O O . GLY A 1 684 ? -6.719 -23.292 -9.624 1.00 83.69 684 GLY A O 1
ATOM 5489 N N . GLY A 1 685 ? -7.290 -22.142 -7.791 1.00 88.56 685 GLY A N 1
ATOM 5490 C CA . GLY A 1 685 ? -8.262 -21.258 -8.446 1.00 88.56 685 GLY A CA 1
ATOM 5491 C C . GLY A 1 685 ? -7.682 -19.977 -9.065 1.00 88.56 685 GLY A C 1
ATOM 5492 O O . GLY A 1 685 ? -8.451 -19.084 -9.416 1.00 88.56 685 GLY A O 1
ATOM 5493 N N . LEU A 1 686 ? -6.354 -19.860 -9.182 1.00 94.31 686 LEU A N 1
ATOM 5494 C CA . LEU A 1 686 ? -5.685 -18.682 -9.745 1.00 94.31 686 LEU A CA 1
ATOM 5495 C C . LEU A 1 686 ? -5.758 -18.683 -11.278 1.00 94.31 686 LEU A C 1
ATOM 5497 O O . LEU A 1 686 ? -5.301 -19.625 -11.930 1.00 94.31 686 LEU A O 1
ATOM 5501 N N . LYS A 1 687 ? -6.282 -17.606 -11.870 1.00 94.75 687 LYS A N 1
ATOM 5502 C CA . LYS A 1 687 ? -6.329 -17.447 -13.332 1.00 94.75 687 LYS A CA 1
ATOM 5503 C C . LYS A 1 687 ? -4.926 -17.288 -13.918 1.00 94.75 687 LYS A C 1
ATOM 5505 O O . LYS A 1 687 ? -4.058 -16.670 -13.313 1.00 94.75 687 LYS A O 1
ATOM 5510 N N . TRP A 1 688 ? -4.720 -17.779 -15.142 1.00 94.38 688 TRP A N 1
ATOM 5511 C CA . TRP A 1 688 ? -3.404 -17.740 -15.794 1.00 94.38 688 TRP A CA 1
ATOM 5512 C C . TRP A 1 688 ? -2.856 -16.310 -15.943 1.00 94.38 688 TRP A C 1
ATOM 5514 O O . TRP A 1 688 ? -1.690 -16.072 -15.652 1.00 94.38 688 TRP A O 1
ATOM 5524 N N . LEU A 1 689 ? -3.699 -15.348 -16.335 1.00 95.12 689 LEU A N 1
ATOM 5525 C CA . LEU A 1 689 ? -3.267 -13.965 -16.541 1.00 95.12 689 LEU A CA 1
ATOM 5526 C C . LEU A 1 689 ? -3.032 -13.230 -15.209 1.00 95.12 689 LEU A C 1
ATOM 5528 O O . LEU A 1 689 ? -2.153 -12.381 -15.116 1.00 95.12 689 LEU A O 1
ATOM 5532 N N . GLU A 1 690 ? -3.750 -13.630 -14.155 1.00 95.94 690 GLU A N 1
ATOM 5533 C CA . GLU A 1 690 ? -3.481 -13.176 -12.785 1.00 95.94 690 GLU A CA 1
ATOM 5534 C C . GLU A 1 690 ? -2.136 -13.724 -12.288 1.00 95.94 690 GLU A C 1
ATOM 5536 O O . GLU A 1 690 ? -1.339 -13.009 -11.689 1.00 95.94 690 GLU A O 1
ATOM 5541 N N . ARG A 1 691 ? -1.817 -14.985 -12.608 1.00 96.00 691 ARG 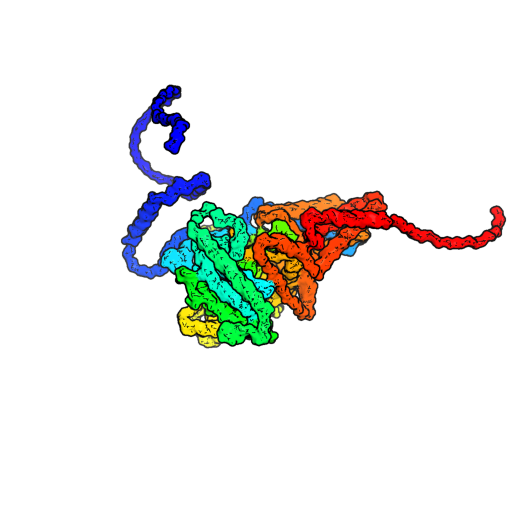A N 1
ATOM 5542 C CA . ARG A 1 691 ? -0.500 -15.564 -12.316 1.00 96.00 691 ARG A CA 1
ATOM 5543 C C . ARG A 1 691 ? 0.619 -14.790 -13.006 1.00 96.00 691 ARG A C 1
ATOM 5545 O O . ARG A 1 691 ? 1.637 -14.546 -12.371 1.00 96.00 691 ARG A O 1
ATOM 5552 N N . VAL A 1 692 ? 0.432 -14.379 -14.263 1.00 96.00 692 VAL A N 1
ATOM 5553 C CA . VAL A 1 692 ? 1.399 -13.527 -14.981 1.00 96.00 692 VAL A CA 1
ATOM 5554 C C . VAL A 1 692 ? 1.632 -12.209 -14.234 1.00 96.00 692 VAL A C 1
ATOM 5556 O O . VAL A 1 692 ? 2.783 -11.817 -14.063 1.00 96.00 692 VAL A O 1
ATOM 5559 N N . SER A 1 693 ? 0.575 -11.577 -13.712 1.00 95.88 693 SER A N 1
ATOM 5560 C CA . SER A 1 693 ? 0.691 -10.384 -12.859 1.00 95.88 693 SER A CA 1
ATOM 5561 C C . SER A 1 693 ? 1.509 -10.647 -11.592 1.00 95.88 693 SER A C 1
ATOM 5563 O O . SER A 1 693 ? 2.441 -9.903 -11.290 1.00 95.88 693 SER A O 1
ATOM 5565 N N . TYR A 1 694 ? 1.227 -11.739 -10.876 1.00 96.62 694 TYR A N 1
ATOM 5566 C CA . TYR A 1 694 ? 1.990 -12.101 -9.681 1.00 96.62 694 TYR A CA 1
ATOM 5567 C C . TYR A 1 694 ? 3.449 -12.450 -9.983 1.00 96.62 694 TYR A C 1
ATOM 5569 O O . TYR A 1 694 ? 4.322 -12.107 -9.193 1.00 96.62 694 TYR A O 1
ATOM 5577 N N . ILE A 1 695 ? 3.734 -13.087 -11.124 1.00 96.44 695 ILE A N 1
ATOM 5578 C CA . ILE A 1 695 ? 5.110 -13.297 -11.593 1.00 96.44 695 ILE A CA 1
ATOM 5579 C C . ILE A 1 695 ? 5.775 -11.940 -11.830 1.00 96.44 695 ILE A C 1
ATOM 5581 O O . ILE A 1 695 ? 6.858 -11.712 -11.308 1.00 96.44 695 ILE A O 1
ATOM 5585 N N . ASN A 1 696 ? 5.123 -11.014 -12.543 1.00 95.69 696 ASN A N 1
ATOM 5586 C CA . ASN A 1 696 ? 5.652 -9.666 -12.763 1.00 95.69 696 ASN A CA 1
ATOM 5587 C C . ASN A 1 696 ? 5.970 -8.956 -11.432 1.00 95.69 696 ASN A C 1
ATOM 5589 O O . ASN A 1 696 ? 7.064 -8.428 -11.250 1.00 95.69 696 ASN A O 1
ATOM 5593 N N . ALA A 1 697 ? 5.050 -9.020 -10.466 1.00 93.69 697 ALA A N 1
ATOM 5594 C CA . ALA A 1 697 ? 5.202 -8.406 -9.149 1.00 93.69 697 ALA A CA 1
ATOM 5595 C C . ALA A 1 697 ? 6.335 -9.010 -8.297 1.00 93.69 697 ALA A C 1
ATOM 5597 O O . ALA A 1 697 ? 6.834 -8.331 -7.406 1.00 93.69 697 ALA A O 1
ATOM 5598 N N . THR A 1 698 ? 6.772 -10.247 -8.550 1.00 93.62 698 THR A N 1
ATOM 5599 C CA . THR A 1 698 ? 7.911 -10.850 -7.832 1.00 93.62 698 THR A CA 1
ATOM 5600 C C . THR A 1 698 ? 9.234 -10.689 -8.576 1.00 93.62 698 THR A C 1
ATOM 5602 O O . THR A 1 698 ? 10.279 -10.538 -7.941 1.00 93.62 698 THR A O 1
ATOM 5605 N N . VAL A 1 699 ? 9.214 -10.675 -9.914 1.00 94.75 699 VAL A N 1
ATOM 5606 C CA . VAL A 1 699 ? 10.433 -10.596 -10.737 1.00 94.75 699 VAL A CA 1
ATOM 5607 C C . VAL A 1 699 ? 10.861 -9.168 -11.085 1.00 94.75 699 VAL A C 1
ATOM 5609 O O . VAL A 1 699 ? 12.007 -8.977 -11.483 1.00 94.75 699 VAL A O 1
ATOM 5612 N N . TYR A 1 700 ? 10.011 -8.147 -10.904 1.00 94.75 700 TYR A N 1
ATOM 5613 C CA . TYR A 1 700 ? 10.350 -6.768 -11.294 1.00 94.75 700 TYR A CA 1
ATOM 5614 C C . TYR A 1 700 ? 11.679 -6.226 -10.721 1.00 94.75 700 TYR A C 1
ATOM 5616 O O . TYR A 1 700 ? 12.354 -5.489 -11.448 1.00 94.75 700 TYR A O 1
ATOM 5624 N N . PRO A 1 701 ? 12.126 -6.560 -9.485 1.00 96.31 701 PRO A N 1
ATOM 5625 C CA . PRO A 1 701 ? 13.397 -6.047 -8.979 1.00 96.31 701 PRO A CA 1
ATOM 5626 C C . PRO A 1 701 ? 14.586 -6.583 -9.772 1.00 96.31 701 PRO A C 1
ATOM 5628 O O . PRO A 1 701 ? 15.593 -5.896 -9.897 1.00 96.31 701 PRO A O 1
ATOM 5631 N N . TRP A 1 702 ? 14.472 -7.775 -10.359 1.00 95.81 702 TRP A N 1
ATOM 5632 C CA . TRP A 1 702 ? 15.541 -8.419 -11.123 1.00 95.81 702 TRP A CA 1
ATOM 5633 C C . TRP A 1 702 ? 15.841 -7.698 -12.436 1.00 95.81 702 TRP A C 1
ATOM 5635 O O . TRP A 1 702 ? 16.973 -7.745 -12.908 1.00 95.81 702 TRP A O 1
ATOM 5645 N N . THR A 1 703 ? 14.880 -6.935 -12.968 1.00 96.44 703 THR A N 1
ATOM 5646 C CA . THR A 1 703 ? 15.082 -6.041 -14.119 1.00 96.44 703 THR A CA 1
ATOM 5647 C C . THR A 1 703 ? 16.100 -4.924 -13.829 1.00 96.44 703 THR A C 1
ATOM 5649 O O . THR A 1 703 ? 16.626 -4.320 -14.761 1.00 96.44 703 THR A O 1
ATOM 5652 N N . SER A 1 704 ? 16.468 -4.687 -12.564 1.00 96.81 704 SER A N 1
ATOM 5653 C CA . SER A 1 704 ? 17.542 -3.752 -12.190 1.00 96.81 704 SER A CA 1
ATOM 5654 C C . SER A 1 704 ? 18.916 -4.120 -12.755 1.00 96.81 704 SER A C 1
ATOM 5656 O O . SER A 1 704 ? 19.642 -3.234 -13.198 1.00 96.81 704 SER A O 1
ATOM 5658 N N . ILE A 1 705 ? 19.269 -5.409 -12.787 1.00 96.44 705 ILE A N 1
ATOM 5659 C CA . ILE A 1 705 ? 20.568 -5.887 -13.282 1.00 96.44 705 ILE A CA 1
ATOM 5660 C C . ILE A 1 705 ? 20.758 -5.530 -14.768 1.00 96.44 705 ILE A C 1
ATOM 5662 O O . ILE A 1 705 ? 21.722 -4.822 -15.084 1.00 96.44 705 ILE A O 1
ATOM 5666 N N . PRO A 1 706 ? 19.860 -5.941 -15.691 1.00 96.94 706 PRO A N 1
ATOM 5667 C CA . PRO A 1 706 ? 19.972 -5.546 -17.090 1.00 96.94 706 PRO A CA 1
ATOM 5668 C C . PRO A 1 706 ? 19.795 -4.036 -17.274 1.00 96.94 706 PRO A C 1
ATOM 5670 O O . PRO A 1 706 ? 20.440 -3.469 -18.147 1.00 96.94 706 PRO A O 1
ATOM 5673 N N . LEU A 1 707 ? 19.002 -3.350 -16.442 1.00 96.81 707 LEU A N 1
ATOM 5674 C CA . LEU A 1 707 ? 18.862 -1.890 -16.504 1.00 96.81 707 LEU A CA 1
ATOM 5675 C C . LEU A 1 707 ? 20.169 -1.152 -16.218 1.00 96.81 707 LEU A C 1
ATOM 5677 O O . LEU A 1 707 ? 20.540 -0.260 -16.977 1.00 96.81 707 LEU A O 1
ATOM 5681 N N . VAL A 1 708 ? 20.902 -1.531 -15.173 1.00 96.94 708 VAL A N 1
ATOM 5682 C CA . VAL A 1 708 ? 22.196 -0.912 -14.848 1.00 96.94 708 VAL A CA 1
ATOM 5683 C C . VAL A 1 708 ? 23.212 -1.176 -15.956 1.00 96.94 708 VAL A C 1
ATOM 5685 O O . VAL A 1 708 ? 23.904 -0.248 -16.384 1.00 96.94 708 VAL A O 1
ATOM 5688 N N . ALA A 1 709 ? 23.266 -2.408 -16.472 1.00 96.38 709 ALA A N 1
ATOM 5689 C CA . ALA A 1 709 ? 24.120 -2.742 -17.607 1.00 96.38 709 ALA A CA 1
ATOM 5690 C C . ALA A 1 709 ? 23.760 -1.889 -18.835 1.00 96.38 709 ALA A C 1
ATOM 5692 O O . ALA A 1 709 ? 24.630 -1.224 -19.400 1.00 96.38 709 ALA A O 1
ATOM 5693 N N . TYR A 1 710 ? 22.477 -1.824 -19.191 1.00 95.62 710 TYR A N 1
ATOM 5694 C CA . TYR A 1 710 ? 21.982 -1.092 -20.352 1.00 95.62 710 TYR A CA 1
ATOM 5695 C C . TYR A 1 710 ? 22.207 0.422 -20.250 1.00 95.62 710 TYR A C 1
ATOM 5697 O O . TYR A 1 710 ? 22.635 1.038 -21.219 1.00 95.62 710 TYR A O 1
ATOM 5705 N N . CYS A 1 711 ? 22.036 1.027 -19.072 1.00 95.75 711 CYS A N 1
ATOM 5706 C CA . CYS A 1 711 ? 22.337 2.446 -18.838 1.00 95.75 711 CYS A CA 1
ATOM 5707 C C . CYS A 1 711 ? 23.846 2.771 -18.860 1.00 95.75 711 CYS A C 1
ATOM 5709 O O . CYS A 1 711 ? 24.228 3.934 -19.009 1.00 95.75 711 CYS A O 1
ATOM 5711 N N . THR A 1 712 ? 24.714 1.764 -18.719 1.00 95.69 712 THR A N 1
ATOM 5712 C CA . THR A 1 712 ? 26.181 1.916 -18.796 1.00 95.69 712 THR A CA 1
ATOM 5713 C C . THR A 1 712 ? 26.698 1.787 -20.234 1.00 95.69 712 THR A C 1
ATOM 5715 O O . THR A 1 712 ? 27.719 2.381 -20.590 1.00 95.69 712 THR A O 1
ATOM 5718 N N . LEU A 1 713 ? 25.989 1.039 -21.086 1.00 94.06 713 LEU A N 1
ATOM 5719 C CA . LEU A 1 713 ? 26.384 0.761 -22.470 1.00 94.06 713 LEU A CA 1
ATOM 5720 C C . LEU A 1 713 ? 26.668 2.023 -23.314 1.00 94.06 713 LEU A C 1
ATOM 5722 O O . LEU A 1 713 ? 27.708 2.036 -23.983 1.00 94.06 713 LEU A O 1
ATOM 5726 N N . PRO A 1 714 ? 25.843 3.095 -23.289 1.00 93.00 714 PRO A N 1
ATOM 5727 C CA . PRO A 1 714 ? 26.093 4.295 -24.090 1.00 93.00 714 PRO A CA 1
ATOM 5728 C C . PRO A 1 714 ? 27.420 4.967 -23.741 1.00 93.00 714 PRO A C 1
ATOM 5730 O O . PRO A 1 714 ? 28.183 5.332 -24.638 1.00 93.00 714 PRO A O 1
ATOM 5733 N N . ALA A 1 715 ? 27.740 5.054 -22.448 1.00 93.62 715 ALA A N 1
ATOM 5734 C CA . ALA A 1 715 ? 28.993 5.632 -21.989 1.00 93.62 715 ALA A CA 1
ATOM 5735 C C . ALA A 1 715 ? 30.205 4.827 -22.474 1.00 93.62 715 ALA A C 1
ATOM 5737 O O . ALA A 1 715 ? 31.156 5.392 -23.013 1.00 93.62 715 ALA A O 1
ATOM 5738 N N . VAL A 1 716 ? 30.153 3.495 -22.367 1.00 93.75 716 VAL A N 1
ATOM 5739 C CA . VAL A 1 716 ? 31.232 2.622 -22.856 1.00 93.75 716 VAL A CA 1
ATOM 5740 C C . VAL A 1 716 ? 31.401 2.749 -24.374 1.00 93.75 716 VAL A C 1
ATOM 5742 O O . VAL A 1 716 ? 32.530 2.784 -24.864 1.00 93.75 716 VAL A O 1
ATOM 5745 N N . CYS A 1 717 ? 30.312 2.882 -25.135 1.00 90.69 717 CYS A N 1
ATOM 5746 C CA . CYS A 1 717 ? 30.362 3.064 -26.593 1.00 90.69 717 CYS A CA 1
ATOM 5747 C C . CYS A 1 717 ? 30.967 4.405 -27.022 1.00 90.69 717 CYS A C 1
ATOM 5749 O O . CYS A 1 717 ? 31.675 4.480 -28.034 1.00 90.69 717 CYS A O 1
ATOM 5751 N N . LEU A 1 718 ? 30.685 5.470 -26.270 1.00 89.62 718 LEU A N 1
ATOM 5752 C CA . LEU A 1 718 ? 31.268 6.792 -26.494 1.00 89.62 718 LEU A CA 1
ATOM 5753 C C . LEU A 1 718 ? 32.769 6.799 -26.168 1.00 89.62 718 LEU A C 1
ATOM 5755 O O . LEU A 1 718 ? 33.555 7.302 -26.967 1.00 89.62 718 LEU A O 1
ATOM 5759 N N . LEU A 1 719 ? 33.178 6.173 -25.059 1.00 89.12 719 LEU A N 1
ATOM 5760 C CA . LEU A 1 719 ? 34.580 6.128 -24.623 1.00 89.12 719 LEU A CA 1
ATOM 5761 C C . LEU A 1 719 ? 35.453 5.218 -25.501 1.00 89.12 719 LEU A C 1
ATOM 5763 O O . LEU A 1 719 ? 36.542 5.602 -25.921 1.00 89.12 719 LEU A O 1
ATOM 5767 N N . THR A 1 720 ? 34.976 4.012 -25.816 1.00 87.25 720 THR A N 1
ATOM 5768 C CA . THR A 1 720 ? 35.749 3.032 -26.605 1.00 87.25 720 THR A CA 1
ATOM 5769 C C . THR A 1 720 ? 35.712 3.305 -28.107 1.00 87.25 720 THR A C 1
ATOM 5771 O O . THR A 1 720 ? 36.516 2.759 -28.856 1.00 87.25 720 THR A O 1
ATOM 5774 N N . GLY A 1 721 ? 34.773 4.128 -28.580 1.00 80.31 721 GLY A N 1
ATOM 5775 C CA . GLY A 1 721 ? 34.536 4.348 -30.006 1.00 80.31 721 GLY A CA 1
ATOM 5776 C C . GLY A 1 721 ? 33.793 3.203 -30.706 1.00 80.31 721 GLY A C 1
ATOM 5777 O O . GLY A 1 721 ? 33.355 3.392 -31.839 1.00 80.31 721 GLY A O 1
ATOM 5778 N N . LYS A 1 722 ? 33.545 2.071 -30.036 1.00 85.31 722 LYS A N 1
ATOM 5779 C CA . LYS A 1 722 ? 32.759 0.950 -30.576 1.00 85.31 722 LYS A CA 1
ATOM 5780 C C . LYS A 1 722 ? 31.258 1.249 -30.561 1.00 85.31 722 LYS A C 1
ATOM 5782 O O . LYS A 1 722 ? 30.807 2.139 -29.839 1.00 85.31 722 LYS A O 1
ATOM 5787 N N . PHE A 1 723 ? 30.477 0.539 -31.373 1.00 83.06 723 PHE A N 1
ATOM 5788 C CA . PHE A 1 723 ? 29.020 0.687 -31.420 1.00 83.06 723 PHE A CA 1
ATOM 5789 C C . PHE A 1 723 ? 28.319 -0.673 -31.362 1.00 83.06 723 PHE A C 1
ATOM 5791 O O . PHE A 1 723 ? 28.878 -1.684 -31.774 1.00 83.06 723 PHE A O 1
ATOM 5798 N N . ILE A 1 724 ? 27.121 -0.693 -30.779 1.00 84.19 724 ILE A N 1
ATOM 5799 C CA . ILE A 1 724 ? 26.362 -1.913 -30.446 1.00 84.19 724 ILE A CA 1
ATOM 5800 C C . ILE A 1 724 ? 25.419 -2.330 -31.581 1.00 84.19 724 ILE A C 1
ATOM 5802 O O . ILE A 1 724 ? 25.006 -3.490 -31.676 1.00 84.19 724 ILE A O 1
ATOM 5806 N N . ILE A 1 725 ? 25.047 -1.371 -32.425 1.00 83.00 725 ILE A N 1
ATOM 5807 C CA . ILE A 1 725 ? 24.130 -1.568 -33.541 1.00 83.00 725 ILE A CA 1
ATOM 5808 C C . ILE A 1 725 ? 24.982 -1.680 -34.816 1.00 83.00 725 ILE A C 1
ATOM 5810 O O . ILE A 1 725 ? 25.874 -0.849 -35.001 1.00 83.00 725 ILE A O 1
ATOM 5814 N N . PRO A 1 726 ? 24.763 -2.708 -35.658 1.00 79.88 726 PRO A N 1
ATOM 5815 C CA . PRO A 1 726 ? 25.429 -2.805 -36.957 1.00 79.88 726 PRO A CA 1
ATOM 5816 C C . PRO A 1 726 ? 24.961 -1.679 -37.887 1.00 79.88 726 PRO A C 1
ATOM 5818 O O . PRO A 1 726 ? 23.976 -1.000 -37.600 1.00 79.88 726 PRO A O 1
ATOM 5821 N N . GLU A 1 727 ? 25.625 -1.492 -39.025 1.00 76.00 727 GLU A N 1
ATOM 5822 C CA . GLU A 1 727 ? 25.107 -0.589 -40.057 1.00 76.00 727 GLU A CA 1
ATOM 5823 C C . GLU A 1 727 ? 23.676 -0.992 -40.442 1.00 76.00 727 GLU A C 1
ATOM 5825 O O . GLU A 1 727 ? 23.374 -2.164 -40.684 1.00 76.00 727 GLU A O 1
ATOM 5830 N N . LEU A 1 728 ? 22.763 -0.021 -40.393 1.00 77.50 728 LEU A N 1
ATOM 5831 C CA . LEU A 1 728 ? 21.341 -0.274 -40.568 1.00 77.50 728 LEU A CA 1
ATOM 5832 C C . LEU A 1 728 ? 21.018 -0.349 -42.059 1.00 77.50 728 LEU A C 1
ATOM 5834 O O . LEU A 1 728 ? 21.146 0.637 -42.780 1.00 77.50 728 LEU A O 1
ATOM 5838 N N . SER A 1 729 ? 20.527 -1.502 -42.507 1.00 81.81 729 SER A N 1
ATOM 5839 C CA . SER A 1 729 ? 19.861 -1.603 -43.804 1.00 81.81 729 SER A CA 1
ATOM 5840 C C . SER A 1 729 ? 18.534 -0.827 -43.801 1.00 81.81 729 SER A C 1
ATOM 5842 O O . SER A 1 729 ? 17.985 -0.485 -42.745 1.00 81.81 729 SER A O 1
ATOM 5844 N N . ASN A 1 730 ? 17.966 -0.582 -44.986 1.00 84.62 730 ASN A N 1
ATOM 5845 C CA . ASN A 1 730 ? 16.655 0.068 -45.119 1.00 84.62 730 ASN A CA 1
ATOM 5846 C C . ASN A 1 730 ? 15.558 -0.690 -44.349 1.00 84.62 730 ASN A C 1
ATOM 5848 O O . ASN A 1 730 ? 14.727 -0.083 -43.678 1.00 84.62 730 ASN A O 1
ATOM 5852 N N . THR A 1 731 ? 15.589 -2.025 -44.386 1.00 82.56 731 THR A N 1
ATOM 5853 C CA . THR A 1 731 ? 14.634 -2.880 -43.670 1.00 82.56 731 THR A CA 1
ATOM 5854 C C . THR A 1 731 ? 14.842 -2.842 -42.158 1.00 82.56 731 THR A C 1
ATOM 5856 O O . THR A 1 731 ? 13.868 -2.766 -41.412 1.00 82.56 731 THR A O 1
ATOM 5859 N N . ALA A 1 732 ? 16.091 -2.825 -41.687 1.00 80.25 732 ALA A N 1
ATOM 5860 C CA . ALA A 1 732 ? 16.398 -2.676 -40.268 1.00 80.25 732 ALA A CA 1
ATOM 5861 C C . ALA A 1 732 ? 15.893 -1.334 -39.728 1.00 80.25 732 ALA A C 1
ATOM 5863 O O . ALA A 1 732 ? 15.194 -1.294 -38.717 1.00 80.25 732 ALA A O 1
ATOM 5864 N N . SER A 1 733 ? 16.172 -0.243 -40.442 1.00 85.56 733 SER A N 1
ATOM 5865 C CA . SER A 1 733 ? 15.716 1.101 -40.075 1.00 85.56 733 SER A CA 1
ATOM 5866 C C . SER A 1 733 ? 14.193 1.172 -39.915 1.00 85.56 733 SER A C 1
ATOM 5868 O O . SER A 1 733 ? 13.707 1.756 -38.945 1.00 85.56 733 SER A O 1
ATOM 5870 N N . LEU A 1 734 ? 13.434 0.509 -40.797 1.00 89.31 734 LEU A N 1
ATOM 5871 C CA . LEU A 1 734 ? 11.974 0.429 -40.696 1.00 89.31 734 LEU A CA 1
ATOM 5872 C C . LEU A 1 734 ? 11.507 -0.251 -39.403 1.00 89.31 734 LEU A C 1
ATOM 5874 O O . LEU A 1 734 ? 10.590 0.261 -38.760 1.00 89.31 734 LEU A O 1
ATOM 5878 N N . TRP A 1 735 ? 12.131 -1.356 -38.980 1.00 89.12 735 TRP A N 1
ATOM 5879 C CA . TRP A 1 735 ? 11.764 -2.031 -37.728 1.00 89.12 735 TRP A CA 1
ATOM 5880 C C . TRP A 1 735 ? 12.052 -1.175 -36.493 1.00 89.12 735 TRP A C 1
ATOM 5882 O O . TRP A 1 735 ? 11.215 -1.105 -35.593 1.00 89.12 735 TRP A O 1
ATOM 5892 N N . PHE A 1 736 ? 13.191 -0.476 -36.464 1.00 87.69 736 PHE A N 1
ATOM 5893 C CA . PHE A 1 736 ? 13.536 0.443 -35.374 1.00 87.69 736 PHE A CA 1
ATOM 5894 C C . PHE A 1 736 ? 12.536 1.602 -35.277 1.00 87.69 736 PHE A C 1
ATOM 5896 O O . PHE A 1 736 ? 11.990 1.854 -34.203 1.00 87.69 736 PHE A O 1
ATOM 5903 N N . VAL A 1 737 ? 12.251 2.279 -36.394 1.00 91.12 737 VAL A N 1
ATOM 5904 C CA . VAL A 1 737 ? 11.282 3.387 -36.429 1.00 91.12 737 VAL A CA 1
ATOM 5905 C C . VAL A 1 737 ? 9.887 2.898 -36.044 1.00 91.12 737 VAL A C 1
ATOM 5907 O O . VAL A 1 737 ? 9.223 3.520 -35.216 1.00 91.12 737 VAL A O 1
ATOM 5910 N N . SER A 1 738 ? 9.466 1.747 -36.574 1.00 93.88 738 SER A N 1
ATOM 5911 C CA . SER A 1 738 ? 8.170 1.145 -36.245 1.00 93.88 738 SER A CA 1
ATOM 5912 C C . SER A 1 738 ? 8.052 0.832 -34.756 1.00 93.88 738 SER A C 1
ATOM 5914 O O . SER A 1 738 ? 7.001 1.080 -34.168 1.00 93.88 738 SER A O 1
ATOM 5916 N N . LEU A 1 739 ? 9.123 0.340 -34.122 1.00 93.69 739 LEU A N 1
ATOM 5917 C CA . LEU A 1 739 ? 9.136 0.062 -32.688 1.00 93.69 739 LEU A CA 1
ATOM 5918 C C . LEU A 1 739 ? 8.939 1.346 -31.873 1.00 93.69 739 LEU A C 1
ATOM 5920 O O . LEU A 1 739 ? 8.069 1.372 -31.003 1.00 93.69 739 LEU A O 1
ATOM 5924 N N . PHE A 1 740 ? 9.678 2.418 -32.179 1.00 92.31 740 PHE A N 1
ATOM 5925 C CA . PHE A 1 740 ? 9.506 3.712 -31.506 1.00 92.31 740 PHE A CA 1
ATOM 5926 C C . PHE A 1 740 ? 8.088 4.260 -31.678 1.00 92.31 740 PHE A C 1
ATOM 5928 O O . PHE A 1 740 ? 7.448 4.621 -30.691 1.00 92.31 740 PHE A O 1
ATOM 5935 N N . MET A 1 741 ? 7.559 4.250 -32.904 1.00 95.19 741 MET A N 1
ATOM 5936 C CA . MET A 1 741 ? 6.192 4.699 -33.176 1.00 95.19 741 MET A CA 1
ATOM 5937 C C . MET A 1 741 ? 5.154 3.875 -32.409 1.00 95.19 741 MET A C 1
ATOM 5939 O O . MET A 1 741 ? 4.231 4.442 -31.825 1.00 95.19 741 MET A O 1
ATOM 5943 N N . CYS A 1 742 ? 5.328 2.553 -32.339 1.00 96.06 742 CYS A N 1
ATOM 5944 C CA . CYS A 1 742 ? 4.455 1.680 -31.559 1.00 96.06 742 CYS A CA 1
ATOM 5945 C C . CYS A 1 742 ? 4.530 1.977 -30.059 1.00 96.06 742 CYS A C 1
ATOM 5947 O O . CYS A 1 742 ? 3.495 1.959 -29.395 1.00 96.06 742 CYS A O 1
ATOM 5949 N N . ILE A 1 743 ? 5.718 2.256 -29.510 1.00 94.00 743 ILE A N 1
ATOM 5950 C CA . ILE A 1 743 ? 5.885 2.631 -28.098 1.00 94.00 743 ILE A CA 1
ATOM 5951 C C . ILE A 1 743 ? 5.096 3.910 -27.805 1.00 94.00 743 ILE A C 1
ATOM 5953 O O . ILE A 1 743 ? 4.233 3.889 -26.930 1.00 94.00 743 ILE A O 1
ATOM 5957 N N . PHE A 1 744 ? 5.316 4.979 -28.579 1.00 94.25 744 PHE A N 1
ATOM 5958 C CA . PHE A 1 744 ? 4.611 6.250 -28.389 1.00 94.25 744 PHE A CA 1
ATOM 5959 C C . PHE A 1 744 ? 3.096 6.103 -28.549 1.00 94.25 744 PHE A C 1
ATOM 5961 O O . PHE A 1 744 ? 2.339 6.569 -27.698 1.00 94.25 744 PHE A O 1
ATOM 5968 N N . ALA A 1 745 ? 2.641 5.408 -29.595 1.00 95.75 745 ALA A N 1
ATOM 5969 C CA . ALA A 1 745 ? 1.220 5.171 -29.825 1.00 95.75 745 ALA A CA 1
ATOM 5970 C C . ALA A 1 745 ? 0.578 4.356 -28.688 1.00 95.75 745 ALA A C 1
ATOM 5972 O O . ALA A 1 745 ? -0.526 4.682 -28.252 1.00 95.75 745 ALA A O 1
ATOM 5973 N N . THR A 1 746 ? 1.279 3.340 -28.169 1.00 95.38 746 THR A N 1
ATOM 5974 C CA . THR A 1 746 ? 0.808 2.545 -27.022 1.00 95.38 746 THR A CA 1
ATOM 5975 C C . THR A 1 746 ? 0.664 3.419 -25.781 1.00 95.38 746 THR A C 1
ATOM 5977 O O . THR A 1 746 ? -0.401 3.412 -25.171 1.00 95.38 746 THR A O 1
ATOM 5980 N N . SER A 1 747 ? 1.684 4.214 -25.441 1.00 94.31 747 SER A N 1
ATOM 5981 C CA . SER A 1 747 ? 1.661 5.094 -24.265 1.00 94.31 7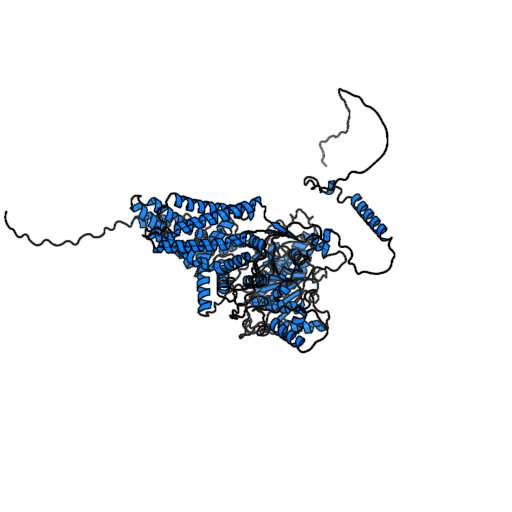47 SER A CA 1
ATOM 5982 C C . SER A 1 747 ? 0.562 6.158 -24.352 1.00 94.31 747 SER A C 1
ATOM 5984 O O . SER A 1 747 ? -0.154 6.387 -23.381 1.00 94.31 747 SER A O 1
ATOM 5986 N N . ILE A 1 748 ? 0.367 6.784 -25.519 1.00 95.31 748 ILE A N 1
ATOM 5987 C CA . ILE A 1 748 ? -0.691 7.791 -25.717 1.00 95.31 748 ILE A CA 1
ATOM 5988 C C . ILE A 1 748 ? -2.080 7.169 -25.544 1.00 95.31 748 ILE A C 1
ATOM 5990 O O . ILE A 1 748 ? -2.942 7.745 -24.878 1.00 95.31 748 ILE A O 1
ATOM 5994 N N . LEU A 1 749 ? -2.310 5.989 -26.127 1.00 95.75 749 LEU A N 1
ATOM 5995 C CA . LEU A 1 749 ? -3.584 5.287 -25.984 1.00 95.75 749 LEU A CA 1
ATOM 5996 C C . LEU A 1 749 ? -3.816 4.810 -24.544 1.00 95.75 749 LEU A C 1
ATOM 5998 O O . LEU A 1 749 ? -4.950 4.881 -24.075 1.00 95.75 749 LEU A O 1
ATOM 6002 N N . GLU A 1 750 ? -2.762 4.396 -23.836 1.00 94.75 750 GLU A N 1
ATOM 6003 C CA . GLU A 1 750 ? -2.817 4.013 -22.422 1.00 94.75 750 GLU A CA 1
ATOM 6004 C C . GLU A 1 750 ? -3.239 5.177 -21.517 1.00 94.75 750 GLU A C 1
ATOM 6006 O O . GLU A 1 750 ? -4.167 5.055 -20.712 1.00 94.75 750 GLU A O 1
ATOM 6011 N N . MET A 1 751 ? -2.615 6.343 -21.699 1.00 94.69 751 MET A N 1
ATOM 6012 C CA . MET A 1 751 ? -2.980 7.569 -20.982 1.00 94.69 751 MET A CA 1
ATOM 6013 C C . MET A 1 751 ? -4.413 8.009 -21.307 1.00 94.69 751 MET A C 1
ATOM 6015 O O . MET A 1 751 ? -5.153 8.436 -20.421 1.00 94.69 751 MET A O 1
ATOM 6019 N N . ARG A 1 752 ? -4.852 7.848 -22.564 1.00 94.50 752 ARG A N 1
ATOM 6020 C CA . ARG A 1 752 ? -6.191 8.260 -23.009 1.00 94.50 752 ARG A CA 1
ATOM 6021 C C . ARG A 1 752 ? -7.318 7.507 -22.306 1.00 94.50 752 ARG A C 1
ATOM 6023 O O . ARG A 1 752 ? -8.322 8.132 -21.976 1.00 94.50 752 ARG A O 1
ATOM 6030 N N . TRP A 1 753 ? -7.204 6.188 -22.140 1.00 94.50 753 TRP A N 1
ATOM 6031 C CA . TRP A 1 753 ? -8.268 5.417 -21.487 1.00 94.50 753 TRP A CA 1
ATOM 6032 C C . TRP A 1 753 ? -8.212 5.513 -19.963 1.00 94.50 753 TRP A C 1
ATOM 6034 O O . TRP A 1 753 ? -9.248 5.411 -19.313 1.00 94.50 753 TRP A O 1
ATOM 6044 N N . SER A 1 754 ? -7.022 5.704 -19.390 1.00 92.81 754 SER A N 1
ATOM 6045 C CA . SER A 1 754 ? -6.836 5.765 -17.937 1.00 92.81 754 SER A CA 1
ATOM 6046 C C . SER A 1 754 ? -7.103 7.144 -17.337 1.00 92.81 754 SER A C 1
ATOM 6048 O O . SER A 1 754 ? -7.435 7.234 -16.157 1.00 92.81 754 SER A O 1
ATOM 6050 N N . GLY A 1 755 ? -6.979 8.210 -18.135 1.00 92.31 755 GLY A N 1
ATOM 6051 C CA . GLY A 1 755 ? -7.108 9.594 -17.676 1.00 92.31 755 GLY A CA 1
ATOM 6052 C C . GLY A 1 755 ? -5.874 10.119 -16.933 1.00 92.31 755 GLY A C 1
ATOM 6053 O O . GLY A 1 755 ? -5.943 11.187 -16.328 1.00 92.31 755 GLY A O 1
ATOM 6054 N N . VAL A 1 756 ? -4.753 9.391 -16.967 1.00 92.81 756 VAL A N 1
ATOM 6055 C CA . VAL A 1 756 ? -3.488 9.811 -16.346 1.00 92.81 756 VAL A CA 1
ATOM 6056 C C . VAL A 1 756 ? -2.804 10.867 -17.219 1.00 92.81 756 VAL A C 1
ATOM 6058 O O . VAL A 1 756 ? -2.673 10.700 -18.433 1.00 92.81 756 VAL A O 1
ATOM 6061 N N . GLY A 1 757 ? -2.358 11.964 -16.603 1.00 91.12 757 GLY A N 1
ATOM 6062 C CA . GLY A 1 757 ? -1.651 13.039 -17.301 1.00 91.12 757 GLY A CA 1
ATOM 6063 C C . GLY A 1 757 ? -0.238 12.638 -17.741 1.00 91.12 757 GLY A C 1
ATOM 6064 O O . GLY A 1 757 ? 0.434 11.857 -17.067 1.00 91.12 757 GLY A O 1
ATOM 6065 N N . ILE A 1 758 ? 0.250 13.229 -18.837 1.00 91.06 758 ILE A N 1
ATOM 6066 C CA . ILE A 1 758 ? 1.576 12.912 -19.400 1.00 91.06 758 ILE A CA 1
ATOM 6067 C C . ILE A 1 758 ? 2.727 13.179 -18.425 1.00 91.06 758 ILE A C 1
ATOM 6069 O O . ILE A 1 758 ? 3.670 12.395 -18.356 1.00 91.06 758 ILE A O 1
ATOM 6073 N N . ASP A 1 759 ? 2.622 14.239 -17.621 1.00 88.88 759 ASP A N 1
ATOM 6074 C CA . ASP A 1 759 ? 3.628 14.569 -16.612 1.00 88.88 759 ASP A CA 1
ATOM 6075 C C . ASP A 1 759 ? 3.704 13.509 -15.509 1.00 88.88 759 ASP A C 1
ATOM 6077 O O . ASP A 1 759 ? 4.789 13.208 -15.017 1.00 88.88 759 ASP A O 1
ATOM 6081 N N . GLU A 1 760 ? 2.564 12.946 -15.098 1.00 88.75 760 GLU A N 1
ATOM 6082 C CA . GLU A 1 760 ? 2.519 11.904 -14.068 1.00 88.75 760 GLU A CA 1
ATOM 6083 C C . GLU A 1 760 ? 3.049 10.576 -14.611 1.00 88.75 760 GLU A C 1
ATOM 6085 O O . GLU A 1 760 ? 3.852 9.918 -13.947 1.00 88.75 760 GLU A O 1
ATOM 6090 N N . TRP A 1 761 ? 2.669 10.224 -15.844 1.00 91.88 761 TRP A N 1
ATOM 6091 C CA . TRP A 1 761 ? 3.173 9.039 -16.535 1.00 91.88 761 TRP A CA 1
ATOM 6092 C C . TRP A 1 761 ? 4.696 9.110 -16.715 1.00 91.88 761 TRP A C 1
ATOM 6094 O O . TRP A 1 761 ? 5.415 8.206 -16.296 1.0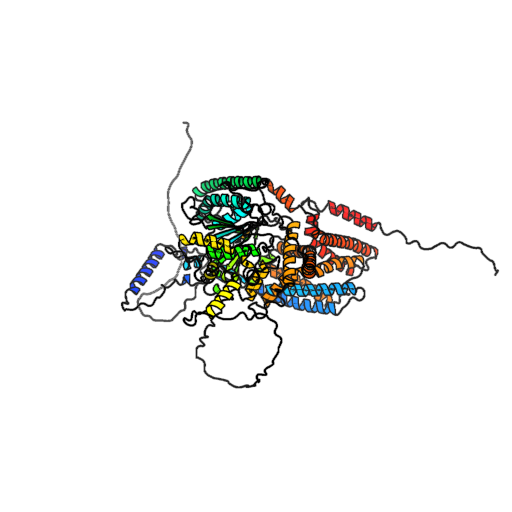0 91.88 761 TRP A O 1
ATOM 6104 N N . TRP A 1 762 ? 5.216 10.228 -17.233 1.00 91.50 762 TRP A N 1
ATOM 6105 C CA . TRP A 1 762 ? 6.655 10.406 -17.443 1.00 91.50 762 TRP A CA 1
ATOM 6106 C C . TRP A 1 762 ? 7.453 10.392 -16.135 1.00 91.50 762 TRP A C 1
ATOM 6108 O O . TRP A 1 762 ? 8.503 9.754 -16.056 1.00 91.50 762 TRP A O 1
ATOM 6118 N N . ARG A 1 763 ? 6.958 11.048 -15.076 1.00 89.50 763 ARG A N 1
ATOM 6119 C CA . ARG A 1 763 ? 7.613 11.007 -13.757 1.00 89.50 763 ARG A CA 1
ATOM 6120 C C . ARG A 1 763 ? 7.667 9.595 -13.185 1.00 89.50 763 ARG A C 1
ATOM 6122 O O . ARG A 1 763 ? 8.665 9.249 -12.554 1.00 89.50 763 ARG A O 1
ATOM 6129 N N . ASN A 1 764 ? 6.633 8.786 -13.411 1.00 91.00 764 ASN A N 1
ATOM 6130 C CA . ASN A 1 764 ? 6.624 7.389 -12.994 1.00 91.00 764 ASN A CA 1
ATOM 6131 C C . ASN A 1 764 ? 7.724 6.582 -13.704 1.00 91.00 764 ASN A C 1
ATOM 6133 O O . ASN A 1 764 ? 8.466 5.866 -13.036 1.00 91.00 764 ASN A O 1
ATOM 6137 N N . GLU A 1 765 ? 7.898 6.765 -15.016 1.00 91.25 765 GLU A N 1
ATOM 6138 C CA . GLU A 1 765 ? 8.978 6.122 -15.783 1.00 91.25 765 GLU A CA 1
ATOM 6139 C C . GLU A 1 765 ? 10.373 6.564 -15.310 1.00 91.25 765 GLU A C 1
ATOM 6141 O O . GLU A 1 765 ? 11.262 5.738 -15.091 1.00 91.25 765 GLU A O 1
ATOM 6146 N N . GLN A 1 766 ? 10.572 7.864 -15.064 1.00 92.00 766 GLN A N 1
ATOM 6147 C CA . GLN A 1 766 ? 11.827 8.375 -14.497 1.00 92.00 766 GLN A CA 1
ATOM 6148 C C . GLN A 1 766 ? 12.116 7.752 -13.126 1.00 92.00 766 GLN A C 1
ATOM 6150 O O . GLN A 1 766 ? 13.238 7.319 -12.853 1.00 92.00 766 GLN A O 1
ATOM 6155 N N . PHE A 1 767 ? 11.103 7.677 -12.262 1.00 91.62 767 PHE A N 1
ATOM 6156 C CA . PHE A 1 767 ? 11.245 7.089 -10.938 1.00 91.62 767 PHE A CA 1
ATOM 6157 C C . PHE A 1 767 ? 11.489 5.574 -10.997 1.00 91.62 767 PHE A C 1
ATOM 6159 O O . PHE A 1 767 ? 12.282 5.065 -10.206 1.00 91.62 767 PHE A O 1
ATOM 6166 N N . TRP A 1 768 ? 10.897 4.864 -11.961 1.00 93.19 768 TRP A N 1
ATOM 6167 C CA . TRP A 1 768 ? 11.191 3.454 -12.223 1.00 93.19 768 TRP A CA 1
ATOM 6168 C C . TRP A 1 768 ? 12.669 3.241 -12.578 1.00 93.19 768 TRP A C 1
ATOM 6170 O O . TRP A 1 768 ? 13.306 2.364 -11.990 1.00 93.19 768 TRP A O 1
ATOM 6180 N N . VAL A 1 769 ? 13.255 4.085 -13.440 1.00 95.06 769 VAL A N 1
ATOM 6181 C CA . VAL A 1 769 ? 14.695 4.013 -13.760 1.00 95.06 769 VAL A CA 1
ATOM 6182 C C . VAL A 1 769 ? 15.555 4.308 -12.529 1.00 95.06 769 VAL A C 1
ATOM 6184 O O . VAL A 1 769 ? 16.494 3.564 -12.239 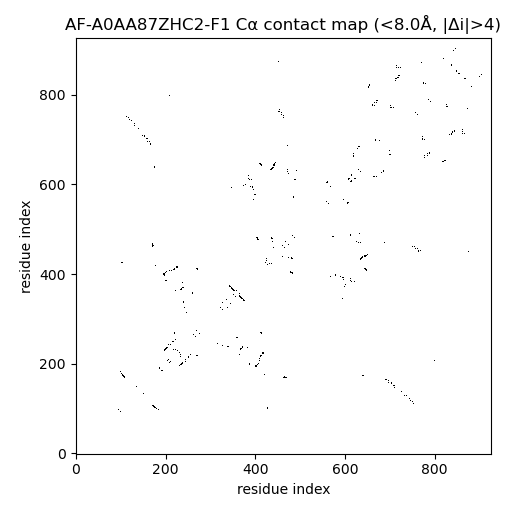1.00 95.06 769 VAL A O 1
ATOM 6187 N N . ILE A 1 770 ? 15.229 5.363 -11.772 1.00 92.44 770 ILE A N 1
ATOM 6188 C CA . ILE A 1 770 ? 15.965 5.741 -10.555 1.00 92.44 770 ILE A CA 1
ATOM 6189 C C . ILE A 1 770 ? 15.916 4.606 -9.524 1.00 92.44 770 ILE A C 1
ATOM 6191 O O . ILE A 1 770 ? 16.962 4.204 -9.010 1.00 92.44 770 ILE A O 1
ATOM 6195 N N . GLY A 1 771 ? 14.730 4.063 -9.239 1.00 92.62 771 GLY A N 1
ATOM 6196 C CA . GLY A 1 771 ? 14.535 2.943 -8.316 1.00 92.62 771 GLY A CA 1
ATOM 6197 C C . GLY A 1 771 ? 15.227 1.666 -8.793 1.00 92.62 771 GLY A C 1
ATOM 6198 O O . GLY A 1 771 ? 15.858 0.979 -7.991 1.00 92.62 771 GLY A O 1
ATOM 6199 N N . GLY A 1 772 ? 15.194 1.399 -10.101 1.00 95.00 772 GLY A N 1
ATOM 6200 C CA . GLY A 1 772 ? 15.868 0.278 -10.750 1.00 95.00 772 GLY A CA 1
ATOM 6201 C C . GLY A 1 772 ? 17.385 0.306 -10.578 1.00 95.00 772 GLY A C 1
ATOM 6202 O O . GLY A 1 772 ? 17.971 -0.674 -10.130 1.00 95.00 772 GLY A O 1
ATOM 6203 N N . VAL A 1 773 ? 18.021 1.442 -10.866 1.00 95.44 773 VAL A N 1
ATOM 6204 C CA . VAL A 1 773 ? 19.479 1.608 -10.736 1.00 95.44 773 VAL A CA 1
ATOM 6205 C C . VAL A 1 773 ? 19.940 1.626 -9.271 1.00 95.44 773 VAL A C 1
ATOM 6207 O O . VAL A 1 773 ? 21.085 1.282 -8.987 1.00 95.44 773 VAL A O 1
ATOM 6210 N N . SER A 1 774 ? 19.071 2.020 -8.336 1.00 94.12 774 SER A N 1
ATOM 6211 C CA . SER A 1 774 ? 19.394 2.135 -6.908 1.00 94.12 774 SER A CA 1
ATOM 6212 C C . SER A 1 774 ? 18.773 1.020 -6.063 1.00 94.12 774 SER A C 1
ATOM 6214 O O . SER A 1 774 ? 19.361 -0.045 -5.884 1.00 94.12 774 SER A O 1
ATOM 6216 N N . ALA A 1 775 ? 17.586 1.271 -5.513 1.00 94.38 775 ALA A N 1
ATOM 6217 C CA . ALA A 1 775 ? 16.919 0.453 -4.514 1.00 94.38 775 ALA A CA 1
ATOM 6218 C C . ALA A 1 775 ? 16.712 -0.999 -4.968 1.00 94.38 775 ALA A C 1
ATOM 6220 O O . ALA A 1 775 ? 16.981 -1.916 -4.199 1.00 94.38 775 ALA A O 1
ATOM 6221 N N . HIS A 1 776 ? 16.276 -1.231 -6.207 1.00 96.25 776 HIS A N 1
ATOM 6222 C CA . HIS A 1 776 ? 16.038 -2.585 -6.712 1.00 96.25 776 HIS A CA 1
ATOM 6223 C C . HIS A 1 776 ? 17.343 -3.380 -6.824 1.00 96.25 776 HIS A C 1
ATOM 6225 O O . HIS A 1 776 ? 17.379 -4.540 -6.420 1.00 96.25 776 HIS A O 1
ATOM 6231 N N . LEU A 1 777 ? 18.421 -2.746 -7.298 1.00 95.38 777 LEU A N 1
ATOM 6232 C CA . LEU A 1 777 ? 19.730 -3.386 -7.420 1.00 95.38 777 LEU A CA 1
ATOM 6233 C C . LEU A 1 777 ? 20.240 -3.851 -6.050 1.00 95.38 777 LEU A C 1
ATOM 6235 O O . LEU A 1 777 ? 20.597 -5.016 -5.876 1.00 95.38 777 LEU A O 1
ATOM 6239 N N . PHE A 1 778 ? 20.212 -2.960 -5.054 1.00 94.19 778 PHE A N 1
ATOM 6240 C CA . PHE A 1 778 ? 20.591 -3.300 -3.680 1.00 94.19 778 PHE A CA 1
ATOM 6241 C C . PHE A 1 778 ? 19.692 -4.389 -3.085 1.00 94.19 778 PHE A C 1
ATOM 6243 O O . PHE A 1 778 ? 20.207 -5.302 -2.443 1.00 94.19 778 PHE A O 1
ATOM 6250 N N . ALA A 1 779 ? 18.377 -4.329 -3.316 1.00 93.81 779 ALA A N 1
ATOM 6251 C CA . ALA A 1 779 ? 17.437 -5.337 -2.832 1.00 93.81 779 ALA A CA 1
ATOM 6252 C C . ALA A 1 779 ? 17.728 -6.736 -3.387 1.00 93.81 779 ALA A C 1
ATOM 6254 O O . ALA A 1 779 ? 17.662 -7.701 -2.631 1.00 93.81 779 ALA A O 1
ATOM 6255 N N . VAL A 1 780 ? 18.069 -6.864 -4.674 1.00 94.62 780 VAL A N 1
ATOM 6256 C CA . VAL A 1 780 ? 18.395 -8.166 -5.280 1.00 94.62 780 VAL A CA 1
ATOM 6257 C C . VAL A 1 780 ? 19.641 -8.765 -4.633 1.00 94.62 780 VAL A C 1
ATOM 6259 O O . VAL A 1 780 ? 19.609 -9.917 -4.203 1.00 94.62 780 VAL A O 1
ATOM 6262 N N . PHE A 1 781 ? 20.711 -7.980 -4.474 1.00 91.38 781 PHE A N 1
ATOM 6263 C CA . PHE A 1 781 ? 21.925 -8.460 -3.807 1.00 91.38 781 PHE A CA 1
ATOM 6264 C C . PHE A 1 781 ? 21.690 -8.790 -2.329 1.00 91.38 781 PHE A C 1
ATOM 6266 O O . PHE A 1 781 ? 22.138 -9.833 -1.857 1.00 91.38 781 PHE A O 1
ATOM 6273 N N . GLN A 1 782 ? 20.951 -7.949 -1.600 1.00 89.62 782 GLN A N 1
ATOM 6274 C CA . GLN A 1 782 ? 20.610 -8.206 -0.198 1.00 89.62 782 GLN A CA 1
ATOM 6275 C C . GLN A 1 782 ? 19.724 -9.445 -0.033 1.00 89.62 782 GLN A C 1
ATOM 6277 O O . GLN A 1 782 ? 19.977 -10.255 0.855 1.00 89.62 782 GLN A O 1
ATOM 6282 N N . GLY A 1 783 ? 18.713 -9.618 -0.886 1.00 86.38 783 GLY A N 1
ATOM 6283 C CA . GLY A 1 783 ? 17.816 -10.771 -0.858 1.00 86.38 783 GLY A CA 1
ATOM 6284 C C . GLY A 1 783 ? 18.549 -12.078 -1.164 1.00 86.38 783 GLY A C 1
ATOM 6285 O O . GLY A 1 783 ? 18.373 -13.057 -0.443 1.00 86.38 783 GLY A O 1
ATOM 6286 N N . LEU A 1 784 ? 19.441 -12.075 -2.161 1.00 87.62 784 LEU A N 1
ATOM 6287 C CA . LEU A 1 784 ? 20.311 -13.215 -2.469 1.00 87.62 784 LEU A CA 1
ATOM 6288 C C . LEU A 1 784 ? 21.217 -13.579 -1.288 1.00 87.62 784 LEU A C 1
ATOM 6290 O O . LEU A 1 784 ? 21.260 -14.740 -0.887 1.00 87.62 784 LEU A O 1
ATOM 6294 N N . LEU A 1 785 ? 21.898 -12.594 -0.692 1.00 84.94 785 LEU A N 1
ATOM 6295 C CA . LEU A 1 785 ? 22.750 -12.816 0.481 1.00 84.94 785 LEU A CA 1
ATOM 6296 C C . LEU A 1 785 ? 21.951 -13.349 1.671 1.00 84.94 785 LEU A C 1
ATOM 6298 O O . LEU A 1 785 ? 22.405 -14.255 2.361 1.00 84.94 785 LEU A O 1
ATOM 6302 N N . LYS A 1 786 ? 20.745 -12.831 1.902 1.00 82.56 786 LYS A N 1
ATOM 6303 C CA . LYS A 1 786 ? 19.882 -13.283 2.992 1.00 82.56 786 LYS A CA 1
ATOM 6304 C C . LYS A 1 786 ? 19.455 -14.739 2.829 1.00 82.56 786 LYS A C 1
ATOM 6306 O O . LYS A 1 786 ? 19.518 -15.493 3.794 1.00 82.56 786 LYS A O 1
ATOM 6311 N N . VAL A 1 787 ? 19.033 -15.139 1.629 1.00 76.19 787 VAL A N 1
ATOM 6312 C CA . VAL A 1 787 ? 18.560 -16.508 1.374 1.00 76.19 787 VAL A CA 1
ATOM 6313 C C . VAL A 1 787 ? 19.716 -17.509 1.344 1.00 76.19 787 VAL A C 1
ATOM 6315 O O . VAL A 1 787 ? 19.575 -18.602 1.881 1.00 76.19 787 VAL A O 1
ATOM 6318 N N . ILE A 1 788 ? 20.862 -17.142 0.760 1.00 76.69 788 ILE A N 1
ATOM 6319 C CA . ILE A 1 788 ? 22.016 -18.045 0.617 1.00 76.69 788 ILE A CA 1
ATOM 6320 C C . ILE A 1 788 ? 22.835 -18.129 1.913 1.00 76.69 788 ILE A C 1
ATOM 6322 O O . ILE A 1 788 ? 23.265 -19.214 2.291 1.00 76.69 788 ILE A O 1
ATOM 6326 N N . ALA A 1 789 ? 23.059 -17.003 2.597 1.00 69.38 789 ALA A N 1
ATOM 6327 C CA . ALA A 1 789 ? 23.941 -16.920 3.764 1.00 69.38 789 ALA A CA 1
ATOM 6328 C C . ALA A 1 789 ? 23.196 -16.801 5.108 1.00 69.38 789 ALA A C 1
ATOM 6330 O O . ALA A 1 789 ? 23.837 -16.674 6.148 1.00 69.38 789 ALA A O 1
ATOM 6331 N N . GLY A 1 790 ? 21.857 -16.803 5.116 1.00 63.97 790 GLY A N 1
ATOM 6332 C CA . GLY A 1 790 ? 21.050 -16.730 6.343 1.00 63.97 790 GLY A CA 1
ATOM 6333 C C . GLY A 1 790 ? 21.182 -15.413 7.123 1.00 63.97 790 GLY A C 1
ATOM 6334 O O . GLY A 1 790 ? 20.784 -15.343 8.286 1.00 63.97 790 GLY A O 1
ATOM 6335 N N . VAL A 1 791 ? 21.753 -14.364 6.518 1.00 58.50 791 VAL A N 1
ATOM 6336 C CA . VAL A 1 791 ? 22.013 -13.084 7.192 1.00 58.50 791 VAL A CA 1
ATOM 6337 C C . VAL A 1 791 ? 20.699 -12.337 7.417 1.00 58.50 791 VAL A C 1
ATOM 6339 O O . VAL A 1 791 ? 20.052 -11.871 6.478 1.00 58.50 791 VAL A O 1
ATOM 6342 N N . ASN A 1 792 ? 20.312 -12.175 8.683 1.00 54.38 792 ASN A N 1
ATOM 6343 C CA . ASN A 1 792 ? 19.142 -11.388 9.052 1.00 54.38 792 ASN A CA 1
ATOM 6344 C C . ASN A 1 792 ? 19.386 -9.899 8.774 1.00 54.38 792 ASN A C 1
ATOM 6346 O O . ASN A 1 792 ? 20.127 -9.219 9.477 1.00 54.38 792 ASN A O 1
ATOM 6350 N N . THR A 1 793 ? 18.712 -9.364 7.759 1.00 52.81 793 THR A N 1
ATOM 6351 C CA . THR A 1 793 ? 18.669 -7.922 7.504 1.00 52.81 793 THR A CA 1
ATOM 6352 C C . THR A 1 793 ? 17.850 -7.234 8.601 1.00 52.81 793 THR A C 1
ATOM 6354 O O . THR A 1 793 ? 16.620 -7.372 8.639 1.00 52.81 793 THR A O 1
ATOM 6357 N N . HIS A 1 794 ? 18.507 -6.489 9.494 1.00 44.28 794 HIS A N 1
ATOM 6358 C CA . HIS A 1 794 ? 17.813 -5.651 10.471 1.00 44.28 794 HIS A CA 1
ATOM 6359 C C . HIS A 1 794 ? 17.002 -4.562 9.755 1.00 44.28 794 HIS A C 1
ATOM 6361 O O . HIS A 1 794 ? 17.487 -3.855 8.874 1.00 44.28 794 HIS A O 1
ATOM 6367 N N . PHE A 1 795 ? 15.727 -4.468 10.120 1.00 44.25 795 PHE A N 1
ATOM 6368 C CA . PHE A 1 795 ? 14.751 -3.567 9.521 1.00 44.25 795 PHE A CA 1
ATOM 6369 C C . PHE A 1 795 ? 14.557 -2.359 10.431 1.00 44.25 795 PHE A C 1
ATOM 6371 O O . PHE A 1 795 ? 14.052 -2.511 11.541 1.00 44.25 795 PHE A O 1
ATOM 6378 N N . ASN A 1 796 ? 14.896 -1.166 9.944 1.00 45.16 796 ASN A N 1
ATOM 6379 C CA . ASN A 1 796 ? 14.611 0.082 10.643 1.00 45.16 796 ASN A CA 1
ATOM 6380 C C . ASN A 1 796 ? 13.400 0.762 9.996 1.00 45.16 796 ASN A C 1
ATOM 6382 O O . ASN A 1 796 ? 13.414 1.076 8.805 1.00 45.16 796 ASN A O 1
ATOM 6386 N N . VAL A 1 797 ? 12.342 0.984 10.781 1.00 42.62 797 VAL A N 1
ATOM 6387 C CA . VAL A 1 797 ? 11.215 1.839 10.377 1.00 42.62 797 VAL A CA 1
ATOM 6388 C C . VAL A 1 797 ? 11.749 3.258 10.187 1.00 42.62 797 VAL A C 1
ATOM 6390 O O . VAL A 1 797 ? 12.335 3.822 11.110 1.00 42.62 797 VAL A O 1
ATOM 6393 N N . THR A 1 798 ? 11.563 3.833 8.999 1.00 44.38 798 THR A N 1
ATOM 6394 C CA . THR A 1 798 ? 11.927 5.229 8.732 1.00 44.38 798 THR A CA 1
ATOM 6395 C C . THR A 1 798 ? 10.957 6.160 9.454 1.00 44.38 798 THR A C 1
ATOM 6397 O O . THR A 1 798 ? 9.738 6.048 9.265 1.00 44.38 798 THR A O 1
ATOM 6400 N N . SER A 1 799 ? 11.489 7.077 10.268 1.00 40.69 799 SER A N 1
ATOM 6401 C CA . SER A 1 799 ? 10.693 8.078 10.987 1.00 40.69 799 SER A CA 1
ATOM 6402 C C . SER A 1 799 ? 9.826 8.860 10.005 1.00 40.69 799 SER A C 1
ATOM 6404 O O . SER A 1 799 ? 10.277 9.237 8.923 1.00 40.69 799 SER A O 1
ATOM 6406 N N . LYS A 1 800 ? 8.541 9.028 10.319 1.00 47.62 800 LYS A N 1
ATOM 6407 C CA . LYS A 1 800 ? 7.666 9.943 9.581 1.00 47.62 800 LYS A CA 1
ATOM 6408 C C . LYS A 1 800 ? 7.864 11.309 10.228 1.00 47.62 800 LYS A C 1
ATOM 6410 O O . LYS A 1 800 ? 7.527 11.459 11.399 1.00 47.62 800 LYS A O 1
ATOM 6415 N N . SER A 1 801 ? 8.451 12.279 9.521 1.00 40.12 801 SER A N 1
ATOM 6416 C CA . SER A 1 801 ? 8.423 13.655 10.021 1.00 40.12 801 SER A CA 1
ATOM 6417 C C . SER A 1 801 ? 6.959 14.083 10.102 1.00 40.12 801 SER A C 1
ATOM 6419 O O . SER A 1 801 ? 6.223 14.034 9.116 1.00 40.12 801 SER A O 1
ATOM 6421 N N . GLY A 1 802 ? 6.506 14.391 11.317 1.00 36.44 802 GLY A N 1
ATOM 6422 C CA . GLY A 1 802 ? 5.195 14.981 11.525 1.00 36.44 802 GLY A CA 1
ATOM 6423 C C . GLY A 1 802 ? 5.194 16.351 10.868 1.00 36.44 802 GLY A C 1
ATOM 6424 O O . GLY A 1 802 ? 6.018 17.192 11.208 1.00 36.44 802 GLY A O 1
ATOM 6425 N N . SER A 1 803 ? 4.289 16.571 9.920 1.00 35.19 803 SER A N 1
ATOM 6426 C CA . SER A 1 803 ? 3.951 17.910 9.447 1.00 35.19 803 SER A CA 1
ATOM 6427 C C . SER A 1 803 ? 3.348 18.683 10.624 1.00 35.19 803 SER A C 1
ATOM 6429 O O . SER A 1 803 ? 2.172 18.504 10.945 1.00 35.19 803 SER A O 1
ATOM 6431 N N . GLY A 1 804 ? 4.179 19.442 11.335 1.00 32.59 804 GLY A N 1
ATOM 6432 C CA . GLY A 1 804 ? 3.813 20.164 12.544 1.00 32.59 804 GLY A CA 1
ATOM 6433 C C . GLY A 1 804 ? 3.530 21.639 12.279 1.00 32.59 804 GLY A C 1
ATOM 6434 O O . GLY A 1 804 ? 4.463 22.400 12.127 1.00 32.59 804 GLY A O 1
ATOM 6435 N N . SER A 1 805 ? 2.250 22.011 12.384 1.00 32.88 805 SER A N 1
ATOM 6436 C CA . SER A 1 805 ? 1.720 23.340 12.750 1.00 32.88 805 SER A CA 1
ATOM 6437 C C . SER A 1 805 ? 2.080 24.588 11.915 1.00 32.88 805 SER A C 1
ATOM 6439 O O . SER A 1 805 ? 3.137 25.176 12.070 1.00 32.88 805 SER A O 1
ATOM 6441 N N . GLY A 1 806 ? 1.047 25.147 11.266 1.00 34.00 806 GLY A N 1
ATOM 6442 C CA . GLY A 1 806 ? 0.723 26.583 11.345 1.00 34.00 806 GLY A CA 1
ATOM 6443 C C . GLY A 1 806 ? 1.580 27.586 10.555 1.00 34.00 806 GLY A C 1
ATOM 6444 O O . GLY A 1 806 ? 2.644 27.990 10.993 1.00 34.00 806 GLY A O 1
ATOM 6445 N N . SER A 1 807 ? 0.999 28.090 9.457 1.00 36.34 807 SER A N 1
ATOM 6446 C CA . SER A 1 807 ? 1.225 29.368 8.731 1.00 36.34 807 SER A CA 1
ATOM 6447 C C . SER A 1 807 ? 2.629 29.832 8.291 1.00 36.34 807 SER A C 1
ATOM 6449 O O . SER A 1 807 ? 2.692 30.440 7.225 1.00 36.34 807 SER A O 1
ATOM 6451 N N . ASP A 1 808 ? 3.722 29.521 8.990 1.00 35.91 808 ASP A N 1
ATOM 6452 C CA . ASP A 1 808 ? 5.105 29.851 8.572 1.00 35.91 808 ASP A CA 1
ATOM 6453 C C . ASP A 1 808 ? 5.820 28.677 7.861 1.00 35.91 808 ASP A C 1
ATOM 6455 O O . ASP A 1 808 ? 6.947 28.790 7.367 1.00 35.91 808 ASP A O 1
ATOM 6459 N N . ASP A 1 809 ? 5.115 27.553 7.734 1.00 46.06 809 ASP A N 1
ATOM 6460 C CA . ASP A 1 809 ? 5.642 26.236 7.368 1.00 46.06 809 ASP A CA 1
ATOM 6461 C C . ASP A 1 809 ? 5.883 25.994 5.873 1.00 46.06 809 ASP A C 1
ATOM 6463 O O . ASP A 1 809 ? 6.617 25.075 5.512 1.00 46.06 809 ASP A O 1
ATOM 6467 N N . ASP A 1 810 ? 5.337 26.814 4.970 1.00 44.19 810 ASP A N 1
ATOM 6468 C CA . ASP A 1 810 ? 5.522 26.591 3.527 1.00 44.19 810 ASP A CA 1
ATOM 6469 C C . ASP A 1 810 ? 7.013 26.660 3.136 1.00 44.19 810 ASP A C 1
ATOM 6471 O O . ASP A 1 810 ? 7.449 25.973 2.209 1.00 44.19 810 ASP A O 1
ATOM 6475 N N . ARG A 1 811 ? 7.831 27.435 3.867 1.00 39.16 811 ARG A N 1
ATOM 6476 C CA . ARG A 1 811 ? 9.290 27.498 3.656 1.00 39.16 811 ARG A CA 1
ATOM 6477 C C . ARG A 1 811 ? 10.029 26.318 4.290 1.00 39.16 811 ARG A C 1
ATOM 6479 O O . ARG A 1 811 ? 10.967 25.814 3.671 1.00 39.16 811 ARG A O 1
ATOM 6486 N N . HIS A 1 812 ? 9.615 25.868 5.475 1.00 42.59 812 HIS A N 1
ATOM 6487 C CA . HIS A 1 812 ? 10.276 24.781 6.203 1.00 42.59 812 HIS A CA 1
ATOM 6488 C C . HIS A 1 812 ? 9.963 23.413 5.578 1.00 42.59 812 HIS A C 1
ATOM 6490 O O . HIS A 1 812 ? 10.895 22.665 5.267 1.00 42.59 812 HIS A O 1
ATOM 6496 N N . LEU A 1 813 ? 8.687 23.163 5.252 1.00 43.72 813 LEU A N 1
ATOM 6497 C CA . LEU A 1 813 ? 8.211 22.008 4.485 1.00 43.72 813 LEU A CA 1
ATOM 6498 C C . LEU A 1 813 ? 8.891 21.941 3.117 1.00 43.72 813 LEU A C 1
ATOM 6500 O O . LEU A 1 813 ? 9.370 20.883 2.720 1.00 43.72 813 LEU A O 1
ATOM 6504 N N . SER A 1 814 ? 9.002 23.081 2.421 1.00 42.53 814 SER A N 1
ATOM 6505 C CA . SER A 1 814 ? 9.789 23.158 1.189 1.00 42.53 814 SER A CA 1
ATOM 6506 C C . SER A 1 814 ? 11.233 22.732 1.453 1.00 42.53 814 SER A C 1
ATOM 6508 O O . SER A 1 814 ? 11.723 21.835 0.776 1.00 42.53 814 SER A O 1
ATOM 6510 N N . SER A 1 815 ? 11.915 23.313 2.447 1.00 47.75 815 SER A N 1
ATOM 6511 C CA . SER A 1 815 ? 13.328 23.014 2.721 1.00 47.75 815 SER A CA 1
ATOM 6512 C C . SER A 1 815 ? 13.599 21.526 2.982 1.00 47.75 815 SER A C 1
ATOM 6514 O O . SER A 1 815 ? 14.585 20.998 2.468 1.00 47.75 815 SER A O 1
ATOM 6516 N N . GLU A 1 816 ? 12.698 20.827 3.682 1.00 51.09 816 GLU A N 1
ATOM 6517 C CA . GLU A 1 816 ? 12.822 19.394 3.974 1.00 51.09 816 GLU A CA 1
ATOM 6518 C C . GLU A 1 816 ? 12.521 18.521 2.739 1.00 51.09 816 GLU A C 1
ATOM 6520 O O . GLU A 1 816 ? 13.181 17.506 2.515 1.00 51.09 816 GLU A O 1
ATOM 6525 N N . LEU A 1 817 ? 11.609 18.964 1.865 1.00 49.38 817 LEU A N 1
ATOM 6526 C CA . LEU A 1 817 ? 11.303 18.356 0.557 1.00 49.38 817 LEU A CA 1
ATOM 6527 C C . LEU A 1 817 ? 12.490 18.434 -0.420 1.00 49.38 817 LEU A C 1
ATOM 6529 O O . LEU A 1 817 ? 12.671 17.558 -1.275 1.00 49.38 817 LEU A O 1
ATOM 6533 N N . TYR A 1 818 ? 13.334 19.460 -0.268 1.00 52.47 818 TYR A N 1
ATOM 6534 C CA . TYR A 1 818 ? 14.577 19.643 -1.027 1.00 52.47 818 TYR A CA 1
ATOM 6535 C C . TYR A 1 818 ? 15.829 19.090 -0.321 1.00 52.47 818 TYR A C 1
ATOM 6537 O O . TYR A 1 818 ? 16.896 19.080 -0.935 1.00 52.47 818 TYR A O 1
ATOM 6545 N N . ALA A 1 819 ? 15.732 18.612 0.923 1.00 53.22 819 ALA A N 1
ATOM 6546 C CA . ALA A 1 819 ? 16.873 18.084 1.666 1.00 53.22 819 ALA A CA 1
ATOM 6547 C C . ALA A 1 819 ? 17.211 16.654 1.213 1.00 53.22 819 ALA A C 1
ATOM 6549 O O . ALA A 1 819 ? 16.559 15.675 1.586 1.00 53.22 819 ALA A O 1
ATOM 6550 N N . LEU A 1 820 ? 18.263 16.514 0.408 1.00 59.59 820 LEU A N 1
ATOM 6551 C CA . LEU A 1 820 ? 18.800 15.212 0.034 1.00 59.59 820 LEU A CA 1
ATOM 6552 C C . LEU A 1 820 ? 19.688 14.672 1.163 1.00 59.59 820 LEU A C 1
ATOM 6554 O O . LEU A 1 820 ? 20.799 15.151 1.381 1.00 59.59 820 LEU A O 1
ATOM 6558 N N . LYS A 1 821 ? 19.208 13.651 1.881 1.00 68.50 821 LYS A N 1
ATOM 6559 C CA . LYS A 1 821 ? 20.029 12.906 2.847 1.00 68.50 821 LYS A CA 1
ATOM 6560 C C . LYS A 1 821 ? 20.897 11.912 2.080 1.00 68.50 821 LYS A C 1
ATOM 6562 O O . LYS A 1 821 ? 20.361 10.999 1.447 1.00 68.50 821 LYS A O 1
ATOM 6567 N N . TRP A 1 822 ? 22.216 12.085 2.112 1.00 73.06 822 TRP A N 1
ATOM 6568 C CA . TRP A 1 822 ? 23.127 11.170 1.427 1.00 73.06 822 TRP A CA 1
ATOM 6569 C C . TRP A 1 822 ? 22.997 9.749 1.992 1.00 73.06 822 TRP A C 1
ATOM 6571 O O . TRP A 1 822 ? 23.047 9.547 3.203 1.00 73.06 822 TRP A O 1
ATOM 6581 N N . THR A 1 823 ? 22.820 8.764 1.111 1.00 80.62 823 THR A N 1
ATOM 6582 C CA . THR A 1 823 ? 22.741 7.339 1.461 1.00 80.62 823 THR A CA 1
ATOM 6583 C C . THR A 1 823 ? 23.526 6.515 0.447 1.00 80.62 823 THR A C 1
ATOM 6585 O O . THR A 1 823 ? 23.736 6.944 -0.689 1.00 80.62 823 THR A O 1
ATOM 6588 N N . THR A 1 824 ? 23.935 5.305 0.830 1.00 86.38 824 THR A N 1
ATOM 6589 C CA . THR A 1 824 ? 24.650 4.372 -0.060 1.00 86.38 824 THR A CA 1
ATOM 6590 C C . THR A 1 824 ? 23.839 3.993 -1.303 1.00 86.38 824 THR A C 1
ATOM 6592 O O . THR A 1 824 ? 24.420 3.716 -2.350 1.00 86.38 824 THR A O 1
ATOM 6595 N N . LEU A 1 825 ? 22.505 4.072 -1.233 1.00 87.56 825 LEU A N 1
ATOM 6596 C CA . LEU A 1 825 ? 21.610 3.839 -2.371 1.00 87.56 825 LEU A CA 1
ATOM 6597 C C . LEU A 1 825 ? 21.802 4.846 -3.512 1.00 87.56 825 LEU A C 1
ATOM 6599 O O . LEU A 1 825 ? 21.440 4.554 -4.649 1.00 87.56 825 LEU A O 1
ATOM 6603 N N . LEU A 1 826 ? 22.369 6.023 -3.234 1.00 87.56 826 LEU A N 1
ATOM 6604 C CA . LEU A 1 826 ? 22.597 7.061 -4.241 1.00 87.56 826 LEU A CA 1
ATOM 6605 C C . LEU A 1 826 ? 23.898 6.860 -5.030 1.00 87.56 826 LEU A C 1
ATOM 6607 O O . LEU A 1 826 ? 24.090 7.508 -6.061 1.00 87.56 826 LEU A O 1
ATOM 6611 N N . ILE A 1 827 ? 24.774 5.950 -4.591 1.00 89.94 827 ILE A N 1
ATOM 6612 C CA . ILE A 1 827 ? 26.064 5.697 -5.244 1.00 89.94 827 ILE A CA 1
ATOM 6613 C C . ILE A 1 827 ? 25.865 5.230 -6.700 1.00 89.94 827 ILE A C 1
ATOM 6615 O O . ILE A 1 827 ? 26.364 5.915 -7.589 1.00 89.94 827 ILE A O 1
ATOM 6619 N N . PRO A 1 828 ? 25.085 4.175 -7.023 1.00 93.00 828 PRO A N 1
ATOM 6620 C CA . PRO A 1 828 ? 24.975 3.738 -8.417 1.00 93.00 828 PRO A CA 1
ATOM 6621 C C . PRO A 1 828 ? 24.371 4.795 -9.365 1.00 93.00 828 PRO A C 1
ATOM 6623 O O . PRO A 1 828 ? 24.963 5.032 -10.421 1.00 93.00 828 PRO A O 1
ATOM 6626 N N . PRO A 1 829 ? 23.268 5.502 -9.021 1.00 92.12 829 PRO A N 1
ATOM 6627 C CA . PRO A 1 829 ? 22.755 6.585 -9.862 1.00 92.12 829 PRO A CA 1
ATOM 6628 C C . PRO A 1 829 ? 23.750 7.734 -10.069 1.00 92.12 829 PRO A C 1
ATOM 6630 O O . PRO A 1 829 ? 23.864 8.238 -11.186 1.00 92.12 829 PRO A O 1
ATOM 6633 N N . THR A 1 830 ? 24.485 8.148 -9.025 1.00 89.56 830 THR A N 1
ATOM 6634 C CA . THR A 1 830 ? 25.511 9.200 -9.165 1.00 89.56 830 THR A CA 1
ATOM 6635 C C . THR A 1 830 ? 26.652 8.762 -10.074 1.00 89.56 830 THR A C 1
ATOM 6637 O O . THR A 1 830 ? 27.036 9.510 -10.973 1.00 89.56 830 THR A O 1
ATOM 6640 N N . THR A 1 831 ? 27.153 7.539 -9.904 1.00 92.56 831 THR A N 1
ATOM 6641 C CA . THR A 1 831 ? 28.212 6.980 -10.747 1.00 92.56 831 THR A CA 1
ATOM 6642 C C . THR A 1 831 ? 27.778 6.892 -12.211 1.00 92.56 831 THR A C 1
ATOM 6644 O O . THR A 1 831 ? 28.513 7.355 -13.084 1.00 92.56 831 THR A O 1
ATOM 6647 N N . LEU A 1 832 ? 26.574 6.380 -12.499 1.00 94.56 832 LEU A N 1
ATOM 6648 C CA . LEU A 1 832 ? 26.057 6.306 -13.873 1.00 94.56 832 LEU A CA 1
ATOM 6649 C C . LEU A 1 832 ? 25.913 7.681 -14.520 1.00 94.56 832 LEU A C 1
ATOM 6651 O O . LEU A 1 832 ? 26.230 7.837 -15.702 1.00 94.56 832 LEU A O 1
ATOM 6655 N N . LEU A 1 833 ? 25.448 8.670 -13.758 1.00 92.06 833 LEU A N 1
ATOM 6656 C CA . LEU A 1 833 ? 25.291 10.030 -14.251 1.00 92.06 833 LEU A CA 1
ATOM 6657 C C . LEU A 1 833 ? 26.647 10.653 -14.612 1.00 92.06 833 LEU A C 1
ATOM 6659 O O . LEU A 1 833 ? 26.804 11.181 -15.711 1.00 92.06 833 LEU A O 1
ATOM 6663 N N . ILE A 1 834 ? 27.634 10.557 -13.716 1.00 91.38 834 ILE A N 1
ATOM 6664 C CA . ILE A 1 834 ? 28.978 11.117 -13.925 1.00 91.38 834 ILE A CA 1
ATOM 6665 C C . ILE A 1 834 ? 29.657 10.452 -15.126 1.00 91.38 834 ILE A C 1
ATOM 6667 O O . ILE A 1 834 ? 30.181 11.146 -15.996 1.00 91.38 834 ILE A O 1
ATOM 6671 N N . ILE A 1 835 ? 29.609 9.120 -15.213 1.00 94.38 835 ILE A N 1
ATOM 6672 C CA . ILE A 1 835 ? 30.239 8.373 -16.306 1.00 94.38 835 ILE A CA 1
ATOM 6673 C C . ILE A 1 835 ? 29.607 8.735 -17.658 1.00 94.38 835 ILE A C 1
ATOM 6675 O O . ILE A 1 835 ? 30.340 8.967 -18.617 1.00 94.38 835 ILE A O 1
ATOM 6679 N N . ASN A 1 836 ? 28.276 8.847 -17.746 1.00 93.81 836 ASN A N 1
ATOM 6680 C CA . ASN A 1 836 ? 27.611 9.254 -18.990 1.00 93.81 836 ASN A CA 1
ATOM 6681 C C . ASN A 1 836 ? 27.933 10.707 -19.378 1.00 93.81 836 ASN A C 1
ATOM 6683 O O . ASN A 1 836 ? 28.169 10.977 -20.554 1.00 93.81 836 ASN A O 1
ATOM 6687 N N . LEU A 1 837 ? 28.011 11.634 -18.416 1.00 90.94 837 LEU A N 1
ATOM 6688 C CA . LEU A 1 837 ? 28.401 13.024 -18.685 1.00 90.94 837 LEU A CA 1
ATOM 6689 C C . LEU A 1 837 ? 29.839 13.125 -19.213 1.00 90.94 837 LEU A C 1
ATOM 6691 O O . LEU A 1 837 ? 30.072 13.773 -20.233 1.00 90.94 837 LEU A O 1
ATOM 6695 N N . ILE A 1 838 ? 30.791 12.444 -18.567 1.00 92.62 838 ILE A N 1
ATOM 6696 C CA . ILE A 1 838 ? 32.190 12.391 -19.022 1.00 92.62 838 ILE A CA 1
ATOM 6697 C C . ILE A 1 838 ? 32.266 11.765 -20.417 1.00 92.62 838 ILE A C 1
ATOM 6699 O O . ILE A 1 838 ? 32.943 12.293 -21.298 1.00 92.62 838 ILE A O 1
ATOM 6703 N N . ALA A 1 839 ? 31.543 10.667 -20.644 1.00 92.12 839 ALA A N 1
ATOM 6704 C CA . ALA A 1 839 ? 31.546 9.971 -21.921 1.00 92.12 839 ALA A CA 1
ATOM 6705 C C . ALA A 1 839 ? 31.005 10.831 -23.072 1.00 92.12 839 ALA A C 1
ATOM 6707 O O . ALA A 1 839 ? 31.562 10.777 -24.166 1.00 92.12 839 ALA A O 1
ATOM 6708 N N . ILE A 1 840 ? 29.982 11.661 -22.839 1.00 91.56 840 ILE A N 1
ATOM 6709 C CA . ILE A 1 840 ? 29.495 12.627 -23.837 1.00 91.56 840 ILE A CA 1
ATOM 6710 C C . ILE A 1 840 ? 30.591 13.632 -24.192 1.00 91.56 840 ILE A C 1
ATOM 6712 O O . ILE A 1 840 ? 30.874 13.818 -25.373 1.00 91.56 840 ILE A O 1
ATOM 6716 N N . VAL A 1 841 ? 31.243 14.240 -23.196 1.00 90.06 841 VAL A N 1
ATOM 6717 C CA . VAL A 1 841 ? 32.304 15.236 -23.431 1.00 90.06 841 VAL A CA 1
ATOM 6718 C C . VAL A 1 841 ? 33.467 14.623 -24.215 1.00 90.06 841 VAL A C 1
ATOM 6720 O O . VAL A 1 841 ? 33.907 15.183 -25.219 1.00 90.06 841 VAL A O 1
ATOM 6723 N N . VAL A 1 842 ? 33.930 13.441 -23.802 1.00 89.00 842 VAL A N 1
ATOM 6724 C CA . VAL A 1 842 ? 35.017 12.718 -24.480 1.00 89.00 842 VAL A CA 1
ATOM 6725 C C . VAL A 1 842 ? 34.609 12.303 -25.896 1.00 89.00 842 VAL A C 1
ATOM 6727 O O . VAL A 1 842 ? 35.382 12.488 -26.836 1.00 89.00 842 VAL A O 1
ATOM 6730 N N . GLY A 1 843 ? 33.395 11.777 -26.071 1.00 86.94 843 GLY A N 1
ATOM 6731 C CA . GLY A 1 843 ? 32.880 11.329 -27.364 1.00 86.94 843 GLY A CA 1
ATOM 6732 C C . GLY A 1 843 ? 32.740 12.467 -28.376 1.00 86.94 843 GLY A C 1
ATOM 6733 O O . GLY A 1 843 ? 33.156 12.312 -29.524 1.00 86.94 843 GLY A O 1
ATOM 6734 N N . VAL A 1 844 ? 32.221 13.623 -27.947 1.00 87.06 844 VAL A N 1
ATOM 6735 C CA . VAL A 1 844 ? 32.115 14.830 -28.784 1.00 87.06 844 VAL A CA 1
ATOM 6736 C C . VAL A 1 844 ? 33.500 15.372 -29.136 1.00 87.06 844 VAL A C 1
ATOM 6738 O O . VAL A 1 844 ? 33.764 15.627 -30.307 1.00 87.06 844 VAL A O 1
ATOM 6741 N N . SER A 1 845 ? 34.413 15.473 -28.164 1.00 86.25 845 SER A N 1
ATOM 6742 C CA . SER A 1 845 ? 35.789 15.935 -28.408 1.00 86.25 845 SER A CA 1
ATOM 6743 C C . SER A 1 845 ? 36.515 15.058 -29.439 1.00 86.25 845 SER A C 1
ATOM 6745 O O . SER A 1 845 ? 37.075 15.560 -30.415 1.00 86.25 845 SER A O 1
ATOM 6747 N N . LYS A 1 846 ? 36.421 13.728 -29.301 1.00 82.69 846 LYS A N 1
ATOM 6748 C CA . LYS A 1 846 ? 37.014 12.776 -30.253 1.00 82.69 846 LYS A CA 1
ATOM 6749 C C . LYS A 1 846 ? 36.415 12.898 -31.658 1.00 82.69 846 LYS A C 1
ATOM 6751 O O . LYS A 1 846 ? 37.136 12.748 -32.639 1.00 82.69 846 LYS A O 1
ATOM 6756 N N . ALA A 1 847 ? 35.115 13.167 -31.767 1.00 81.81 847 ALA A N 1
ATOM 6757 C CA . ALA A 1 847 ? 34.461 13.339 -33.060 1.00 81.81 847 ALA A CA 1
ATOM 6758 C C . ALA A 1 847 ? 34.848 14.650 -33.760 1.00 81.81 847 ALA A C 1
ATOM 6760 O O . ALA A 1 847 ? 35.061 14.644 -34.972 1.00 81.81 847 ALA A O 1
ATOM 6761 N N . LEU A 1 848 ? 34.989 15.745 -33.005 1.00 84.31 848 LEU A N 1
ATOM 6762 C CA . LEU A 1 848 ? 35.452 17.033 -33.532 1.00 84.31 848 LEU A CA 1
ATOM 6763 C C . LEU A 1 848 ? 36.889 16.940 -34.066 1.00 84.31 848 LEU A C 1
ATOM 6765 O O . LEU A 1 848 ? 37.187 17.497 -35.119 1.00 84.31 848 LEU A O 1
ATOM 6769 N N . ASN A 1 849 ? 37.753 16.179 -33.390 1.00 84.00 849 ASN A N 1
ATOM 6770 C CA . ASN A 1 849 ? 39.146 15.990 -33.804 1.00 84.00 849 ASN A CA 1
ATOM 6771 C C . ASN A 1 849 ? 39.307 15.095 -35.050 1.00 84.00 849 ASN A C 1
ATOM 6773 O O . ASN A 1 849 ? 40.323 15.184 -35.731 1.00 84.00 849 ASN A O 1
ATOM 6777 N N . ASN A 1 850 ? 38.311 14.268 -35.383 1.00 77.75 850 ASN A N 1
ATOM 6778 C CA . ASN A 1 850 ? 38.368 13.307 -36.494 1.00 77.75 850 ASN A CA 1
ATOM 6779 C C . ASN A 1 850 ? 37.690 13.812 -37.789 1.00 77.75 850 ASN A C 1
ATOM 6781 O O . ASN A 1 850 ? 37.185 13.010 -38.576 1.00 77.75 850 ASN A O 1
ATOM 6785 N N . ALA A 1 851 ? 37.659 15.132 -38.008 1.00 60.44 851 ALA A N 1
ATOM 6786 C CA . ALA A 1 851 ? 37.274 15.772 -39.274 1.00 60.44 851 ALA A CA 1
ATOM 6787 C C . ALA A 1 851 ? 35.949 15.272 -39.895 1.00 60.44 851 ALA A C 1
ATOM 6789 O O . ALA A 1 851 ? 35.851 15.048 -41.097 1.00 60.44 851 ALA A O 1
ATOM 6790 N N . TYR A 1 852 ? 34.904 15.135 -39.077 1.00 60.84 852 TYR A N 1
ATOM 6791 C CA . TYR A 1 852 ? 33.526 14.869 -39.515 1.00 60.84 852 TYR A CA 1
ATOM 6792 C C . TYR A 1 852 ? 33.212 13.477 -40.108 1.00 60.84 852 TYR A C 1
ATOM 6794 O O . TYR A 1 852 ? 32.074 13.232 -40.504 1.00 60.84 852 TYR A O 1
ATOM 6802 N N . VAL A 1 853 ? 34.134 12.510 -40.075 1.00 62.19 853 VAL A N 1
ATOM 6803 C CA . VAL A 1 853 ? 33.915 11.172 -40.676 1.00 62.19 853 VAL A CA 1
ATOM 6804 C C . VAL A 1 853 ? 32.937 10.281 -39.873 1.00 62.19 853 VAL A C 1
ATOM 6806 O O . VAL A 1 853 ? 32.400 9.311 -40.397 1.00 62.19 853 VAL A O 1
ATOM 6809 N N . THR A 1 854 ? 32.642 10.597 -38.604 1.00 65.19 854 THR A N 1
ATOM 6810 C CA . THR A 1 854 ? 31.924 9.693 -37.670 1.00 65.19 854 THR A CA 1
ATOM 6811 C C . THR A 1 854 ? 30.597 10.230 -37.103 1.00 65.19 854 THR A C 1
ATOM 6813 O O . THR A 1 854 ? 30.107 9.717 -36.092 1.00 65.19 854 THR A O 1
ATOM 6816 N N . TRP A 1 855 ? 29.968 11.228 -37.737 1.00 71.94 855 TRP A N 1
ATOM 6817 C CA . TRP A 1 855 ? 28.770 11.897 -37.189 1.00 71.94 855 TRP A CA 1
ATOM 6818 C C . TRP A 1 855 ? 27.531 11.001 -37.054 1.00 71.94 855 TRP A C 1
ATOM 6820 O O . TRP A 1 855 ? 26.818 11.112 -36.058 1.00 71.94 855 TRP A O 1
ATOM 6830 N N . GLY A 1 856 ? 27.292 10.080 -37.993 1.00 75.94 856 GLY A N 1
ATOM 6831 C CA . GLY A 1 856 ? 26.150 9.154 -37.926 1.00 75.94 856 GLY A CA 1
ATOM 6832 C C . GLY A 1 856 ? 26.183 8.257 -36.675 1.00 75.94 856 GLY A C 1
ATOM 6833 O O . GLY A 1 856 ? 25.284 8.341 -35.834 1.00 75.94 856 GLY A O 1
ATOM 6834 N N . PRO A 1 857 ? 27.243 7.446 -36.480 1.00 76.06 857 PRO A N 1
ATOM 6835 C CA . PRO A 1 857 ? 27.408 6.629 -35.276 1.00 76.06 857 PRO A CA 1
ATOM 6836 C C . PRO A 1 857 ? 27.496 7.448 -33.982 1.00 76.06 857 PRO A C 1
ATOM 6838 O O . PRO A 1 857 ? 27.062 6.981 -32.929 1.00 76.06 857 PRO A O 1
ATOM 6841 N N . LEU A 1 858 ? 28.050 8.665 -34.034 1.00 81.81 858 LEU A N 1
ATOM 6842 C CA . LEU A 1 858 ? 28.092 9.564 -32.882 1.00 81.81 858 LEU A CA 1
ATOM 6843 C C . LEU A 1 858 ? 26.682 9.966 -32.435 1.00 81.81 858 LEU A C 1
ATOM 6845 O O . LEU A 1 858 ? 26.390 9.894 -31.243 1.00 81.81 858 LEU A O 1
ATOM 6849 N N . PHE A 1 859 ? 25.803 10.337 -33.368 1.00 83.50 859 PHE A N 1
ATOM 6850 C CA . PHE A 1 859 ? 24.439 10.763 -33.054 1.00 83.50 859 PHE A CA 1
ATOM 6851 C C . PHE A 1 859 ? 23.654 9.675 -32.310 1.00 83.50 859 PHE A C 1
ATOM 6853 O O . PHE A 1 859 ? 23.065 9.947 -31.266 1.00 83.50 859 PHE A O 1
ATOM 6860 N N . GLY A 1 860 ? 23.718 8.422 -32.778 1.00 82.38 860 GLY A N 1
ATOM 6861 C CA . GLY A 1 860 ? 23.062 7.295 -32.105 1.00 82.38 860 GLY A CA 1
ATOM 6862 C C . GLY A 1 860 ? 23.580 7.063 -30.680 1.00 82.38 860 GLY A C 1
ATOM 6863 O O . GLY A 1 860 ? 22.798 6.864 -29.751 1.00 82.38 860 GLY A O 1
ATOM 6864 N N . LYS A 1 861 ? 24.901 7.154 -30.475 1.00 87.00 861 LYS A N 1
ATOM 6865 C CA . LYS A 1 861 ? 25.518 7.018 -29.144 1.00 87.00 861 LYS A CA 1
ATOM 6866 C C . LYS A 1 861 ? 25.121 8.155 -28.199 1.00 87.00 861 LYS A C 1
ATOM 6868 O O . LYS A 1 861 ? 24.826 7.900 -27.031 1.00 87.00 861 LYS A O 1
ATOM 6873 N N . LEU A 1 862 ? 25.102 9.391 -28.700 1.00 89.69 862 LEU A N 1
ATOM 6874 C CA . LEU A 1 862 ? 24.685 10.567 -27.937 1.00 89.69 862 LEU A CA 1
ATOM 6875 C C . LEU A 1 862 ? 23.205 10.495 -27.560 1.00 89.69 862 LEU A C 1
ATOM 6877 O O . LEU A 1 862 ? 22.868 10.815 -26.425 1.00 89.69 862 LEU A O 1
ATOM 6881 N N . LEU A 1 863 ? 22.341 10.020 -28.460 1.00 89.69 863 LEU A N 1
ATOM 6882 C CA . LEU A 1 863 ? 20.912 9.854 -28.195 1.00 89.69 863 LEU A CA 1
ATOM 6883 C C . LEU A 1 863 ? 20.667 8.894 -27.024 1.00 89.69 863 LEU A C 1
ATOM 6885 O O . LEU A 1 863 ? 19.893 9.216 -26.122 1.00 89.69 863 LEU A O 1
ATOM 6889 N N . PHE A 1 864 ? 21.362 7.753 -26.982 1.00 90.50 864 PHE A N 1
ATOM 6890 C CA . PHE A 1 864 ? 21.225 6.812 -25.867 1.00 90.50 864 PHE A CA 1
ATOM 6891 C C . PHE A 1 864 ? 21.783 7.365 -24.551 1.00 90.50 864 PHE A C 1
ATOM 6893 O O . PHE A 1 864 ? 21.147 7.212 -23.510 1.00 90.50 864 PHE A O 1
ATOM 6900 N N . ALA A 1 865 ? 22.930 8.052 -24.577 1.00 91.81 865 ALA A N 1
ATOM 6901 C CA . ALA A 1 865 ? 23.483 8.680 -23.375 1.00 91.81 865 ALA A CA 1
ATOM 6902 C C . ALA A 1 865 ? 22.568 9.807 -22.855 1.00 91.81 865 ALA A C 1
ATOM 6904 O O . ALA A 1 865 ? 22.347 9.937 -21.650 1.00 91.81 865 ALA A O 1
ATOM 6905 N N . PHE A 1 866 ? 21.974 10.581 -23.767 1.00 92.75 866 PHE A N 1
ATOM 6906 C CA . PHE A 1 866 ? 21.006 11.621 -23.438 1.00 92.75 866 PHE A CA 1
ATOM 6907 C C . PHE A 1 866 ? 19.734 11.038 -22.816 1.00 92.75 866 PHE A C 1
ATOM 6909 O O . PHE A 1 866 ? 19.270 11.556 -21.802 1.00 92.75 866 PHE A O 1
ATOM 6916 N N . TRP A 1 867 ? 19.213 9.924 -23.343 1.00 93.38 867 TRP A N 1
ATOM 6917 C CA . TRP A 1 867 ? 18.077 9.213 -22.747 1.00 93.38 867 TRP A CA 1
ATOM 6918 C C . TRP A 1 867 ? 18.340 8.854 -21.276 1.00 93.38 867 TRP A C 1
ATOM 6920 O O . TRP A 1 867 ? 17.495 9.149 -20.428 1.00 93.38 867 TRP A O 1
ATOM 6930 N N . VAL A 1 868 ? 19.526 8.321 -20.946 1.00 94.19 868 VAL A N 1
ATOM 6931 C CA . VAL A 1 868 ? 19.903 7.995 -19.554 1.00 94.19 868 VAL A CA 1
ATOM 6932 C C . VAL A 1 868 ? 19.906 9.251 -18.675 1.00 94.19 868 VAL A C 1
ATOM 6934 O O . VAL A 1 868 ? 19.318 9.258 -17.592 1.00 94.19 868 VAL A O 1
ATOM 6937 N N . ILE A 1 869 ? 20.524 10.339 -19.144 1.00 92.12 869 ILE A N 1
ATOM 6938 C CA . ILE A 1 869 ? 20.621 11.594 -18.382 1.00 92.12 869 ILE A CA 1
ATOM 6939 C C . ILE A 1 869 ? 19.241 12.213 -18.148 1.00 92.12 869 ILE A C 1
ATOM 6941 O O . ILE A 1 869 ? 18.968 12.674 -17.043 1.00 92.12 869 ILE A O 1
ATOM 6945 N N . VAL A 1 870 ? 18.352 12.198 -19.145 1.00 92.31 870 VAL A N 1
ATOM 6946 C CA . VAL A 1 870 ? 16.988 12.732 -19.012 1.00 92.31 870 VAL A CA 1
ATOM 6947 C C . VAL A 1 870 ? 16.174 11.939 -17.984 1.00 92.31 870 VAL A C 1
ATOM 6949 O O . VAL A 1 870 ? 15.414 12.537 -17.219 1.00 92.31 870 VAL A O 1
ATOM 6952 N N . HIS A 1 871 ? 16.346 10.617 -17.902 1.00 91.81 871 HIS A N 1
ATOM 6953 C CA . HIS A 1 871 ? 15.652 9.805 -16.895 1.00 91.81 871 HIS A CA 1
ATOM 6954 C C . HIS A 1 871 ? 16.213 10.015 -15.484 1.00 91.81 871 HIS A C 1
ATOM 6956 O O . HIS A 1 871 ? 15.454 10.055 -14.519 1.00 91.81 871 HIS A O 1
ATOM 6962 N N . LEU A 1 872 ? 17.523 10.246 -15.358 1.00 90.06 872 LEU A N 1
ATOM 6963 C CA . LEU A 1 872 ? 18.177 10.579 -14.087 1.00 90.06 872 LEU A CA 1
ATOM 6964 C C . LEU A 1 872 ? 18.134 12.083 -13.751 1.00 90.06 872 LEU A C 1
ATOM 6966 O O . LEU A 1 872 ? 18.631 12.506 -12.707 1.00 90.06 872 LEU A O 1
ATOM 6970 N N . TYR A 1 873 ? 17.517 12.916 -14.590 1.00 82.81 873 TYR A N 1
ATOM 6971 C CA . TYR A 1 873 ? 17.483 14.367 -14.406 1.00 82.81 873 TYR A CA 1
ATOM 6972 C C . TYR A 1 873 ? 16.763 14.830 -13.128 1.00 82.81 873 TYR A C 1
ATOM 6974 O O . TYR A 1 873 ? 17.286 15.725 -12.458 1.00 82.81 873 TYR A O 1
ATOM 6982 N N . PRO A 1 874 ? 15.612 14.253 -12.719 1.00 78.56 874 PRO A N 1
ATOM 6983 C CA . PRO A 1 874 ? 14.991 14.608 -11.442 1.00 78.56 874 PRO A CA 1
ATOM 6984 C C . PRO A 1 874 ? 15.914 14.332 -10.251 1.00 78.56 874 PRO A C 1
ATOM 6986 O O . PRO A 1 874 ? 15.942 15.111 -9.298 1.00 78.56 874 PRO A O 1
ATOM 6989 N N . PHE A 1 875 ? 16.705 13.260 -10.336 1.00 76.75 875 PHE A N 1
ATOM 6990 C CA . PHE A 1 875 ? 17.712 12.916 -9.341 1.00 76.75 875 PHE A CA 1
ATOM 6991 C C . PHE A 1 875 ? 18.871 13.924 -9.335 1.00 76.75 875 PHE A C 1
ATOM 6993 O O . PHE A 1 875 ? 19.226 14.431 -8.272 1.00 76.75 875 PHE A O 1
ATOM 7000 N N . LEU A 1 876 ? 19.381 14.312 -10.509 1.00 75.56 876 LEU A N 1
ATOM 7001 C CA . LEU A 1 876 ? 20.377 15.381 -10.641 1.00 75.56 876 LEU A CA 1
ATOM 7002 C C . LEU A 1 876 ? 19.875 16.703 -10.042 1.00 75.56 876 LEU A C 1
ATOM 7004 O O . LEU A 1 876 ? 20.576 17.334 -9.257 1.00 75.56 876 LEU A O 1
ATOM 7008 N N . LYS A 1 877 ? 18.631 17.098 -10.336 1.00 71.50 877 LYS A N 1
ATOM 7009 C CA . LYS A 1 877 ? 17.991 18.265 -9.708 1.00 71.50 877 LYS A CA 1
ATOM 7010 C C . LYS A 1 877 ? 17.924 18.153 -8.185 1.00 71.50 877 LYS A C 1
ATOM 7012 O O . LYS A 1 877 ? 18.080 19.164 -7.508 1.00 71.50 877 LYS A O 1
ATOM 7017 N N . GLY A 1 878 ? 17.678 16.953 -7.658 1.00 69.31 878 GLY A N 1
ATOM 7018 C CA . GLY A 1 878 ? 17.676 16.677 -6.221 1.00 69.31 878 GLY A CA 1
ATOM 7019 C C . GLY A 1 878 ? 19.051 16.861 -5.572 1.00 69.31 878 GLY A C 1
ATOM 7020 O O . GLY A 1 878 ? 19.138 17.478 -4.516 1.00 69.31 878 GLY A O 1
ATOM 7021 N N . LEU A 1 879 ? 20.126 16.390 -6.216 1.00 66.88 879 LEU A N 1
ATOM 7022 C CA . LEU A 1 879 ? 21.510 16.550 -5.734 1.00 66.88 879 LEU A CA 1
ATOM 7023 C C . LEU A 1 879 ? 21.969 18.012 -5.700 1.00 66.88 879 LEU A C 1
ATOM 7025 O O . LEU A 1 879 ? 22.742 18.401 -4.832 1.00 66.88 879 LEU A O 1
ATOM 7029 N N . LEU A 1 880 ? 21.484 18.826 -6.636 1.00 66.19 880 LEU A N 1
ATOM 7030 C CA . LEU A 1 880 ? 21.844 20.241 -6.781 1.00 66.19 880 LEU A CA 1
ATOM 7031 C C . LEU A 1 880 ? 21.026 21.173 -5.863 1.00 66.19 880 LEU A C 1
ATOM 7033 O O . LEU A 1 880 ? 21.008 22.390 -6.055 1.00 66.19 880 LEU A O 1
ATOM 7037 N N . GLY A 1 881 ? 20.292 20.609 -4.900 1.00 55.44 881 GLY A N 1
ATOM 7038 C CA . GLY A 1 881 ? 19.268 21.290 -4.117 1.00 55.44 881 GLY A CA 1
ATOM 7039 C C . GLY A 1 881 ? 19.771 22.487 -3.306 1.00 55.44 881 GLY A C 1
ATOM 7040 O O . GLY A 1 881 ? 20.324 22.312 -2.225 1.00 55.44 881 GLY A O 1
ATOM 7041 N N . ARG A 1 882 ? 19.481 23.705 -3.797 1.00 51.72 882 ARG A N 1
ATOM 7042 C CA . ARG A 1 882 ? 19.158 24.894 -2.970 1.00 51.72 882 ARG A CA 1
ATOM 7043 C C . ARG A 1 882 ? 18.423 26.041 -3.683 1.00 51.72 882 ARG A C 1
ATOM 7045 O O . ARG A 1 882 ? 17.872 26.885 -2.992 1.00 51.72 882 ARG A O 1
ATOM 7052 N N . HIS A 1 883 ? 18.320 26.088 -5.016 1.00 44.84 883 HIS A N 1
ATOM 7053 C CA . HIS A 1 883 ? 17.569 27.158 -5.699 1.00 44.84 883 HIS A CA 1
ATOM 7054 C C . HIS A 1 883 ? 16.744 26.647 -6.883 1.00 44.84 883 HIS A C 1
ATOM 7056 O O . HIS A 1 883 ? 17.257 26.417 -7.974 1.00 44.84 883 HIS A O 1
ATOM 7062 N N . ASN A 1 884 ? 15.425 26.565 -6.700 1.00 43.91 884 ASN A N 1
ATOM 7063 C CA . ASN A 1 884 ? 14.472 26.214 -7.760 1.00 43.91 884 ASN A CA 1
ATOM 7064 C C . ASN A 1 884 ? 14.220 27.363 -8.769 1.00 43.91 884 ASN A C 1
ATOM 7066 O O . ASN A 1 884 ? 13.334 27.259 -9.610 1.00 43.91 884 ASN A O 1
ATOM 7070 N N . ARG A 1 885 ? 14.976 28.473 -8.698 1.00 46.62 885 ARG A N 1
ATOM 7071 C CA . ARG A 1 885 ? 14.880 29.591 -9.659 1.00 46.62 885 ARG A CA 1
ATOM 7072 C C . ARG A 1 885 ? 16.117 29.801 -10.534 1.00 46.62 885 ARG A C 1
ATOM 7074 O O . ARG A 1 885 ? 15.979 30.403 -11.589 1.00 46.62 885 ARG A O 1
ATOM 7081 N N . THR A 1 886 ? 17.283 29.262 -10.175 1.00 42.22 886 THR A N 1
ATOM 7082 C CA . THR A 1 886 ? 18.531 29.468 -10.940 1.00 42.22 886 THR A CA 1
ATOM 7083 C C . THR A 1 886 ? 19.529 28.297 -10.815 1.00 42.22 886 THR A C 1
ATOM 7085 O O . THR A 1 886 ? 20.656 28.499 -10.373 1.00 42.22 886 THR A O 1
ATOM 7088 N N . PRO A 1 887 ? 19.197 27.054 -11.226 1.00 42.97 887 PRO A N 1
ATOM 7089 C CA . PRO A 1 887 ? 20.197 25.981 -11.298 1.00 42.97 887 PRO A CA 1
ATOM 7090 C C . PRO A 1 887 ? 21.064 26.063 -12.568 1.00 42.97 887 PRO A C 1
ATOM 7092 O O . PRO A 1 887 ? 22.134 25.465 -12.637 1.00 42.97 887 PRO A O 1
ATOM 7095 N N . THR A 1 888 ? 20.609 26.785 -13.596 1.00 46.34 888 THR A N 1
ATOM 7096 C CA . THR A 1 888 ? 21.195 26.717 -14.941 1.00 46.34 888 THR A CA 1
ATOM 7097 C C . THR A 1 888 ? 22.505 27.499 -15.056 1.00 46.34 888 THR A C 1
ATOM 7099 O O . THR A 1 888 ? 23.432 27.043 -15.713 1.00 46.34 888 THR A O 1
ATOM 7102 N N . ILE A 1 889 ? 22.635 28.645 -14.382 1.00 45.44 889 ILE A N 1
ATOM 7103 C CA . ILE A 1 889 ? 23.763 29.566 -14.612 1.00 45.44 889 ILE A CA 1
ATOM 7104 C C . ILE A 1 889 ? 25.068 29.038 -13.993 1.00 45.44 889 ILE A C 1
ATOM 7106 O O . ILE A 1 889 ? 26.112 29.125 -14.627 1.00 45.44 889 ILE A O 1
ATOM 7110 N N . VAL A 1 890 ? 25.016 28.410 -12.812 1.00 45.59 890 VAL A N 1
ATOM 7111 C CA . VAL A 1 890 ? 26.215 27.964 -12.068 1.00 45.59 890 VAL A CA 1
ATOM 7112 C C . VAL A 1 890 ? 26.750 26.603 -12.536 1.00 45.59 890 VAL A C 1
ATOM 7114 O O . VAL A 1 890 ? 27.869 26.260 -12.190 1.00 45.59 890 VAL A O 1
ATOM 7117 N N . ILE A 1 891 ? 26.012 25.832 -13.347 1.00 47.19 891 ILE A N 1
ATOM 7118 C CA . ILE A 1 891 ? 26.497 24.564 -13.944 1.00 47.19 891 ILE A CA 1
ATOM 7119 C C . ILE A 1 891 ? 26.900 24.750 -15.405 1.00 47.19 891 ILE A C 1
ATOM 7121 O O . ILE A 1 891 ? 27.882 24.157 -15.848 1.00 47.19 891 ILE A O 1
ATOM 7125 N N . VAL A 1 892 ? 26.224 25.636 -16.141 1.00 46.00 892 VAL A N 1
ATOM 7126 C CA . VAL A 1 892 ? 26.690 26.039 -17.475 1.00 46.00 892 VAL A CA 1
ATOM 7127 C C . VAL A 1 892 ? 28.088 26.675 -17.383 1.00 46.00 892 VAL A C 1
ATOM 7129 O O . VAL A 1 892 ? 28.927 26.428 -18.248 1.00 46.00 892 VAL A O 1
ATOM 7132 N N . TRP A 1 893 ? 28.390 27.393 -16.292 1.00 41.16 893 TRP A N 1
ATOM 7133 C CA . TRP A 1 893 ? 29.672 28.084 -16.109 1.00 41.16 893 TRP A CA 1
ATOM 7134 C C . TRP A 1 893 ? 30.903 27.219 -15.772 1.00 41.16 893 TRP A C 1
ATOM 7136 O O . TRP A 1 893 ? 31.983 27.673 -16.107 1.00 41.16 893 TRP A O 1
ATOM 7146 N N . PRO A 1 894 ? 30.820 26.037 -15.123 1.00 43.66 894 PRO A N 1
ATOM 7147 C CA . PRO A 1 894 ? 31.921 25.068 -15.026 1.00 43.66 894 PRO A CA 1
ATOM 7148 C C . PRO A 1 894 ? 31.933 24.006 -16.135 1.00 43.66 894 PRO A C 1
ATOM 7150 O O . PRO A 1 894 ? 33.015 23.510 -16.463 1.00 43.66 894 PRO A O 1
ATOM 7153 N N . VAL A 1 895 ? 30.789 23.684 -16.758 1.00 46.31 895 VAL A N 1
ATOM 7154 C CA . VAL A 1 895 ? 30.730 22.774 -17.924 1.00 46.31 895 VAL A CA 1
ATOM 7155 C C . VAL A 1 895 ? 31.395 23.408 -19.152 1.00 46.31 895 VAL A C 1
ATOM 7157 O O . VAL A 1 895 ? 32.130 22.731 -19.870 1.00 46.31 895 VAL A O 1
ATOM 7160 N N . ALA A 1 896 ? 31.244 24.721 -19.355 1.00 38.09 896 ALA A N 1
ATOM 7161 C CA . ALA A 1 896 ? 31.940 25.433 -20.428 1.00 38.09 896 ALA A CA 1
ATOM 7162 C C . ALA A 1 896 ? 33.490 25.410 -20.276 1.00 38.09 896 ALA A C 1
ATOM 7164 O O . ALA A 1 896 ? 34.164 24.986 -21.216 1.00 38.09 896 ALA A O 1
ATOM 7165 N N . PRO A 1 897 ? 34.098 25.745 -19.116 1.00 39.56 897 PRO A N 1
ATOM 7166 C CA . PRO A 1 897 ? 35.536 25.634 -18.881 1.00 39.56 897 PRO A CA 1
ATOM 7167 C C . PRO A 1 897 ? 36.078 24.207 -18.891 1.00 39.56 897 PRO A C 1
ATOM 7169 O O . PRO A 1 897 ? 37.219 24.027 -19.295 1.00 39.56 897 PRO A O 1
ATOM 7172 N N . THR A 1 898 ? 35.327 23.187 -18.454 1.00 41.97 898 THR A N 1
ATOM 7173 C CA . THR A 1 898 ? 35.787 21.781 -18.539 1.00 41.97 898 THR A CA 1
ATOM 7174 C C . THR A 1 898 ? 35.763 21.254 -19.974 1.00 41.97 898 THR A C 1
ATOM 7176 O O . THR A 1 898 ? 36.693 20.544 -20.365 1.00 41.97 898 THR A O 1
ATOM 7179 N N . GLY A 1 899 ? 34.802 21.689 -20.797 1.00 40.38 899 GLY A N 1
ATOM 7180 C CA . GLY A 1 899 ? 34.854 21.539 -22.257 1.00 40.38 899 GLY A CA 1
ATOM 7181 C C . GLY A 1 899 ? 36.051 22.270 -22.887 1.00 40.38 899 GLY A C 1
ATOM 7182 O O . GLY A 1 899 ? 36.739 21.723 -23.742 1.00 40.38 899 GLY A O 1
ATOM 7183 N N . LEU A 1 900 ? 36.388 23.469 -22.401 1.00 39.62 900 LEU A N 1
ATOM 7184 C CA . LEU A 1 900 ? 37.570 24.235 -22.833 1.00 39.62 900 LEU A CA 1
ATOM 7185 C C . LEU A 1 900 ? 38.910 23.641 -22.347 1.00 39.62 900 LEU A C 1
ATOM 7187 O O . LEU A 1 900 ? 39.908 23.713 -23.063 1.00 39.62 900 LEU A O 1
ATOM 7191 N N . ARG A 1 901 ? 38.962 23.028 -21.155 1.00 38.03 901 ARG A N 1
ATOM 7192 C CA . ARG A 1 901 ? 40.161 22.361 -20.606 1.00 38.03 901 ARG A CA 1
ATOM 7193 C C . ARG A 1 901 ? 40.453 21.047 -21.325 1.00 38.03 901 ARG A C 1
ATOM 7195 O O . ARG A 1 901 ? 41.615 20.767 -21.592 1.00 38.03 901 ARG A O 1
ATOM 7202 N N . THR A 1 902 ? 39.419 20.285 -21.684 1.00 43.09 902 THR A N 1
ATOM 7203 C CA . THR A 1 902 ? 39.555 19.099 -22.549 1.00 43.09 902 THR A CA 1
ATOM 7204 C C . THR A 1 902 ? 39.904 19.482 -23.989 1.00 43.09 902 THR A C 1
ATOM 7206 O O . THR A 1 902 ? 40.722 18.807 -24.601 1.00 43.09 902 THR A O 1
ATOM 7209 N N . HIS A 1 903 ? 39.421 20.621 -24.499 1.00 41.81 903 HIS A N 1
ATOM 7210 C CA . HIS A 1 903 ? 39.887 21.180 -25.776 1.00 41.81 903 HIS A CA 1
ATOM 7211 C C . HIS A 1 903 ? 41.366 21.611 -25.779 1.00 41.81 903 HIS A C 1
ATOM 7213 O O . HIS A 1 903 ? 41.983 21.624 -26.841 1.00 41.81 903 HIS A O 1
ATOM 7219 N N . ARG A 1 904 ? 41.960 21.945 -24.621 1.00 36.81 904 ARG A N 1
ATOM 7220 C CA . ARG A 1 904 ? 43.398 22.268 -24.505 1.00 36.81 904 ARG A CA 1
ATOM 7221 C C . ARG A 1 904 ? 44.317 21.049 -24.381 1.00 36.81 904 ARG A C 1
ATOM 7223 O O . ARG A 1 904 ? 45.530 21.220 -24.444 1.00 36.81 904 ARG A O 1
ATOM 7230 N N . VAL A 1 905 ? 43.777 19.840 -24.234 1.00 44.97 905 VAL A N 1
ATOM 7231 C CA . VAL A 1 905 ? 44.557 18.593 -24.246 1.00 44.97 905 VAL A CA 1
ATOM 7232 C C . VAL A 1 905 ? 44.123 17.794 -25.477 1.00 44.97 905 VAL A C 1
ATOM 7234 O O . VAL A 1 905 ? 43.253 16.932 -25.380 1.00 44.97 905 VAL A O 1
ATOM 7237 N N . PRO A 1 906 ? 44.634 18.161 -26.668 1.00 41.44 906 PRO A N 1
ATOM 7238 C CA . PRO A 1 906 ? 45.739 17.378 -27.218 1.00 41.44 906 PRO A CA 1
ATOM 7239 C C . PRO A 1 906 ? 46.690 18.226 -28.085 1.00 41.44 906 PRO A C 1
ATOM 7241 O O . PRO A 1 906 ? 46.443 18.439 -29.267 1.00 41.44 906 PRO A O 1
ATOM 7244 N N . LYS A 1 907 ? 47.810 18.674 -27.512 1.00 36.69 907 LYS A N 1
ATOM 7245 C CA . LYS A 1 907 ? 49.057 18.979 -28.241 1.00 36.69 907 LYS A CA 1
ATOM 7246 C C . LYS A 1 907 ? 50.245 18.761 -27.301 1.00 36.69 907 LYS A C 1
ATOM 7248 O O . LYS A 1 907 ? 50.951 19.696 -26.949 1.00 36.69 907 LYS A O 1
ATOM 7253 N N . VAL A 1 908 ? 50.442 17.528 -26.849 1.00 35.50 908 VAL A N 1
ATOM 7254 C CA . VAL A 1 908 ? 51.776 17.091 -26.427 1.00 35.50 908 VAL A CA 1
ATOM 7255 C C . VAL A 1 908 ? 52.169 16.050 -27.454 1.00 35.50 908 VAL A C 1
ATOM 7257 O O . VAL A 1 908 ? 51.507 15.025 -27.576 1.00 35.50 908 VAL A O 1
ATOM 7260 N N . ALA A 1 909 ? 53.144 16.416 -28.280 1.00 33.66 909 ALA A N 1
ATOM 7261 C CA . ALA A 1 909 ? 53.723 15.545 -29.280 1.00 33.66 909 ALA A CA 1
ATOM 7262 C C . ALA A 1 909 ? 54.278 14.289 -28.599 1.00 33.66 909 ALA A C 1
ATOM 7264 O O . ALA A 1 909 ? 54.990 14.393 -27.599 1.00 33.66 909 ALA A O 1
ATOM 7265 N N . ASP A 1 910 ? 53.965 13.123 -29.156 1.00 33.81 910 ASP A N 1
ATOM 7266 C CA . ASP A 1 910 ? 54.728 11.909 -28.895 1.00 33.81 910 ASP A CA 1
ATOM 7267 C C . ASP A 1 910 ? 56.208 12.183 -29.231 1.00 33.81 910 ASP A C 1
ATOM 7269 O O . ASP A 1 910 ? 56.494 12.720 -30.310 1.00 33.81 910 ASP A O 1
ATOM 7273 N N . PRO A 1 911 ? 57.176 11.856 -28.356 1.00 35.00 911 PRO A N 1
ATOM 7274 C CA . PRO A 1 911 ? 58.581 12.014 -28.686 1.00 35.00 911 PRO A CA 1
ATOM 7275 C C . PRO A 1 911 ? 58.986 10.906 -29.664 1.00 35.00 911 PRO A C 1
ATOM 7277 O O . PRO A 1 911 ? 59.249 9.765 -29.287 1.00 35.00 911 PRO A O 1
ATOM 7280 N N . VAL A 1 912 ? 59.038 11.258 -30.947 1.00 38.78 912 VAL A N 1
ATOM 7281 C CA . VAL A 1 912 ? 59.740 10.493 -31.978 1.00 38.78 912 VAL A CA 1
ATOM 7282 C C . VAL A 1 912 ? 61.247 10.668 -31.781 1.00 38.78 912 VAL A C 1
ATOM 7284 O O . VAL A 1 912 ? 61.746 11.788 -31.786 1.00 38.78 912 VAL A O 1
ATOM 7287 N N . GLY A 1 913 ? 61.966 9.545 -31.707 1.00 34.12 913 GLY A N 1
ATOM 7288 C CA . GLY A 1 913 ? 63.341 9.436 -32.203 1.00 34.12 913 GLY A CA 1
ATOM 7289 C C . GLY A 1 913 ? 64.461 9.766 -31.216 1.00 34.12 913 GLY A C 1
ATOM 7290 O O . GLY A 1 913 ? 64.805 10.919 -30.985 1.00 34.12 913 GLY A O 1
ATOM 7291 N N . SER A 1 914 ? 65.131 8.721 -30.729 1.00 32.59 914 SER A N 1
ATOM 7292 C CA . SER A 1 914 ? 66.480 8.808 -30.166 1.00 32.59 914 SER A CA 1
ATOM 7293 C C . SER A 1 914 ? 67.478 9.370 -31.197 1.00 32.59 914 SER A C 1
ATOM 7295 O O . SER A 1 914 ? 67.540 8.825 -32.305 1.00 32.59 914 SER A O 1
ATOM 7297 N N . PRO A 1 915 ? 68.325 10.358 -30.865 1.00 35.81 915 PRO A N 1
ATOM 7298 C CA . PRO A 1 915 ? 69.433 10.743 -31.727 1.00 35.81 915 PRO A CA 1
ATOM 7299 C C . PRO A 1 915 ? 70.604 9.768 -31.522 1.00 35.81 915 PRO A C 1
ATOM 7301 O O . PRO A 1 915 ? 71.193 9.699 -30.444 1.00 35.81 915 PRO A O 1
ATOM 7304 N N . ARG A 1 916 ? 70.951 8.996 -32.561 1.00 32.62 916 ARG A N 1
ATOM 7305 C CA . ARG A 1 916 ? 72.259 8.327 -32.643 1.00 32.62 916 ARG A CA 1
ATOM 7306 C C . ARG A 1 916 ? 73.314 9.367 -33.024 1.00 32.62 916 ARG A C 1
ATOM 7308 O O . ARG A 1 916 ? 73.135 10.106 -33.987 1.00 32.62 916 ARG A O 1
ATOM 7315 N N . ALA A 1 917 ? 74.390 9.403 -32.247 1.00 34.19 917 ALA A N 1
ATOM 7316 C CA . ALA A 1 917 ? 75.567 10.238 -32.456 1.00 34.19 917 ALA A CA 1
ATOM 7317 C C . ALA A 1 917 ? 76.286 9.929 -33.790 1.00 34.19 917 ALA A C 1
ATOM 7319 O O . ALA A 1 917 ? 76.270 8.775 -34.228 1.00 34.19 917 ALA A O 1
ATOM 7320 N N . PRO A 1 918 ? 76.961 10.914 -34.415 1.00 33.41 918 PRO A N 1
ATOM 7321 C CA . PRO A 1 918 ? 77.813 10.681 -35.573 1.00 33.41 918 PRO A CA 1
ATOM 7322 C C . PRO A 1 918 ? 79.206 10.199 -35.125 1.00 33.41 918 PRO A C 1
ATOM 7324 O O . PRO A 1 918 ? 79.912 10.895 -34.400 1.00 33.41 918 PRO A O 1
ATOM 7327 N N . GLY A 1 919 ? 79.590 8.997 -35.562 1.00 30.69 919 GLY A N 1
ATOM 7328 C CA . GLY A 1 919 ? 80.971 8.494 -35.580 1.00 30.69 919 GLY A CA 1
ATOM 7329 C C . GLY A 1 919 ? 81.549 8.576 -37.003 1.00 30.69 919 GLY A C 1
ATOM 7330 O O . GLY A 1 919 ? 80.776 8.682 -37.953 1.00 30.69 919 GLY A O 1
ATOM 7331 N N . PRO A 1 920 ? 82.882 8.591 -37.168 1.00 39.22 920 PRO A N 1
ATOM 7332 C CA . PRO A 1 920 ? 83.556 9.328 -38.232 1.00 39.22 920 PRO A CA 1
ATOM 7333 C C . PRO A 1 920 ? 83.507 8.656 -39.607 1.00 39.22 920 PRO A C 1
ATOM 7335 O O . PRO A 1 920 ? 83.442 7.436 -39.743 1.00 39.22 920 PRO A O 1
ATOM 7338 N N . ALA A 1 921 ? 83.613 9.509 -40.625 1.00 33.47 921 ALA A N 1
ATOM 7339 C CA . ALA A 1 921 ? 83.836 9.150 -42.013 1.00 33.47 921 ALA A CA 1
ATOM 7340 C C . ALA A 1 921 ? 85.146 8.363 -42.189 1.00 33.47 921 ALA A C 1
ATOM 7342 O O . ALA A 1 921 ? 86.225 8.838 -41.834 1.00 33.47 921 ALA A O 1
ATOM 7343 N N . GLY A 1 922 ? 85.037 7.184 -42.799 1.00 30.39 922 GLY A N 1
ATOM 7344 C CA . GLY A 1 922 ? 86.121 6.527 -43.515 1.00 30.39 922 GLY A CA 1
ATOM 7345 C C . GLY A 1 922 ? 85.922 6.746 -45.010 1.00 30.39 922 GLY A C 1
ATOM 7346 O O . GLY A 1 922 ? 84.947 6.270 -45.584 1.00 30.39 922 GLY A O 1
ATOM 7347 N N . ASN A 1 923 ? 86.848 7.485 -45.617 1.00 35.50 923 ASN A N 1
ATOM 7348 C CA . ASN A 1 923 ? 87.029 7.593 -47.059 1.00 35.50 923 ASN A CA 1
ATOM 7349 C C . ASN A 1 923 ? 87.164 6.210 -47.713 1.00 35.50 923 ASN A C 1
ATOM 7351 O O . ASN A 1 923 ? 87.947 5.377 -47.262 1.00 35.50 923 ASN A O 1
ATOM 7355 N N . THR A 1 924 ? 86.551 6.034 -48.880 1.00 34.19 924 THR A N 1
ATOM 7356 C CA . THR A 1 924 ? 87.267 5.470 -50.031 1.00 34.19 924 THR A CA 1
ATOM 7357 C C . THR A 1 924 ? 86.734 6.101 -51.314 1.00 34.19 924 THR A C 1
ATOM 7359 O O . THR A 1 924 ? 85.558 6.013 -51.641 1.00 34.19 924 THR A O 1
ATOM 7362 N N . TYR A 1 925 ? 87.655 6.794 -51.977 1.00 40.38 925 TYR A N 1
ATOM 7363 C CA . TYR A 1 925 ? 87.624 7.350 -53.324 1.00 40.38 925 TYR A CA 1
ATOM 7364 C C . TYR A 1 925 ? 86.802 6.547 -54.348 1.00 40.38 925 TYR A C 1
ATOM 7366 O O . TYR A 1 925 ? 87.160 5.409 -54.656 1.00 40.38 925 TYR A O 1
ATOM 7374 N N . LYS A 1 926 ? 85.820 7.190 -54.985 1.00 34.12 926 LYS A N 1
ATOM 7375 C CA . LYS A 1 926 ? 85.880 7.655 -56.384 1.00 34.12 926 LYS A CA 1
ATOM 7376 C C . LYS A 1 926 ? 84.637 8.455 -56.748 1.00 34.12 926 LYS A C 1
ATOM 7378 O O . LYS A 1 926 ? 83.546 8.077 -56.272 1.00 34.12 926 LYS A O 1
#

Radius of gyration: 36.72 Å; Cα contacts (8 Å, |Δi|>4): 1167; chains: 1; bounding box: 159×120×98 Å

Mean predicted aligned error: 14.72 Å

Sequence (926 aa):
MQYDHTLPQLPNAQPHMVKVEAADDNPGPRKHHANLLPSGKLQPGGRSLDPSKDLAAYGYGSVAWKQRMEHWKQNQHSNLSIQNGDDPPEHDPPLMDEARQPLSRKYAISSSQINPYRIIIIIRLVVLGFFLHYRLTHPVKDAYKLWVTSVICEVWFALSWILDQFPKWLPVERETYLHRLSLRYEKEGQASQLRAVDIFVTTVDPMKEPPIVTANTVLSILAVDYPVEKVSCYVSDDGAAMLTFEALSETSEFARKWVPFCKKFSIEPRAPEWYFANKVDYLNDKDKPVLPSFIKERRAIKREYEEFKVRINALVAKAQKVPEQGWTMQDGTPWPGNNVGDHLGMIQVFLGHSGGHDTNRNELPRLVYISREKRPRFNHHKKAGAMNALVRVSAVLTNAPYILNLDCDHYINNSKTLREAMCFMMDPLLGKRVCYVQFPQRFDGIDKHDRYANRNTVFFDINMKGLDGIQGPIYVGTGCVFRRQALYGFGTPKTKKSTNRTCNCWPKWGCCLGKGEKKKAEKINSWKGEALQGSEEGIKVVEGETSSTSLISEQKLEKKYGQSSVFVTSTLQIEDGGTPKGESYVASLFKEAIHVISCGYEAKTEWGKEIGWIYGSVTEDILTGFKMHCHGWRSIYCVPTRPAFKGSARINLSDRLHQVLRWALGSVEIFLSRHCPLWYGYGGGLKWLERVSYINATVYPWTSIPLVAYCTLPAVCLLTGKFIIPELSNTASLWFVSLFMCIFATSILEMRWSGVGIDEWWRNEQFWVIGGVSAHLFAVFQGLLKVIAGVNTHFNVTSKSGSGSGSDDDRHLSSELYALKWTTLLIPPTTLLIINLIAIVVGVSKALNNAYVTWGPLFGKLLFAFWVIVHLYPFLKGLLGRHNRTPTIVIVWPVAPTGLRTHRVPKVADPVGSPRAPGPAGNTYK

Nearest PDB structures (foldseek):
  8g2j-assembly1_D  TM=9.743E-01  e=2.460E-81  Populus tremula x P. tremuloides/Amanita muscaria mixed EST library
  7ck2-assembly2_B  TM=8.972E-01  e=5.415E-35  Arabidopsis thaliana
  7ck1-assembly1_A  TM=8.859E-01  e=1.219E-34  Arabidopsis thaliana
  7ck2-assembly1_A  TM=8.863E-01  e=1.460E-34  Arabidopsis thaliana
  7ck3-assembly2_B  TM=8.453E-01  e=5.388E-33  Arabidopsis thaliana

Solvent-accessible surface area (backbone atoms only — not comparable to full-atom values): 53762 Å² total; per-residue (Å²): 133,82,70,89,84,79,86,85,80,86,84,88,82,85,85,88,90,84,90,84,90,85,89,85,88,86,83,87,88,89,89,82,88,83,90,81,85,83,90,82,91,82,81,89,77,83,78,81,79,67,89,90,57,64,65,60,81,77,45,61,86,39,73,71,44,55,52,50,53,50,54,52,50,52,53,50,57,65,66,67,73,78,76,90,79,96,80,90,77,96,67,82,77,84,73,57,74,70,50,72,52,79,26,50,47,81,46,68,63,57,64,85,50,49,50,60,40,54,52,41,50,52,52,38,52,54,40,48,50,54,42,51,52,50,56,71,74,53,74,30,77,97,30,42,73,60,23,53,53,49,52,54,30,52,53,49,48,52,53,54,48,52,36,59,50,59,36,47,74,44,43,40,49,55,49,67,39,62,68,47,44,38,64,58,34,48,46,89,98,52,79,64,65,66,76,35,37,34,35,39,31,51,46,61,42,54,90,37,48,47,51,70,49,39,40,30,21,51,43,9,60,62,40,40,65,64,64,45,94,32,37,35,41,36,40,38,34,71,35,41,45,67,61,52,53,54,42,49,53,55,41,52,61,50,37,34,59,48,31,58,54,34,60,76,70,65,57,72,40,40,24,58,70,63,40,73,66,49,85,66,71,89,77,69,54,91,88,55,84,82,54,79,63,51,66,57,51,52,54,51,52,51,50,54,48,54,53,49,51,51,53,49,51,51,48,56,60,51,60,73,60,74,52,93,90,46,55,62,45,97,88,70,47,73,44,66,34,67,39,66,55,52,23,68,53,45,80,48,74,60,34,14,95,91,37,54,57,30,86,84,70,43,74,46,33,29,33,34,43,35,26,62,24,36,44,85,90,56,88,62,62,64,66,41,39,51,52,40,32,50,56,47,29,42,39,54,73,49,21,40,50,26,37,33,40,30,42,34,58,40,27,38,38,31,48,52,46,66,51,52,47,42,26,49,54,67,28,90,86,65,7,77,46,44,34,33,38,39,41,58,79,41,60,44,91,68,59,98,74,41,79,75,35,78,68,45,54,63,54,56,54,42,46,32,26,5,27,41,46,71,51,19,37,78,42,79,73,42,50,32,41,32,30,43,60,47,37,66,51,52,67,51,74,79,77,77,74,75,77,80,80,70,75,94,75,82,83,93,83,83,90,82,89,79,92,76,90,76,79,88,75,89,74,89,72,90,76,93,70,95,73,86,83,75,82,86,75,84,86,67,92,69,90,86,78,85,57,74,61,53,53,56,50,48,54,50,47,31,38,46,78,24,85,50,64,66,48,54,52,43,69,70,50,48,93,80,40,56,63,90,88,56,77,82,48,51,65,56,43,52,58,48,32,47,53,55,28,35,68,69,50,48,77,78,30,32,55,28,74,70,20,49,40,32,64,88,40,83,42,30,36,49,52,30,37,51,53,43,27,25,46,41,32,27,34,38,55,50,73,60,96,59,58,40,34,37,26,72,56,78,64,28,66,50,64,46,41,54,50,50,20,47,54,27,25,13,21,38,37,36,52,76,38,86,72,16,61,88,79,36,61,75,94,45,51,52,51,72,59,54,43,40,38,50,39,35,65,30,49,56,34,63,54,11,58,44,46,46,53,57,64,45,46,31,23,54,29,32,65,70,67,47,61,63,69,58,90,72,48,76,70,53,47,50,39,54,53,49,43,54,51,34,51,53,53,39,52,54,39,51,31,66,70,50,70,55,51,70,71,59,55,51,31,42,54,25,43,49,52,50,39,25,44,16,26,16,38,54,16,48,56,51,32,51,46,27,71,74,69,65,51,80,81,84,82,77,86,77,64,54,83,71,89,75,75,78,96,71,40,73,60,55,56,47,52,51,48,46,46,70,62,90,52,80,57,50,49,53,52,51,51,50,48,52,48,33,54,51,17,49,56,53,31,51,53,54,43,66,75,55,75,68,78,55,56,71,70,47,50,59,37,48,52,50,34,46,53,49,47,63,41,45,38,63,56,54,56,43,75,66,55,82,50,101,86,65,66,62,66,75,50,53,61,54,52,52,53,52,54,50,54,52,67,66,64,82,81,76,81,81,86,78,75,85,84,80,80,91,78,82,90,76,88,78,93,128